Protein AF-0000000072182589 (afdb_homodimer)

pLDDT: mean 75.17, std 23.49, range [14.12, 97.88]

Foldseek 3Di:
DDDDDDDDDYDDDDDDDDDDDDDDDDDDPPDDPDPPPDDPCPVVVVVVVVLVVLVVVLVVLLVLCVVPVVDDPQQSVLLSPAPPDPSNVVVLVPPLQAFFKKKKWWWQKWAWDQDPPRDIDTAAGTETFMDMFLFEEEEEEDPSQCSVVVLCVSLVVDPPGMDTAMAMLLHGDDLQSLLQEAEAEPDADDQQLDFLQLLLVLLQLWLAFDFPWQDPVLLSVLLLSLCSLLPCNVRRGWTCHDVPPDDTDDLLSVLSSSVSSSVSSNHQEYRYEASCPPHDLVSSLSRLSSVSSCRNNHRGHYYYYHYDHDLSSLVSGQWYFYWAPPHTDTLDTGGSVCLQVLCVVLPHHDDPPDRSVVVVNLQRYPPHPNHVNVSSNVSCVVPPVVVRVVSSVCSNNRNTDDSQVSSVSVVVVVVVSGDGDDADPHSIRDDQVSLLVSLLVVVVSSQVSPCVVLVVLLVVLLVLLVVLLVVQLAQQVDAQLSVLVNLLVLLLVLLVSLLVCLQVVLVCVSNLVVCVSSVSHDPVSNVVSVLVVVLVSSLVSLVSSLVSNVVRNNHDCQLSVLLSLLSSLSSLLSNLVLNVLSVVDPHSVVSVVVCVVVSCLLSVLQCQVCALVNDDVVCSVSVVLRSNNLSSLSSLVSSLVVVVVPPRRVLVSQLSNVRRDDPPPPPDPPPPPDDPVPPPSVCSRPVPPDDPPDPVVVVVPNPDSVSSVVSSD/DDDDDDDPPDDDDDDDDDDDDDDPDDPPPPDDPDPPDPDPCPVVCVVVVVLVVLVVVLVVLLVLCVVVVVDDPQQSVLLSPAPPDPSNVVVLVPPPQAFFKKKKWWWQKWAWDQDDPRDIDTAAGTETFMDMFLFEEEEEADPSQCSVVVLCVSLVVDPPGMDTAMAMLLHGDDLQSLLQEAEAEPDADDQQLDFLQLLLVLLQLWLAFDFPWQDPVLLSVLLLSLCSLLPCNVRRGWTCHDVPPDDTDDLLSVLSSSVSSSVSSNHQEYRYEASCPPHDLVSSLSRLSSVSSCRNNHRGHYYYYHYDHDLSSLVSGQWYFYWAPPHTYTLDTGGSVCLQVLCVVLPHHDDPPDRSVVVVNLQRYPVHPNHVNVSSNVSCVPPVVVVRVVSSVCSNNRNTDDSQVSSVSVVVVCCVSGNGDDADPHSIRDDQVSLLVSLLVVVVSSQVSPCVVLVVLLVVLLVVLVVLLVVQLAQQVDAQLSVLVNLLVLLLVLLVSLLVCLQVVLVCVSNLVVCVSSVSHDPVSNVVSVLVVVLVSSLVSLVSSLVSNVVRNNHDCQLSVLLSLLSSLSSLLSNLVLNVLSVVDNHSVVSVVVCVVVSCLLSVLQCQVCALVNDDVVCSVSVVLRSNNLSSLSSLVSSLVVVVVPPRRVLVSQLSNVRRDDPPPPPDPPPPDDDPVPPPVVCSNPVPPDDDPDPPPVVVPNDDSVSSVVSSD

InterPro domains:
  IPR003439 ABC transporter-like, ATP-binding domain [PF00005] (125-277)
  IPR003439 ABC transporter-like, ATP-binding domain [PS50893] (104-352)
  IPR003593 AAA+ ATPase domain [SM00382] (133-327)
  IPR013525 ABC-2 type transporter, transmembrane domain [PF01061] (434-637)
  IPR027417 P-loop containing nucleoside triphosphate hydrolase [G3DSA:3.40.50.300] (99-356)
  IPR027417 P-loop containing nucleoside triphosphate hydrolase [SSF52540] (99-365)
  IPR043926 ABC transporter family G domain [PF19055] (307-364)
  IPR050352 ATP-binding cassette subfamily G transporters [PTHR48041] (84-655)

Sequence (1426 aa):
MAEALPAEAAKPEEVRETRRSGSFPPAWLLGRFRRADSGERTSRSLDAKITSDAEKSDGAIWRRWKSKMRMSEEALDCLEKGRGDASCDSVRSQSSDRSSDVSLTFKEVSFDVHLRGGQKKQILAPISGHFESGNLVAIMGPSGCGKSTLLDILADKKTAGYSGTIHFNGRPRDHLFPRVSAYVPQEEAMPKCLTVMEAMEFNISLKIERPSQMTRKMQQLWLERRLAVLGLEKVKDHYIGDGTSLRGISGGQKRRLSLAKRLASGARVFFCDEPTSGLSATDAEACMRYMKHMCRYYNILVLVVIHQPRIEVANLFDELLLMTSGPGRAVYNGKMEDVIDYLRNAGFEVPLHANPLDFFMDLVTPERQDARVDTFVLHYRGKAEQEVASRVEAGLQAELVGAFQLLQEVHLYMQTWGNLTPLRDSVYARRFRTQLWVVFKRQLILRSRDKSGFLADLLGGLAKALVVGVVYMRTGELGAAQQTAFFFMLCMTCAIDGLKSMPAIIGERSIVKMEAAEVLYSEWAYIFSFGVLNTLQMLLVHSIFITVLFAMSGLRWQMYADVYLWSTLLAATMNALYLMVAAIAKDAQSAIVFSSPFMMLFLLFNGFTATRSSVVPWMRWAIDISPVAYSIQQMVYAAKHTYADDDGLVKGYEGVIQLSEYKAHSVRPTVQSDRCGRDLLWHLQNCAADGVPTAEQDSEMMFKPWRLAWLVLMAEALPAEAAKPEEVRETRRSGSFPPAWLLGRFRRADSGERTSRSLDAKITSDAEKSDGAIWRRWKSKMRMSEEALDCLEKGRGDASCDSVRSQSSDRSSDVSLTFKEVSFDVHLRGGQKKQILAPISGHFESGNLVAIMGPSGCGKSTLLDILADKKTAGYSGTIHFNGRPRDHLFPRVSAYVPQEEAMPKCLTVMEAMEFNISLKIERPSQMTRKMQQLWLERRLAVLGLEKVKDHYIGDGTSLRGISGGQKRRLSLAKRLASGARVFFCDEPTSGLSATDAEACMRYMKHMCRYYNILVLVVIHQPRIEVANLFDELLLMTSGPGRAVYNGKMEDVIDYLRNAGFEVPLHANPLDFFMDLVTPERQDARVDTFVLHYRGKAEQEVASRVEAGLQAELVGAFQLLQEVHLYMQTWGNLTPLRDSVYARRFRTQLWVVFKRQLILRSRDKSGFLADLLGGLAKALVVGVVYMRTGELGAAQQTAFFFMLCMTCAIDGLKSMPAIIGERSIVKMEAAEVLYSEWAYIFSFGVLNTLQMLLVHSIFITVLFAMSGLRWQMYADVYLWSTLLAATMNALYLMVAAIAKDAQSAIVFSSPFMMLFLLFNGFTATRSSVVPWMRWAIDISPVAYSIQQMVYAAKHTYADDDGLVKGYEGVIQLSEYKAHSVRPTVQSDRCGRDLLWHLQNCAADGVPTAEQDSEMMFKPWRLAWLVL

Radius of gyration: 40.05 Å; Cα contacts (8 Å, |Δi|>4): 2136; chains: 2; bounding box: 87×139×119 Å

Organism: Symbiodinium microadriaticum (NCBI:txid2951)

Secondary structure (DSSP, 8-state):
--------------------------S-TT---------S-HHHHHHHHHHHHHHHHHHHHHHHHHHHTT--HHHHHHHHS-TT-HHHHHHHHH-TTPPPP-EEEEEEEEEEEE-TTSPEEEEEEEEEEEEETT-EEEEE-STTSSHHHHHHHHTTS--TTEEEEEEETTEE--TTHHHHEEEE-SS----TTSBHHHHHHHHHHHHS--BSS--HHHHHHHHHHHHHHTT-GGGTTSB---SSSS--S-HHHHHHHHHHHHHHTT-SEEEEESTTTT--HHHHHHHHHHHHHHHHHH--EEEEE-SS--HHHHTT-SEEEEEETTTBEEEEEEEGGGHHHHHHHTT-PPPTT--HHHHHHHHH-TTSTT--HHHHHHHIIIIIHHHHHHHHHHHHT-----HHHHHHHHHHHHHTTS-BPPPP-SSSSS-HHHHHHHHHHHHHHHHHH-HHHHHHHHHHHHHHHHHHHHHTTTGGGS-HHHHHHHHHHHHHHHHHHGGGGHHHHHHHHHHHHHHHHTTSS-HHHHHHHHHHHHHHHHHHHHHHHHHHHHHHH---GGGHHHHHHHHHHHHHHHHHHHHHHHHH-SSHHHHHHHHHHHHHHHHHS-SSSS-TTTS-GGGHHHHHH-HHHHHHHHHHHHHHHHTTT-HHHHHHHHHHHHHHS---------S--SGGGS-HHHHHHHTTSS----THHHHHTS--THHHHHHH-/---------------------------------------S-THHHHHHHHHHHHHHHHHHHHHHHHHHTT--HHHHHHHHS-TT-HHHHHHHHH-TTPPPP-EEEEEEEEEEEE-TTSPEEEEEEEEEEEEETT-EEEEE-STTSSHHHHHHHHTTS--SSEEEEEEETTEE--TTHHHHEEEE-SS----TTSBHHHHHHHHHHHHS--BSS--HHHHHHHHHHHHHHTT-GGGTTSB---SSSS--S-HHHHHHHHHHHHHHTT-SEEEEESTTTT--HHHHHHHHHHHHHHHHHH--EEEEE-SS--HHHHTT-SEEEEEETTTBEEEEEEEGGGHHHHHHHTT-PPPTT--HHHHHHHHH-TTSTT--HHHHHHHIIIIIHHHHHHHHHHHHT-----HHHHHHHHHHHHHTTS-BPPPP-SSSSS-HHHHHHHHHHHHHHHHHH-HHHHHHHHHHHHHHHHHHHHHTTTGGGS-HHHHHHHHHHHHHHHHHHGGGGHHHHHHHHHHHHHHHHTTSS-HHHHHHHHHHHHHHHHHHHHHHHHHHHHHHH---GGGHHHHHHHHHHHHHHHHHHHHHHHHH-SSHHHHHHHHHHHHHHHHHS-SSSS-TTTS-GGGHHHHHH-HHHHHHHHHHHHHHHHTTT-HHHHHHHHHHHHHHS---------S--SGGGS-HHHHHHHTTSS----GGGGTTTS--THHHHHHH-

Solvent-accessible surface area (backbone atoms only — not comparable to full-atom values): 77091 Å² total; per-residue (Å²): 134,92,77,83,91,82,91,81,86,88,81,87,89,78,92,81,85,89,84,89,82,86,78,84,88,91,88,72,89,71,72,80,82,69,84,72,85,78,74,89,57,60,79,58,37,58,65,44,46,62,50,47,54,56,49,51,62,51,30,53,65,42,42,51,41,36,67,67,59,72,46,55,72,66,49,54,56,28,58,74,48,70,97,80,47,65,71,37,50,51,48,48,67,62,36,85,68,42,50,71,79,44,36,46,23,32,44,46,35,26,34,59,44,77,45,96,85,74,49,72,46,62,43,28,39,64,37,67,40,61,50,49,37,42,33,33,32,37,38,33,46,47,92,85,15,38,67,67,58,52,51,29,44,74,68,62,73,50,77,78,67,62,47,62,48,57,25,47,26,30,32,69,72,56,78,47,45,62,55,38,36,36,78,41,58,60,76,76,72,68,72,36,76,35,26,46,48,52,53,38,49,55,45,35,64,29,50,37,48,54,53,78,54,42,49,71,66,55,52,47,52,54,50,49,52,44,28,43,64,55,70,38,61,88,48,34,82,35,35,38,22,71,72,76,89,34,81,41,56,52,73,50,54,49,49,39,45,59,50,34,38,39,50,68,39,57,36,45,35,38,43,29,40,32,71,48,63,96,43,53,70,67,42,31,45,49,49,51,50,36,50,44,45,45,11,50,61,39,29,18,23,36,41,33,36,48,75,82,71,54,62,77,50,52,66,62,34,48,29,34,38,33,33,23,54,94,37,12,34,62,43,43,70,46,51,44,84,48,48,65,56,53,36,46,74,74,72,42,78,76,58,88,40,38,43,59,65,58,53,52,48,45,27,35,24,76,90,38,87,72,33,45,45,68,60,36,44,53,48,18,62,71,60,45,44,60,56,41,49,52,46,25,54,49,38,52,66,34,86,47,65,46,62,68,54,52,51,46,51,53,50,54,58,50,38,74,70,18,50,53,50,76,87,56,97,46,65,46,40,45,57,69,71,56,42,27,51,55,49,31,51,49,50,52,50,42,51,70,64,39,53,68,63,50,50,48,51,46,50,40,31,48,49,36,20,50,51,54,16,54,53,35,36,49,37,44,79,48,49,37,66,51,40,49,39,47,45,47,52,50,48,49,52,39,52,56,58,32,62,54,55,33,43,58,55,57,68,45,44,63,41,52,51,55,40,42,72,59,48,51,49,57,71,63,32,48,53,51,29,50,49,50,51,52,48,51,51,49,49,53,38,47,49,52,24,49,51,49,26,49,69,34,16,54,51,67,72,85,46,46,66,55,48,51,49,39,50,47,51,39,30,50,27,37,32,42,52,37,49,56,44,31,72,70,34,90,46,62,49,54,23,51,48,63,42,45,46,57,51,47,50,31,64,53,26,28,37,71,73,35,18,49,77,53,28,48,77,91,52,44,64,50,36,72,69,12,56,46,14,49,35,39,52,53,43,47,52,49,46,33,62,72,38,61,87,36,65,45,43,31,52,37,35,50,17,54,50,51,48,38,50,75,75,83,67,85,67,69,80,65,73,90,66,76,74,71,75,51,45,68,74,43,55,35,56,62,63,57,69,58,90,68,79,65,79,71,61,60,62,72,63,57,70,58,70,60,56,56,52,52,68,38,102,137,94,79,93,88,83,91,85,84,74,84,84,82,87,80,81,81,89,87,89,84,86,78,82,78,83,85,67,86,72,73,84,84,67,86,70,84,84,70,91,61,59,78,62,40,58,69,46,44,63,51,46,55,58,50,52,62,53,32,53,65,43,44,52,42,36,67,69,58,74,47,55,72,66,50,53,56,28,58,73,47,68,95,80,48,64,72,38,51,52,48,50,68,62,38,85,70,43,49,71,77,43,37,45,23,32,44,46,35,24,33,56,45,77,43,98,86,74,48,72,44,59,42,28,40,62,36,66,40,60,49,47,35,42,32,35,31,36,40,32,47,47,90,86,15,38,66,67,58,52,50,30,45,74,68,62,72,50,78,78,67,62,47,62,47,59,24,47,26,31,32,67,71,57,77,48,42,60,56,39,37,36,78,40,57,61,76,76,71,69,69,35,73,34,28,45,48,53,52,39,51,54,45,37,65,28,50,38,47,55,53,78,56,42,48,70,66,55,52,47,51,54,49,48,52,44,29,44,64,53,70,38,60,88,46,34,82,37,34,38,22,70,70,76,89,37,81,42,55,51,73,50,55,49,50,38,46,60,50,36,42,38,51,68,40,55,38,43,33,37,43,28,39,32,71,48,63,94,43,53,70,68,43,30,44,49,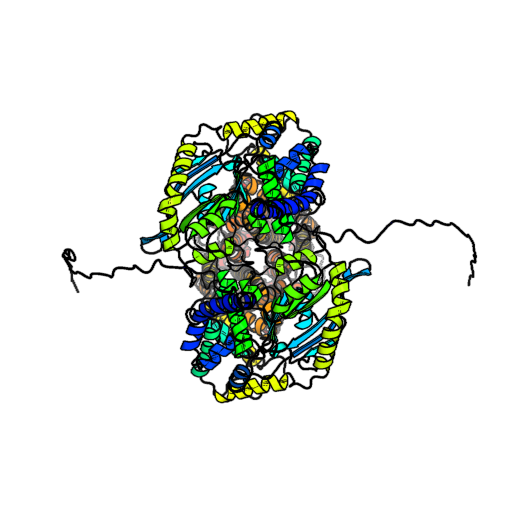50,51,50,36,50,44,45,43,11,52,61,40,29,19,24,36,41,32,36,48,74,82,73,53,62,77,51,51,68,62,32,46,27,32,39,32,33,21,55,94,38,11,34,64,43,42,69,46,51,44,85,46,48,64,56,53,35,46,75,73,72,42,77,75,56,89,40,38,44,59,67,59,53,53,48,44,28,33,24,75,90,38,88,72,32,44,43,66,59,36,44,54,48,20,63,70,61,45,44,60,57,41,49,52,46,25,54,50,38,53,65,34,87,47,66,48,60,68,55,52,50,46,51,52,50,53,57,49,37,74,72,18,49,53,48,75,86,57,98,46,64,46,40,47,55,68,71,57,43,27,49,54,49,31,52,51,50,52,50,42,53,70,62,40,53,68,63,51,50,49,50,46,49,40,32,48,50,36,22,50,52,55,16,54,53,36,37,49,37,47,78,48,53,37,67,50,39,49,39,48,46,48,50,51,46,49,52,39,50,56,57,32,63,55,56,31,44,58,57,58,68,46,44,64,42,52,52,55,41,42,72,60,47,51,48,59,72,62,33,50,53,50,30,51,48,52,51,51,48,52,51,48,50,53,37,48,50,53,24,50,50,49,28,50,69,34,17,54,49,69,72,86,46,46,65,56,50,49,51,41,49,48,51,37,30,48,26,38,32,41,52,38,50,54,43,30,72,67,34,90,44,62,49,54,23,50,49,64,42,44,46,59,51,47,50,30,63,52,27,27,38,71,74,36,17,50,75,54,27,49,77,90,52,44,64,50,36,74,67,12,55,46,14,51,35,39,52,53,42,48,52,49,47,36,62,70,39,61,86,37,65,58,42,32,53,37,36,51,33,53,51,50,52,38,50,75,77,84,72,85,70,73,80,67,74,89,72,77,75,68,78,39,46,60,75,42,54,56,58,62,60,58,69,59,89,70,81,68,81,74,65,61,66,72,64,58,72,62,71,62,57,53,53,53,67,38,103

Nearest PDB structures (foldseek):
  8wba-assembly1_A  TM=8.417E-01  e=5.065E-24  Arabidopsis thaliana
  8i3c-assembly1_B  TM=8.083E-01  e=9.779E-25  Arabidopsis thaliana
  8i38-assembly1_B  TM=8.262E-01  e=8.442E-23  Arabidopsis thaliana
  8wd6-assembly1_A  TM=7.954E-01  e=3.202E-21  Arabidopsis thaliana
  8wd6-assembly1_B  TM=7.995E-01  e=5.383E-21  Arabidopsis thaliana

Structure (mmCIF, N/CA/C/O backbone):
data_AF-0000000072182589-model_v1
#
loop_
_entity.id
_entity.type
_entity.pdbx_description
1 polymer 'ABC transporter G family member 22'
#
loop_
_atom_site.group_PDB
_atom_site.id
_atom_site.type_symbol
_atom_site.label_atom_id
_atom_site.label_alt_id
_atom_site.label_comp_id
_atom_site.label_asym_id
_atom_site.label_entity_id
_atom_site.label_seq_id
_atom_site.pdbx_PDB_ins_code
_atom_site.Cartn_x
_atom_site.Cartn_y
_atom_site.Cartn_z
_atom_site.occupancy
_atom_site.B_iso_or_equiv
_atom_site.auth_seq_id
_atom_site.auth_comp_id
_atom_site.auth_asym_id
_atom_site.auth_atom_id
_atom_site.pdbx_PDB_model_num
ATOM 1 N N . MET A 1 1 ? 1.036 -31.266 55.375 1 16.23 1 MET A N 1
ATOM 2 C CA . MET A 1 1 ? 1.043 -30.703 56.719 1 16.23 1 MET A CA 1
ATOM 3 C C . MET A 1 1 ? 1.579 -29.266 56.719 1 16.23 1 MET A C 1
ATOM 5 O O . MET A 1 1 ? 1.137 -28.438 57.5 1 16.23 1 MET A O 1
ATOM 9 N N . ALA A 1 2 ? 2.902 -29.016 56.5 1 14.97 2 ALA A N 1
ATOM 10 C CA . ALA A 1 2 ? 3.68 -28.156 57.406 1 14.97 2 ALA A CA 1
ATOM 11 C C . ALA A 1 2 ? 3.277 -26.688 57.25 1 14.97 2 ALA A C 1
ATOM 13 O O . ALA A 1 2 ? 2.836 -26.281 56.188 1 14.97 2 ALA A O 1
ATOM 14 N N . GLU A 1 3 ? 3.707 -25.828 58.219 1 15.51 3 GLU A N 1
ATOM 15 C CA . GLU A 1 3 ? 3.619 -24.859 59.312 1 15.51 3 GLU A CA 1
ATOM 16 C C . GLU A 1 3 ? 4.152 -23.5 58.875 1 15.51 3 GLU A C 1
ATOM 18 O O . GLU A 1 3 ? 3.689 -22.469 59.344 1 15.51 3 GLU A O 1
ATOM 23 N N . ALA A 1 4 ? 5.305 -23.453 58.281 1 14.12 4 ALA A N 1
ATOM 24 C CA . ALA A 1 4 ? 6.258 -22.516 58.875 1 14.12 4 ALA A CA 1
ATOM 25 C C . ALA A 1 4 ? 5.77 -21.078 58.75 1 14.12 4 ALA A C 1
ATOM 27 O O . ALA A 1 4 ? 4.984 -20.75 57.844 1 14.12 4 ALA A O 1
ATOM 28 N N . LEU A 1 5 ? 6.754 -20 58.531 1 15.53 5 LEU A N 1
ATOM 29 C CA . LEU A 1 5 ? 7.387 -19.234 59.625 1 15.53 5 LEU A CA 1
ATOM 30 C C . LEU A 1 5 ? 6.766 -17.859 59.75 1 15.53 5 LEU A C 1
ATOM 32 O O . LEU A 1 5 ? 6.191 -17.344 58.781 1 15.53 5 LEU A O 1
ATOM 36 N N . PRO A 1 6 ? 7.32 -16.969 60.625 1 15.13 6 PRO A N 1
ATOM 37 C CA . PRO A 1 6 ? 7.105 -16.031 61.719 1 15.13 6 PRO A CA 1
ATOM 38 C C . PRO A 1 6 ? 7.031 -14.578 61.25 1 15.13 6 PRO A C 1
ATOM 40 O O . PRO A 1 6 ? 6.117 -13.844 61.656 1 15.13 6 PRO A O 1
ATOM 43 N N . ALA A 1 7 ? 8.219 -13.891 61 1 15.03 7 ALA A N 1
ATOM 44 C CA . ALA A 1 7 ? 8.742 -12.867 61.875 1 15.03 7 ALA A CA 1
ATOM 45 C C . ALA A 1 7 ? 8.07 -11.523 61.625 1 15.03 7 ALA A C 1
ATOM 47 O O . ALA A 1 7 ? 7.578 -11.266 60.531 1 15.03 7 ALA A O 1
ATOM 48 N N . GLU A 1 8 ? 8.336 -10.523 62.562 1 14.86 8 GLU A N 1
ATOM 49 C CA . GLU A 1 8 ? 8 -9.477 63.5 1 14.86 8 GLU A CA 1
ATOM 50 C C . GLU A 1 8 ? 8.172 -8.086 62.875 1 14.86 8 GLU A C 1
ATOM 52 O O . GLU A 1 8 ? 7.336 -7.207 63.094 1 14.86 8 GLU A O 1
ATOM 57 N N . ALA A 1 9 ? 9.469 -7.656 62.469 1 14.88 9 ALA A N 1
ATOM 58 C CA . ALA A 1 9 ? 10.172 -6.617 63.219 1 14.88 9 ALA A CA 1
ATOM 59 C C . ALA A 1 9 ? 9.57 -5.242 62.938 1 14.88 9 ALA A C 1
ATOM 61 O O . ALA A 1 9 ? 8.93 -5.031 61.906 1 14.88 9 ALA A O 1
ATOM 62 N N . ALA A 1 10 ? 10.508 -4.148 63.188 1 14.92 10 ALA A N 1
ATOM 63 C CA . ALA A 1 10 ? 10.758 -3.051 64.125 1 14.92 10 ALA A CA 1
ATOM 64 C C . ALA A 1 10 ? 10.219 -1.732 63.562 1 14.92 10 ALA A C 1
ATOM 66 O O . ALA A 1 10 ? 9.922 -1.624 62.375 1 14.92 10 ALA A O 1
ATOM 67 N N . LYS A 1 11 ? 11.219 -0.748 63.438 1 15.57 11 LYS A N 1
ATOM 68 C CA . LYS A 1 11 ? 11.484 0.331 64.375 1 15.57 11 LYS A CA 1
ATOM 69 C C . LYS A 1 11 ? 10.812 1.628 63.969 1 15.57 11 LYS A C 1
ATOM 71 O O . LYS A 1 11 ? 10.102 2.26 64.75 1 15.57 11 LYS A O 1
ATOM 76 N N . PRO A 1 12 ? 11.773 2.652 63.562 1 15.59 12 PRO A N 1
ATOM 77 C CA . PRO A 1 12 ? 12.164 3.777 64.438 1 15.59 12 PRO A CA 1
ATOM 78 C C . PRO A 1 12 ? 11.328 5.031 64.188 1 15.59 12 PRO A C 1
ATOM 80 O O . PRO A 1 12 ? 10.656 5.125 63.125 1 15.59 12 PRO A O 1
ATOM 83 N N . GLU A 1 13 ? 11.992 6.219 64.312 1 15.62 13 GLU A N 1
ATOM 84 C CA . GLU A 1 13 ? 12.094 7.379 65.188 1 15.62 13 GLU A CA 1
ATOM 85 C C . GLU A 1 13 ? 11.375 8.586 64.625 1 15.62 13 GLU A C 1
ATOM 87 O O . GLU A 1 13 ? 11.109 8.633 63.406 1 15.62 13 GLU A O 1
ATOM 92 N N . GLU A 1 14 ? 11.773 9.844 65.188 1 14.77 14 GLU A N 1
ATOM 93 C CA . GLU A 1 14 ? 11.422 11.031 65.938 1 14.77 14 GLU A CA 1
ATOM 94 C C . GLU A 1 14 ? 11.352 12.266 65.062 1 14.77 14 GLU A C 1
ATOM 96 O O . GLU A 1 14 ? 10.734 13.266 65.375 1 14.77 14 GLU A O 1
ATOM 101 N N . VAL A 1 15 ? 12.133 12.398 63.938 1 15.68 15 VAL A N 1
ATOM 102 C CA . VAL A 1 15 ? 12.883 13.648 64 1 15.68 15 VAL A CA 1
ATOM 103 C C . VAL A 1 15 ? 11.914 14.828 64.062 1 15.68 15 VAL A C 1
ATOM 105 O O . VAL A 1 15 ? 10.883 14.797 63.375 1 15.68 15 VAL A O 1
ATOM 108 N N . ARG A 1 16 ? 12.445 16 64.625 1 14.94 16 ARG A N 1
ATOM 109 C CA . ARG A 1 16 ? 12.305 17.172 65.438 1 14.94 16 ARG A CA 1
ATOM 110 C C . ARG A 1 16 ? 11.688 18.344 64.688 1 14.94 16 ARG A C 1
ATOM 112 O O . ARG A 1 16 ? 10.734 18.969 65.188 1 14.94 16 ARG A O 1
ATOM 119 N N . GLU A 1 17 ? 12.609 19.016 63.906 1 14.94 17 GLU A N 1
ATOM 120 C CA . GLU A 1 17 ? 13.07 20.344 64.312 1 14.94 17 GLU A CA 1
ATOM 121 C C . GLU A 1 17 ? 12.008 21.406 64 1 14.94 17 GLU A C 1
ATOM 123 O O . GLU A 1 17 ? 11.148 21.203 63.125 1 14.94 17 GLU A O 1
ATOM 128 N N . THR A 1 18 ? 12.453 22.656 64.188 1 15.21 18 THR A N 1
ATOM 129 C CA . THR A 1 18 ? 12.281 23.922 64.875 1 15.21 18 THR A CA 1
ATOM 130 C C . THR A 1 18 ? 11.438 24.891 64.062 1 15.21 18 THR A C 1
ATOM 132 O O . THR A 1 18 ? 11.188 24.672 62.906 1 15.21 18 THR A O 1
ATOM 135 N N . ARG A 1 19 ? 12.031 26.266 63.938 1 15.24 19 ARG A N 1
ATOM 136 C CA . ARG A 1 19 ? 11.773 27.547 64.562 1 15.24 19 ARG A CA 1
ATOM 137 C C . ARG A 1 19 ? 10.977 28.469 63.625 1 15.24 19 ARG A C 1
ATOM 139 O O . ARG A 1 19 ? 9.938 29 64 1 15.24 19 ARG A O 1
ATOM 146 N N . ARG A 1 20 ? 11.766 29.406 62.875 1 15.83 20 ARG A N 1
ATOM 147 C CA . ARG A 1 20 ? 11.82 30.844 63.188 1 15.83 20 ARG A CA 1
ATOM 148 C C . ARG A 1 20 ? 10.711 31.594 62.469 1 15.83 20 ARG A C 1
ATOM 150 O O . ARG A 1 20 ? 10.156 31.109 61.469 1 15.83 20 ARG A O 1
ATOM 157 N N . SER A 1 21 ? 10.766 32.969 62.625 1 15.24 21 SER A N 1
ATOM 158 C CA . SER A 1 21 ? 10.109 34.219 63.062 1 15.24 21 SER A CA 1
ATOM 159 C C . SER A 1 21 ? 9.57 35 61.875 1 15.24 21 SER A C 1
ATOM 161 O O . SER A 1 21 ? 8.477 35.562 61.969 1 15.24 21 SER A O 1
ATOM 163 N N . GLY A 1 22 ? 10.438 35.312 60.781 1 15.42 22 GLY A N 1
ATOM 164 C CA . GLY A 1 22 ? 10.656 36.75 60.562 1 15.42 22 GLY A CA 1
ATOM 165 C C . GLY A 1 22 ? 9.469 37.438 59.938 1 15.42 22 GLY A C 1
ATOM 166 O O . GLY A 1 22 ? 8.594 36.812 59.375 1 15.42 22 GLY A O 1
ATOM 167 N N . SER A 1 23 ? 9.508 38.844 59.938 1 16 23 SER A N 1
ATOM 168 C CA . SER A 1 23 ? 8.828 40.094 60.156 1 16 23 SER A CA 1
ATOM 169 C C . SER A 1 23 ? 8.227 40.656 58.875 1 16 23 SER A C 1
ATOM 171 O O . SER A 1 23 ? 7.34 41.5 58.906 1 16 23 SER A O 1
ATOM 173 N N . PHE A 1 24 ? 8.766 40.344 57.594 1 15.83 24 PHE A N 1
ATOM 174 C CA . PHE A 1 24 ? 9.062 41.562 56.875 1 15.83 24 PHE A CA 1
ATOM 175 C C . PHE A 1 24 ? 7.785 42.375 56.625 1 15.83 24 PHE A C 1
ATOM 177 O O . PHE A 1 24 ? 6.699 41.781 56.531 1 15.83 24 PHE A O 1
ATOM 184 N N . PRO A 1 25 ? 7.98 43.656 56.062 1 17.11 25 PRO A N 1
ATOM 185 C CA . PRO A 1 25 ? 7.535 45.031 56.25 1 17.11 25 PRO A CA 1
ATOM 186 C C . PRO A 1 25 ? 6.246 45.344 55.5 1 17.11 25 PRO A C 1
ATOM 188 O O . PRO A 1 25 ? 5.852 44.594 54.594 1 17.11 25 PRO A O 1
ATOM 191 N N . PRO A 1 26 ? 5.945 46.781 55.406 1 16.97 26 PRO A N 1
ATOM 192 C CA . PRO A 1 26 ? 4.844 47.719 55.594 1 16.97 26 PRO A CA 1
ATOM 193 C C . PRO A 1 26 ? 4.012 47.938 54.344 1 16.97 26 PRO A C 1
ATOM 195 O O . PRO A 1 26 ? 4.438 47.531 53.25 1 16.97 26 PRO A O 1
ATOM 198 N N . ALA A 1 27 ? 3.139 49.062 54.344 1 18.16 27 ALA A N 1
ATOM 199 C CA . ALA A 1 27 ? 1.813 49.562 53.969 1 18.16 27 ALA A CA 1
ATOM 200 C C . ALA A 1 27 ? 1.751 49.969 52.5 1 18.16 27 ALA A C 1
ATOM 202 O O . ALA A 1 27 ? 0.817 49.594 51.781 1 18.16 27 ALA A O 1
ATOM 203 N N . TRP A 1 28 ? 2.445 51.156 52.156 1 17.62 28 TRP A N 1
ATOM 204 C CA . TRP A 1 28 ? 2.039 52.469 51.625 1 17.62 28 TRP A CA 1
ATOM 205 C C . TRP A 1 28 ? 2.043 52.469 50.125 1 17.62 28 TRP A C 1
ATOM 207 O O . TRP A 1 28 ? 1.67 53.469 49.5 1 17.62 28 TRP A O 1
ATOM 217 N N . LEU A 1 29 ? 2.887 51.625 49.531 1 15.8 29 LEU A N 1
ATOM 218 C CA . LEU A 1 29 ? 3.545 52.188 48.344 1 15.8 29 LEU A CA 1
ATOM 219 C C . LEU A 1 29 ? 2.557 52.375 47.188 1 15.8 29 LEU A C 1
ATOM 221 O O . LEU A 1 29 ? 2.516 51.562 46.281 1 15.8 29 LEU A O 1
ATOM 225 N N . LEU A 1 30 ? 1.221 52.688 47.531 1 16.84 30 LEU A N 1
ATOM 226 C CA . LEU A 1 30 ? 0.167 52.688 46.531 1 16.84 30 LEU A CA 1
ATOM 227 C C . LEU A 1 30 ? 0.381 53.812 45.5 1 16.84 30 LEU A C 1
ATOM 229 O O . LEU A 1 30 ? -0.514 54.125 44.719 1 16.84 30 LEU A O 1
ATOM 233 N N . GLY A 1 31 ? 1.249 54.719 45.844 1 17.12 31 GLY A N 1
ATOM 234 C CA . GLY A 1 31 ? 1.121 56.062 45.344 1 17.12 31 GLY A CA 1
ATOM 235 C C . GLY A 1 31 ? 0.844 56.125 43.844 1 17.12 31 GLY A C 1
ATOM 236 O O . GLY A 1 31 ? 0.838 55.094 43.156 1 17.12 31 GLY A O 1
ATOM 237 N N . ARG A 1 32 ? 1.317 57.25 43.156 1 18.86 32 ARG A N 1
ATOM 238 C CA . ARG A 1 32 ? 1.074 58.312 42.188 1 18.86 32 ARG A CA 1
ATOM 239 C C . ARG A 1 32 ? 1.371 57.812 40.75 1 18.86 32 ARG A C 1
ATOM 241 O O . ARG A 1 32 ? 2.535 57.688 40.375 1 18.86 32 ARG A O 1
ATOM 248 N N . PHE A 1 33 ? 0.763 56.875 40.25 1 17.84 33 PHE A N 1
ATOM 249 C CA . PHE A 1 33 ? 1.351 56.312 39.031 1 17.84 33 PHE A CA 1
ATOM 250 C C . PHE A 1 33 ? 1.279 57.344 37.875 1 17.84 33 PHE A C 1
ATOM 252 O O . PHE A 1 33 ? 0.192 57.656 37.406 1 17.84 33 PHE A O 1
ATOM 259 N N . ARG A 1 34 ? 2.049 58.375 37.875 1 18.89 34 ARG A N 1
ATOM 260 C CA . ARG A 1 34 ? 2.242 59.406 36.844 1 18.89 34 ARG A CA 1
ATOM 261 C C . ARG A 1 34 ? 2.186 58.812 35.438 1 18.89 34 ARG A C 1
ATOM 263 O O . ARG A 1 34 ? 2.475 57.625 35.25 1 18.89 34 ARG A O 1
ATOM 270 N N . ARG A 1 35 ? 1.882 59.719 34.438 1 20.97 35 ARG A N 1
ATOM 271 C CA . ARG A 1 35 ? 1.609 59.719 33 1 20.97 35 ARG A CA 1
ATOM 272 C C . ARG A 1 35 ? 2.77 59.125 32.219 1 20.97 35 ARG A C 1
ATOM 274 O O . ARG A 1 35 ? 3.645 59.844 31.734 1 20.97 35 ARG A O 1
ATOM 281 N N . ALA A 1 36 ? 3.5 58.094 32.688 1 20.44 36 ALA A N 1
ATOM 282 C CA . ALA A 1 36 ? 4.723 57.969 31.891 1 20.44 36 ALA A CA 1
ATOM 283 C C . ALA A 1 36 ? 4.402 57.781 30.422 1 20.44 36 ALA A C 1
ATOM 285 O O . ALA A 1 36 ? 3.338 57.25 30.062 1 20.44 36 ALA A O 1
ATOM 286 N N . ASP A 1 37 ? 5.188 58.438 29.469 1 21.31 37 ASP A N 1
ATOM 287 C CA . ASP A 1 37 ? 5.527 58.594 28.062 1 21.31 37 ASP A CA 1
ATOM 288 C C . ASP A 1 37 ? 5.578 57.25 27.344 1 21.31 37 ASP A C 1
ATOM 290 O O . ASP A 1 37 ? 6.539 56.5 27.5 1 21.31 37 ASP A O 1
ATOM 294 N N . SER A 1 38 ? 4.578 56.531 27.188 1 22.08 38 SER A N 1
ATOM 295 C CA . SER A 1 38 ? 4.387 55.125 27.016 1 22.08 38 SER A CA 1
ATOM 296 C C . SER A 1 38 ? 4.855 54.656 25.625 1 22.08 38 SER A C 1
ATOM 298 O O . SER A 1 38 ? 4.348 55.125 24.609 1 22.08 38 SER A O 1
ATOM 300 N N . GLY A 1 39 ? 6.168 54.312 25.359 1 21.58 39 GLY A N 1
ATOM 301 C CA . GLY A 1 39 ? 6.996 53.938 24.219 1 21.58 39 GLY A CA 1
ATOM 302 C C . GLY A 1 39 ? 6.289 53 23.25 1 21.58 39 GLY A C 1
ATOM 303 O O . GLY A 1 39 ? 5.301 52.375 23.594 1 21.58 39 GLY A O 1
ATOM 304 N N . GLU A 1 40 ? 6.496 53.156 21.797 1 25.89 40 GLU A N 1
ATOM 305 C CA . GLU A 1 40 ? 6.445 52.625 20.438 1 25.89 40 GLU A CA 1
ATOM 306 C C . GLU A 1 40 ? 6.758 51.125 20.406 1 25.89 40 GLU A C 1
ATOM 308 O O . GLU A 1 40 ? 6.902 50.531 19.344 1 25.89 40 GLU A O 1
ATOM 313 N N . ARG A 1 41 ? 7.102 50.562 21.516 1 26.59 41 ARG A N 1
ATOM 314 C CA . ARG A 1 41 ? 7.727 49.25 21.594 1 26.59 41 ARG A CA 1
ATOM 315 C C . ARG A 1 41 ? 6.699 48.125 21.359 1 26.59 41 ARG A C 1
ATOM 317 O O . ARG A 1 41 ? 7.047 46.969 21.344 1 26.59 41 ARG A O 1
ATOM 324 N N . THR A 1 42 ? 5.48 48.5 21.594 1 24.7 42 THR A N 1
ATOM 325 C CA . THR A 1 42 ? 4.66 47.344 22.016 1 24.7 42 THR A CA 1
ATOM 326 C C . THR A 1 42 ? 4.27 46.5 20.812 1 24.7 42 THR A C 1
ATOM 328 O O . THR A 1 42 ? 3.768 45.375 20.969 1 24.7 42 THR A O 1
ATOM 331 N N . SER A 1 43 ? 4 47.219 19.797 1 26.91 43 SER A N 1
ATOM 332 C CA . SER A 1 43 ? 3.561 46.375 18.672 1 26.91 43 SER A CA 1
ATOM 333 C C . SER A 1 43 ? 4.645 45.406 18.266 1 26.91 43 SER A C 1
ATOM 335 O O . SER A 1 43 ? 4.414 44.531 17.422 1 26.91 43 SER A O 1
ATOM 337 N N . ARG A 1 44 ? 5.887 45.719 18.547 1 29.83 44 ARG A N 1
ATOM 338 C CA . ARG A 1 44 ? 7.109 44.969 18.297 1 29.83 44 ARG A CA 1
ATOM 339 C C . ARG A 1 44 ? 7.129 43.656 19.094 1 29.83 44 ARG A C 1
ATOM 341 O O . ARG A 1 44 ? 7.809 42.719 18.719 1 29.83 44 ARG A O 1
ATOM 348 N N . SER A 1 45 ? 6.383 43.75 20.234 1 28.02 45 SER A N 1
ATOM 349 C CA . SER A 1 45 ? 6.543 42.656 21.156 1 28.02 45 SER A CA 1
ATOM 350 C C . SER A 1 45 ? 5.676 41.469 20.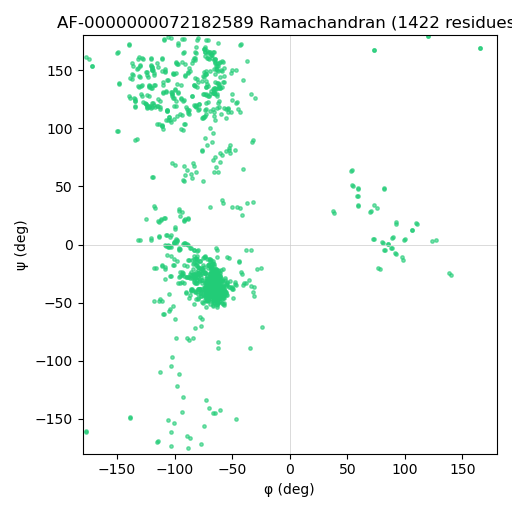75 1 28.02 45 SER A C 1
ATOM 352 O O . SER A 1 45 ? 5.879 40.344 21.234 1 28.02 45 SER A O 1
ATOM 354 N N . LEU A 1 46 ? 4.551 41.781 20.344 1 25.5 46 LEU A N 1
ATOM 355 C CA . LEU A 1 46 ? 3.803 40.594 19.984 1 25.5 46 LEU A CA 1
ATOM 356 C C . LEU A 1 46 ? 4.574 39.75 18.969 1 25.5 46 LEU A C 1
ATOM 358 O O . LEU A 1 46 ? 4.566 38.531 19.047 1 25.5 46 LEU A O 1
ATOM 362 N N . ASP A 1 47 ? 5.219 40.375 17.953 1 29.8 47 ASP A N 1
ATOM 363 C CA . ASP A 1 47 ? 6.203 39.781 17.047 1 29.8 47 ASP A CA 1
ATOM 364 C C . ASP A 1 47 ? 7.348 39.125 17.828 1 29.8 47 ASP A C 1
ATOM 366 O O . ASP A 1 47 ? 7.836 38.062 17.453 1 29.8 47 ASP A O 1
ATOM 370 N N . ALA A 1 48 ? 7.746 39.688 18.969 1 31.42 48 ALA A N 1
ATOM 371 C CA . ALA A 1 48 ? 8.836 39.219 19.828 1 31.42 48 ALA A CA 1
ATOM 372 C C . ALA A 1 48 ? 8.414 38 20.656 1 31.42 48 ALA A C 1
ATOM 374 O O . ALA A 1 48 ? 9.211 37.094 20.891 1 31.42 48 ALA A O 1
ATOM 375 N N . LYS A 1 49 ? 7.23 37.938 21.281 1 33.62 49 LYS A N 1
ATOM 376 C CA . LYS A 1 49 ? 6.793 36.875 22.188 1 33.62 49 LYS A CA 1
ATOM 377 C C . LYS A 1 49 ? 6.328 35.656 21.406 1 33.62 49 LYS A C 1
ATOM 379 O O . LYS A 1 49 ? 6.5 34.5 21.859 1 33.62 49 LYS A O 1
ATOM 384 N N . ILE A 1 50 ? 5.523 35.812 20.406 1 32.5 50 ILE A N 1
ATOM 385 C CA . ILE A 1 50 ? 5.32 34.656 19.516 1 32.5 50 ILE A CA 1
ATOM 386 C C . ILE A 1 50 ? 6.672 34.094 19.109 1 32.5 50 ILE A C 1
ATOM 388 O O . ILE A 1 50 ? 6.832 32.875 19.016 1 32.5 50 ILE A O 1
ATOM 392 N N . THR A 1 51 ? 7.66 34.938 18.859 1 33.47 51 THR A N 1
ATOM 393 C CA . THR A 1 51 ? 9.039 34.562 18.594 1 33.47 51 THR A CA 1
ATOM 394 C C . THR A 1 51 ? 9.688 33.969 19.828 1 33.47 51 THR A C 1
ATOM 396 O O . THR A 1 51 ? 10.5 33.031 19.734 1 33.47 51 THR A O 1
ATOM 399 N N . SER A 1 52 ? 9.336 34.562 21.031 1 33.09 52 SER A N 1
ATOM 400 C CA . SER A 1 52 ? 10.094 34.125 22.203 1 33.09 52 SER A CA 1
ATOM 401 C C . SER A 1 52 ? 9.656 32.75 22.672 1 33.09 52 SER A C 1
ATOM 403 O O . SER A 1 52 ? 10.492 31.922 23.047 1 33.09 52 SER A O 1
ATOM 405 N N . ASP A 1 53 ? 8.305 32.562 22.844 1 32.5 53 ASP A N 1
ATOM 406 C CA . ASP A 1 53 ? 7.824 31.297 23.422 1 32.5 53 ASP A CA 1
ATOM 407 C C . ASP A 1 53 ? 7.895 30.156 22.406 1 32.5 53 ASP A C 1
ATOM 409 O O . ASP A 1 53 ? 7.938 28.984 22.797 1 32.5 53 ASP A O 1
ATOM 413 N N . ALA A 1 54 ? 7.523 30.328 21.203 1 34.62 54 ALA A N 1
ATOM 414 C CA . ALA A 1 54 ? 7.902 29.391 20.156 1 34.62 54 ALA A CA 1
ATOM 415 C C . ALA A 1 54 ? 9.391 29.047 20.234 1 34.62 54 ALA A C 1
ATOM 417 O O . ALA A 1 54 ? 9.797 27.938 19.891 1 34.62 54 ALA A O 1
ATOM 418 N N . GLU A 1 55 ? 10.148 29.969 20.594 1 36.72 55 GLU A N 1
ATOM 419 C CA . GLU A 1 55 ? 11.578 29.812 20.828 1 36.72 55 GLU A CA 1
ATOM 420 C C . GLU A 1 55 ? 11.852 28.828 21.953 1 36.72 55 GLU A C 1
ATOM 422 O O . GLU A 1 55 ? 12.852 28.094 21.922 1 36.72 55 GLU A O 1
ATOM 427 N N . LYS A 1 56 ? 11 28.766 22.938 1 41 56 LYS A N 1
ATOM 428 C CA . LYS A 1 56 ? 11.203 27.906 24.094 1 41 56 LYS A CA 1
ATOM 429 C C . LYS A 1 56 ? 10.828 26.469 23.781 1 41 56 LYS A C 1
ATOM 431 O O . LYS A 1 56 ? 11.461 25.531 24.281 1 41 56 LYS A O 1
ATOM 436 N N . SER A 1 57 ? 9.758 26.266 23.188 1 36.69 57 SER A N 1
ATOM 437 C CA . SER A 1 57 ? 9.289 24.906 22.891 1 36.69 57 SER A CA 1
ATOM 438 C C . SER A 1 57 ? 10.227 24.203 21.906 1 36.69 57 SER A C 1
ATOM 440 O O . SER A 1 57 ? 10.422 23 22 1 36.69 57 SER A O 1
ATOM 442 N N . ASP A 1 58 ? 10.656 24.969 20.969 1 39.75 58 ASP A N 1
ATOM 443 C CA . ASP A 1 58 ? 11.719 24.5 20.078 1 39.75 58 ASP A CA 1
ATOM 444 C C . ASP A 1 58 ? 12.938 24.031 20.875 1 39.75 58 ASP A C 1
ATOM 446 O O . ASP A 1 58 ? 13.797 23.328 20.344 1 39.75 58 ASP A O 1
ATOM 450 N N . GLY A 1 59 ? 12.805 24.375 22.109 1 40.38 59 GLY A N 1
ATOM 451 C CA . GLY A 1 59 ? 13.961 24.172 22.969 1 40.38 59 GLY A CA 1
ATOM 452 C C . GLY A 1 59 ? 14.258 22.703 23.234 1 40.38 59 GLY A C 1
ATOM 453 O O . GLY A 1 59 ? 15.422 22.312 23.312 1 40.38 59 GLY A O 1
ATOM 454 N N . ALA A 1 60 ? 13.133 22.062 23.484 1 41.62 60 ALA A N 1
ATOM 455 C CA . ALA A 1 60 ? 13.43 20.688 23.906 1 41.62 60 ALA A CA 1
ATOM 456 C C . ALA A 1 60 ? 14.047 19.891 22.75 1 41.62 60 ALA A C 1
ATOM 458 O O . ALA A 1 60 ? 15 19.141 22.953 1 41.62 60 ALA A O 1
ATOM 459 N N . ILE A 1 61 ? 13.336 19.922 21.641 1 44.19 61 ILE A N 1
ATOM 460 C CA . ILE A 1 61 ? 13.945 19.234 20.516 1 44.19 61 ILE A CA 1
ATOM 461 C C . ILE A 1 61 ? 15.344 19.797 20.266 1 44.19 61 ILE A C 1
ATOM 463 O O . ILE A 1 61 ? 16.297 19.031 20.047 1 44.19 61 ILE A O 1
ATOM 467 N N . TRP A 1 62 ? 15.344 21.094 20.547 1 47.34 62 TRP A N 1
ATOM 468 C CA . TRP A 1 62 ? 16.625 21.781 20.359 1 47.34 62 TRP A CA 1
ATOM 469 C C . TRP A 1 62 ? 17.625 21.375 21.438 1 47.34 62 TRP A C 1
ATOM 471 O O . TRP A 1 62 ? 18.812 21.188 21.156 1 47.34 62 TRP A O 1
ATOM 481 N N . ARG A 1 63 ? 17.016 21.25 22.609 1 48.22 63 ARG A N 1
ATOM 482 C CA . ARG A 1 63 ? 17.875 20.812 23.703 1 48.22 63 ARG A CA 1
ATOM 483 C C . ARG A 1 63 ? 18.391 19.406 23.484 1 48.22 63 ARG A C 1
ATOM 485 O O . ARG A 1 63 ? 19.547 19.094 23.75 1 48.22 63 ARG A O 1
ATOM 492 N N . ARG A 1 64 ? 17.453 18.656 23.078 1 48.31 64 ARG A N 1
ATOM 493 C CA . ARG A 1 64 ? 17.875 17.297 22.797 1 48.31 64 ARG A CA 1
ATOM 494 C C . ARG A 1 64 ? 18.922 17.266 21.703 1 48.31 64 ARG A C 1
ATOM 496 O O . ARG A 1 64 ? 19.906 16.516 21.781 1 48.31 64 ARG A O 1
ATOM 503 N N . TRP A 1 65 ? 18.641 18.047 20.703 1 46.81 65 TRP A N 1
ATOM 504 C CA . TRP A 1 65 ? 19.641 18.188 19.656 1 46.81 65 TRP A CA 1
ATOM 505 C C . TRP A 1 65 ? 20.938 18.75 20.203 1 46.81 65 TRP A C 1
ATOM 507 O O . TRP A 1 65 ? 22.016 18.281 19.859 1 46.81 65 TRP A O 1
ATOM 517 N N . LYS A 1 66 ? 20.719 19.719 21.234 1 48.25 66 LYS A N 1
ATOM 518 C CA . LYS A 1 66 ? 21.859 20.344 21.891 1 48.25 66 LYS A CA 1
ATOM 519 C C . LYS A 1 66 ? 22.766 19.312 22.531 1 48.25 66 LYS A C 1
ATOM 521 O O . LYS A 1 66 ? 23.984 19.375 22.422 1 48.25 66 LYS A O 1
ATOM 526 N N . SER A 1 67 ? 22.031 18.594 23.219 1 46.12 67 SER A N 1
ATOM 527 C CA . SER A 1 67 ? 22.812 17.641 24 1 46.12 67 SER A CA 1
ATOM 528 C C . SER A 1 67 ? 23.469 16.594 23.094 1 46.12 67 SER A C 1
ATOM 530 O O . SER A 1 67 ? 24.578 16.156 23.359 1 46.12 67 SER A O 1
ATOM 532 N N . LYS A 1 68 ? 22.719 16.312 22.203 1 44.78 68 LYS A N 1
ATOM 533 C CA . LYS A 1 68 ? 23.219 15.133 21.5 1 44.78 68 LYS A CA 1
ATOM 534 C C . LYS A 1 68 ? 24.078 15.539 20.297 1 44.78 68 LYS A C 1
ATOM 536 O O . LYS A 1 68 ? 24.969 14.789 19.891 1 44.78 68 LYS A O 1
ATOM 541 N N . MET A 1 69 ? 23.703 16.656 19.734 1 47.59 69 MET A N 1
ATOM 542 C CA . MET A 1 69 ? 24.469 17 18.531 1 47.59 69 MET A CA 1
ATOM 543 C C . MET A 1 69 ? 25.703 17.812 18.891 1 47.59 69 MET A C 1
ATOM 545 O O . MET A 1 69 ? 26.469 18.203 18.016 1 47.59 69 MET A O 1
ATOM 549 N N . ARG A 1 70 ? 26.219 17.766 20.047 1 44.97 70 ARG A N 1
ATOM 550 C CA . ARG A 1 70 ? 27.438 18.469 20.438 1 44.97 70 ARG A CA 1
ATOM 551 C C . ARG A 1 70 ? 27.5 19.844 19.766 1 44.97 70 ARG A C 1
ATOM 553 O O . ARG A 1 70 ? 28.531 20.203 19.188 1 44.97 70 ARG A O 1
ATOM 560 N N . MET A 1 71 ? 26.406 20.344 19.531 1 46.31 71 MET A N 1
ATOM 561 C CA . MET A 1 71 ? 26.453 21.688 18.938 1 46.31 71 MET A CA 1
ATOM 562 C C . MET A 1 71 ? 26.625 22.75 20.016 1 46.31 71 MET A C 1
ATOM 564 O O . MET A 1 71 ? 26.172 22.578 21.141 1 46.31 71 MET A O 1
ATOM 568 N N . SER A 1 72 ? 27.484 23.734 19.75 1 46.88 72 SER A N 1
ATOM 569 C CA . SER A 1 72 ? 27.672 24.859 20.656 1 46.88 72 SER A CA 1
ATOM 570 C C . SER A 1 72 ? 26.375 25.609 20.891 1 46.88 72 SER A C 1
ATOM 572 O O . SER A 1 72 ? 25.438 25.531 20.078 1 46.88 72 SER A O 1
ATOM 574 N N . GLU A 1 73 ? 26.078 25.953 22.062 1 49.91 73 GLU A N 1
ATOM 575 C CA . GLU A 1 73 ? 24.922 26.75 22.453 1 49.91 73 GLU A CA 1
ATOM 576 C C . GLU A 1 73 ? 24.641 27.859 21.422 1 49.91 73 GLU A C 1
ATOM 578 O O . GLU A 1 73 ? 23.484 28.156 21.125 1 49.91 73 GLU A O 1
ATOM 583 N N . GLU A 1 74 ? 25.688 28.391 20.812 1 51.94 74 GLU A N 1
ATOM 584 C CA . GLU A 1 74 ? 25.578 29.453 19.828 1 51.94 74 GLU A CA 1
ATOM 585 C C . GLU A 1 74 ? 24.953 28.922 18.531 1 51.94 74 GLU A C 1
ATOM 587 O O . GLU A 1 74 ? 24.125 29.609 17.922 1 51.94 74 GLU A O 1
ATOM 592 N N . ALA A 1 75 ? 25.328 27.766 18.25 1 54.12 75 ALA A N 1
ATOM 593 C CA . ALA A 1 75 ? 24.844 27.156 17.016 1 54.12 75 ALA A CA 1
ATOM 594 C C . ALA A 1 75 ? 23.344 26.844 17.125 1 54.12 75 ALA A C 1
ATOM 596 O O . ALA A 1 75 ? 22.609 27.016 16.156 1 54.12 75 ALA A O 1
ATOM 597 N N . LEU A 1 76 ? 23.031 26.562 18.203 1 53.19 76 LEU A N 1
ATOM 598 C CA . LEU A 1 76 ? 21.625 26.219 18.438 1 53.19 76 LEU A CA 1
ATOM 599 C C . LEU A 1 76 ? 20.75 27.453 18.391 1 53.19 76 LEU A C 1
ATOM 601 O O . LEU A 1 76 ? 19.641 27.406 17.859 1 53.19 76 LEU A O 1
ATOM 605 N N . ASP A 1 77 ? 21.219 28.531 19.016 1 55 77 ASP A N 1
ATOM 606 C CA . ASP A 1 77 ? 20.516 29.812 18.984 1 55 77 ASP A CA 1
ATOM 607 C C . ASP A 1 77 ? 20.328 30.297 17.562 1 55 77 ASP A C 1
ATOM 609 O O . ASP A 1 77 ? 19.297 30.875 17.219 1 55 77 ASP A O 1
ATOM 613 N N . CYS A 1 78 ? 21.297 29.906 16.812 1 55.47 78 CYS A N 1
ATOM 614 C CA . CYS A 1 78 ? 21.266 30.344 15.43 1 55.47 78 CYS A CA 1
ATOM 615 C C . CYS A 1 78 ? 20.25 29.547 14.625 1 55.47 78 CYS A C 1
ATOM 617 O O . CYS A 1 78 ? 19.719 30.047 13.625 1 55.47 78 CYS A O 1
ATOM 619 N N . LEU A 1 79 ? 20.094 28.375 15.039 1 55 79 LEU A N 1
ATOM 620 C CA . LEU A 1 79 ? 19.141 27.531 14.336 1 55 79 LEU A CA 1
ATOM 621 C C . LEU A 1 79 ? 17.719 28.109 14.461 1 55 79 LEU A C 1
ATOM 623 O O . LEU A 1 79 ? 16.891 27.922 13.57 1 55 79 LEU A O 1
ATOM 627 N N . GLU A 1 80 ? 17.5 28.75 15.531 1 52.69 80 GLU A N 1
ATOM 628 C CA . GLU A 1 80 ? 16.172 29.344 15.75 1 52.69 80 GLU A CA 1
ATOM 629 C C . GLU A 1 80 ? 16.016 30.641 14.969 1 52.69 80 GLU A C 1
ATOM 631 O O . GLU A 1 80 ? 14.906 30.984 14.555 1 52.69 80 GLU A O 1
ATOM 636 N N . LYS A 1 81 ? 17.234 31.375 14.797 1 52.19 81 LYS A N 1
ATOM 637 C CA . LYS A 1 81 ? 17.203 32.688 14.18 1 52.19 81 LYS A CA 1
ATOM 638 C C . LYS A 1 81 ? 17.312 32.594 12.664 1 52.19 81 LYS A C 1
ATOM 640 O O . LYS A 1 81 ? 17.953 31.688 12.141 1 52.19 81 LYS A O 1
ATOM 645 N N . GLY A 1 82 ? 16.344 32.969 11.828 1 46.38 82 GLY A N 1
ATOM 646 C CA . GLY A 1 82 ? 16.281 32.969 10.375 1 46.38 82 GLY A CA 1
ATOM 647 C C . GLY A 1 82 ? 17.562 33.469 9.727 1 46.38 82 GLY A C 1
ATOM 648 O O . GLY A 1 82 ? 18.516 33.844 10.422 1 46.38 82 GLY A O 1
ATOM 649 N N . ARG A 1 83 ? 17.734 33.375 8.328 1 48.75 83 ARG A N 1
ATOM 650 C CA . ARG A 1 83 ? 18.797 33.938 7.52 1 48.75 83 ARG A CA 1
ATOM 651 C C . ARG A 1 83 ? 18.797 35.469 7.602 1 48.75 83 ARG A C 1
ATOM 653 O O . ARG A 1 83 ? 17.75 36.062 7.715 1 48.75 83 ARG A O 1
ATOM 660 N N . GLY A 1 84 ? 19.953 36.219 8.055 1 47.34 84 GLY A N 1
ATOM 661 C CA . GLY A 1 84 ? 20.188 37.656 8.102 1 47.34 84 GLY A CA 1
ATOM 662 C C . GLY A 1 84 ? 20.906 38.094 9.359 1 47.34 84 GLY A C 1
ATOM 663 O O . GLY A 1 84 ? 21.266 39.281 9.492 1 47.34 84 GLY A O 1
ATOM 664 N N . ASP A 1 85 ? 20.688 37.281 10.328 1 48.22 85 ASP A N 1
ATOM 665 C CA . ASP A 1 85 ? 21.422 37.688 11.523 1 48.22 85 ASP A CA 1
ATOM 666 C C . ASP A 1 85 ? 22.906 37.375 11.383 1 48.22 85 ASP A C 1
ATOM 668 O O . ASP A 1 85 ? 23.297 36.219 11.266 1 48.22 85 ASP A O 1
ATOM 672 N N . ALA A 1 86 ? 23.703 38.344 11.25 1 52.69 86 ALA A N 1
ATOM 673 C CA . ALA A 1 86 ? 25.141 38.281 11 1 52.69 86 ALA A CA 1
ATOM 674 C C . ALA A 1 86 ? 25.844 37.344 11.977 1 52.69 86 ALA A C 1
ATOM 676 O O . ALA A 1 86 ? 26.766 36.625 11.594 1 52.69 86 ALA A O 1
ATOM 677 N N . SER A 1 87 ? 25.391 37.344 13.188 1 54.44 87 SER A N 1
ATOM 678 C CA . SER A 1 87 ? 26.062 36.5 14.18 1 54.44 87 SER A CA 1
ATOM 679 C C . SER A 1 87 ? 25.859 35.031 13.898 1 54.44 87 SER A C 1
ATOM 681 O O . SER A 1 87 ? 26.766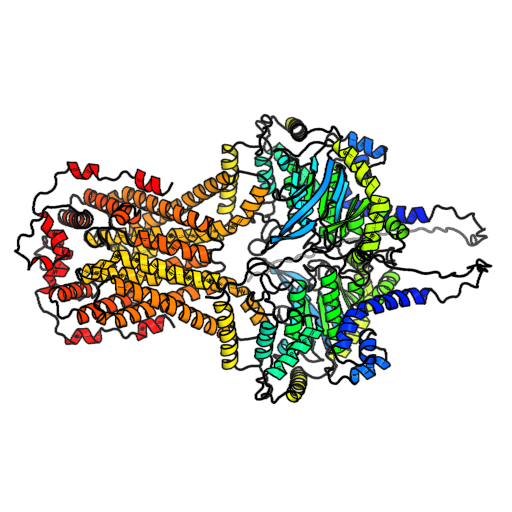 34.219 14.078 1 54.44 87 SER A O 1
ATOM 683 N N . CYS A 1 88 ? 24.719 34.719 13.469 1 56.34 88 CYS A N 1
ATOM 684 C CA . CYS A 1 88 ? 24.422 33.344 13.211 1 56.34 88 CYS A CA 1
ATOM 685 C C . CYS A 1 88 ? 25 32.875 11.867 1 56.34 88 CYS A C 1
ATOM 687 O O . CYS A 1 88 ? 25.328 31.719 11.688 1 56.34 88 CYS A O 1
ATOM 689 N N . ASP A 1 89 ? 25.109 33.844 10.984 1 55.06 89 ASP A N 1
ATOM 690 C CA . ASP A 1 89 ? 25.75 33.531 9.711 1 55.06 89 ASP A CA 1
ATOM 691 C C . ASP A 1 89 ? 27.188 33.094 9.906 1 55.06 89 ASP A C 1
ATOM 693 O O . ASP A 1 89 ? 27.672 32.219 9.211 1 55.06 89 ASP A O 1
ATOM 697 N N . SER A 1 90 ? 27.844 33.719 10.906 1 52.81 90 SER A N 1
ATOM 698 C CA . SER A 1 90 ? 29.219 33.344 11.219 1 52.81 90 SER A CA 1
ATOM 699 C C . SER A 1 90 ? 29.281 31.953 11.812 1 52.81 90 SER A C 1
ATOM 701 O O . SER A 1 90 ? 30.188 31.172 11.477 1 52.81 90 SER A O 1
ATOM 703 N N . VAL A 1 91 ? 28.406 31.688 12.672 1 51.97 91 VAL A N 1
ATOM 704 C CA . VAL A 1 91 ? 28.406 30.375 13.305 1 51.97 91 VAL A CA 1
ATOM 705 C C . VAL A 1 91 ? 28.062 29.297 12.266 1 51.97 91 VAL A C 1
ATOM 707 O O . VAL A 1 91 ? 28.656 28.219 12.258 1 51.97 91 VAL A O 1
ATOM 710 N N . ARG A 1 92 ? 27.172 29.703 11.477 1 56.06 92 ARG A N 1
ATOM 711 C CA . ARG A 1 92 ? 26.75 28.797 10.406 1 56.06 92 ARG A CA 1
ATOM 712 C C . ARG A 1 92 ? 27.906 28.531 9.445 1 56.06 92 ARG A C 1
ATOM 714 O O . ARG A 1 92 ? 28.062 27.406 8.953 1 56.06 92 ARG A O 1
ATOM 721 N N . SER A 1 93 ? 28.641 29.625 9.164 1 52.03 93 SER A N 1
ATOM 722 C CA . SER A 1 93 ? 29.781 29.5 8.258 1 52.03 93 SER A CA 1
ATOM 723 C C . SER A 1 93 ? 30.875 28.641 8.867 1 52.03 93 SER A C 1
ATOM 725 O O . SER A 1 93 ? 31.656 28.031 8.141 1 52.03 93 SER A O 1
ATOM 727 N N . GLN A 1 94 ? 30.828 28.641 10.156 1 46.16 94 GLN A N 1
ATOM 728 C CA . GLN A 1 94 ? 31.938 27.938 10.805 1 46.16 94 GLN A CA 1
ATOM 729 C C . GLN A 1 94 ? 31.625 26.453 10.984 1 46.16 94 GLN A C 1
ATOM 731 O O . GLN A 1 94 ? 32.5 25.672 11.352 1 46.16 94 GLN A O 1
ATOM 736 N N . SER A 1 95 ? 30.391 26.203 10.797 1 51.44 95 SER A N 1
ATOM 737 C CA . SER A 1 95 ? 30.141 24.781 11.023 1 51.44 95 SER A CA 1
ATOM 738 C C . SER A 1 95 ? 30.641 23.938 9.852 1 51.44 95 SER A C 1
ATOM 740 O O . SER A 1 95 ? 30.391 24.266 8.688 1 51.44 95 SER A O 1
ATOM 742 N N . SER A 1 96 ? 31.672 23.25 10.094 1 50.59 96 SER A N 1
ATOM 743 C CA . SER A 1 96 ? 32.312 22.359 9.125 1 50.59 96 SER A CA 1
ATOM 744 C C . SER A 1 96 ? 31.266 21.531 8.383 1 50.59 96 SER A C 1
ATOM 746 O O . SER A 1 96 ? 31.547 21 7.305 1 50.59 96 SER A O 1
ATOM 748 N N . ASP A 1 97 ? 30.109 21.562 8.938 1 58.34 97 ASP A N 1
ATOM 749 C CA . ASP A 1 97 ? 29.156 20.641 8.344 1 58.34 97 ASP A CA 1
ATOM 750 C C . ASP A 1 97 ? 28.234 21.359 7.363 1 58.34 97 ASP A C 1
ATOM 752 O O . ASP A 1 97 ? 27.344 20.75 6.762 1 58.34 97 ASP A O 1
ATOM 756 N N . ARG A 1 98 ? 28.547 22.656 7.16 1 63.62 98 ARG A N 1
ATOM 757 C CA . ARG A 1 98 ? 27.672 23.406 6.27 1 63.62 98 ARG A CA 1
ATOM 758 C C . ARG A 1 98 ? 28.062 23.219 4.812 1 63.62 98 ARG A C 1
ATOM 760 O O . ARG A 1 98 ? 29.25 23.281 4.477 1 63.62 98 ARG A O 1
ATOM 767 N N . SER A 1 99 ? 27.078 22.859 4.125 1 71.75 99 SER A N 1
ATOM 768 C CA . SER A 1 99 ? 27.266 22.594 2.703 1 71.75 99 SER A CA 1
ATOM 769 C C . SER A 1 99 ? 27.203 23.891 1.892 1 71.75 99 SER A C 1
ATOM 771 O O . SER A 1 99 ? 26.812 24.938 2.41 1 71.75 99 SER A O 1
ATOM 773 N N . SER A 1 100 ? 27.719 23.828 0.76 1 78.75 100 SER A N 1
ATOM 774 C CA . SER A 1 100 ? 27.688 24.938 -0.185 1 78.75 100 SER A CA 1
ATOM 775 C C . SER A 1 100 ? 26.266 25.359 -0.503 1 78.75 100 SER A C 1
ATOM 777 O O . SER A 1 100 ? 25.328 24.578 -0.32 1 78.75 100 SER A O 1
ATOM 779 N N . ASP A 1 101 ? 26.188 26.594 -0.942 1 87.25 101 ASP A N 1
ATOM 780 C CA . ASP A 1 101 ? 24.875 27.172 -1.242 1 87.25 101 ASP A CA 1
ATOM 781 C C . ASP A 1 101 ? 24.281 26.578 -2.512 1 87.25 101 ASP A C 1
ATOM 783 O O . ASP A 1 101 ? 25 26.297 -3.473 1 87.25 101 ASP A O 1
ATOM 787 N N . VAL A 1 102 ? 23 26.266 -2.363 1 93.69 102 VAL A N 1
ATOM 788 C CA . VAL A 1 102 ? 22.281 25.734 -3.52 1 93.69 102 VAL A CA 1
ATOM 789 C C . VAL A 1 102 ? 21.062 26.625 -3.807 1 93.69 102 VAL A C 1
ATOM 791 O O . VAL A 1 102 ? 20.516 27.25 -2.9 1 93.69 102 VAL A O 1
ATOM 794 N N . SER A 1 103 ? 20.781 26.766 -5.109 1 95.12 103 SER A N 1
ATOM 795 C CA . SER A 1 103 ? 19.609 27.531 -5.523 1 95.12 103 SER A CA 1
ATOM 796 C C . SER A 1 103 ? 18.859 26.828 -6.641 1 95.12 103 SER A C 1
ATOM 798 O O . SER A 1 103 ? 19.438 26.094 -7.434 1 95.12 103 SER A O 1
ATOM 800 N N . LEU A 1 104 ? 17.641 26.906 -6.605 1 96.69 104 LEU A N 1
ATOM 801 C CA . LEU A 1 104 ? 16.75 26.406 -7.652 1 96.69 104 LEU A CA 1
ATOM 802 C C . LEU A 1 104 ? 15.961 27.547 -8.281 1 96.69 104 LEU A C 1
ATOM 804 O O . LEU A 1 104 ? 15.289 28.312 -7.578 1 96.69 104 LEU A O 1
ATOM 808 N N . THR A 1 105 ? 16.172 27.75 -9.617 1 97.19 105 THR A N 1
ATOM 809 C CA . THR A 1 105 ? 15.523 28.828 -10.352 1 97.19 105 THR A CA 1
ATOM 810 C C . THR A 1 105 ? 14.703 28.281 -11.516 1 97.19 105 THR A C 1
ATOM 812 O O . THR A 1 105 ? 15.172 27.406 -12.25 1 97.19 105 THR A O 1
ATOM 815 N N . PHE A 1 106 ? 13.484 28.641 -11.609 1 96.81 106 PHE A N 1
ATOM 816 C CA . PHE A 1 106 ? 12.648 28.266 -12.75 1 96.81 106 PHE A CA 1
ATOM 817 C C . PHE A 1 106 ? 11.93 29.484 -13.32 1 96.81 106 PHE A C 1
ATOM 819 O O . PHE A 1 106 ? 11.477 30.359 -12.57 1 96.81 106 PHE A O 1
ATOM 826 N N . LYS A 1 107 ? 11.961 29.547 -14.594 1 96.12 107 LYS A N 1
ATOM 827 C CA . LYS A 1 107 ? 11.398 30.688 -15.32 1 96.12 107 LYS A CA 1
ATOM 828 C C . LYS A 1 107 ? 10.281 30.234 -16.266 1 96.12 107 LYS A C 1
ATOM 830 O O . LYS A 1 107 ? 10.508 29.406 -17.141 1 96.12 107 LYS A O 1
ATOM 835 N N . GLU A 1 108 ? 9.117 30.75 -16 1 95.12 108 GLU A N 1
ATOM 836 C CA . GLU A 1 108 ? 7.953 30.594 -16.859 1 95.12 108 GLU A CA 1
ATOM 837 C C . GLU A 1 108 ? 7.664 29.125 -17.141 1 95.12 108 GLU A C 1
ATOM 839 O O . GLU A 1 108 ? 7.543 28.719 -18.312 1 95.12 108 GLU A O 1
ATOM 844 N N . VAL A 1 109 ? 7.609 28.406 -16.141 1 94.75 109 VAL A N 1
ATOM 845 C CA . VAL A 1 109 ? 7.293 26.984 -16.25 1 94.75 109 VAL A CA 1
ATOM 846 C C . VAL A 1 109 ? 5.785 26.812 -16.422 1 94.75 109 VAL A C 1
ATOM 848 O O . VAL A 1 109 ? 5 27.312 -15.625 1 94.75 109 VAL A O 1
ATOM 851 N N . SER A 1 110 ? 5.406 26.203 -17.516 1 94.19 110 SER A N 1
ATOM 852 C CA . SER A 1 110 ? 4 25.938 -17.812 1 94.19 110 SER A CA 1
ATOM 853 C C . SER A 1 110 ? 3.785 24.5 -18.266 1 94.19 110 SER A C 1
ATOM 855 O O . SER A 1 110 ? 4.723 23.828 -18.719 1 94.19 110 SER A O 1
ATOM 857 N N . PHE A 1 111 ? 2.623 23.953 -18.016 1 92.62 111 PHE A N 1
ATOM 858 C CA . PHE A 1 111 ? 2.312 22.562 -18.328 1 92.62 111 PHE A CA 1
ATOM 859 C C . PHE A 1 111 ? 0.903 22.438 -18.906 1 92.62 111 PHE A C 1
ATOM 861 O O . PHE A 1 111 ? -0.058 22.922 -18.297 1 92.62 111 PHE A O 1
ATOM 868 N N . ASP A 1 112 ? 0.886 21.812 -20.047 1 88.94 112 ASP A N 1
ATOM 869 C CA . ASP A 1 112 ? -0.386 21.578 -20.719 1 88.94 112 ASP A CA 1
ATOM 870 C C . ASP A 1 112 ? -0.627 20.078 -20.938 1 88.94 112 ASP A C 1
ATOM 872 O O . ASP A 1 112 ? 0.315 19.328 -21.172 1 88.94 112 ASP A O 1
ATOM 876 N N . VAL A 1 113 ? -1.881 19.594 -20.672 1 82.69 113 VAL A N 1
ATOM 877 C CA . VAL A 1 113 ? -2.25 18.203 -20.953 1 82.69 113 VAL A CA 1
ATOM 878 C C . VAL A 1 113 ? -3.143 18.141 -22.188 1 82.69 113 VAL A C 1
ATOM 880 O O . VAL A 1 113 ? -3.977 19.031 -22.406 1 82.69 113 VAL A O 1
ATOM 883 N N . HIS A 1 114 ? -2.855 17.125 -22.875 1 79.38 114 HIS A N 1
ATOM 884 C CA . HIS A 1 114 ? -3.678 16.922 -24.062 1 79.38 114 HIS A CA 1
ATOM 885 C C . HIS A 1 114 ? -4.875 16.031 -23.766 1 79.38 114 HIS A C 1
ATOM 887 O O . HIS A 1 114 ? -4.715 14.922 -23.25 1 79.38 114 HIS A O 1
ATOM 893 N N . LEU A 1 115 ? -6.043 16.609 -23.641 1 72.75 115 LEU A N 1
ATOM 894 C CA . LEU A 1 115 ? -7.254 15.828 -23.438 1 72.75 115 LEU A CA 1
ATOM 895 C C . LEU A 1 115 ? -7.594 15.039 -24.703 1 72.75 115 LEU A C 1
ATOM 897 O O . LEU A 1 115 ? -7.07 15.32 -25.781 1 72.75 115 LEU A O 1
ATOM 901 N N . ARG A 1 116 ? -8.609 13.961 -24.5 1 64.19 116 ARG A N 1
ATOM 902 C CA . ARG A 1 116 ? -9.133 13.172 -25.625 1 64.19 116 ARG A CA 1
ATOM 903 C C . ARG A 1 116 ? -9.938 14.047 -26.578 1 64.19 116 ARG A C 1
ATOM 905 O O . ARG A 1 116 ? -10.758 14.859 -26.141 1 64.19 116 ARG A O 1
ATOM 912 N N . GLY A 1 117 ? -9.578 14.367 -27.766 1 62.41 117 GLY A N 1
ATOM 913 C CA . GLY A 1 117 ? -10.219 15.156 -28.812 1 62.41 117 GLY A CA 1
ATOM 914 C C . GLY A 1 117 ? -9.367 16.312 -29.297 1 62.41 117 GLY A C 1
ATOM 915 O O . GLY A 1 117 ? -9.844 17.172 -30.031 1 62.41 117 GLY A O 1
ATOM 916 N N . GLY A 1 118 ? -8.219 16.391 -28.781 1 67.19 118 GLY A N 1
ATOM 917 C CA . GLY A 1 118 ? -7.293 17.391 -29.312 1 67.19 118 GLY A CA 1
ATOM 918 C C . GLY A 1 118 ? -7.25 18.656 -28.484 1 67.19 118 GLY A C 1
ATOM 919 O O . GLY A 1 118 ? -6.457 19.562 -28.766 1 67.19 118 GLY A O 1
ATOM 920 N N . GLN A 1 119 ? -8.242 18.797 -27.578 1 74.62 119 GLN A N 1
ATOM 921 C CA . GLN A 1 119 ? -8.25 20.016 -26.797 1 74.62 119 GLN A CA 1
ATOM 922 C C . GLN A 1 119 ? -7.16 20 -25.719 1 74.62 119 GLN A C 1
ATOM 924 O O . GLN A 1 119 ? -6.859 18.953 -25.156 1 74.62 119 GLN A O 1
ATOM 929 N N . LYS A 1 120 ? -6.41 21.141 -25.75 1 79.44 120 LYS A N 1
ATOM 930 C CA . LYS A 1 120 ? -5.34 21.328 -24.781 1 79.44 120 LYS A CA 1
ATOM 931 C C . LYS A 1 120 ? -5.852 22.016 -23.516 1 79.44 120 LYS A C 1
ATOM 933 O O . LYS A 1 120 ? -6.602 22.984 -23.594 1 79.44 120 LYS A O 1
ATOM 938 N N . LYS A 1 121 ? -5.793 21.359 -22.422 1 84.38 121 LYS A N 1
ATOM 939 C CA . LYS A 1 121 ? -6.121 21.984 -21.141 1 84.38 121 LYS A CA 1
ATOM 940 C C . LYS A 1 121 ? -4.863 22.406 -20.391 1 84.38 121 LYS A C 1
ATOM 942 O O . LYS A 1 121 ? -3.967 21.594 -20.156 1 84.38 121 LYS A O 1
ATOM 947 N N . GLN A 1 122 ? -4.809 23.719 -20.156 1 87.44 122 GLN A N 1
ATOM 948 C CA . GLN A 1 122 ? -3.664 24.25 -19.422 1 87.44 122 GLN A CA 1
ATOM 949 C C . GLN A 1 122 ? -3.816 24.016 -17.922 1 87.44 122 GLN A C 1
ATOM 951 O O . GLN A 1 122 ? -4.73 24.547 -17.297 1 87.44 122 GLN A O 1
ATOM 956 N N . ILE A 1 123 ? -2.912 23.234 -17.359 1 88.38 123 ILE A N 1
ATOM 957 C CA . ILE A 1 123 ? -2.949 22.922 -15.93 1 88.38 123 ILE A CA 1
ATOM 958 C C . ILE A 1 123 ? -2.176 24 -15.164 1 88.38 123 ILE A C 1
ATOM 960 O O . ILE A 1 123 ? -2.629 24.469 -14.117 1 88.38 123 ILE A O 1
ATOM 964 N N . LEU A 1 124 ? -1.018 24.297 -15.719 1 93.5 124 LEU A N 1
ATOM 965 C CA . LEU A 1 124 ? -0.161 25.281 -15.078 1 93.5 124 LEU A CA 1
ATOM 966 C C . LEU A 1 124 ? 0.147 26.438 -16.016 1 93.5 124 LEU A C 1
ATOM 968 O O . LEU A 1 124 ? 0.687 26.234 -17.109 1 93.5 124 LEU A O 1
ATOM 972 N N . ALA A 1 125 ? -0.281 27.656 -15.625 1 93.62 125 ALA A N 1
ATOM 973 C CA . ALA A 1 125 ? 0.185 28.859 -16.312 1 93.62 125 ALA A CA 1
ATOM 974 C C . ALA A 1 125 ? 1.644 29.156 -15.977 1 93.62 125 ALA A C 1
ATOM 976 O O . ALA A 1 125 ? 2.197 28.594 -15.031 1 93.62 125 ALA A O 1
ATOM 977 N N . PRO A 1 126 ? 2.297 29.938 -16.781 1 93.56 126 PRO A N 1
ATOM 978 C CA . PRO A 1 126 ? 3.717 30.219 -16.547 1 93.56 126 PRO A CA 1
ATOM 979 C C . PRO A 1 126 ? 3.988 30.734 -15.133 1 93.56 126 PRO A C 1
ATOM 981 O O . PRO A 1 126 ? 3.443 31.766 -14.742 1 93.56 126 PRO A O 1
ATOM 984 N N . ILE A 1 127 ? 4.754 29.969 -14.406 1 95.12 127 ILE A N 1
ATOM 985 C CA . ILE A 1 127 ? 5.129 30.312 -13.039 1 95.12 127 ILE A CA 1
ATOM 986 C C . ILE A 1 127 ? 6.652 30.406 -12.93 1 95.12 127 ILE A C 1
ATOM 988 O O . ILE A 1 127 ? 7.375 29.609 -13.531 1 95.12 127 ILE A O 1
ATOM 992 N N . SER A 1 128 ? 7.117 31.469 -12.273 1 96.31 128 SER A N 1
ATOM 993 C CA . SER A 1 128 ? 8.547 31.672 -12.047 1 96.31 128 SER A CA 1
ATOM 994 C C . SER A 1 128 ? 8.859 31.734 -10.555 1 96.31 128 SER A C 1
ATOM 996 O O . SER A 1 128 ? 7.984 32.031 -9.742 1 96.31 128 SER A O 1
ATOM 998 N N . GLY A 1 129 ? 10.07 31.359 -10.188 1 96.25 129 GLY A N 1
ATOM 999 C CA . GLY A 1 129 ? 10.477 31.391 -8.789 1 96.25 129 GLY A CA 1
ATOM 1000 C C . GLY A 1 129 ? 11.953 31.125 -8.594 1 96.25 129 GLY A C 1
ATOM 1001 O O . GLY A 1 129 ? 12.625 30.609 -9.484 1 96.25 129 GLY A O 1
ATOM 1002 N N . HIS A 1 130 ? 12.445 31.656 -7.516 1 96.44 130 HIS A N 1
ATOM 1003 C CA . HIS A 1 130 ? 13.828 31.484 -7.105 1 96.44 130 HIS A CA 1
ATOM 1004 C C . HIS A 1 130 ? 13.922 31.156 -5.617 1 96.44 130 HIS A C 1
ATOM 1006 O O . HIS A 1 130 ? 13.453 31.938 -4.781 1 96.44 130 HIS A O 1
ATOM 1012 N N . PHE A 1 131 ? 14.547 30.031 -5.289 1 96.81 131 PHE A N 1
ATOM 1013 C CA . PHE A 1 131 ? 14.688 29.609 -3.902 1 96.81 131 PHE A CA 1
ATOM 1014 C C . PHE A 1 131 ? 16.141 29.234 -3.596 1 96.81 131 PHE A C 1
ATOM 1016 O O . PHE A 1 131 ? 16.828 28.656 -4.441 1 96.81 131 PHE A O 1
ATOM 1023 N N . GLU A 1 132 ? 16.516 29.531 -2.398 1 94.19 132 GLU A N 1
ATOM 1024 C CA . GLU A 1 132 ? 17.906 29.312 -1.996 1 94.19 132 GLU A CA 1
ATOM 1025 C C . GLU A 1 132 ? 17.984 28.359 -0.811 1 94.19 132 GLU A C 1
ATOM 1027 O O . GLU A 1 132 ? 17.016 28.172 -0.08 1 94.19 132 GLU A O 1
ATOM 1032 N N . SER A 1 133 ? 19.172 27.812 -0.669 1 92.81 133 SER A N 1
ATOM 1033 C CA . SER A 1 133 ? 19.391 26.875 0.426 1 92.81 133 SER A CA 1
ATOM 1034 C C . SER A 1 133 ? 19.234 27.562 1.78 1 92.81 133 SER A C 1
ATOM 1036 O O . SER A 1 133 ? 19.359 28.781 1.885 1 92.81 133 SER A O 1
ATOM 1038 N N . GLY A 1 134 ? 18.859 26.734 2.783 1 90.81 134 GLY A N 1
ATOM 1039 C CA . GLY A 1 134 ? 18.656 27.266 4.125 1 90.81 134 GLY A CA 1
ATOM 1040 C C . GLY A 1 134 ? 17.234 27.688 4.391 1 90.81 134 GLY A C 1
ATOM 1041 O O . GLY A 1 134 ? 16.875 28.031 5.52 1 90.81 134 GLY A O 1
ATOM 1042 N N . ASN A 1 135 ? 16.438 27.641 3.311 1 93.12 135 ASN A N 1
ATOM 1043 C CA . ASN A 1 135 ? 15.055 28.078 3.449 1 93.12 135 ASN A CA 1
ATOM 1044 C C . ASN A 1 135 ? 14.086 26.906 3.348 1 93.12 135 ASN A C 1
ATOM 1046 O O . ASN A 1 135 ? 14.328 25.969 2.588 1 93.12 135 ASN A O 1
ATOM 1050 N N . LEU A 1 136 ? 13.141 26.938 4.195 1 96.19 136 LEU A N 1
ATOM 1051 C CA . LEU A 1 136 ? 11.977 26.062 4.109 1 96.19 136 LEU A CA 1
ATOM 1052 C C . LEU A 1 136 ? 10.836 26.75 3.355 1 96.19 136 LEU A C 1
ATOM 1054 O O . LEU A 1 136 ? 10.25 27.719 3.846 1 96.19 136 LEU A O 1
ATOM 1058 N N . VAL A 1 137 ? 10.539 26.219 2.141 1 97.56 137 VAL A N 1
ATOM 1059 C CA . VAL A 1 137 ? 9.602 26.891 1.243 1 97.56 137 VAL A CA 1
ATOM 1060 C C . VAL A 1 137 ? 8.297 26.109 1.189 1 97.56 137 VAL A C 1
ATOM 1062 O O . VAL A 1 137 ? 8.297 24.891 0.994 1 97.56 137 VAL A O 1
ATOM 1065 N N . ALA A 1 138 ? 7.211 26.75 1.333 1 97.06 138 ALA A N 1
ATOM 1066 C CA . ALA A 1 138 ? 5.887 26.141 1.239 1 97.06 138 ALA A CA 1
ATOM 1067 C C . ALA A 1 138 ? 5.234 26.453 -0.104 1 97.06 138 ALA A C 1
ATOM 1069 O O . ALA A 1 138 ? 5.266 27.594 -0.567 1 97.06 138 ALA A O 1
ATOM 1070 N N . ILE A 1 139 ? 4.773 25.469 -0.749 1 96.75 139 ILE A N 1
ATOM 1071 C CA . ILE A 1 139 ? 3.924 25.609 -1.927 1 96.75 139 ILE A CA 1
ATOM 1072 C C . ILE A 1 139 ? 2.482 25.25 -1.568 1 96.75 139 ILE A C 1
ATOM 1074 O O . ILE A 1 139 ? 2.186 24.109 -1.22 1 96.75 139 ILE A O 1
ATOM 1078 N N . MET A 1 140 ? 1.604 26.25 -1.674 1 94.62 140 MET A N 1
ATOM 1079 C CA . MET A 1 140 ? 0.217 26.062 -1.259 1 94.62 140 MET A CA 1
ATOM 1080 C C . MET A 1 140 ? -0.746 26.469 -2.365 1 94.62 140 MET A C 1
ATOM 1082 O O . MET A 1 140 ? -0.356 27.172 -3.299 1 94.62 140 MET A O 1
ATOM 1086 N N . GLY A 1 141 ? -1.962 26 -2.309 1 91.38 141 GLY A N 1
ATOM 1087 C CA . GLY A 1 141 ? -3.029 26.281 -3.254 1 91.38 141 GLY A CA 1
ATOM 1088 C C . GLY A 1 141 ? -4.207 25.328 -3.127 1 91.38 141 GLY A C 1
ATOM 1089 O O . GLY A 1 141 ? -4.137 24.344 -2.395 1 91.38 141 GLY A O 1
ATOM 1090 N N . PRO A 1 142 ? -5.207 25.75 -3.811 1 86.06 142 PRO A N 1
ATOM 1091 C CA . PRO A 1 142 ? -6.383 24.875 -3.775 1 86.06 142 PRO A CA 1
ATOM 1092 C C . PRO A 1 142 ? -6.137 23.531 -4.453 1 86.06 142 PRO A C 1
ATOM 1094 O O . PRO A 1 142 ? -5.129 23.359 -5.145 1 86.06 142 PRO A O 1
ATOM 1097 N N . SER A 1 143 ? -7.035 22.594 -4.195 1 77.88 143 SER A N 1
ATOM 1098 C CA . SER A 1 143 ? -6.902 21.25 -4.773 1 77.88 143 SER A CA 1
ATOM 1099 C C . SER A 1 143 ? -6.992 21.297 -6.297 1 77.88 143 SER A C 1
ATOM 1101 O O . SER A 1 143 ? -7.855 21.984 -6.852 1 77.88 143 SER A O 1
ATOM 1103 N N . GLY A 1 144 ? -6.066 20.734 -7 1 79.25 144 GLY A N 1
ATOM 1104 C CA . GLY A 1 144 ? -6.094 20.609 -8.453 1 79.25 144 GLY A CA 1
ATOM 1105 C C . GLY A 1 144 ? -5.441 21.797 -9.156 1 79.25 144 GLY A C 1
ATOM 1106 O O . GLY A 1 144 ? -5.488 21.891 -10.383 1 79.25 144 GLY A O 1
ATOM 1107 N N . CYS A 1 145 ? -4.883 22.594 -8.359 1 87.75 145 CYS A N 1
ATOM 1108 C CA . CYS A 1 145 ? -4.305 23.781 -8.984 1 87.75 145 CYS A CA 1
ATOM 1109 C C . CYS A 1 145 ? -2.977 23.453 -9.656 1 87.75 145 CYS A C 1
ATOM 1111 O O . CYS A 1 145 ? -2.436 24.266 -10.414 1 87.75 145 CYS A O 1
ATOM 1113 N N . GLY A 1 146 ? -2.393 22.281 -9.359 1 90.31 146 GLY A N 1
ATOM 1114 C CA . GLY A 1 146 ? -1.168 21.875 -10.031 1 90.31 146 GLY A CA 1
ATOM 1115 C C . GLY A 1 146 ? 0.046 21.906 -9.117 1 90.31 146 GLY A C 1
ATOM 1116 O O . GLY A 1 146 ? 1.184 21.906 -9.594 1 90.31 146 GLY A O 1
ATOM 1117 N N . LYS A 1 147 ? -0.099 21.906 -7.812 1 93.44 147 LYS A N 1
ATOM 1118 C CA . LYS A 1 147 ? 1.009 21.938 -6.863 1 93.44 147 LYS A CA 1
ATOM 1119 C C . LYS A 1 147 ? 1.94 20.75 -7.051 1 93.44 147 LYS A C 1
ATOM 1121 O O . LYS A 1 147 ? 3.156 20.922 -7.164 1 93.44 147 LYS A O 1
ATOM 1126 N N . SER A 1 148 ? 1.367 19.578 -7.094 1 89.38 148 SER A N 1
ATOM 1127 C CA . SER A 1 148 ? 2.158 18.359 -7.238 1 89.38 148 SER A CA 1
ATOM 1128 C C . SER A 1 148 ? 2.809 18.281 -8.617 1 89.38 148 SER A C 1
ATOM 1130 O O . SER A 1 148 ? 3.92 17.766 -8.75 1 89.38 148 SER A O 1
ATOM 1132 N N . THR A 1 149 ? 2.1 18.766 -9.672 1 91 149 THR A N 1
ATOM 1133 C CA . THR A 1 149 ? 2.662 18.797 -11.016 1 91 149 THR A CA 1
ATOM 1134 C C . THR A 1 149 ? 3.889 19.703 -11.062 1 91 149 THR A C 1
ATOM 1136 O O . THR A 1 149 ? 4.902 19.359 -11.672 1 91 149 THR A O 1
ATOM 1139 N N . LEU A 1 150 ? 3.729 20.859 -10.445 1 94.75 150 LEU A N 1
ATOM 1140 C CA . LEU A 1 150 ? 4.863 21.781 -10.391 1 94.75 150 LEU A CA 1
ATOM 1141 C C . LEU A 1 150 ? 6.039 21.141 -9.648 1 94.75 150 LEU A C 1
ATOM 1143 O O . LEU A 1 150 ? 7.176 21.203 -10.117 1 94.75 150 LEU A O 1
ATOM 1147 N N . LEU A 1 151 ? 5.719 20.516 -8.516 1 95.62 151 LEU A N 1
ATOM 1148 C CA . LEU A 1 151 ? 6.758 19.875 -7.719 1 95.62 151 LEU A CA 1
ATOM 1149 C C . LEU A 1 151 ? 7.438 18.766 -8.508 1 95.62 151 LEU A C 1
ATOM 1151 O O . LEU A 1 151 ? 8.656 18.609 -8.453 1 95.62 151 LEU A O 1
ATOM 1155 N N . ASP A 1 152 ? 6.707 18.031 -9.258 1 93.06 152 ASP A N 1
ATOM 1156 C CA . ASP A 1 152 ? 7.238 16.938 -10.07 1 93.06 152 ASP A CA 1
ATOM 1157 C C . ASP A 1 152 ? 8.141 17.469 -11.18 1 93.06 152 ASP A C 1
ATOM 1159 O O . ASP A 1 152 ? 9.164 16.844 -11.5 1 93.06 152 ASP A O 1
ATOM 1163 N N . ILE A 1 153 ? 7.734 18.562 -11.781 1 94.25 153 ILE A N 1
ATOM 1164 C CA . ILE A 1 153 ? 8.516 19.172 -12.852 1 94.25 153 ILE A CA 1
ATOM 1165 C C . ILE A 1 153 ? 9.852 19.672 -12.289 1 94.25 153 ILE A C 1
ATOM 1167 O O . ILE A 1 153 ? 10.898 19.453 -12.891 1 94.25 153 ILE A O 1
ATOM 1171 N N . LEU A 1 154 ? 9.734 20.281 -11.148 1 95.31 154 LEU A N 1
ATOM 1172 C CA . LEU A 1 154 ? 10.938 20.828 -10.531 1 95.31 154 LEU A CA 1
ATOM 1173 C C . LEU A 1 154 ? 11.883 19.703 -10.109 1 95.31 154 LEU A C 1
ATOM 1175 O O . LEU A 1 154 ? 13.109 19.859 -10.172 1 95.31 154 LEU A O 1
ATOM 1179 N N . ALA A 1 155 ? 11.312 18.578 -9.68 1 93.81 155 ALA A N 1
ATOM 1180 C CA . ALA A 1 155 ? 12.102 17.438 -9.211 1 93.81 155 ALA A CA 1
ATOM 1181 C C . ALA A 1 155 ? 12.562 16.578 -10.383 1 93.81 155 ALA A C 1
ATOM 1183 O O . ALA A 1 155 ? 13.258 15.586 -10.195 1 93.81 155 ALA A O 1
ATOM 1184 N N . ASP A 1 156 ? 12.156 16.875 -11.57 1 90.12 156 ASP A N 1
ATOM 1185 C CA . ASP A 1 156 ? 12.539 16.188 -12.797 1 90.12 156 ASP A CA 1
ATOM 1186 C C . ASP A 1 156 ? 11.914 14.797 -12.867 1 90.12 156 ASP A C 1
ATOM 1188 O O . ASP A 1 156 ? 12.539 13.844 -13.336 1 90.12 156 ASP A O 1
ATOM 1192 N N . LYS A 1 157 ? 10.781 14.656 -12.25 1 84.56 157 LYS A N 1
ATOM 1193 C CA . LYS A 1 157 ? 10.055 13.391 -12.32 1 84.56 157 LYS A CA 1
ATOM 1194 C C . LYS A 1 157 ? 9.117 13.359 -13.531 1 84.56 157 LYS A C 1
ATOM 1196 O O . LYS A 1 157 ? 8.773 12.289 -14.031 1 84.56 157 LYS A O 1
ATOM 1201 N N . LYS A 1 158 ? 8.695 14.445 -13.922 1 73.25 158 LYS A N 1
ATOM 1202 C CA . LYS A 1 158 ? 7.852 14.586 -15.109 1 73.25 158 LYS A CA 1
ATOM 1203 C C . LYS A 1 158 ? 8.609 15.273 -16.234 1 73.25 158 LYS A C 1
ATOM 1205 O O . LYS A 1 158 ? 8.93 16.469 -16.141 1 73.25 158 LYS A O 1
ATOM 1210 N N . THR A 1 159 ? 9.133 14.586 -17.188 1 65.5 159 THR A N 1
ATOM 1211 C CA . THR A 1 159 ? 9.984 15.203 -18.203 1 65.5 159 THR A CA 1
ATOM 1212 C C . THR A 1 159 ? 9.203 15.5 -19.469 1 65.5 159 THR A C 1
ATOM 1214 O O . THR A 1 159 ? 9.555 16.406 -20.234 1 65.5 159 THR A O 1
ATOM 1217 N N . ALA A 1 160 ? 8.07 14.961 -19.609 1 66.62 160 ALA A N 1
ATOM 1218 C CA . ALA A 1 160 ? 7.43 15.172 -20.891 1 66.62 160 ALA A CA 1
ATOM 1219 C C . ALA A 1 160 ? 6.406 16.297 -20.812 1 66.62 160 ALA A C 1
ATOM 1221 O O . ALA A 1 160 ? 5.676 16.422 -19.828 1 66.62 160 ALA A O 1
ATOM 1222 N N . GLY A 1 161 ? 6.652 17.312 -21.734 1 75.56 161 GLY A N 1
ATOM 1223 C CA . GLY A 1 161 ? 5.523 18.141 -22.125 1 75.56 161 GLY A CA 1
ATOM 1224 C C . GLY A 1 161 ? 5.488 19.484 -21.406 1 75.56 161 GLY A C 1
ATOM 1225 O O . GLY A 1 161 ? 4.484 20.203 -21.469 1 75.56 161 GLY A O 1
ATOM 1226 N N . TYR A 1 162 ? 6.562 19.875 -20.516 1 85.56 162 TYR A N 1
ATOM 1227 C CA . TYR A 1 162 ? 6.434 21.188 -19.906 1 85.56 162 TYR A CA 1
ATOM 1228 C C . TYR A 1 162 ? 7.238 22.234 -20.672 1 85.56 162 TYR A C 1
ATOM 1230 O O . TYR A 1 162 ? 8.117 21.891 -21.453 1 85.56 162 TYR A O 1
ATOM 1238 N N . SER A 1 163 ? 6.867 23.5 -20.594 1 90.88 163 SER A N 1
ATOM 1239 C CA . SER A 1 163 ? 7.594 24.625 -21.172 1 90.88 163 SER A CA 1
ATOM 1240 C C . SER A 1 163 ? 8.25 25.469 -20.078 1 90.88 163 SER A C 1
ATOM 1242 O O . SER A 1 163 ? 7.875 25.391 -18.906 1 90.88 163 SER A O 1
ATOM 1244 N N . GLY A 1 164 ? 9.367 26.047 -20.391 1 92.94 164 GLY A N 1
ATOM 1245 C CA . GLY A 1 164 ? 10.102 26.891 -19.453 1 92.94 164 GLY A CA 1
ATOM 1246 C C . GLY A 1 164 ? 11.5 26.391 -19.172 1 92.94 164 GLY A C 1
ATOM 1247 O O . GLY A 1 164 ? 11.961 25.438 -19.812 1 92.94 164 GLY A O 1
ATOM 1248 N N . THR A 1 165 ? 12.148 27.172 -18.328 1 93.38 165 THR A N 1
ATOM 1249 C CA . THR A 1 165 ? 13.531 26.812 -18.016 1 93.38 165 THR A CA 1
ATOM 1250 C C . THR A 1 165 ? 13.711 26.609 -16.516 1 93.38 165 THR A C 1
ATOM 1252 O O . THR A 1 165 ? 13.141 27.344 -15.711 1 93.38 165 THR A O 1
ATOM 1255 N N . ILE A 1 166 ? 14.398 25.578 -16.172 1 94.88 166 ILE A N 1
ATOM 1256 C CA . ILE A 1 166 ? 14.711 25.266 -14.789 1 94.88 166 ILE A CA 1
ATOM 1257 C C . ILE A 1 166 ? 16.219 25.109 -14.617 1 94.88 166 ILE A C 1
ATOM 1259 O O . ILE A 1 166 ? 16.859 24.359 -15.352 1 94.88 166 ILE A O 1
ATOM 1263 N N . HIS A 1 167 ? 16.766 25.922 -13.773 1 95.31 167 HIS A N 1
ATOM 1264 C CA . HIS A 1 167 ? 18.203 25.891 -13.523 1 95.31 167 HIS A CA 1
ATOM 1265 C C . HIS A 1 167 ? 18.5 25.516 -12.07 1 95.31 167 HIS A C 1
ATOM 1267 O O . HIS A 1 167 ? 17.781 25.922 -11.164 1 95.31 167 HIS A O 1
ATOM 1273 N N . PHE A 1 168 ? 19.469 24.672 -11.898 1 94.56 168 PHE A N 1
ATOM 1274 C CA . PHE A 1 168 ? 20.031 24.344 -10.594 1 94.56 168 PHE A CA 1
ATOM 1275 C C . PHE A 1 168 ? 21.406 24.969 -10.43 1 94.56 168 PHE A C 1
ATOM 1277 O O . PHE A 1 168 ? 22.344 24.656 -11.164 1 94.56 168 PHE A O 1
ATOM 1284 N N . ASN A 1 169 ? 21.469 25.875 -9.5 1 94.06 169 ASN A N 1
ATOM 1285 C CA . ASN A 1 169 ? 22.703 26.625 -9.273 1 94.06 169 ASN A CA 1
ATOM 1286 C C . ASN A 1 169 ? 23.125 27.391 -10.516 1 94.06 169 ASN A C 1
ATOM 1288 O O . ASN A 1 169 ? 24.312 27.391 -10.883 1 94.06 169 ASN A O 1
ATOM 1292 N N . GLY A 1 170 ? 22.156 27.828 -11.25 1 92.38 170 GLY A N 1
ATOM 1293 C CA . GLY A 1 170 ? 22.422 28.688 -12.398 1 92.38 170 GLY A CA 1
ATOM 1294 C C . GLY A 1 170 ? 22.672 27.906 -13.672 1 92.38 170 GLY A C 1
ATOM 1295 O O . GLY A 1 170 ? 22.922 28.484 -14.734 1 92.38 170 GLY A O 1
ATOM 1296 N N . ARG A 1 171 ? 22.672 26.625 -13.578 1 92.69 171 ARG A N 1
ATOM 1297 C CA . ARG A 1 171 ? 22.891 25.766 -14.727 1 92.69 171 ARG A CA 1
ATOM 1298 C C . ARG A 1 171 ? 21.703 24.844 -14.961 1 92.69 171 ARG A C 1
ATOM 1300 O O . ARG A 1 171 ? 20.969 24.531 -14.023 1 92.69 171 ARG A O 1
ATOM 1307 N N . PRO A 1 172 ? 21.609 24.484 -16.219 1 92.06 172 PRO A N 1
ATOM 1308 C CA . PRO A 1 172 ? 20.547 23.5 -16.469 1 92.06 172 PRO A CA 1
ATOM 1309 C C . PRO A 1 172 ? 20.766 22.188 -15.727 1 92.06 172 PRO A C 1
ATOM 1311 O O . PRO A 1 172 ? 21.906 21.781 -15.523 1 92.06 172 PRO A O 1
ATOM 1314 N N . ARG A 1 173 ? 19.797 21.547 -15.383 1 91.12 173 ARG A N 1
ATOM 1315 C CA . ARG A 1 173 ? 19.875 20.266 -14.688 1 91.12 173 ARG A CA 1
ATOM 1316 C C . ARG A 1 173 ? 20.594 19.219 -15.539 1 91.12 173 ARG A C 1
ATOM 1318 O O . ARG A 1 173 ? 20.359 19.141 -16.75 1 91.12 173 ARG A O 1
ATOM 1325 N N . ASP A 1 174 ? 21.422 18.516 -14.945 1 90.5 174 ASP A N 1
ATOM 1326 C CA . ASP A 1 174 ? 22.156 17.469 -15.648 1 90.5 174 ASP A CA 1
ATOM 1327 C C . ASP A 1 174 ? 21.797 16.094 -15.109 1 90.5 174 ASP A C 1
ATOM 1329 O O . ASP A 1 174 ? 20.844 15.953 -14.336 1 90.5 174 ASP A O 1
ATOM 1333 N N . HIS A 1 175 ? 22.547 15.086 -15.516 1 89.94 175 HIS A N 1
ATOM 1334 C CA . HIS A 1 175 ? 22.234 13.703 -15.18 1 89.94 175 HIS A CA 1
ATOM 1335 C C . HIS A 1 175 ? 22.547 13.414 -13.711 1 89.94 175 HIS A C 1
ATOM 1337 O O . HIS A 1 175 ? 22.109 12.398 -13.164 1 89.94 175 HIS A O 1
ATOM 1343 N N . LEU A 1 176 ? 23.25 14.367 -13.039 1 91.81 176 LEU A N 1
ATOM 1344 C CA . LEU A 1 176 ? 23.625 14.156 -11.641 1 91.81 176 LEU A CA 1
ATOM 1345 C C . LEU A 1 176 ? 22.625 14.797 -10.703 1 91.81 176 LEU A C 1
ATOM 1347 O O . LEU A 1 176 ? 22.672 14.586 -9.484 1 91.81 176 LEU A O 1
ATOM 1351 N N . PHE A 1 177 ? 21.625 15.508 -11.281 1 92.88 17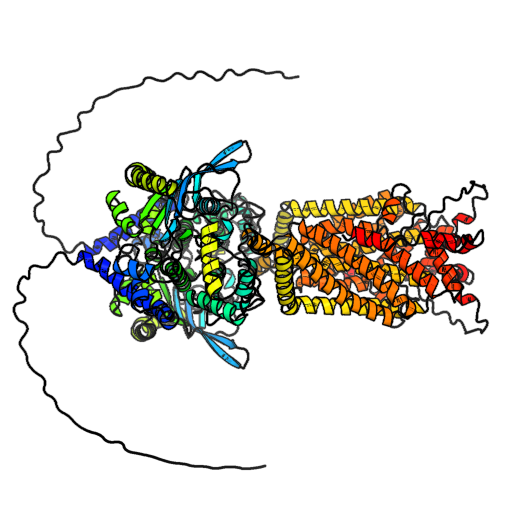7 PHE A N 1
ATOM 1352 C CA . PHE A 1 177 ? 20.641 16.219 -10.477 1 92.88 177 PHE A CA 1
ATOM 1353 C C . PHE A 1 177 ? 19.922 15.266 -9.539 1 92.88 177 PHE A C 1
ATOM 1355 O O . PHE A 1 177 ? 19.703 15.586 -8.367 1 92.88 177 PHE A O 1
ATOM 1362 N N . PRO A 1 178 ? 19.641 14 -9.938 1 90.31 178 PRO A N 1
ATOM 1363 C CA . PRO A 1 178 ? 18.938 13.07 -9.047 1 90.31 178 PRO A CA 1
ATOM 1364 C C . PRO A 1 178 ? 19.797 12.641 -7.855 1 90.31 178 PRO A C 1
ATOM 1366 O O . PRO A 1 178 ? 19.25 12.203 -6.836 1 90.31 178 PRO A O 1
ATOM 1369 N N . ARG A 1 179 ? 21.031 12.898 -7.93 1 90.31 179 ARG A N 1
ATOM 1370 C CA . ARG A 1 179 ? 21.906 12.5 -6.832 1 90.31 179 ARG A CA 1
ATOM 1371 C C . ARG A 1 179 ? 21.953 13.57 -5.75 1 90.31 179 ARG A C 1
ATOM 1373 O O . ARG A 1 179 ? 22.266 13.273 -4.59 1 90.31 179 ARG A O 1
ATOM 1380 N N . VAL A 1 180 ? 21.688 14.719 -6.227 1 92.56 180 VAL A N 1
ATOM 1381 C CA . VAL A 1 180 ? 21.781 15.812 -5.27 1 92.56 180 VAL A CA 1
ATOM 1382 C C . VAL A 1 180 ? 20.391 16.234 -4.832 1 92.56 180 VAL A C 1
ATOM 1384 O O . VAL A 1 180 ? 20.234 17.094 -3.951 1 92.56 180 VAL A O 1
ATOM 1387 N N . SER A 1 181 ? 19.391 15.633 -5.371 1 93.81 181 SER A N 1
ATOM 1388 C CA . SER A 1 181 ? 18.016 15.953 -5.027 1 93.81 181 SER A CA 1
ATOM 1389 C C . SER A 1 181 ? 17.297 14.75 -4.438 1 93.81 181 SER A C 1
ATOM 1391 O O . SER A 1 181 ? 17.688 13.609 -4.68 1 93.81 181 SER A O 1
ATOM 1393 N N . ALA A 1 182 ? 16.344 15.055 -3.574 1 93.88 182 ALA A N 1
ATOM 1394 C CA . ALA A 1 182 ? 15.539 14.023 -2.941 1 93.88 182 ALA A CA 1
ATOM 1395 C C . ALA A 1 182 ? 14.047 14.328 -3.082 1 93.88 182 ALA A C 1
ATOM 1397 O O . ALA A 1 182 ? 13.633 15.484 -3.002 1 93.88 182 ALA A O 1
ATOM 1398 N N . TYR A 1 183 ? 13.289 13.25 -3.418 1 94 183 TYR A N 1
ATOM 1399 C CA . TYR A 1 183 ? 11.836 13.367 -3.533 1 94 183 TYR A CA 1
ATOM 1400 C C . TYR A 1 183 ? 11.133 12.531 -2.469 1 94 183 TYR A C 1
ATOM 1402 O O . TYR A 1 183 ? 11.359 11.32 -2.373 1 94 183 TYR A O 1
ATOM 1410 N N . VAL A 1 184 ? 10.383 13.203 -1.647 1 93.38 184 VAL A N 1
ATOM 1411 C CA . VAL A 1 184 ? 9.578 12.539 -0.622 1 93.38 184 VAL A CA 1
ATOM 1412 C C . VAL A 1 184 ? 8.117 12.508 -1.047 1 93.38 184 VAL A C 1
ATOM 1414 O O . VAL A 1 184 ? 7.422 13.523 -0.979 1 93.38 184 VAL A O 1
ATOM 1417 N N . PRO A 1 185 ? 7.637 11.336 -1.457 1 90.38 185 PRO A N 1
ATOM 1418 C CA . PRO A 1 185 ? 6.246 11.234 -1.907 1 90.38 185 PRO A CA 1
ATOM 1419 C C . PRO A 1 185 ? 5.246 11.305 -0.756 1 90.38 185 PRO A C 1
ATOM 1421 O O . PRO A 1 185 ? 5.641 11.227 0.412 1 90.38 185 PRO A O 1
ATOM 1424 N N . GLN A 1 186 ? 4.027 11.461 -1.14 1 84.19 186 GLN A N 1
ATOM 1425 C CA . GLN A 1 186 ? 2.963 11.539 -0.145 1 84.19 186 GLN A CA 1
ATOM 1426 C C . GLN A 1 186 ? 2.818 10.219 0.609 1 84.19 186 GLN A C 1
ATOM 1428 O O . GLN A 1 186 ? 2.697 10.211 1.836 1 84.19 186 GLN A O 1
ATOM 1433 N N . GLU A 1 187 ? 2.834 9.18 -0.156 1 80.69 187 GLU A N 1
ATOM 1434 C CA . GLU A 1 187 ? 2.836 7.844 0.428 1 80.69 187 GLU A CA 1
ATOM 1435 C C . GLU A 1 187 ? 4.051 7.043 -0.032 1 80.69 187 GLU A C 1
ATOM 1437 O O . GLU A 1 187 ? 4.309 6.926 -1.231 1 80.69 187 GLU A O 1
ATOM 1442 N N . GLU A 1 188 ? 4.785 6.699 0.957 1 84.62 188 GLU A N 1
ATOM 1443 C CA . GLU A 1 188 ? 5.965 5.906 0.626 1 84.62 188 GLU A CA 1
ATOM 1444 C C . GLU A 1 188 ? 5.82 4.469 1.119 1 84.62 188 GLU A C 1
ATOM 1446 O O . GLU A 1 188 ? 5.359 4.234 2.238 1 84.62 188 GLU A O 1
ATOM 1451 N N . ALA A 1 189 ? 6.105 3.598 0.193 1 86.69 189 ALA A N 1
ATOM 1452 C CA . ALA A 1 189 ? 6.121 2.188 0.567 1 86.69 189 ALA A CA 1
ATOM 1453 C C . ALA A 1 189 ? 7.523 1.74 0.967 1 86.69 189 ALA A C 1
ATOM 1455 O O . ALA A 1 189 ? 8.492 2.012 0.256 1 86.69 189 ALA A O 1
ATOM 1456 N N . MET A 1 190 ? 7.625 1.208 2.191 1 90.88 190 MET A N 1
ATOM 1457 C CA . MET A 1 190 ? 8.891 0.674 2.676 1 90.88 190 MET A CA 1
ATOM 1458 C C . MET A 1 190 ? 8.742 -0.783 3.104 1 90.88 190 MET A C 1
ATOM 1460 O O . MET A 1 190 ? 7.664 -1.203 3.521 1 90.88 190 MET A O 1
ATOM 1464 N N . PRO A 1 191 ? 9.812 -1.511 2.938 1 91.06 191 PRO A N 1
ATOM 1465 C CA . PRO A 1 191 ? 9.734 -2.898 3.404 1 91.06 191 PRO A CA 1
ATOM 1466 C C . PRO A 1 191 ? 9.461 -3.002 4.902 1 91.06 191 PRO A C 1
ATOM 1468 O O . PRO A 1 191 ? 10.172 -2.398 5.707 1 91.06 191 PRO A O 1
ATOM 1471 N N . LYS A 1 192 ? 8.562 -3.85 5.316 1 89.12 192 LYS A N 1
ATOM 1472 C CA . LYS A 1 192 ? 8.07 -3.912 6.688 1 89.12 192 LYS A CA 1
ATOM 1473 C C . LYS A 1 192 ? 9.062 -4.637 7.598 1 89.12 192 LYS A C 1
ATOM 1475 O O . LYS A 1 192 ? 9.125 -4.367 8.797 1 89.12 192 LYS A O 1
ATOM 1480 N N . CYS A 1 193 ? 9.898 -5.484 7.066 1 90.75 193 CYS A N 1
ATOM 1481 C CA . CYS A 1 193 ? 10.711 -6.359 7.914 1 90.75 193 CYS A CA 1
ATOM 1482 C C . CYS A 1 193 ? 12.125 -5.812 8.07 1 90.75 193 CYS A C 1
ATOM 1484 O O . CYS A 1 193 ? 13.023 -6.531 8.516 1 90.75 193 CYS A O 1
ATOM 1486 N N . LEU A 1 194 ? 12.328 -4.621 7.703 1 94.44 194 LEU A N 1
ATOM 1487 C CA . LEU A 1 194 ? 13.617 -3.961 7.926 1 94.44 194 LEU A CA 1
ATOM 1488 C C . LEU A 1 194 ? 13.562 -3.074 9.164 1 94.44 194 LEU A C 1
ATOM 1490 O O . LEU A 1 194 ? 12.508 -2.516 9.492 1 94.44 194 LEU A O 1
ATOM 1494 N N . THR A 1 195 ? 14.664 -2.984 9.82 1 95.25 195 THR A N 1
ATOM 1495 C CA . THR A 1 195 ? 14.789 -2.016 10.906 1 95.25 195 THR A CA 1
ATOM 1496 C C . THR A 1 195 ? 15.109 -0.627 10.352 1 95.25 195 THR A C 1
ATOM 1498 O O . THR A 1 195 ? 15.508 -0.489 9.195 1 95.25 195 THR A O 1
ATOM 1501 N N . VAL A 1 196 ? 14.945 0.274 11.148 1 96.12 196 VAL A N 1
ATOM 1502 C CA . VAL A 1 196 ? 15.227 1.656 10.773 1 96.12 196 VAL A CA 1
ATOM 1503 C C . VAL A 1 196 ? 16.688 1.796 10.359 1 96.12 196 VAL A C 1
ATOM 1505 O O . VAL A 1 196 ? 17 2.367 9.312 1 96.12 196 VAL A O 1
ATOM 1508 N N . MET A 1 197 ? 17.547 1.221 11.078 1 94.5 197 MET A N 1
ATOM 1509 C CA . MET A 1 197 ? 18.969 1.304 10.805 1 94.5 197 MET A CA 1
ATOM 1510 C C . MET A 1 197 ? 19.328 0.572 9.516 1 94.5 197 MET A C 1
ATOM 1512 O O . MET A 1 197 ? 20.125 1.063 8.719 1 94.5 197 MET A O 1
ATOM 1516 N N . GLU A 1 198 ? 18.719 -0.503 9.359 1 93.88 198 GLU A N 1
ATOM 1517 C CA . GLU A 1 198 ? 19 -1.28 8.148 1 93.88 198 GLU A CA 1
ATOM 1518 C C . GLU A 1 198 ? 18.516 -0.545 6.902 1 93.88 198 GLU A C 1
ATOM 1520 O O . GLU A 1 198 ? 19.156 -0.62 5.852 1 93.88 198 GLU A O 1
ATOM 1525 N N . ALA A 1 199 ? 17.406 0.026 6.977 1 94.38 199 ALA A N 1
ATOM 1526 C CA . ALA A 1 199 ? 16.906 0.815 5.859 1 94.38 199 ALA A CA 1
ATOM 1527 C C . ALA A 1 199 ? 17.875 1.938 5.5 1 94.38 199 ALA A C 1
ATOM 1529 O O . ALA A 1 199 ? 18.094 2.221 4.32 1 94.38 199 ALA A O 1
ATOM 1530 N N . MET A 1 200 ? 18.469 2.572 6.555 1 93.75 200 MET A N 1
ATOM 1531 C CA . MET A 1 200 ? 19.453 3.631 6.348 1 93.75 200 MET A CA 1
ATOM 1532 C C . MET A 1 200 ? 20.734 3.074 5.711 1 93.75 200 MET A C 1
ATOM 1534 O O . MET A 1 200 ? 21.281 3.682 4.793 1 93.75 200 MET A O 1
ATOM 1538 N N . GLU A 1 201 ? 21.094 1.906 6.191 1 91.5 201 GLU A N 1
ATOM 1539 C CA . GLU A 1 201 ? 22.312 1.274 5.676 1 91.5 201 GLU A CA 1
ATOM 1540 C C . GLU A 1 201 ? 22.141 0.886 4.207 1 91.5 201 GLU A C 1
ATOM 1542 O O . GLU A 1 201 ? 23.078 1.027 3.414 1 91.5 201 GLU A O 1
ATOM 1547 N N . PHE A 1 202 ? 21.031 0.479 3.859 1 93.19 202 PHE A N 1
ATOM 1548 C CA . PHE A 1 202 ? 20.75 0.094 2.48 1 93.19 202 PHE A CA 1
ATOM 1549 C C . PHE A 1 202 ? 20.859 1.296 1.55 1 93.19 202 PHE A C 1
ATOM 1551 O O . PHE A 1 202 ? 21.516 1.221 0.503 1 93.19 202 PHE A O 1
ATOM 1558 N N . ASN A 1 203 ? 20.234 2.34 1.995 1 91.69 203 ASN A N 1
ATOM 1559 C CA . ASN A 1 203 ? 20.219 3.551 1.18 1 91.69 203 ASN A CA 1
ATOM 1560 C C . ASN A 1 203 ? 21.609 4.125 1 1 91.69 203 ASN A C 1
ATOM 1562 O O . ASN A 1 203 ? 22 4.496 -0.109 1 91.69 203 ASN A O 1
ATOM 1566 N N . ILE A 1 204 ? 22.406 4.172 2.023 1 88.19 204 ILE A N 1
ATOM 1567 C CA . ILE A 1 204 ? 23.719 4.789 1.963 1 88.19 204 ILE A CA 1
ATOM 1568 C C . ILE A 1 204 ? 24.672 3.9 1.168 1 88.19 204 ILE A C 1
ATOM 1570 O O . ILE A 1 204 ? 25.562 4.398 0.476 1 88.19 204 ILE A O 1
ATOM 1574 N N . SER A 1 205 ? 24.453 2.607 1.231 1 89.19 205 SER A N 1
ATOM 1575 C CA . SER A 1 205 ? 25.328 1.67 0.52 1 89.19 205 SER A CA 1
ATOM 1576 C C . SER A 1 205 ? 25.172 1.821 -0.991 1 89.19 205 SER A C 1
ATOM 1578 O O . SER A 1 205 ? 26.078 1.441 -1.748 1 89.19 205 SER A O 1
ATOM 1580 N N . LEU A 1 206 ? 24.109 2.455 -1.406 1 91.56 206 LEU A N 1
ATOM 1581 C CA . LEU A 1 206 ? 23.844 2.566 -2.84 1 91.56 206 LEU A CA 1
ATOM 1582 C C . LEU A 1 206 ? 24.078 3.996 -3.322 1 91.56 206 LEU A C 1
ATOM 1584 O O . LEU A 1 206 ? 24.281 4.227 -4.516 1 91.56 206 LEU A O 1
ATOM 1588 N N . LYS A 1 207 ? 24.047 4.961 -2.4 1 88 207 LYS A N 1
ATOM 1589 C CA . LYS A 1 207 ? 24.094 6.359 -2.816 1 88 207 LYS A CA 1
ATOM 1590 C C . LYS A 1 207 ? 25.5 6.934 -2.65 1 88 207 LYS A C 1
ATOM 1592 O O . LYS A 1 207 ? 25.828 7.969 -3.236 1 88 207 LYS A O 1
ATOM 1597 N N . ILE A 1 208 ? 26.312 6.242 -1.848 1 80.06 208 ILE A N 1
ATOM 1598 C CA . ILE A 1 208 ? 27.672 6.746 -1.631 1 80.06 208 ILE A CA 1
ATOM 1599 C C . ILE A 1 208 ? 28.688 5.727 -2.137 1 80.06 208 ILE A C 1
ATOM 1601 O O . ILE A 1 208 ? 28.438 4.52 -2.1 1 80.06 208 ILE A O 1
ATOM 1605 N N . GLU A 1 209 ? 29.719 6.27 -2.611 1 75.19 209 GLU A N 1
ATOM 1606 C CA . GLU A 1 209 ? 30.781 5.43 -3.166 1 75.19 209 GLU A CA 1
ATOM 1607 C C . GLU A 1 209 ? 31.391 4.535 -2.094 1 75.19 209 GLU A C 1
ATOM 1609 O O . GLU A 1 209 ? 31.203 4.773 -0.899 1 75.19 209 GLU A O 1
ATOM 1614 N N . ARG A 1 210 ? 31.906 3.473 -2.455 1 66.88 210 ARG A N 1
ATOM 1615 C CA . ARG A 1 210 ? 32.406 2.389 -1.613 1 66.88 210 ARG A CA 1
ATOM 1616 C C . ARG A 1 210 ? 33.469 2.889 -0.65 1 66.88 210 ARG A C 1
ATOM 1618 O O . ARG A 1 210 ? 34.469 3.482 -1.072 1 66.88 210 ARG A O 1
ATOM 1625 N N . PRO A 1 211 ? 33 2.707 0.571 1 61.12 211 PRO A N 1
ATOM 1626 C CA . PRO A 1 211 ? 34.094 3.012 1.494 1 61.12 211 PRO A CA 1
ATOM 1627 C C . PRO A 1 211 ? 35.219 1.972 1.448 1 61.12 211 PRO A C 1
ATOM 1629 O O . PRO A 1 211 ? 34.969 0.773 1.581 1 61.12 211 PRO A O 1
ATOM 1632 N N . SER A 1 212 ? 36.281 2.184 0.811 1 52.94 212 SER A N 1
ATOM 1633 C CA . SER A 1 212 ? 37.375 1.226 0.84 1 52.94 212 SER A CA 1
ATOM 1634 C C . SER A 1 212 ? 37.875 1 2.264 1 52.94 212 SER A C 1
ATOM 1636 O O . SER A 1 212 ? 38.281 -0.111 2.617 1 52.94 212 SER A O 1
ATOM 1638 N N . GLN A 1 213 ? 37.719 2.061 3.096 1 54.41 213 GLN A N 1
ATOM 1639 C CA . GLN A 1 213 ? 38.25 1.927 4.441 1 54.41 213 GLN A CA 1
ATOM 1640 C C . GLN A 1 213 ? 37.25 2.354 5.496 1 54.41 213 GLN A C 1
ATOM 1642 O O . GLN A 1 213 ? 37.562 2.422 6.684 1 54.41 213 GLN A O 1
ATOM 1647 N N . MET A 1 214 ? 36.125 2.676 5.047 1 61.12 214 MET A N 1
ATOM 1648 C CA . MET A 1 214 ? 35.156 3.033 6.094 1 61.12 214 MET A CA 1
ATOM 1649 C C . MET A 1 214 ? 34.688 1.793 6.844 1 61.12 214 MET A C 1
ATOM 1651 O O . MET A 1 214 ? 34.156 0.859 6.238 1 61.12 214 MET A O 1
ATOM 1655 N N . THR A 1 215 ? 35.156 1.81 8.156 1 64.75 215 THR A N 1
ATOM 1656 C CA . THR A 1 215 ? 34.75 0.713 9.023 1 64.75 215 THR A CA 1
ATOM 1657 C C . THR A 1 215 ? 33.219 0.758 9.25 1 64.75 215 THR A C 1
ATOM 1659 O O . THR A 1 215 ? 32.594 1.804 9.07 1 64.75 215 THR A O 1
ATOM 1662 N N . ARG A 1 216 ? 32.656 -0.267 9.383 1 72.62 216 ARG A N 1
ATOM 1663 C CA . ARG A 1 216 ? 31.25 -0.401 9.695 1 72.62 216 ARG A CA 1
ATOM 1664 C C . ARG A 1 216 ? 30.859 0.508 10.859 1 72.62 216 ARG A C 1
ATOM 1666 O O . ARG A 1 216 ? 29.75 1.058 10.875 1 72.62 216 ARG A O 1
ATOM 1673 N N . LYS A 1 217 ? 31.781 0.717 11.766 1 74 217 LYS A N 1
ATOM 1674 C CA . LYS A 1 217 ? 31.516 1.533 12.953 1 74 217 LYS A CA 1
ATOM 1675 C C . LYS A 1 217 ? 31.359 3.006 12.578 1 74 217 LYS A C 1
ATOM 1677 O O . LYS A 1 217 ? 30.5 3.699 13.117 1 74 217 LYS A O 1
ATOM 1682 N N . MET A 1 218 ? 32.188 3.408 11.641 1 74.38 218 MET A N 1
ATOM 1683 C CA . MET A 1 218 ? 32.125 4.801 11.203 1 74.38 218 MET A CA 1
ATOM 1684 C C . MET A 1 218 ? 30.828 5.074 10.445 1 74.38 218 MET A C 1
ATOM 1686 O O . MET A 1 218 ? 30.219 6.133 10.609 1 74.38 218 MET A O 1
ATOM 1690 N N . GLN A 1 219 ? 30.484 4.152 9.711 1 78.5 219 GLN A N 1
ATOM 1691 C CA . GLN A 1 219 ? 29.234 4.289 8.969 1 78.5 219 GLN A CA 1
ATOM 1692 C C . GLN A 1 219 ? 28.047 4.344 9.914 1 78.5 219 GLN A C 1
ATOM 1694 O O . GLN A 1 219 ? 27.109 5.125 9.695 1 78.5 219 GLN A O 1
ATOM 1699 N N . GLN A 1 220 ? 28.188 3.568 10.867 1 81.75 220 GLN A N 1
ATOM 1700 C CA . GLN A 1 220 ? 27.109 3.531 11.844 1 81.75 220 GLN A CA 1
ATOM 1701 C C . GLN A 1 220 ? 27 4.855 12.594 1 81.75 220 GLN A C 1
ATOM 1703 O O . GLN A 1 220 ? 25.891 5.328 12.867 1 81.75 220 GLN A O 1
ATOM 1708 N N . LEU A 1 221 ? 28.078 5.363 12.875 1 78.62 221 LEU A N 1
ATOM 1709 C CA . LEU A 1 221 ? 28.094 6.645 13.57 1 78.62 221 LEU A CA 1
ATOM 1710 C C . LEU A 1 221 ? 27.547 7.75 12.672 1 78.62 221 LEU A C 1
ATOM 1712 O O . LEU A 1 221 ? 26.828 8.641 13.148 1 78.62 221 LEU A O 1
ATOM 1716 N N . TRP A 1 222 ? 27.891 7.625 11.438 1 79 222 TRP A N 1
ATOM 1717 C CA . TRP A 1 222 ? 27.375 8.57 10.453 1 79 222 TRP A CA 1
ATOM 1718 C C . TRP A 1 222 ? 25.844 8.5 10.375 1 79 222 TRP A C 1
ATOM 1720 O O . TRP A 1 222 ? 25.172 9.531 10.359 1 79 222 TRP A O 1
ATOM 1730 N N . LEU A 1 223 ? 25.438 7.398 10.375 1 87.31 223 LEU A N 1
ATOM 1731 C CA . LEU A 1 223 ? 24 7.172 10.242 1 87.31 223 LEU A CA 1
ATOM 1732 C C . LEU A 1 223 ? 23.266 7.539 11.539 1 87.31 223 LEU A C 1
ATOM 1734 O O . LEU A 1 223 ? 22.172 8.109 11.5 1 87.31 223 LEU A O 1
ATOM 1738 N N . GLU A 1 224 ? 23.875 7.277 12.648 1 84.44 224 GLU A N 1
ATOM 1739 C CA . GLU A 1 224 ? 23.266 7.578 13.945 1 84.44 224 GLU A CA 1
ATOM 1740 C C . GLU A 1 224 ? 23.141 9.078 14.156 1 84.44 224 GLU A C 1
ATOM 1742 O O . GLU A 1 224 ? 22.172 9.547 14.766 1 84.44 224 GLU A O 1
ATOM 1747 N N . ARG A 1 225 ? 24.031 9.773 13.617 1 79.38 225 ARG A N 1
ATOM 1748 C CA . ARG A 1 225 ? 23.984 11.227 13.727 1 79.38 225 ARG A CA 1
ATOM 1749 C C . ARG A 1 225 ? 22.828 11.797 12.93 1 79.38 225 ARG A C 1
ATOM 1751 O O . ARG A 1 225 ? 22.156 12.734 13.383 1 79.38 225 ARG A O 1
ATOM 1758 N N . ARG A 1 226 ? 22.703 11.234 11.82 1 83.75 226 ARG A N 1
ATOM 1759 C CA . ARG A 1 226 ? 21.609 11.711 10.969 1 83.75 226 ARG A CA 1
ATOM 1760 C C . ARG A 1 226 ? 20.266 11.297 11.531 1 83.75 226 ARG A C 1
ATOM 1762 O O . ARG A 1 226 ? 19.266 12.016 11.375 1 83.75 226 ARG A O 1
ATOM 1769 N N . LEU A 1 227 ? 20.25 10.156 12.141 1 88 227 LEU A N 1
ATOM 1770 C CA . LEU A 1 227 ? 19.016 9.703 12.797 1 88 227 LEU A CA 1
ATOM 1771 C C . LEU A 1 227 ? 18.688 10.586 13.992 1 88 227 LEU A C 1
ATOM 1773 O O . LEU A 1 227 ? 17.516 10.859 14.25 1 88 227 LEU A O 1
ATOM 1777 N N . ALA A 1 228 ? 19.625 11 14.594 1 80.75 228 ALA A N 1
ATOM 1778 C CA . ALA A 1 228 ? 19.438 11.836 15.781 1 80.75 228 ALA A CA 1
ATOM 1779 C C . ALA A 1 228 ? 18.875 13.203 15.398 1 80.75 228 ALA A C 1
ATOM 1781 O O . ALA A 1 228 ? 18.109 13.789 16.156 1 80.75 228 ALA A O 1
ATOM 1782 N N . VAL A 1 229 ? 19.297 13.648 14.234 1 80.5 229 VAL A N 1
ATOM 1783 C CA . VAL A 1 229 ? 18.828 14.938 13.75 1 80.5 229 VAL A CA 1
ATOM 1784 C C . VAL A 1 229 ? 17.312 14.891 13.555 1 80.5 229 VAL A C 1
ATOM 1786 O O . VAL A 1 229 ? 16.625 15.898 13.742 1 80.5 229 VAL A O 1
ATOM 1789 N N . LEU A 1 230 ? 16.859 13.703 13.211 1 87.88 230 LEU A N 1
ATOM 1790 C CA . LEU A 1 230 ? 15.438 13.57 12.938 1 87.88 230 LEU A CA 1
ATOM 1791 C C . LEU A 1 230 ? 14.719 12.898 14.109 1 87.88 230 LEU A C 1
ATOM 1793 O O . LEU A 1 230 ? 13.562 12.492 13.977 1 87.88 230 LEU A O 1
ATOM 1797 N N . GLY A 1 231 ? 15.328 12.68 15.203 1 82.69 231 GLY A N 1
ATOM 1798 C CA . GLY A 1 231 ? 14.719 12.18 16.422 1 82.69 231 GLY A CA 1
ATOM 1799 C C . GLY A 1 231 ? 14.367 10.703 16.344 1 82.69 231 GLY A C 1
ATOM 1800 O O . GLY A 1 231 ? 13.336 10.281 16.875 1 82.69 231 GLY A O 1
ATOM 1801 N N . LEU A 1 232 ? 15.133 9.938 15.656 1 89.38 232 LEU A N 1
ATOM 1802 C CA . LEU A 1 232 ? 14.82 8.523 15.477 1 89.38 232 LEU A CA 1
ATOM 1803 C C . LEU A 1 232 ? 15.859 7.645 16.156 1 89.38 232 LEU A C 1
ATOM 1805 O O . LEU A 1 232 ? 15.922 6.438 15.891 1 89.38 232 LEU A O 1
ATOM 1809 N N . GLU A 1 233 ? 16.594 8.125 17.062 1 85.81 233 GLU A N 1
ATOM 1810 C CA . GLU A 1 233 ? 17.688 7.379 17.688 1 85.81 233 GLU A CA 1
ATOM 1811 C C . GLU A 1 233 ? 17.156 6.242 18.547 1 85.81 233 GLU A C 1
ATOM 1813 O O . GLU A 1 233 ? 17.734 5.152 18.578 1 85.81 233 GLU A O 1
ATOM 1818 N N . LYS A 1 234 ? 16.047 6.461 19.156 1 84.25 234 LYS A N 1
ATOM 1819 C CA . LYS A 1 234 ? 15.5 5.48 20.094 1 84.25 234 LYS A CA 1
ATOM 1820 C C . LYS A 1 234 ? 14.867 4.309 19.359 1 84.25 234 LYS A C 1
ATOM 1822 O O . LYS A 1 234 ? 14.727 3.219 19.922 1 84.25 234 LYS A O 1
ATOM 1827 N N . VAL A 1 235 ? 14.523 4.547 18.109 1 91.56 235 VAL A N 1
ATOM 1828 C CA . VAL A 1 235 ? 13.789 3.508 17.391 1 91.56 235 VAL A CA 1
ATOM 1829 C C . VAL A 1 235 ? 14.664 2.922 16.297 1 91.56 235 VAL A C 1
ATOM 1831 O O . VAL A 1 235 ? 14.164 2.283 15.367 1 91.56 235 VAL A O 1
ATOM 1834 N N . LYS A 1 236 ? 15.953 3.092 16.438 1 92.25 236 LYS A N 1
ATOM 1835 C CA . LYS A 1 236 ? 16.875 2.688 15.391 1 92.25 236 LYS A CA 1
ATOM 1836 C C . LYS A 1 236 ? 16.812 1.182 15.148 1 92.25 236 LYS A C 1
ATOM 1838 O O . LYS A 1 236 ? 17.016 0.719 14.023 1 92.25 236 LYS A O 1
ATOM 1843 N N . ASP A 1 237 ? 16.422 0.386 16.156 1 92.81 237 ASP A N 1
ATOM 1844 C CA . ASP A 1 237 ? 16.453 -1.068 16.047 1 92.81 237 ASP A CA 1
ATOM 1845 C C . ASP A 1 237 ? 15.031 -1.633 15.922 1 92.81 237 ASP A C 1
ATOM 1847 O O . ASP A 1 237 ? 14.844 -2.852 15.922 1 92.81 237 ASP A O 1
ATOM 1851 N N . HIS A 1 238 ? 14.172 -0.718 15.766 1 93.62 238 HIS A N 1
ATOM 1852 C CA . HIS A 1 238 ? 12.797 -1.163 15.594 1 93.62 238 HIS A CA 1
ATOM 1853 C C . HIS A 1 238 ? 12.484 -1.453 14.133 1 93.62 238 HIS A C 1
ATOM 1855 O O . HIS A 1 238 ? 13.07 -0.844 13.234 1 93.62 238 HIS A O 1
ATOM 1861 N N . TYR A 1 239 ? 11.523 -2.389 13.914 1 93.69 239 TYR A N 1
ATOM 1862 C CA . TYR A 1 239 ? 11.055 -2.668 12.562 1 93.69 239 TYR A CA 1
ATOM 1863 C C . TYR A 1 239 ? 10.195 -1.521 12.039 1 93.69 239 TYR A C 1
ATOM 1865 O O . TYR A 1 239 ? 9.57 -0.8 12.812 1 93.69 239 TYR A O 1
ATOM 1873 N N . ILE A 1 240 ? 10.258 -1.339 10.727 1 93.81 240 ILE A N 1
ATOM 1874 C CA . ILE A 1 240 ? 9.406 -0.345 10.086 1 93.81 240 ILE A CA 1
ATOM 1875 C C . ILE A 1 240 ? 7.945 -0.776 10.195 1 93.81 240 ILE A C 1
ATOM 1877 O O . ILE A 1 240 ? 7.094 0.003 10.625 1 93.81 240 ILE A O 1
ATOM 1881 N N . GLY A 1 241 ? 7.637 -2.008 9.875 1 87.5 241 GLY A N 1
ATOM 1882 C CA . GLY A 1 241 ? 6.301 -2.561 10.039 1 87.5 241 GLY A CA 1
ATOM 1883 C C . GLY A 1 241 ? 5.305 -2.031 9.031 1 87.5 241 GLY A C 1
ATOM 1884 O O . GLY A 1 241 ? 5.594 -1.079 8.305 1 87.5 241 GLY A O 1
ATOM 1885 N N . ASP A 1 242 ? 4.098 -2.662 8.922 1 79.06 242 ASP A N 1
ATOM 1886 C CA . ASP A 1 242 ? 3.012 -2.223 8.055 1 79.06 242 ASP A CA 1
ATOM 1887 C C . ASP A 1 242 ? 1.75 -1.923 8.859 1 79.06 242 ASP A C 1
ATOM 1889 O O . ASP A 1 242 ? 0.722 -1.542 8.289 1 79.06 242 ASP A O 1
ATOM 1893 N N . GLY A 1 243 ? 1.814 -2.006 10.031 1 68.56 243 GLY A N 1
ATOM 1894 C CA . GLY A 1 243 ? 0.682 -1.688 10.891 1 68.56 243 GLY A CA 1
ATOM 1895 C C . GLY A 1 243 ? -0.356 -2.793 10.938 1 68.56 243 GLY A C 1
ATOM 1896 O O . GLY A 1 243 ? -1.189 -2.826 11.844 1 68.56 243 GLY A O 1
ATOM 1897 N N . THR A 1 244 ? -0.425 -3.641 10.047 1 63.88 244 THR A N 1
ATOM 1898 C CA . THR A 1 244 ? -1.445 -4.68 9.977 1 63.88 244 THR A CA 1
ATOM 1899 C C . THR A 1 244 ? -0.873 -6.031 10.391 1 63.88 244 THR A C 1
ATOM 1901 O O . THR A 1 244 ? -1.298 -6.609 11.398 1 63.88 244 THR A O 1
ATOM 1904 N N . SER A 1 245 ? 0.148 -6.414 9.742 1 67.06 245 SER A N 1
ATOM 1905 C CA . SER A 1 245 ? 0.715 -7.738 9.977 1 67.06 245 SER A CA 1
ATOM 1906 C C . SER A 1 245 ? 1.89 -7.672 10.945 1 67.06 245 SER A C 1
ATOM 1908 O O . SER A 1 245 ? 2.145 -8.625 11.688 1 67.06 245 SER A O 1
ATOM 1910 N N . LEU A 1 246 ? 2.629 -6.566 10.883 1 78.31 246 LEU A N 1
ATOM 1911 C CA . LEU A 1 246 ? 3.797 -6.375 11.734 1 78.31 246 LEU A CA 1
ATOM 1912 C C . LEU A 1 246 ? 3.797 -4.98 12.352 1 78.31 246 LEU A C 1
ATOM 1914 O O . LEU A 1 246 ? 3.775 -3.979 11.633 1 78.31 246 LEU A O 1
ATOM 1918 N N . ARG A 1 247 ? 3.762 -4.973 13.648 1 80.31 247 ARG A N 1
ATOM 1919 C CA . ARG A 1 247 ? 3.826 -3.695 14.359 1 80.31 247 ARG A CA 1
ATOM 1920 C C . ARG A 1 247 ? 5.223 -3.086 14.258 1 80.31 247 ARG A C 1
ATOM 1922 O O . ARG A 1 247 ? 6.223 -3.795 14.375 1 80.31 247 ARG A O 1
ATOM 1929 N N . GLY A 1 248 ? 5.332 -1.85 13.836 1 88.69 248 GLY A N 1
ATOM 1930 C CA . GLY A 1 248 ? 6.594 -1.133 13.734 1 88.69 248 GLY A CA 1
ATOM 1931 C C . GLY A 1 248 ? 6.496 0.31 14.195 1 88.69 248 GLY A C 1
ATOM 1932 O O . GLY A 1 248 ? 5.789 0.616 15.156 1 88.69 248 GLY A O 1
ATOM 1933 N N . ILE A 1 249 ? 7.273 1.076 13.609 1 88.94 249 ILE A N 1
ATOM 1934 C CA . ILE A 1 249 ? 7.344 2.486 13.977 1 88.94 249 ILE A CA 1
ATOM 1935 C C . ILE A 1 249 ? 6.062 3.197 13.547 1 88.94 249 ILE A C 1
ATOM 1937 O O . ILE A 1 249 ? 5.305 2.68 12.727 1 88.94 249 ILE A O 1
ATOM 1941 N N . SER A 1 250 ? 5.812 4.324 14.156 1 83.19 250 SER A N 1
ATOM 1942 C CA . SER A 1 250 ? 4.602 5.094 13.891 1 83.19 250 SER A CA 1
ATOM 1943 C C . SER A 1 250 ? 4.668 5.781 12.531 1 83.19 250 SER A C 1
ATOM 1945 O O . SER A 1 250 ? 5.734 5.848 11.914 1 83.19 250 SER A O 1
ATOM 1947 N N . GLY A 1 251 ? 3.543 6.273 12.016 1 84.38 251 GLY A N 1
ATOM 1948 C CA . GLY A 1 251 ? 3.496 6.996 10.75 1 84.38 251 GLY A CA 1
ATOM 1949 C C . GLY A 1 251 ? 4.398 8.211 10.727 1 84.38 251 GLY A C 1
ATOM 1950 O O . GLY A 1 251 ? 5.035 8.5 9.711 1 84.38 251 GLY A O 1
ATOM 1951 N N . GLY A 1 252 ? 4.414 8.938 11.836 1 85.94 252 GLY A N 1
ATOM 1952 C CA . GLY A 1 252 ? 5.297 10.094 11.945 1 85.94 252 GLY A CA 1
ATOM 1953 C C . GLY A 1 252 ? 6.77 9.719 11.898 1 85.94 252 GLY A C 1
ATOM 1954 O O . GLY A 1 252 ? 7.574 10.422 11.281 1 85.94 252 GLY A O 1
ATOM 1955 N N . GLN A 1 253 ? 7.051 8.664 12.547 1 88.31 253 GLN A N 1
ATOM 1956 C CA . GLN A 1 253 ? 8.43 8.18 12.539 1 88.31 253 GLN A CA 1
ATOM 1957 C C . GLN A 1 253 ? 8.828 7.688 11.156 1 88.31 253 GLN A C 1
ATOM 1959 O O . GLN A 1 253 ? 9.977 7.855 10.734 1 88.31 253 GLN A O 1
ATOM 1964 N N . LYS A 1 254 ? 7.922 7.113 10.5 1 92.62 254 LYS A N 1
ATOM 1965 C CA . LYS A 1 254 ? 8.195 6.641 9.141 1 92.62 254 LYS A CA 1
ATOM 1966 C C . LYS A 1 254 ? 8.508 7.805 8.211 1 92.62 254 LYS A C 1
ATOM 1968 O O . LYS A 1 254 ? 9.383 7.695 7.348 1 92.62 254 LYS A O 1
ATOM 1973 N N . ARG A 1 255 ? 7.797 8.82 8.359 1 91.94 255 ARG A N 1
ATOM 1974 C CA . ARG A 1 255 ? 8.039 10 7.543 1 91.94 255 ARG A CA 1
ATOM 1975 C C . ARG A 1 255 ? 9.422 10.586 7.82 1 91.94 255 ARG A C 1
ATOM 1977 O O . ARG A 1 255 ? 10.133 10.977 6.891 1 91.94 255 ARG A O 1
ATOM 1984 N N . ARG A 1 256 ? 9.727 10.688 9.031 1 91.75 256 ARG A N 1
ATOM 1985 C CA . ARG A 1 256 ? 11.039 11.195 9.406 1 91.75 256 ARG A CA 1
ATOM 1986 C C . ARG A 1 256 ? 12.148 10.266 8.914 1 91.75 256 ARG A C 1
ATOM 1988 O O . ARG A 1 256 ? 13.234 10.719 8.562 1 91.75 256 ARG A O 1
ATOM 1995 N N . LEU A 1 257 ? 11.844 8.977 8.898 1 94.44 257 LEU A N 1
ATOM 1996 C CA . LEU A 1 257 ? 12.797 8.023 8.352 1 94.44 257 LEU A CA 1
ATOM 1997 C C . LEU A 1 257 ? 13.016 8.273 6.863 1 94.44 257 LEU A C 1
ATOM 1999 O O . LEU A 1 257 ? 14.141 8.164 6.367 1 94.44 257 LEU A O 1
ATOM 2003 N N . SER A 1 258 ? 11.945 8.578 6.156 1 93.38 258 SER A N 1
ATOM 2004 C CA . SER A 1 258 ? 12.031 8.914 4.738 1 93.38 258 SER A CA 1
ATOM 2005 C C . SER A 1 258 ? 12.969 10.094 4.512 1 93.38 258 SER A C 1
ATOM 2007 O O . SER A 1 258 ? 13.727 10.117 3.537 1 93.38 258 SER A O 1
ATOM 2009 N N . LEU A 1 259 ? 12.938 11.023 5.359 1 93.5 259 LEU A N 1
ATOM 2010 C CA . LEU A 1 259 ? 13.805 12.195 5.281 1 93.5 259 LEU A CA 1
ATOM 2011 C C . LEU A 1 259 ? 15.242 11.828 5.648 1 93.5 259 LEU A C 1
ATOM 2013 O O . LEU A 1 259 ? 16.188 12.258 4.984 1 93.5 259 LEU A O 1
ATOM 2017 N N . ALA A 1 260 ? 15.328 11.008 6.645 1 92.88 260 ALA A N 1
ATOM 2018 C CA . ALA A 1 260 ? 16.656 10.648 7.156 1 92.88 260 ALA A CA 1
ATOM 2019 C C . ALA A 1 260 ? 17.453 9.875 6.113 1 92.88 260 ALA A C 1
ATOM 2021 O O . ALA A 1 260 ? 18.656 10.094 5.965 1 92.88 260 ALA A O 1
ATOM 2022 N N . LYS A 1 261 ? 16.812 9.008 5.461 1 92.44 261 LYS A N 1
ATOM 2023 C CA . LYS A 1 261 ? 17.484 8.211 4.434 1 92.44 261 LYS A CA 1
ATOM 2024 C C . LYS A 1 261 ? 18.047 9.102 3.332 1 92.44 261 LYS A C 1
ATOM 2026 O O . LYS A 1 261 ? 19.172 8.883 2.871 1 92.44 261 LYS A O 1
ATOM 2031 N N . ARG A 1 262 ? 17.391 10.07 2.988 1 91.81 262 ARG A N 1
ATOM 2032 C CA . ARG A 1 262 ? 17.766 10.977 1.91 1 91.81 262 ARG A CA 1
ATOM 2033 C C . ARG A 1 262 ? 18.797 11.992 2.389 1 91.81 262 ARG A C 1
ATOM 2035 O O . ARG A 1 262 ? 19.672 12.406 1.624 1 91.81 262 ARG A O 1
ATOM 2042 N N . LEU A 1 263 ? 18.688 12.352 3.607 1 89.31 263 LEU A N 1
ATOM 2043 C CA . LEU A 1 263 ? 19.688 13.242 4.191 1 89.31 263 LEU A CA 1
ATOM 2044 C C . LEU A 1 263 ? 21.047 12.547 4.281 1 89.31 263 LEU A C 1
ATOM 2046 O O . LEU A 1 263 ? 22.078 13.164 4.008 1 89.31 263 LEU A O 1
ATOM 2050 N N . ALA A 1 264 ? 20.969 11.32 4.676 1 85.75 264 ALA A N 1
ATOM 2051 C CA . ALA A 1 264 ? 22.203 10.555 4.832 1 85.75 264 ALA A CA 1
ATOM 2052 C C . ALA A 1 264 ? 22.906 10.352 3.484 1 85.75 264 ALA A C 1
ATOM 2054 O O . ALA A 1 264 ? 24.125 10.172 3.426 1 85.75 264 ALA A O 1
ATOM 2055 N N . SER A 1 265 ? 22.078 10.461 2.424 1 83.44 265 SER A N 1
ATOM 2056 C CA . SER A 1 265 ? 22.625 10.234 1.086 1 83.44 265 SER A CA 1
ATOM 2057 C C . SER A 1 265 ? 23.219 11.508 0.505 1 83.44 265 SER A C 1
ATOM 2059 O O . SER A 1 265 ? 23.766 11.492 -0.603 1 83.44 265 SER A O 1
ATOM 2061 N N . GLY A 1 266 ? 23.125 12.625 1.215 1 81.38 266 GLY A N 1
ATOM 2062 C CA . GLY A 1 266 ? 23.781 13.852 0.798 1 81.38 266 GLY A CA 1
ATOM 2063 C C . GLY A 1 266 ? 22.891 14.742 -0.058 1 81.38 266 GLY A C 1
ATOM 2064 O O . GLY A 1 266 ? 23.391 15.594 -0.797 1 81.38 266 GLY A O 1
ATOM 2065 N N . ALA A 1 267 ? 21.703 14.547 -0.043 1 90.25 267 ALA A N 1
ATOM 2066 C CA . ALA A 1 267 ? 20.766 15.391 -0.791 1 90.25 267 ALA A CA 1
ATOM 2067 C C . ALA A 1 267 ? 20.828 16.844 -0.301 1 90.25 267 ALA A C 1
ATOM 2069 O O . ALA A 1 267 ? 20.938 17.094 0.901 1 90.25 267 ALA A O 1
ATOM 2070 N N . ARG A 1 268 ? 20.797 17.734 -1.284 1 93 268 ARG A N 1
ATOM 2071 C CA . ARG A 1 268 ? 20.906 19.156 -0.96 1 93 268 ARG A CA 1
ATOM 2072 C C . ARG A 1 268 ? 19.594 19.891 -1.212 1 93 268 ARG A C 1
ATOM 2074 O O . ARG A 1 268 ? 19.375 21 -0.718 1 93 268 ARG A O 1
ATOM 2081 N N . VAL A 1 269 ? 18.781 19.297 -1.966 1 95.5 269 VAL A N 1
ATOM 2082 C CA . VAL A 1 269 ? 17.469 19.828 -2.248 1 95.5 269 VAL A CA 1
ATOM 2083 C C . VAL A 1 269 ? 16.406 18.766 -1.982 1 95.5 269 VAL A C 1
ATOM 2085 O O . VAL A 1 269 ? 16.516 17.641 -2.457 1 95.5 269 VAL A O 1
ATOM 2088 N N . PHE A 1 270 ? 15.422 19.094 -1.217 1 96.75 270 PHE A N 1
ATOM 2089 C CA . PHE A 1 270 ? 14.336 18.188 -0.885 1 96.75 270 PHE A CA 1
ATOM 2090 C C . PHE A 1 270 ? 13.016 18.656 -1.489 1 96.75 270 PHE A C 1
ATOM 2092 O O . PHE A 1 270 ? 12.656 19.828 -1.353 1 96.75 270 PHE A O 1
ATOM 2099 N N . PHE A 1 271 ? 12.383 17.797 -2.275 1 97.12 271 PHE A N 1
ATOM 2100 C CA . PHE A 1 271 ? 11.023 18.016 -2.762 1 97.12 271 PHE A CA 1
ATOM 2101 C C . PHE A 1 271 ? 10.039 17.125 -2.008 1 97.12 271 PHE A C 1
ATOM 2103 O O . PHE A 1 271 ? 10.016 15.906 -2.197 1 97.12 271 PHE A O 1
ATOM 2110 N N . CYS A 1 272 ? 9.203 17.688 -1.168 1 96.62 272 CYS A N 1
ATOM 2111 C CA . CYS A 1 272 ? 8.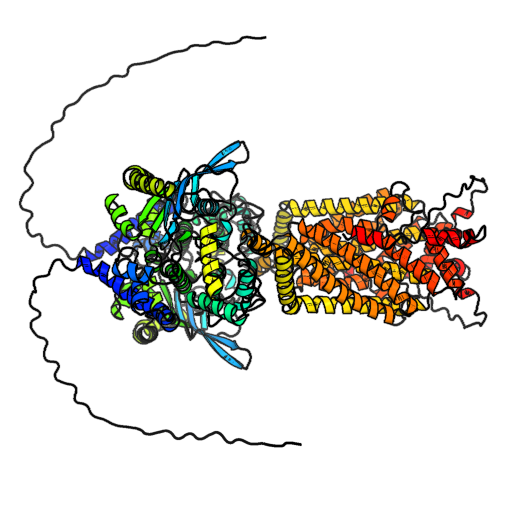289 16.922 -0.326 1 96.62 272 CYS A CA 1
ATOM 2112 C C . CYS A 1 272 ? 6.844 17.156 -0.744 1 96.62 272 CYS A C 1
ATOM 2114 O O . CYS A 1 272 ? 6.352 18.281 -0.697 1 96.62 272 CYS A O 1
ATOM 2116 N N . ASP A 1 273 ? 6.23 16.062 -1.196 1 93.81 273 ASP A N 1
ATOM 2117 C CA . ASP A 1 273 ? 4.82 16.125 -1.571 1 93.81 273 ASP A CA 1
ATOM 2118 C C . ASP A 1 273 ? 3.92 15.75 -0.397 1 93.81 273 ASP A C 1
ATOM 2120 O O . ASP A 1 273 ? 3.684 14.57 -0.145 1 93.81 273 ASP A O 1
ATOM 2124 N N . GLU A 1 274 ? 3.398 16.688 0.291 1 90.12 274 GLU A N 1
ATOM 2125 C CA . GLU A 1 274 ? 2.477 16.547 1.415 1 90.12 274 GLU A CA 1
ATOM 2126 C C . GLU A 1 274 ? 3.047 15.625 2.484 1 90.12 274 GLU A C 1
ATOM 2128 O O . GLU A 1 274 ? 2.402 14.648 2.869 1 90.12 274 GLU A O 1
ATOM 2133 N N . PRO A 1 275 ? 4.125 16.016 3.074 1 90.81 275 PRO A N 1
ATOM 2134 C CA . PRO A 1 275 ? 4.797 15.164 4.062 1 90.81 275 PRO A CA 1
ATOM 2135 C C . PRO A 1 275 ? 4.016 15.047 5.367 1 90.81 275 PRO A C 1
ATOM 2137 O O . PRO A 1 275 ? 4.281 14.148 6.172 1 90.81 275 PRO A O 1
ATOM 2140 N N . THR A 1 276 ? 3.088 15.906 5.641 1 86.31 276 THR A N 1
ATOM 2141 C CA . THR A 1 276 ? 2.377 15.898 6.914 1 86.31 276 THR A CA 1
ATOM 2142 C C . THR A 1 276 ? 1.009 15.242 6.766 1 86.31 276 THR A C 1
ATOM 2144 O O . THR A 1 276 ? 0.26 15.125 7.738 1 86.31 276 THR A O 1
ATOM 2147 N N . SER A 1 277 ? 0.744 14.805 5.582 1 78.62 277 SER A N 1
ATOM 2148 C CA . SER A 1 277 ? -0.55 14.172 5.348 1 78.62 277 SER A CA 1
ATOM 2149 C C . SER A 1 277 ? -0.676 12.867 6.129 1 78.62 277 SER A C 1
ATOM 2151 O O . SER A 1 277 ? 0.26 12.07 6.164 1 78.62 277 SER A O 1
ATOM 2153 N N . GLY A 1 278 ? -1.776 12.711 6.852 1 70.5 278 GLY A N 1
ATOM 2154 C CA . GLY A 1 278 ? -2.025 11.484 7.59 1 70.5 278 GLY A CA 1
ATOM 2155 C C . GLY A 1 278 ? -1.381 11.469 8.961 1 70.5 278 GLY A C 1
ATOM 2156 O O . GLY A 1 278 ? -1.467 10.477 9.68 1 70.5 278 GLY A O 1
ATOM 2157 N N . LEU A 1 279 ? -0.716 12.539 9.289 1 76.69 279 LEU A N 1
ATOM 2158 C CA . LEU A 1 279 ? -0.051 12.617 10.586 1 76.69 279 LEU A CA 1
ATOM 2159 C C . LEU A 1 279 ? -0.904 13.383 11.594 1 76.69 279 LEU A C 1
ATOM 2161 O O . LEU A 1 279 ? -1.739 14.203 11.203 1 76.69 279 LEU A O 1
ATOM 2165 N N . SER A 1 280 ? -0.661 13.086 12.914 1 72.5 280 SER A N 1
ATOM 2166 C CA . SER A 1 280 ? -1.236 13.914 13.969 1 72.5 280 SER A CA 1
ATOM 2167 C C . SER A 1 280 ? -0.62 15.312 13.977 1 72.5 280 SER A C 1
ATOM 2169 O O . SER A 1 280 ? 0.441 15.531 13.391 1 72.5 280 SER A O 1
ATOM 2171 N N . ALA A 1 281 ? -1.229 16.172 14.594 1 73.44 281 ALA A N 1
ATOM 2172 C CA . ALA A 1 281 ? -0.743 17.562 14.664 1 73.44 281 ALA A CA 1
ATOM 2173 C C . ALA A 1 281 ? 0.632 17.625 15.32 1 73.44 281 ALA A C 1
ATOM 2175 O O . ALA A 1 281 ? 1.497 18.391 14.891 1 73.44 281 ALA A O 1
ATOM 2176 N N . THR A 1 282 ? 0.745 16.812 16.344 1 74.06 282 THR A N 1
ATOM 2177 C CA . THR A 1 282 ? 2.018 16.812 17.062 1 74.06 282 THR A CA 1
ATOM 2178 C C . THR A 1 282 ? 3.129 16.234 16.188 1 74.06 282 THR A C 1
ATOM 2180 O O . THR A 1 282 ? 4.234 16.781 16.141 1 74.06 282 THR A O 1
ATOM 2183 N N . ASP A 1 283 ? 2.811 15.188 15.492 1 80.38 283 ASP A N 1
ATOM 2184 C CA . ASP A 1 283 ? 3.797 14.57 14.609 1 80.38 283 ASP A CA 1
ATOM 2185 C C . ASP A 1 283 ? 4.109 15.461 13.414 1 80.38 283 ASP A C 1
ATOM 2187 O O . ASP A 1 283 ? 5.25 15.508 12.945 1 80.38 283 ASP A O 1
ATOM 2191 N N . ALA A 1 284 ? 3.066 16.078 12.938 1 84.44 284 ALA A N 1
ATOM 2192 C CA . ALA A 1 284 ? 3.264 17 11.82 1 84.44 284 ALA A CA 1
ATOM 2193 C C . ALA A 1 284 ? 4.176 18.156 12.211 1 84.44 284 ALA A C 1
ATOM 2195 O O . ALA A 1 284 ? 5.074 18.531 11.453 1 84.44 284 ALA A O 1
ATOM 2196 N N . GLU A 1 285 ? 3.914 18.734 13.359 1 84.31 285 GLU A N 1
ATOM 2197 C CA . GLU A 1 285 ? 4.742 19.828 13.844 1 84.31 285 GLU A CA 1
ATOM 2198 C C . GLU A 1 285 ? 6.18 19.375 14.07 1 84.31 285 GLU A C 1
ATOM 2200 O O . GLU A 1 285 ? 7.125 20.094 13.727 1 84.31 285 GLU A O 1
ATOM 2205 N N . ALA A 1 286 ? 6.27 18.203 14.633 1 81.56 286 ALA A N 1
ATOM 2206 C CA . ALA A 1 286 ? 7.605 17.656 14.867 1 81.56 286 ALA A CA 1
ATOM 2207 C C . ALA A 1 286 ? 8.352 17.453 13.547 1 81.56 286 ALA A C 1
ATOM 2209 O O . ALA A 1 286 ? 9.523 17.812 13.43 1 81.56 286 ALA A O 1
ATOM 2210 N N . CYS A 1 287 ? 7.719 16.906 12.633 1 89.25 287 CYS A N 1
ATOM 2211 C CA . CYS A 1 287 ? 8.32 16.656 11.328 1 89.25 287 CYS A CA 1
ATOM 2212 C C . CYS A 1 287 ? 8.789 17.953 10.688 1 89.25 287 CYS A C 1
ATOM 2214 O O . CYS A 1 287 ? 9.906 18.031 10.172 1 89.25 287 CYS A O 1
ATOM 2216 N N . MET A 1 288 ? 8 18.984 10.734 1 91.06 288 MET A N 1
ATOM 2217 C CA . MET A 1 288 ? 8.336 20.266 10.133 1 91.06 288 MET A CA 1
ATOM 2218 C C . MET A 1 288 ? 9.492 20.938 10.875 1 91.06 288 MET A C 1
ATOM 2220 O O . MET A 1 288 ? 10.336 21.594 10.258 1 91.06 288 MET A O 1
ATOM 2224 N N . ARG A 1 289 ? 9.477 20.766 12.125 1 86.56 289 ARG A N 1
ATOM 2225 C CA . ARG A 1 289 ? 10.57 21.312 12.914 1 86.56 289 ARG A CA 1
ATOM 2226 C C . ARG A 1 289 ? 11.891 20.625 12.562 1 86.56 289 ARG A C 1
ATOM 2228 O O . ARG A 1 289 ? 12.93 21.297 12.484 1 86.56 289 ARG A O 1
ATOM 2235 N N . TYR A 1 290 ? 11.789 19.375 12.422 1 87.31 290 TYR A N 1
ATOM 2236 C CA . TYR A 1 290 ? 12.992 18.656 12.016 1 87.31 290 TYR A CA 1
ATOM 2237 C C . TYR A 1 290 ? 13.438 19.078 10.625 1 87.31 290 TYR A C 1
ATOM 2239 O O . TYR A 1 290 ? 14.641 19.188 10.359 1 87.31 290 TYR A O 1
ATOM 2247 N N . MET A 1 291 ? 12.555 19.344 9.727 1 91.88 291 MET A N 1
ATOM 2248 C CA . MET A 1 291 ? 12.898 19.828 8.398 1 91.88 291 MET A CA 1
ATOM 2249 C C . MET A 1 291 ? 13.555 21.203 8.477 1 91.88 291 MET A C 1
ATOM 2251 O O . MET A 1 291 ? 14.516 21.484 7.75 1 91.88 291 MET A O 1
ATOM 2255 N N . LYS A 1 292 ? 12.984 22.031 9.289 1 89.88 292 LYS A N 1
ATOM 2256 C CA . LYS A 1 292 ? 13.57 23.359 9.492 1 89.88 292 LYS A CA 1
ATOM 2257 C C . LYS A 1 292 ? 15 23.25 10.016 1 89.88 292 LYS A C 1
ATOM 2259 O O . LYS A 1 292 ? 15.875 24.016 9.594 1 89.88 292 LYS A O 1
ATOM 2264 N N . HIS A 1 293 ? 15.125 22.312 10.82 1 81.69 293 HIS A N 1
ATOM 2265 C CA . HIS A 1 293 ? 16.453 22.078 11.367 1 81.69 293 HIS A CA 1
ATOM 2266 C C . HIS A 1 293 ? 17.422 21.609 10.289 1 81.69 293 HIS A C 1
ATOM 2268 O O . HIS A 1 293 ? 18.578 22.016 10.273 1 81.69 293 HIS A O 1
ATOM 2274 N N . MET A 1 294 ? 17 20.828 9.508 1 85.62 294 MET A N 1
ATOM 2275 C CA . MET A 1 294 ? 17.812 20.344 8.391 1 85.62 294 MET A CA 1
ATOM 2276 C C . MET A 1 294 ? 18.234 21.5 7.496 1 85.62 294 MET A C 1
ATOM 2278 O O . MET A 1 294 ? 19.391 21.578 7.062 1 85.62 294 MET A O 1
ATOM 2282 N N . CYS A 1 295 ? 17.328 22.406 7.238 1 89.06 295 CYS A N 1
ATOM 2283 C CA . CYS A 1 295 ? 17.609 23.562 6.391 1 89.06 295 CYS A CA 1
ATOM 2284 C C . CYS A 1 295 ? 18.672 24.453 7.016 1 89.06 295 CYS A C 1
ATOM 2286 O O . CYS A 1 295 ? 19.625 24.844 6.348 1 89.06 295 CYS A O 1
ATOM 2288 N N . ARG A 1 296 ? 18.516 24.641 8.289 1 82.19 296 ARG A N 1
ATOM 2289 C CA . ARG A 1 296 ? 19.391 25.594 8.969 1 82.19 296 ARG A CA 1
ATOM 2290 C C . ARG A 1 296 ? 20.75 24.984 9.273 1 82.19 296 ARG A C 1
ATOM 2292 O O . ARG A 1 296 ? 21.781 25.656 9.109 1 82.19 296 ARG A O 1
ATOM 2299 N N . TYR A 1 297 ? 20.719 23.766 9.633 1 76.62 297 TYR A N 1
ATOM 2300 C CA . TYR A 1 297 ? 21.953 23.125 10.078 1 76.62 297 TYR A CA 1
ATOM 2301 C C . TYR A 1 297 ? 22.781 22.672 8.883 1 76.62 297 TYR A C 1
ATOM 2303 O O . TYR A 1 297 ? 24 22.828 8.867 1 76.62 297 TYR A O 1
ATOM 2311 N N . TYR A 1 298 ? 22.203 22.156 7.918 1 82.38 298 TYR A N 1
ATOM 2312 C CA . TYR A 1 298 ? 22.938 21.578 6.805 1 82.38 298 TYR A CA 1
ATOM 2313 C C . TYR A 1 298 ? 22.859 22.469 5.574 1 82.38 298 TYR A C 1
ATOM 2315 O O . TYR A 1 298 ? 23.5 22.188 4.551 1 82.38 298 TYR A O 1
ATOM 2323 N N . ASN A 1 299 ? 22.188 23.578 5.613 1 88.56 299 ASN A N 1
ATOM 2324 C CA . ASN A 1 299 ? 22.031 24.5 4.496 1 88.56 299 ASN A CA 1
ATOM 2325 C C . ASN A 1 299 ? 21.375 23.812 3.297 1 88.56 299 ASN A C 1
ATOM 2327 O O . ASN A 1 299 ? 21.906 23.875 2.182 1 88.56 299 ASN A O 1
ATOM 2331 N N . ILE A 1 300 ? 20.344 23.156 3.602 1 92.75 300 ILE A N 1
ATOM 2332 C CA . ILE A 1 300 ? 19.609 22.406 2.6 1 92.75 300 ILE A CA 1
ATOM 2333 C C . ILE A 1 300 ? 18.359 23.188 2.186 1 92.75 300 ILE A C 1
ATOM 2335 O O . ILE A 1 300 ? 17.828 23.984 2.965 1 92.75 300 ILE A O 1
ATOM 2339 N N . LEU A 1 301 ? 18 23.047 0.935 1 95.94 301 LEU A N 1
ATOM 2340 C CA . LEU A 1 301 ? 16.75 23.625 0.435 1 95.94 301 LEU A CA 1
ATOM 2341 C C . LEU A 1 301 ? 15.617 22.609 0.488 1 95.94 301 LEU A C 1
ATOM 2343 O O . LEU A 1 301 ? 15.742 21.5 -0.022 1 95.94 301 LEU A O 1
ATOM 2347 N N . VAL A 1 302 ? 14.539 22.984 1.129 1 97.12 302 VAL A N 1
ATOM 2348 C CA . VAL A 1 302 ? 13.398 22.078 1.239 1 97.12 302 VAL A CA 1
ATOM 2349 C C . VAL A 1 302 ? 12.141 22.75 0.697 1 97.12 302 VAL A C 1
ATOM 2351 O O . VAL A 1 302 ? 11.766 23.828 1.159 1 97.12 302 VAL A O 1
ATOM 2354 N N . LEU A 1 303 ? 11.57 22.188 -0.348 1 97.88 303 LEU A N 1
ATOM 2355 C CA . LEU A 1 303 ? 10.281 22.609 -0.88 1 97.88 303 LEU A CA 1
ATOM 2356 C C . LEU A 1 303 ? 9.172 21.656 -0.439 1 97.88 303 LEU A C 1
ATOM 2358 O O . LEU A 1 303 ? 9.266 20.438 -0.668 1 97.88 303 LEU A O 1
ATOM 2362 N N . VAL A 1 304 ? 8.148 22.188 0.146 1 97.19 304 VAL A N 1
ATOM 2363 C CA . VAL A 1 304 ? 7.09 21.359 0.704 1 97.19 304 VAL A CA 1
ATOM 2364 C C . VAL A 1 304 ? 5.742 21.781 0.132 1 97.19 304 VAL A C 1
ATOM 2366 O O . VAL A 1 304 ? 5.375 22.969 0.203 1 97.19 304 VAL A O 1
ATOM 2369 N N . VAL A 1 305 ? 5.082 20.828 -0.505 1 95.62 305 VAL A N 1
ATOM 2370 C CA . VAL A 1 305 ? 3.68 21.047 -0.852 1 95.62 305 VAL A CA 1
ATOM 2371 C C . VAL A 1 305 ? 2.797 20.734 0.355 1 95.62 305 VAL A C 1
ATOM 2373 O O . VAL A 1 305 ? 2.857 19.641 0.912 1 95.62 305 VAL A O 1
ATOM 2376 N N . ILE A 1 306 ? 2.064 21.703 0.833 1 89.75 306 ILE A N 1
ATOM 2377 C CA . ILE A 1 306 ? 1.232 21.516 2.016 1 89.75 306 ILE A CA 1
ATOM 2378 C C . ILE A 1 306 ? -0.141 22.141 1.783 1 89.75 306 ILE A C 1
ATOM 2380 O O . ILE A 1 306 ? -0.26 23.156 1.095 1 89.75 306 ILE A O 1
ATOM 2384 N N . HIS A 1 307 ? -1.139 21.641 2.258 1 78.12 307 HIS A N 1
ATOM 2385 C CA . HIS A 1 307 ? -2.492 22.141 2.045 1 78.12 307 HIS A CA 1
ATOM 2386 C C . HIS A 1 307 ? -2.85 23.203 3.072 1 78.12 307 HIS A C 1
ATOM 2388 O O . HIS A 1 307 ? -3.115 24.359 2.713 1 78.12 307 HIS A O 1
ATOM 2394 N N . GLN A 1 308 ? -3.27 22.859 4.273 1 75.94 308 GLN A N 1
ATOM 2395 C CA . GLN A 1 308 ? -3.697 23.812 5.285 1 75.94 308 GLN A CA 1
ATOM 2396 C C . GLN A 1 308 ? -3.057 23.516 6.637 1 75.94 308 GLN A C 1
ATOM 2398 O O . GLN A 1 308 ? -3.703 22.953 7.523 1 75.94 308 GLN A O 1
ATOM 2403 N N . PRO A 1 309 ? -1.889 24.188 6.762 1 77.06 309 PRO A N 1
ATOM 2404 C CA . PRO A 1 309 ? -1.197 23.906 8.023 1 77.06 309 PRO A CA 1
ATOM 2405 C C . PRO A 1 309 ? -1.718 24.766 9.172 1 77.06 309 PRO A C 1
ATOM 2407 O O . PRO A 1 309 ? -2.332 25.812 8.945 1 77.06 309 PRO A O 1
ATOM 2410 N N . ARG A 1 310 ? -1.472 24.281 10.383 1 80.19 310 ARG A N 1
ATOM 2411 C CA . ARG A 1 310 ? -1.689 25.094 11.57 1 80.19 310 ARG A CA 1
ATOM 2412 C C . ARG A 1 310 ? -0.741 26.297 11.594 1 80.19 310 ARG A C 1
ATOM 2414 O O . ARG A 1 310 ? 0.28 26.297 10.906 1 80.19 310 ARG A O 1
ATOM 2421 N N . ILE A 1 311 ? -1.075 27.266 12.32 1 80.38 311 ILE A N 1
ATOM 2422 C CA . ILE A 1 311 ? -0.295 28.484 12.359 1 80.38 311 ILE A CA 1
ATOM 2423 C C . ILE A 1 311 ? 1.106 28.203 12.891 1 80.38 311 ILE A C 1
ATOM 2425 O O . ILE A 1 311 ? 2.082 28.828 12.469 1 80.38 311 ILE A O 1
ATOM 2429 N N . GLU A 1 312 ? 1.182 27.234 13.828 1 77.44 312 GLU A N 1
ATOM 2430 C CA . GLU A 1 312 ? 2.486 26.875 14.375 1 77.44 312 GLU A CA 1
ATOM 2431 C C . GLU A 1 312 ? 3.4 26.297 13.297 1 77.44 312 GLU A C 1
ATOM 2433 O O . GLU A 1 312 ? 4.609 26.531 13.312 1 77.44 312 GLU A O 1
ATOM 2438 N N . VAL A 1 313 ? 2.826 25.594 12.461 1 86 313 VAL A N 1
ATOM 2439 C CA . VAL A 1 313 ? 3.566 24.984 11.367 1 86 313 VAL A CA 1
ATOM 2440 C C . VAL A 1 313 ? 3.838 26.016 10.281 1 86 313 VAL A C 1
ATOM 2442 O O . VAL A 1 313 ? 4.926 26.047 9.703 1 86 313 VAL A O 1
ATOM 2445 N N . ALA A 1 314 ? 2.857 26.859 10.055 1 87.5 314 ALA A N 1
ATOM 2446 C CA . ALA A 1 314 ? 3.002 27.906 9.055 1 87.5 314 ALA A CA 1
ATOM 2447 C C . ALA A 1 314 ? 4.176 28.828 9.383 1 87.5 314 ALA A C 1
ATOM 2449 O O . ALA A 1 314 ? 4.883 29.297 8.484 1 87.5 314 ALA A O 1
ATOM 2450 N N . ASN A 1 315 ? 4.34 29.047 10.625 1 85.5 315 ASN A N 1
ATOM 2451 C CA . ASN A 1 315 ? 5.379 29.969 11.078 1 85.5 315 ASN A CA 1
ATOM 2452 C C . ASN A 1 315 ? 6.773 29.375 10.891 1 85.5 315 ASN A C 1
ATOM 2454 O O . ASN A 1 315 ? 7.773 30.094 10.945 1 85.5 315 ASN A O 1
ATOM 2458 N N . LEU A 1 316 ? 6.801 28.141 10.633 1 89 316 LEU A N 1
ATOM 2459 C CA . LEU A 1 316 ? 8.094 27.5 10.438 1 89 316 LEU A CA 1
ATOM 2460 C C . LEU A 1 316 ? 8.617 27.75 9.031 1 89 316 LEU A C 1
ATOM 2462 O O . LEU A 1 316 ? 9.82 27.625 8.781 1 89 316 LEU A O 1
ATOM 2466 N N . PHE A 1 317 ? 7.809 28.125 8.125 1 94.25 317 PHE A N 1
ATOM 2467 C CA . PHE A 1 317 ? 8.211 28.328 6.738 1 94.25 317 PHE A CA 1
ATOM 2468 C C . PHE A 1 317 ? 8.875 29.688 6.562 1 94.25 317 PHE A C 1
ATOM 2470 O O . PHE A 1 317 ? 8.469 30.672 7.195 1 94.25 317 PHE A O 1
ATOM 2477 N N . ASP A 1 318 ? 9.875 29.75 5.742 1 94.25 318 ASP A N 1
ATOM 2478 C CA . ASP A 1 318 ? 10.578 30.984 5.43 1 94.25 318 ASP A CA 1
ATOM 2479 C C . ASP A 1 318 ? 9.945 31.688 4.23 1 94.25 318 ASP A C 1
ATOM 2481 O O . ASP A 1 318 ? 9.836 32.906 4.207 1 94.25 318 ASP A O 1
ATOM 2485 N N . GLU A 1 319 ? 9.602 30.938 3.281 1 95.88 319 GLU A N 1
ATOM 2486 C CA . GLU A 1 319 ? 9.023 31.453 2.047 1 95.88 319 GLU A CA 1
ATOM 2487 C C . GLU A 1 319 ? 7.746 30.719 1.674 1 95.88 319 GLU A C 1
ATOM 2489 O O . GLU A 1 319 ? 7.547 29.562 2.076 1 95.88 319 GLU A O 1
ATOM 2494 N N . LEU A 1 320 ? 6.926 31.438 0.938 1 96.31 320 LEU A N 1
ATOM 2495 C CA . LEU A 1 320 ? 5.641 30.891 0.527 1 96.31 320 LEU A CA 1
ATOM 2496 C C . LEU A 1 320 ? 5.375 31.172 -0.949 1 96.31 320 LEU A C 1
ATOM 2498 O O . LEU A 1 320 ? 5.562 32.281 -1.416 1 96.31 320 LEU A O 1
ATOM 2502 N N . LEU A 1 321 ? 5.09 30.141 -1.676 1 96.94 321 LEU A N 1
ATOM 2503 C CA . LEU A 1 321 ? 4.512 30.234 -3.014 1 96.94 321 LEU A CA 1
ATOM 2504 C C . LEU A 1 321 ? 3.047 29.812 -3.006 1 96.94 321 LEU A C 1
ATOM 2506 O O . LEU A 1 321 ? 2.734 28.641 -2.811 1 96.94 321 LEU A O 1
ATOM 2510 N N . LEU A 1 322 ? 2.191 30.766 -3.143 1 96.31 322 LEU A N 1
ATOM 2511 C CA . LEU A 1 322 ? 0.756 30.484 -3.15 1 96.31 322 LEU A CA 1
ATOM 2512 C C . LEU A 1 322 ? 0.205 30.531 -4.57 1 96.31 322 LEU A C 1
ATOM 2514 O O . LEU A 1 322 ? 0.475 31.469 -5.324 1 96.31 322 LEU A O 1
ATOM 2518 N N . MET A 1 323 ? -0.523 29.5 -4.855 1 95.5 323 MET A N 1
ATOM 2519 C CA . MET A 1 323 ? -1.075 29.359 -6.199 1 95.5 323 MET A CA 1
ATOM 2520 C C . MET A 1 323 ? -2.598 29.312 -6.16 1 95.5 323 MET A C 1
ATOM 2522 O O . MET A 1 323 ? -3.188 28.938 -5.148 1 95.5 323 MET A O 1
ATOM 2526 N N . THR A 1 324 ? -3.203 29.781 -7.238 1 94.25 324 THR A N 1
ATOM 2527 C CA . THR A 1 324 ? -4.641 29.625 -7.43 1 94.25 324 THR A CA 1
ATOM 2528 C C . THR A 1 324 ? -4.934 28.625 -8.539 1 94.25 324 THR A C 1
ATOM 2530 O O . THR A 1 324 ? -4.012 28.078 -9.148 1 94.25 324 THR A O 1
ATOM 2533 N N . SER A 1 325 ? -6.27 28.328 -8.766 1 88.94 325 SER A N 1
ATOM 2534 C CA . SER A 1 325 ? -6.641 27.312 -9.742 1 88.94 325 SER A CA 1
ATOM 2535 C C . SER A 1 325 ? -7.312 27.922 -10.961 1 88.94 325 SER A C 1
ATOM 2537 O O . SER A 1 325 ? -7.699 29.094 -10.938 1 88.94 325 SER A O 1
ATOM 2539 N N . GLY A 1 326 ? -7.371 27.188 -12.234 1 82.5 326 GLY A N 1
ATOM 2540 C CA . GLY A 1 326 ? -8.156 27.453 -13.43 1 82.5 326 GLY A CA 1
ATOM 2541 C C . GLY A 1 326 ? -7.531 28.5 -14.336 1 82.5 326 GLY A C 1
ATOM 2542 O O . GLY A 1 326 ? -8.195 29.453 -14.734 1 82.5 326 GLY A O 1
ATOM 2543 N N . PRO A 1 327 ? -6.309 28.375 -14.625 1 89.25 327 PRO A N 1
ATOM 2544 C CA . PRO A 1 327 ? -5.148 27.5 -14.492 1 89.25 327 PRO A CA 1
ATOM 2545 C C . PRO A 1 327 ? -4.297 27.812 -13.266 1 89.25 327 PRO A C 1
ATOM 2547 O O . PRO A 1 327 ? -4.477 28.875 -12.648 1 89.25 327 PRO A O 1
ATOM 2550 N N . GLY A 1 328 ? -3.441 26.906 -12.953 1 93.06 328 GLY A N 1
ATOM 2551 C CA . GLY A 1 328 ? -2.553 27.188 -11.836 1 93.06 328 GLY A CA 1
ATOM 2552 C C . GLY A 1 328 ? -1.647 28.375 -12.078 1 93.06 328 GLY A C 1
ATOM 2553 O O . GLY A 1 328 ? -0.912 28.422 -13.07 1 93.06 328 GLY A O 1
ATOM 2554 N N . ARG A 1 329 ? -1.779 29.438 -11.258 1 93.12 329 ARG A N 1
ATOM 2555 C CA . ARG A 1 329 ? -0.957 30.641 -11.344 1 93.12 329 ARG A CA 1
ATOM 2556 C C . ARG A 1 329 ? -0.507 31.109 -9.961 1 93.12 329 ARG A C 1
ATOM 2558 O O . ARG A 1 329 ? -1.184 30.844 -8.969 1 93.12 329 ARG A O 1
ATOM 2565 N N . ALA A 1 330 ? 0.58 31.781 -9.969 1 95.19 330 ALA A N 1
ATOM 2566 C CA . ALA A 1 330 ? 1.079 32.281 -8.695 1 95.19 330 ALA A CA 1
ATOM 2567 C C . ALA A 1 330 ? 0.332 33.562 -8.289 1 95.19 330 ALA A C 1
ATOM 2569 O O . ALA A 1 330 ? 0.058 34.438 -9.125 1 95.19 330 ALA A O 1
ATOM 2570 N N . VAL A 1 331 ? -0.063 33.656 -7.043 1 95.31 331 VAL A N 1
ATOM 2571 C CA . VAL A 1 331 ? -0.737 34.844 -6.527 1 95.31 331 VAL A CA 1
ATOM 2572 C C . VAL A 1 331 ? 0.119 35.5 -5.441 1 95.31 331 VAL A C 1
ATOM 2574 O O . VAL A 1 331 ? -0.071 36.656 -5.109 1 95.31 331 VAL A O 1
ATOM 2577 N N . TYR A 1 332 ? 1.011 34.719 -4.91 1 95.38 332 TYR A N 1
ATOM 2578 C CA . TYR A 1 332 ? 1.976 35.219 -3.939 1 95.38 332 TYR A CA 1
ATOM 2579 C C . TYR A 1 332 ? 3.291 34.469 -4.031 1 95.38 332 TYR A C 1
ATOM 2581 O O . TYR A 1 332 ? 3.299 33.25 -4.262 1 95.38 332 TYR A O 1
ATOM 2589 N N . ASN A 1 333 ? 4.371 35.094 -3.947 1 96.31 333 ASN A N 1
ATOM 2590 C CA . ASN A 1 333 ? 5.723 34.531 -3.92 1 96.31 333 ASN A CA 1
ATOM 2591 C C . ASN A 1 333 ? 6.672 35.406 -3.115 1 96.31 333 ASN A C 1
ATOM 2593 O O . ASN A 1 333 ? 7.211 36.406 -3.639 1 96.31 333 ASN A O 1
ATOM 2597 N N . GLY A 1 334 ? 6.867 35.031 -1.878 1 93.88 334 GLY A N 1
ATOM 2598 C CA . GLY A 1 334 ? 7.695 35.875 -1.008 1 93.88 334 GLY A CA 1
ATOM 2599 C C . GLY A 1 334 ? 7.883 35.25 0.374 1 93.88 334 GLY A C 1
ATOM 2600 O O . GLY A 1 334 ? 7.703 34.062 0.566 1 93.88 334 GLY A O 1
ATOM 2601 N N . LYS A 1 335 ? 8.258 36.125 1.282 1 93.62 335 LYS A N 1
ATOM 2602 C CA . LYS A 1 335 ? 8.523 35.656 2.648 1 93.62 335 LYS A CA 1
ATOM 2603 C C . LYS A 1 335 ? 7.219 35.375 3.395 1 93.62 335 LYS A C 1
ATOM 2605 O O . LYS A 1 335 ? 6.227 36.094 3.201 1 93.62 335 LYS A O 1
ATOM 2610 N N . MET A 1 336 ? 7.27 34.375 4.227 1 92.88 336 MET A N 1
ATOM 2611 C CA . MET A 1 336 ? 6.098 34 5.008 1 92.88 336 MET A CA 1
ATOM 2612 C C . MET A 1 336 ? 5.68 35.125 5.953 1 92.88 336 MET A C 1
ATOM 2614 O O . MET A 1 336 ? 4.488 35.375 6.164 1 92.88 336 MET A O 1
ATOM 2618 N N . GLU A 1 337 ? 6.562 35.875 6.477 1 88.44 337 GLU A N 1
ATOM 2619 C CA . GLU A 1 337 ? 6.312 36.938 7.457 1 88.44 337 GLU A CA 1
ATOM 2620 C C . GLU A 1 337 ? 5.566 38.094 6.828 1 88.44 337 GLU A C 1
ATOM 2622 O O . GLU A 1 337 ? 4.895 38.875 7.527 1 88.44 337 GLU A O 1
ATOM 2627 N N . ASP A 1 338 ? 5.688 38.188 5.523 1 91.38 338 ASP A N 1
ATOM 2628 C CA . ASP A 1 338 ? 5.125 39.344 4.828 1 91.38 338 ASP A CA 1
ATOM 2629 C C . ASP A 1 338 ? 3.701 39.062 4.355 1 91.38 338 ASP A C 1
ATOM 2631 O O . ASP A 1 338 ? 3.062 39.938 3.742 1 91.38 338 ASP A O 1
ATOM 2635 N N . VAL A 1 339 ? 3.229 37.938 4.633 1 92.5 339 VAL A N 1
ATOM 2636 C CA . VAL A 1 339 ? 1.928 37.531 4.121 1 92.5 339 VAL A CA 1
ATOM 2637 C C . VAL A 1 339 ? 0.837 38.438 4.66 1 92.5 339 VAL A C 1
ATOM 2639 O O . VAL A 1 339 ? -0.046 38.875 3.916 1 92.5 339 VAL A O 1
ATOM 2642 N N . ILE A 1 340 ? 0.807 38.75 5.957 1 89.94 340 ILE A N 1
ATOM 2643 C CA . ILE A 1 340 ? -0.212 39.594 6.594 1 89.94 340 ILE A CA 1
ATOM 2644 C C . ILE A 1 340 ? -0.185 41 5.988 1 89.94 340 ILE A C 1
ATOM 2646 O O . ILE A 1 340 ? -1.233 41.562 5.684 1 89.94 340 ILE A O 1
ATOM 2650 N N . ASP A 1 341 ? 1.016 41.5 5.801 1 91 341 ASP A N 1
ATOM 2651 C CA . ASP A 1 341 ? 1.172 42.844 5.195 1 91 341 ASP A CA 1
ATOM 2652 C C . ASP A 1 341 ? 0.696 42.844 3.746 1 91 341 ASP A C 1
ATOM 2654 O O . ASP A 1 341 ? 0.117 43.812 3.277 1 91 341 ASP A O 1
ATOM 2658 N N . TYR A 1 342 ? 1.01 41.781 3.078 1 92.81 342 TYR A N 1
ATOM 2659 C CA . TYR A 1 342 ? 0.568 41.656 1.695 1 92.81 342 TYR A CA 1
ATOM 2660 C C . TYR A 1 342 ? -0.953 41.688 1.603 1 92.81 342 TYR A C 1
ATOM 2662 O O . TYR A 1 342 ? -1.511 42.344 0.711 1 92.81 342 TYR A O 1
ATOM 2670 N N . LEU A 1 343 ? -1.632 41.031 2.512 1 92.25 343 LEU A N 1
ATOM 2671 C CA . LEU A 1 343 ? -3.09 41 2.561 1 92.25 343 LEU A CA 1
ATOM 2672 C C . LEU A 1 343 ? -3.639 42.375 2.91 1 92.25 343 LEU A C 1
ATOM 2674 O O . LEU A 1 343 ? -4.598 42.844 2.293 1 92.25 343 LEU A O 1
ATOM 2678 N N . ARG A 1 344 ? -3.033 42.969 3.867 1 90.25 344 ARG A N 1
ATOM 2679 C CA . ARG A 1 344 ? -3.451 44.312 4.285 1 90.25 344 ARG A CA 1
ATOM 2680 C C . ARG A 1 344 ? -3.33 45.312 3.137 1 90.25 344 ARG A C 1
ATOM 2682 O O . ARG A 1 344 ? -4.223 46.125 2.928 1 90.25 344 ARG A O 1
ATOM 2689 N N . ASN A 1 345 ? -2.248 45.25 2.404 1 89.88 345 ASN A N 1
ATOM 2690 C CA . ASN A 1 345 ? -2.004 46.125 1.271 1 89.88 345 ASN A CA 1
ATOM 2691 C C . ASN A 1 345 ? -2.998 45.875 0.141 1 89.88 345 ASN A C 1
ATOM 2693 O O . ASN A 1 345 ? -3.285 46.781 -0.649 1 89.88 345 ASN A O 1
ATOM 2697 N N . ALA A 1 346 ? -3.43 44.688 0.03 1 89.62 346 ALA A N 1
ATOM 2698 C CA . ALA A 1 346 ? -4.422 44.344 -0.985 1 89.62 346 ALA A CA 1
ATOM 2699 C C . ALA A 1 346 ? -5.828 44.719 -0.522 1 89.62 346 ALA A C 1
ATOM 2701 O O . ALA A 1 346 ? -6.793 44.594 -1.278 1 89.62 346 ALA A O 1
ATOM 2702 N N . GLY A 1 347 ? -6.035 45.094 0.738 1 88.31 347 GLY A N 1
ATOM 2703 C CA . GLY A 1 347 ? -7.316 45.562 1.23 1 88.31 347 GLY A CA 1
ATOM 2704 C C . GLY A 1 347 ? -8.039 44.562 2.1 1 88.31 347 GLY A C 1
ATOM 2705 O O . GLY A 1 347 ? -9.227 44.719 2.383 1 88.31 347 GLY A O 1
ATOM 2706 N N . PHE A 1 348 ? -7.309 43.562 2.473 1 90.62 348 PHE A N 1
ATOM 2707 C CA . PHE A 1 348 ? -7.965 42.531 3.258 1 90.62 348 PHE A CA 1
ATOM 2708 C C . PHE A 1 348 ? -7.316 42.375 4.629 1 90.62 348 PHE A C 1
ATOM 2710 O O . PHE A 1 348 ? -6.117 42.094 4.73 1 90.62 348 PHE A O 1
ATOM 2717 N N . GLU A 1 349 ? -8.18 42.562 5.691 1 87.62 349 GLU A N 1
ATOM 2718 C CA . GLU A 1 349 ? -7.688 42.375 7.055 1 87.62 349 GLU A CA 1
ATOM 2719 C C . GLU A 1 349 ? -8.008 41 7.582 1 87.62 349 GLU A C 1
ATOM 2721 O O . GLU A 1 349 ? -9.141 40.531 7.457 1 87.62 349 GLU A O 1
ATOM 2726 N N . VAL A 1 350 ? -6.969 40.406 8.117 1 86 350 VAL A N 1
ATOM 2727 C CA . VAL A 1 350 ? -7.141 39.062 8.641 1 86 350 VAL A CA 1
ATOM 2728 C C . VAL A 1 350 ? -8.07 39.094 9.852 1 86 350 VAL A C 1
ATOM 2730 O O . VAL A 1 350 ? -7.855 39.875 10.789 1 86 350 VAL A O 1
ATOM 2733 N N . PRO A 1 351 ? -9.055 38.25 9.867 1 79.75 351 PRO A N 1
ATOM 2734 C CA . PRO A 1 351 ? -9.961 38.219 11.016 1 79.75 351 PRO A CA 1
ATOM 2735 C C . PRO A 1 351 ? -9.266 37.719 12.289 1 79.75 351 PRO A C 1
ATOM 2737 O O . PRO A 1 351 ? -8.281 36.969 12.219 1 79.75 351 PRO A O 1
ATOM 2740 N N . LEU A 1 352 ? -9.898 38.062 13.43 1 74.5 352 LEU A N 1
ATOM 2741 C CA . LEU A 1 352 ? -9.359 37.656 14.719 1 74.5 352 LEU A CA 1
ATOM 2742 C C . LEU A 1 352 ? -9.406 36.156 14.891 1 74.5 352 LEU A C 1
ATOM 2744 O O . LEU A 1 352 ? -10.406 35.5 14.547 1 74.5 352 LEU A O 1
ATOM 2748 N N . HIS A 1 353 ? -8.305 35.531 15.344 1 72.94 353 HIS A N 1
ATOM 2749 C CA . HIS A 1 353 ? -8.172 34.125 15.672 1 72.94 353 HIS A CA 1
ATOM 2750 C C . HIS A 1 353 ? -8.148 33.25 14.414 1 72.94 353 HIS A C 1
ATOM 2752 O O . HIS A 1 353 ? -8.266 32.031 14.492 1 72.94 353 HIS A O 1
ATOM 2758 N N . ALA A 1 354 ? -8.148 34.031 13.305 1 76.94 354 ALA A N 1
ATOM 2759 C CA . ALA A 1 354 ? -8.047 33.25 12.062 1 76.94 354 ALA A CA 1
ATOM 2760 C C . ALA A 1 354 ? -6.586 33.062 11.656 1 76.94 354 ALA A C 1
ATOM 2762 O O . ALA A 1 354 ? -5.75 33.938 11.891 1 76.94 354 ALA A O 1
ATOM 2763 N N . ASN A 1 355 ? -6.395 31.938 11.102 1 82.25 355 ASN A N 1
ATOM 2764 C CA . ASN A 1 355 ? -5.094 31.688 10.484 1 82.25 355 ASN A CA 1
ATOM 2765 C C . ASN A 1 355 ? -4.934 32.469 9.18 1 82.25 355 ASN A C 1
ATOM 2767 O O . ASN A 1 355 ? -5.73 32.312 8.258 1 82.25 355 ASN A O 1
ATOM 2771 N N . PRO A 1 356 ? -3.984 33.406 9.133 1 85.75 356 PRO A N 1
ATOM 2772 C CA . PRO A 1 356 ? -3.803 34.25 7.938 1 85.75 356 PRO A CA 1
ATOM 2773 C C . PRO A 1 356 ? -3.689 33.406 6.656 1 85.75 356 PRO A C 1
ATOM 2775 O O . PRO A 1 356 ? -4.168 33.844 5.602 1 85.75 356 PRO A O 1
ATOM 2778 N N . LEU A 1 357 ? -3.092 32.312 6.719 1 88.94 357 LEU A N 1
ATOM 2779 C CA . LEU A 1 357 ? -2.926 31.469 5.535 1 88.94 357 LEU A CA 1
ATOM 2780 C C . LEU A 1 357 ? -4.258 30.859 5.102 1 88.94 357 LEU A C 1
ATOM 2782 O O . LEU A 1 357 ? -4.531 30.75 3.904 1 88.94 357 LEU A O 1
ATOM 2786 N N . ASP A 1 358 ? -4.957 30.5 6.094 1 85.38 358 ASP A N 1
ATOM 2787 C CA . ASP A 1 358 ? -6.289 29.984 5.781 1 85.38 358 ASP A CA 1
ATOM 2788 C C . ASP A 1 358 ? -7.156 31.062 5.141 1 85.38 358 ASP A C 1
ATOM 2790 O O . ASP A 1 358 ? -7.898 30.797 4.195 1 85.38 358 ASP A O 1
ATOM 2794 N N . PHE A 1 359 ? -7.074 32.156 5.715 1 85.12 359 PHE A N 1
ATOM 2795 C CA . PHE A 1 359 ? -7.824 33.312 5.18 1 85.12 359 PHE A CA 1
ATOM 2796 C C . PHE A 1 359 ? -7.398 33.594 3.75 1 85.12 359 PHE A C 1
ATOM 2798 O O . PHE A 1 359 ? -8.242 33.844 2.879 1 85.12 359 PHE A O 1
ATOM 2805 N N . PHE A 1 360 ? -6.082 33.625 3.508 1 90.38 360 PHE A N 1
ATOM 2806 C CA . PHE A 1 360 ? -5.535 33.875 2.174 1 90.38 360 PHE A CA 1
ATOM 2807 C C . PHE A 1 360 ? -6.02 32.781 1.206 1 90.38 360 PHE A C 1
ATOM 2809 O O . PHE A 1 360 ? -6.414 33.094 0.078 1 90.38 360 PHE A O 1
ATOM 2816 N N . MET A 1 361 ? -5.992 31.594 1.643 1 89.25 361 MET A N 1
ATOM 2817 C CA . MET A 1 361 ? -6.426 30.469 0.833 1 89.25 361 MET A CA 1
ATOM 2818 C C . MET A 1 361 ? -7.895 30.594 0.446 1 89.25 361 MET A C 1
ATOM 2820 O O . MET A 1 361 ? -8.281 30.25 -0.672 1 89.25 361 MET A O 1
ATOM 2824 N N . ASP A 1 362 ? -8.656 31.062 1.341 1 86.62 362 ASP A N 1
ATOM 2825 C CA . ASP A 1 362 ? -10.078 31.234 1.067 1 86.62 362 ASP A CA 1
ATOM 2826 C C . ASP A 1 362 ? -10.305 32.281 -0.014 1 86.62 362 ASP A C 1
ATOM 2828 O O . ASP A 1 362 ? -11.227 32.188 -0.824 1 86.62 362 ASP A O 1
ATOM 2832 N N . LEU A 1 363 ? -9.492 33.25 0.027 1 89.31 363 LEU A N 1
ATOM 2833 C CA . LEU A 1 363 ? -9.617 34.344 -0.917 1 89.31 363 LEU A CA 1
ATOM 2834 C C . LEU A 1 363 ? -9.156 33.938 -2.309 1 89.31 363 LEU A C 1
ATOM 2836 O O . LEU A 1 363 ? -9.594 34.531 -3.311 1 89.31 363 LEU A O 1
ATOM 2840 N N . VAL A 1 364 ? -8.32 32.938 -2.395 1 91 364 VAL A N 1
ATOM 2841 C CA . VAL A 1 364 ? -7.719 32.625 -3.68 1 91 364 VAL A CA 1
ATOM 2842 C C . VAL A 1 364 ? -8.32 31.312 -4.215 1 91 364 VAL A C 1
ATOM 2844 O O . VAL A 1 364 ? -7.902 30.812 -5.262 1 91 364 VAL A O 1
ATOM 2847 N N . THR A 1 365 ? -9.188 30.688 -3.545 1 88.25 365 THR A N 1
ATOM 2848 C CA . THR A 1 365 ? -9.883 29.484 -4.004 1 88.25 365 THR A CA 1
ATOM 2849 C C . THR A 1 365 ? -11.141 29.859 -4.789 1 88.25 365 THR A C 1
ATOM 2851 O O . THR A 1 365 ? -12.102 30.375 -4.215 1 88.25 365 THR A O 1
ATOM 2854 N N . PRO A 1 366 ? -11.18 29.594 -6.059 1 82.75 366 PRO A N 1
ATOM 2855 C CA . PRO A 1 366 ? -12.258 30.062 -6.918 1 82.75 366 PRO A CA 1
ATOM 2856 C C . PRO A 1 366 ? -13.625 29.516 -6.516 1 82.75 366 PRO A C 1
ATOM 2858 O O . PRO A 1 366 ? -14.648 30.172 -6.727 1 82.75 366 PRO A O 1
ATOM 2861 N N . GLU A 1 367 ? -13.711 28.344 -5.941 1 74.38 367 GLU A N 1
ATOM 2862 C CA . GLU A 1 367 ? -14.977 27.703 -5.629 1 74.38 367 GLU A CA 1
ATOM 2863 C C . GLU A 1 367 ? -15.641 28.344 -4.414 1 74.38 367 GLU A C 1
ATOM 2865 O O . GLU A 1 367 ? -16.844 28.156 -4.188 1 74.38 367 GLU A O 1
ATOM 2870 N N . ARG A 1 368 ? -14.82 29.141 -3.814 1 77.38 368 ARG A N 1
ATOM 2871 C CA . ARG A 1 368 ? -15.367 29.75 -2.605 1 77.38 368 ARG A CA 1
ATOM 2872 C C . ARG A 1 368 ? -16.109 31.047 -2.93 1 77.38 368 ARG A C 1
ATOM 2874 O O . ARG A 1 368 ? -15.727 31.766 -3.855 1 77.38 368 ARG A O 1
ATOM 2881 N N . GLN A 1 369 ? -17.109 31.344 -2.193 1 65.12 369 GLN A N 1
ATOM 2882 C CA . GLN A 1 369 ? -17.953 32.5 -2.438 1 65.12 369 GLN A CA 1
ATOM 2883 C C . GLN A 1 369 ? -17.188 33.812 -2.254 1 65.12 369 GLN A C 1
ATOM 2885 O O . GLN A 1 369 ? -17.375 34.75 -3.002 1 65.12 369 GLN A O 1
ATOM 2890 N N . ASP A 1 370 ? -16.328 33.812 -1.328 1 74.06 370 ASP A N 1
ATOM 2891 C CA . ASP A 1 370 ? -15.578 35.031 -1.01 1 74.06 370 ASP A CA 1
ATOM 2892 C C . ASP A 1 370 ? -14.266 35.094 -1.78 1 74.06 370 ASP A C 1
ATOM 2894 O O . ASP A 1 370 ? -13.375 35.844 -1.438 1 74.06 370 ASP A O 1
ATOM 2898 N N . ALA A 1 371 ? -14.305 34.312 -2.818 1 85.25 371 ALA A N 1
ATOM 2899 C CA . ALA A 1 371 ? -13.047 34.25 -3.551 1 85.25 371 ALA A CA 1
ATOM 2900 C C . ALA A 1 371 ? -12.781 35.531 -4.32 1 85.25 371 ALA A C 1
ATOM 2902 O O . ALA A 1 371 ? -13.703 36.125 -4.883 1 85.25 371 ALA A O 1
ATOM 2903 N N . ARG A 1 372 ? -11.648 36.125 -4.188 1 88.69 372 ARG A N 1
ATOM 2904 C CA . ARG A 1 372 ? -11.172 37.312 -4.914 1 88.69 372 ARG A CA 1
ATOM 2905 C C . ARG A 1 372 ? -9.914 36.969 -5.715 1 88.69 372 ARG A C 1
ATOM 2907 O O . ARG A 1 372 ? -8.891 37.656 -5.574 1 88.69 372 ARG A O 1
ATOM 2914 N N . VAL A 1 373 ? -10.031 36.031 -6.578 1 89.06 373 VAL A N 1
ATOM 2915 C CA . VAL A 1 373 ? -8.883 35.5 -7.309 1 89.06 373 VAL A CA 1
ATOM 2916 C C . VAL A 1 373 ? -8.312 36.562 -8.242 1 89.06 373 VAL A C 1
ATOM 2918 O O . VAL A 1 373 ? -7.102 36.781 -8.281 1 89.06 373 VAL A O 1
ATOM 2921 N N . ASP A 1 374 ? -9.18 37.281 -8.961 1 87.88 374 ASP A N 1
ATOM 2922 C CA . ASP A 1 374 ? -8.75 38.25 -9.945 1 87.88 374 ASP A CA 1
ATOM 2923 C C . ASP A 1 374 ? -8 39.406 -9.273 1 87.88 374 ASP A C 1
ATOM 2925 O O . ASP A 1 374 ? -7.031 39.938 -9.828 1 87.88 374 ASP A O 1
ATOM 2929 N N . THR A 1 375 ? -8.469 39.719 -8.125 1 89.81 375 THR A N 1
ATOM 2930 C CA . THR A 1 375 ? -7.828 40.812 -7.383 1 89.81 375 THR A CA 1
ATOM 2931 C C . THR A 1 375 ? -6.387 40.438 -7.039 1 89.81 375 THR A C 1
ATOM 2933 O O . THR A 1 375 ? -5.484 41.281 -7.18 1 89.81 375 THR A O 1
ATOM 2936 N N . PHE A 1 376 ? -6.191 39.25 -6.719 1 91.69 376 PHE A N 1
ATOM 2937 C CA . PHE A 1 376 ? -4.863 38.844 -6.262 1 91.69 376 PHE A CA 1
ATOM 2938 C C . PHE A 1 376 ? -3.953 38.562 -7.445 1 91.69 376 PHE A C 1
ATOM 2940 O O . PHE A 1 376 ? -2.738 38.75 -7.363 1 91.69 376 PHE A O 1
ATOM 2947 N N . VAL A 1 377 ? -4.508 38.156 -8.547 1 90.25 377 VAL A N 1
ATOM 2948 C CA . VAL A 1 377 ? -3.715 37.938 -9.75 1 90.25 377 VAL A CA 1
ATOM 2949 C C . VAL A 1 377 ? -3.18 39.281 -10.242 1 90.25 377 VAL A C 1
ATOM 2951 O O . VAL A 1 377 ? -2.01 39.406 -10.617 1 90.25 377 VAL A O 1
ATOM 2954 N N . LEU A 1 378 ? -4.055 40.25 -10.219 1 89.25 378 LEU A N 1
ATOM 2955 C CA . LEU A 1 378 ? -3.666 41.594 -10.648 1 89.25 378 LEU A CA 1
ATOM 2956 C C . LEU A 1 378 ? -2.672 42.188 -9.664 1 89.25 378 LEU A C 1
ATOM 2958 O O . LEU A 1 378 ? -1.725 42.875 -10.078 1 89.25 378 LEU A O 1
ATOM 2962 N N . HIS A 1 379 ? -2.955 41.969 -8.406 1 90.5 379 HIS A N 1
ATOM 2963 C CA . HIS A 1 379 ? -2.064 42.469 -7.367 1 90.5 379 HIS A CA 1
ATOM 2964 C C . HIS A 1 379 ? -0.675 41.844 -7.484 1 90.5 379 HIS A C 1
ATOM 2966 O O . HIS A 1 379 ? 0.331 42.562 -7.293 1 90.5 379 HIS A O 1
ATOM 2972 N N . TYR A 1 380 ? -0.583 40.656 -7.785 1 92.81 380 TYR A N 1
ATOM 2973 C CA . TYR A 1 380 ? 0.682 39.938 -7.961 1 92.81 380 TYR A CA 1
ATOM 2974 C C . TYR A 1 380 ? 1.444 40.5 -9.164 1 92.81 380 TYR A C 1
ATOM 2976 O O . TYR A 1 380 ? 2.654 40.719 -9.094 1 92.81 380 TYR A O 1
ATOM 2984 N N . ARG A 1 381 ? 0.8 40.656 -10.242 1 89.75 381 ARG A N 1
ATOM 2985 C CA . ARG A 1 381 ? 1.411 41.188 -11.461 1 89.75 381 ARG A CA 1
ATOM 2986 C C . ARG A 1 381 ? 1.959 42.594 -11.258 1 89.75 381 ARG A C 1
ATOM 2988 O O . ARG A 1 381 ? 2.984 42.938 -11.836 1 89.75 381 ARG A O 1
ATOM 2995 N N . GLY A 1 382 ? 1.33 43.281 -10.461 1 86.12 382 GLY A N 1
ATOM 2996 C CA . GLY A 1 382 ? 1.712 44.656 -10.242 1 86.12 382 GLY A CA 1
ATOM 2997 C C . GLY A 1 382 ? 2.818 44.812 -9.219 1 86.12 382 GLY A C 1
ATOM 2998 O O . GLY A 1 382 ? 3.689 45.688 -9.359 1 86.12 382 GLY A O 1
ATOM 2999 N N . LYS A 1 383 ? 2.811 44.094 -8.211 1 83.81 383 LYS A N 1
ATOM 3000 C CA . LYS A 1 383 ? 3.697 44.344 -7.078 1 83.81 383 LYS A CA 1
ATOM 3001 C C . LYS A 1 383 ? 4.758 43.25 -6.953 1 83.81 383 LYS A C 1
ATOM 3003 O O . LYS A 1 383 ? 5.945 43.562 -6.816 1 83.81 383 LYS A O 1
ATOM 3008 N N . ALA A 1 384 ? 4.441 42.062 -6.988 1 86.56 384 ALA A N 1
ATOM 3009 C CA . ALA A 1 384 ? 5.312 40.969 -6.59 1 86.56 384 ALA A CA 1
ATOM 3010 C C . ALA A 1 384 ? 6.027 40.375 -7.801 1 86.56 384 ALA A C 1
ATOM 3012 O O . ALA A 1 384 ? 7.156 39.875 -7.684 1 86.56 384 ALA A O 1
ATOM 3013 N N . GLU A 1 385 ? 5.508 40.438 -8.961 1 90.62 385 GLU A N 1
ATOM 3014 C CA . GLU A 1 385 ? 6.031 39.75 -10.141 1 90.62 385 GLU A CA 1
ATOM 3015 C C . GLU A 1 385 ? 7.395 40.312 -10.539 1 90.62 385 GLU A C 1
ATOM 3017 O O . GLU A 1 385 ? 8.289 39.562 -10.938 1 90.62 385 GLU A O 1
ATOM 3022 N N . GLN A 1 386 ? 7.547 41.594 -10.469 1 90.31 386 GLN A N 1
ATOM 3023 C CA . GLN A 1 386 ? 8.805 42.25 -10.859 1 90.31 386 GLN A CA 1
ATOM 3024 C C . GLN A 1 386 ? 9.938 41.844 -9.914 1 90.31 386 GLN A C 1
ATOM 3026 O O . GLN A 1 386 ? 11.062 41.625 -10.352 1 90.31 386 GLN A O 1
ATOM 3031 N N . GLU A 1 387 ? 9.586 41.812 -8.688 1 92.06 387 GLU A N 1
ATOM 3032 C CA . GLU A 1 387 ? 10.586 41.406 -7.707 1 92.06 387 GLU A CA 1
ATOM 3033 C C . GLU A 1 387 ? 11.008 39.938 -7.93 1 92.06 387 GLU A C 1
ATOM 3035 O O . GLU A 1 387 ? 12.195 39.625 -7.824 1 92.06 387 GLU A O 1
ATOM 3040 N N . VAL A 1 388 ? 10.102 39.156 -8.188 1 94.62 388 VAL A N 1
ATOM 3041 C CA . VAL A 1 388 ? 10.383 37.75 -8.438 1 94.62 388 VAL A CA 1
ATOM 3042 C C . VAL A 1 388 ? 11.203 37.594 -9.711 1 94.62 388 VAL A C 1
ATOM 3044 O O . VAL A 1 388 ? 12.148 36.812 -9.766 1 94.62 388 VAL A O 1
ATOM 3047 N N . ALA A 1 389 ? 10.844 38.375 -10.719 1 93.75 389 ALA A N 1
ATOM 3048 C CA . ALA A 1 389 ? 11.562 38.312 -11.984 1 93.75 389 ALA A CA 1
ATOM 3049 C C . ALA A 1 389 ? 13.023 38.719 -11.805 1 93.75 389 ALA A C 1
ATOM 3051 O O . ALA A 1 389 ? 13.914 38.156 -12.43 1 93.75 389 ALA A O 1
ATOM 3052 N N . SER A 1 390 ? 13.242 39.656 -10.992 1 94.44 390 SER A N 1
ATOM 3053 C CA . SER A 1 390 ? 14.609 40.094 -10.727 1 94.44 390 SER A CA 1
ATOM 3054 C C . SER A 1 390 ? 15.398 39 -10.016 1 94.44 390 SER A C 1
ATOM 3056 O O . SER A 1 390 ? 16.562 38.781 -10.328 1 94.44 390 SER A O 1
ATOM 3058 N N . ARG A 1 391 ? 14.773 38.406 -9.055 1 94.56 391 ARG A N 1
ATOM 3059 C CA . ARG A 1 391 ? 15.422 37.312 -8.336 1 94.56 391 ARG A CA 1
ATOM 3060 C C . ARG A 1 391 ? 15.711 36.125 -9.266 1 94.56 391 ARG A C 1
ATOM 3062 O O . ARG A 1 391 ? 16.75 35.5 -9.148 1 94.56 391 ARG A O 1
ATOM 3069 N N . VAL A 1 392 ? 14.805 35.906 -10.109 1 96.31 392 VAL A N 1
ATOM 3070 C CA . VAL A 1 392 ? 14.938 34.812 -11.055 1 96.31 392 VAL A CA 1
ATOM 3071 C C . VAL A 1 392 ? 16.094 35.062 -12.008 1 96.31 392 VAL A C 1
ATOM 3073 O O . VAL A 1 392 ? 16.906 34.188 -12.281 1 96.31 392 VAL A O 1
ATOM 3076 N N . GLU A 1 393 ? 16.188 36.281 -12.492 1 94.75 393 GLU A N 1
ATOM 3077 C CA . GLU A 1 393 ? 17.281 36.656 -13.391 1 94.75 393 GLU A CA 1
ATOM 3078 C C . GLU A 1 393 ? 18.625 36.531 -12.688 1 94.75 393 GLU A C 1
ATOM 3080 O O . GLU A 1 393 ? 19.609 36.094 -13.281 1 94.75 393 GLU A O 1
ATOM 3085 N N . ALA A 1 394 ? 18.609 36.906 -11.5 1 93.06 394 ALA A N 1
ATOM 3086 C CA . ALA A 1 394 ? 19.828 36.781 -10.703 1 93.06 394 ALA A CA 1
ATOM 3087 C C . ALA A 1 394 ? 20.203 35.312 -10.477 1 93.06 394 ALA A C 1
ATOM 3089 O O . ALA A 1 394 ? 21.375 34.969 -10.484 1 93.06 394 ALA A O 1
ATOM 3090 N N . GLY A 1 395 ? 19.25 34.531 -10.211 1 93.06 395 GLY A N 1
ATOM 3091 C CA . GLY A 1 395 ? 19.484 33.125 -9.992 1 93.06 395 GLY A CA 1
ATOM 3092 C C . GLY A 1 395 ? 19.984 32.406 -11.234 1 93.06 395 GLY A C 1
ATOM 3093 O O . GLY A 1 395 ? 20.797 31.484 -11.141 1 93.06 395 GLY A O 1
ATOM 3094 N N . LEU A 1 396 ? 19.484 32.844 -12.398 1 93.06 396 LEU A N 1
ATOM 3095 C CA . LEU A 1 396 ? 19.891 32.25 -13.664 1 93.06 396 LEU A CA 1
ATOM 3096 C C . LEU A 1 396 ? 21.344 32.594 -13.984 1 93.06 396 LEU A C 1
ATOM 3098 O O . LEU A 1 396 ? 22.031 31.812 -14.648 1 93.06 396 LEU A O 1
ATOM 3102 N N . GLN A 1 397 ? 21.766 33.688 -13.422 1 90.12 397 GLN A N 1
ATOM 3103 C CA . GLN A 1 397 ? 23.125 34.156 -13.719 1 90.12 397 GLN A CA 1
ATOM 3104 C C . GLN A 1 397 ? 24.094 33.781 -12.594 1 90.12 397 GLN A C 1
ATOM 3106 O O . GLN A 1 397 ? 25.297 34 -12.695 1 90.12 397 GLN A O 1
ATOM 3111 N N . ALA A 1 398 ? 23.516 33.094 -11.648 1 87.25 398 ALA A N 1
ATOM 3112 C CA . ALA A 1 398 ? 24.359 32.719 -10.516 1 87.25 398 ALA A CA 1
ATOM 3113 C C . ALA A 1 398 ? 25.406 31.703 -10.93 1 87.25 398 ALA A C 1
ATOM 3115 O O . ALA A 1 398 ? 25.125 30.812 -11.734 1 87.25 398 ALA A O 1
ATOM 3116 N N . GLU A 1 399 ? 26.625 31.938 -10.562 1 84.38 399 GLU A N 1
ATOM 3117 C CA . GLU A 1 399 ? 27.703 30.984 -10.828 1 84.38 399 GLU A CA 1
ATOM 3118 C C . GLU A 1 399 ? 28.062 30.188 -9.578 1 84.38 399 GLU A C 1
ATOM 3120 O O . GLU A 1 399 ? 29.125 30.359 -9.008 1 84.38 399 GLU A O 1
ATOM 3125 N N . LEU A 1 400 ? 27.109 29.375 -9.297 1 87.31 400 LEU A N 1
ATOM 3126 C CA . LEU A 1 400 ? 27.328 28.516 -8.148 1 87.31 400 LEU A CA 1
ATOM 3127 C C . LEU A 1 400 ? 27.922 27.172 -8.578 1 87.31 400 LEU A C 1
ATOM 3129 O O . LEU A 1 400 ? 28.125 26.938 -9.773 1 87.31 400 LEU A O 1
ATOM 3133 N N . VAL A 1 401 ? 28.234 26.312 -7.59 1 87.75 401 VAL A N 1
ATOM 3134 C CA . VAL A 1 401 ? 28.906 25.031 -7.828 1 87.75 401 VAL A CA 1
ATOM 3135 C C . VAL A 1 401 ? 27.938 24.047 -8.477 1 87.75 401 VAL A C 1
ATOM 3137 O O . VAL A 1 401 ? 26.75 24.031 -8.133 1 87.75 401 VAL A O 1
ATOM 3140 N N . GLY A 1 402 ? 28.406 23.359 -9.469 1 87.38 402 GLY A N 1
ATOM 3141 C CA . GLY A 1 402 ? 27.578 22.375 -10.141 1 87.38 402 GLY A CA 1
ATOM 3142 C C . GLY A 1 402 ? 27.312 21.141 -9.297 1 87.38 402 GLY A C 1
ATOM 3143 O O . GLY A 1 402 ? 27.844 21.016 -8.188 1 87.38 402 GLY A O 1
ATOM 3144 N N . ALA A 1 403 ? 26.531 20.297 -9.82 1 89.62 403 ALA A N 1
ATOM 3145 C CA . ALA A 1 403 ? 26.125 19.094 -9.102 1 89.62 403 ALA A CA 1
ATOM 3146 C C . ALA A 1 403 ? 27.328 18.203 -8.789 1 89.62 403 ALA A C 1
ATOM 3148 O O . ALA A 1 403 ? 27.422 17.625 -7.699 1 89.62 403 ALA A O 1
ATOM 3149 N N . PHE A 1 404 ? 28.234 18.109 -9.703 1 90.38 404 PHE A N 1
ATOM 3150 C CA . PHE A 1 404 ? 29.406 17.281 -9.508 1 90.38 404 PHE A CA 1
ATOM 3151 C C . PHE A 1 404 ? 30.266 17.812 -8.367 1 90.38 404 PHE A C 1
ATOM 3153 O O . PHE A 1 404 ? 30.797 17.047 -7.57 1 90.38 404 PHE A O 1
ATOM 3160 N N . GLN A 1 405 ? 30.375 19.062 -8.352 1 89.5 405 GLN A N 1
ATOM 3161 C CA . GLN A 1 405 ? 31.188 19.688 -7.305 1 89.5 405 GLN A CA 1
ATOM 3162 C C . GLN A 1 405 ? 30.516 19.531 -5.938 1 89.5 405 GLN A C 1
ATOM 3164 O O . GLN A 1 405 ? 31.203 19.391 -4.922 1 89.5 405 GLN A O 1
ATOM 3169 N N . LEU A 1 406 ? 29.266 19.625 -5.949 1 89.56 406 LEU A N 1
ATOM 3170 C CA . LEU A 1 406 ? 28.531 19.406 -4.703 1 89.56 406 LEU A CA 1
ATOM 3171 C C . LEU A 1 406 ? 28.766 17.984 -4.176 1 89.56 406 LEU A C 1
ATOM 3173 O O . LEU A 1 406 ? 28.953 17.797 -2.975 1 89.56 406 LEU A O 1
ATOM 3177 N N . LEU A 1 407 ? 28.719 17.047 -5.094 1 88.94 407 LEU A N 1
ATOM 3178 C CA . LEU A 1 407 ? 28.969 15.656 -4.73 1 88.94 407 LEU A CA 1
ATOM 3179 C C . LEU A 1 407 ? 30.406 15.469 -4.254 1 88.94 407 LEU A C 1
ATOM 3181 O O . LEU A 1 407 ? 30.672 14.664 -3.361 1 88.94 407 LEU A O 1
ATOM 3185 N N . GLN A 1 408 ? 31.25 16.219 -4.828 1 87.19 408 GLN A N 1
ATOM 3186 C CA . GLN A 1 408 ? 32.656 16.156 -4.434 1 87.19 408 GLN A CA 1
ATOM 3187 C C . GLN A 1 408 ? 32.844 16.672 -3.012 1 87.19 408 GLN A C 1
ATOM 3189 O O . GLN A 1 408 ? 33.688 16.141 -2.268 1 87.19 408 GLN A O 1
ATOM 3194 N N . GLU A 1 409 ? 32.125 17.641 -2.738 1 84.44 409 GLU A N 1
ATOM 3195 C CA . GLU A 1 409 ? 32.188 18.188 -1.381 1 84.44 409 GLU A CA 1
ATOM 3196 C C . GLU A 1 409 ? 31.766 17.141 -0.353 1 84.44 409 GLU A C 1
ATOM 3198 O O . GLU A 1 409 ? 32.406 16.969 0.681 1 84.44 409 GLU A O 1
ATOM 3203 N N . VAL A 1 410 ? 30.75 16.516 -0.617 1 80.38 410 VAL A N 1
ATOM 3204 C CA . VAL A 1 410 ? 30.25 15.484 0.281 1 80.38 410 VAL A CA 1
ATOM 3205 C C . VAL A 1 410 ? 31.25 14.328 0.331 1 80.38 410 VAL A C 1
ATOM 3207 O O . VAL A 1 410 ? 31.5 13.766 1.397 1 80.38 410 VAL A O 1
ATOM 3210 N N . HIS A 1 411 ? 31.734 14.055 -0.848 1 82.38 411 HIS A N 1
ATOM 3211 C CA . HIS A 1 411 ? 32.719 12.984 -0.961 1 82.38 411 HIS A CA 1
ATOM 3212 C C . HIS A 1 411 ? 33.969 13.297 -0.127 1 82.38 411 HIS A C 1
ATOM 3214 O O . HIS A 1 411 ? 34.5 12.414 0.552 1 82.38 411 HIS A O 1
ATOM 3220 N N . LEU A 1 412 ? 34.344 14.445 -0.148 1 78.62 412 LEU A N 1
ATOM 3221 C CA . LEU A 1 412 ? 35.531 14.875 0.596 1 78.62 412 LEU A CA 1
ATOM 3222 C C . LEU A 1 412 ? 35.25 14.852 2.098 1 78.62 412 LEU A C 1
ATOM 3224 O O . LEU A 1 412 ? 36.125 14.492 2.883 1 78.62 412 LEU A O 1
ATOM 3228 N N . TYR A 1 413 ? 34.094 15.297 2.4 1 75.94 413 TYR A N 1
ATOM 3229 C CA . TYR A 1 413 ? 33.719 15.258 3.811 1 75.94 413 TYR A CA 1
ATOM 3230 C C . TYR A 1 413 ? 33.719 13.828 4.332 1 75.94 413 TYR A C 1
ATOM 3232 O O . TYR A 1 413 ? 34.188 13.555 5.438 1 75.94 413 TYR A O 1
ATOM 3240 N N . MET A 1 414 ? 33.188 12.969 3.588 1 74.44 414 MET A N 1
ATOM 3241 C CA . MET A 1 414 ? 33.094 11.57 3.992 1 74.44 414 MET A CA 1
ATOM 3242 C C . MET A 1 414 ? 34.469 10.906 4.012 1 74.44 414 MET A C 1
ATOM 3244 O O . MET A 1 414 ? 34.688 9.984 4.793 1 74.44 414 MET A O 1
ATOM 3248 N N . GLN A 1 415 ? 35.344 11.484 3.223 1 73.31 415 GLN A N 1
ATOM 3249 C CA . GLN A 1 415 ? 36.719 10.953 3.174 1 73.31 415 GLN A CA 1
ATOM 3250 C C . GLN A 1 415 ? 37.438 11.195 4.492 1 73.31 415 GLN A C 1
ATOM 3252 O O . GLN A 1 415 ? 38.375 10.453 4.84 1 73.31 415 GLN A O 1
ATOM 3257 N N . THR A 1 416 ? 36.969 12.125 5.117 1 71 416 THR A N 1
ATOM 3258 C CA . THR A 1 416 ? 37.562 12.367 6.422 1 71 416 THR A CA 1
ATOM 3259 C C . THR A 1 416 ? 37.25 11.227 7.387 1 71 416 THR A C 1
ATOM 3261 O O . THR A 1 416 ? 37.969 11.008 8.352 1 71 416 THR A O 1
ATOM 3264 N N . TRP A 1 417 ? 36.219 10.594 7.078 1 65.62 417 TRP A N 1
ATOM 3265 C CA . TRP A 1 417 ? 35.812 9.484 7.922 1 65.62 417 TRP A CA 1
ATOM 3266 C C . TRP A 1 417 ? 36.438 8.172 7.441 1 65.62 417 TRP A C 1
ATOM 3268 O O . TRP A 1 417 ? 36.625 7.242 8.227 1 65.62 417 TRP A O 1
ATOM 3278 N N . GLY A 1 418 ? 36.719 8.086 6.137 1 66.62 418 GLY A N 1
ATOM 3279 C CA . GLY A 1 418 ? 37.312 6.91 5.531 1 66.62 418 GLY A CA 1
ATOM 3280 C C . GLY A 1 418 ? 37.656 7.094 4.062 1 66.62 418 GLY A C 1
ATOM 3281 O O . GLY A 1 418 ? 37.156 8.039 3.43 1 66.62 418 GLY A O 1
ATOM 3282 N N . ASN A 1 419 ? 38.562 6.234 3.586 1 67.88 419 ASN A N 1
ATOM 3283 C CA . ASN A 1 419 ? 38.906 6.297 2.172 1 67.88 419 ASN A CA 1
ATOM 3284 C C . ASN A 1 419 ? 37.781 5.789 1.286 1 67.88 419 ASN A C 1
ATOM 3286 O O . ASN A 1 419 ? 37.156 4.754 1.575 1 67.88 419 ASN A O 1
ATOM 3290 N N . LEU A 1 420 ? 37.344 6.637 0.394 1 76.19 420 LEU A N 1
ATOM 3291 C CA . LEU A 1 420 ? 36.281 6.293 -0.536 1 76.19 420 LEU A CA 1
ATOM 3292 C C . LEU A 1 420 ? 36.812 6.125 -1.951 1 76.19 420 LEU A C 1
ATOM 3294 O O . LEU A 1 420 ? 37.844 6.699 -2.295 1 76.19 420 LEU A O 1
ATOM 3298 N N . THR A 1 421 ? 36.219 5.352 -2.703 1 79.94 421 THR A N 1
ATOM 3299 C CA . THR A 1 421 ? 36.5 5.281 -4.133 1 79.94 421 THR A CA 1
ATOM 3300 C C . THR A 1 421 ? 36.156 6.609 -4.816 1 79.94 421 THR A C 1
ATOM 3302 O O . THR A 1 421 ? 35.375 7.402 -4.301 1 79.94 421 THR A O 1
ATOM 3305 N N . PRO A 1 422 ? 36.812 6.73 -5.871 1 82.19 422 PRO A N 1
ATOM 3306 C CA . PRO A 1 422 ? 36.594 8 -6.559 1 82.19 422 PRO A CA 1
ATOM 3307 C C . PRO A 1 422 ? 35.125 8.211 -6.953 1 82.19 422 PRO A C 1
ATOM 3309 O O . PRO A 1 422 ? 34.406 7.242 -7.25 1 82.19 422 PRO A O 1
ATOM 3312 N N . LEU A 1 423 ? 34.875 9.484 -6.957 1 87.69 423 LEU A N 1
ATOM 3313 C CA . LEU A 1 423 ? 33.5 9.891 -7.309 1 87.69 423 LEU A CA 1
ATOM 3314 C C . LEU A 1 423 ? 33.188 9.539 -8.758 1 87.69 423 LEU A C 1
ATOM 3316 O O . LEU A 1 423 ? 34 9.758 -9.648 1 87.69 423 LEU A O 1
ATOM 3320 N N . ARG A 1 424 ? 32.031 8.906 -8.898 1 87.56 424 ARG A N 1
ATOM 3321 C CA . ARG A 1 424 ? 31.609 8.5 -10.234 1 87.56 424 ARG A CA 1
ATOM 3322 C C . ARG A 1 424 ? 30.703 9.547 -10.867 1 87.56 424 ARG A C 1
ATOM 3324 O O . ARG A 1 424 ? 29.797 10.07 -10.203 1 87.56 424 ARG A O 1
ATOM 3331 N N . ASP A 1 425 ? 30.969 9.781 -12.148 1 89.38 425 ASP A N 1
ATOM 3332 C CA . ASP A 1 425 ? 30.125 10.688 -12.906 1 89.38 425 ASP A CA 1
ATOM 3333 C C . ASP A 1 425 ? 28.984 9.922 -13.602 1 89.38 425 ASP A C 1
ATOM 3335 O O . ASP A 1 425 ? 28.938 9.875 -14.828 1 89.38 425 ASP A O 1
ATOM 3339 N N . SER A 1 426 ? 28.25 9.203 -12.828 1 89.62 426 SER A N 1
ATOM 3340 C CA . SER A 1 426 ? 27.109 8.414 -13.297 1 89.62 426 SER A CA 1
ATOM 3341 C C . SER A 1 426 ? 25.875 8.648 -12.43 1 89.62 426 SER A C 1
ATOM 3343 O O . SER A 1 426 ? 25.984 9.188 -11.32 1 89.62 426 SER A O 1
ATOM 3345 N N . VAL A 1 427 ? 24.812 8.336 -12.992 1 89.25 427 VAL A N 1
ATOM 3346 C CA . VAL A 1 427 ? 23.547 8.516 -12.273 1 89.25 427 VAL A CA 1
ATOM 3347 C C . VAL A 1 427 ? 23.531 7.625 -11.039 1 89.25 427 VAL A C 1
ATOM 3349 O O . VAL A 1 427 ? 22.969 8 -10 1 89.25 427 VAL A O 1
ATOM 3352 N N . TYR A 1 428 ? 24.219 6.465 -11.219 1 90.62 428 TYR A N 1
ATOM 3353 C CA . TYR A 1 428 ? 24.344 5.559 -10.078 1 90.62 428 TYR A CA 1
ATOM 3354 C C . TYR A 1 428 ? 25.688 5.711 -9.398 1 90.62 428 TYR A C 1
ATOM 3356 O O . TYR A 1 428 ? 26.734 5.715 -10.062 1 90.62 428 TYR A O 1
ATOM 3364 N N . ALA A 1 429 ? 25.672 5.816 -8.094 1 87.56 429 ALA A N 1
ATOM 3365 C CA . ALA A 1 429 ? 26.906 6.02 -7.34 1 87.56 429 ALA A CA 1
ATOM 3366 C C . ALA A 1 429 ? 27.75 4.75 -7.32 1 87.56 429 ALA A C 1
ATOM 3368 O O . ALA A 1 429 ? 28.984 4.816 -7.199 1 87.56 429 ALA A O 1
ATOM 3369 N N . ARG A 1 430 ? 27.062 3.57 -7.402 1 90.19 430 ARG A N 1
ATOM 3370 C CA . ARG A 1 430 ? 27.766 2.297 -7.289 1 90.19 430 ARG A CA 1
ATOM 3371 C C . ARG A 1 430 ? 27.703 1.52 -8.602 1 90.19 430 ARG A C 1
ATOM 3373 O O . ARG A 1 430 ? 26.781 1.713 -9.398 1 90.19 430 ARG A O 1
ATOM 3380 N N . ARG A 1 431 ? 28.703 0.726 -8.742 1 90.81 431 ARG A N 1
ATOM 3381 C CA . ARG A 1 431 ? 28.719 -0.146 -9.914 1 90.81 431 ARG A CA 1
ATOM 3382 C C . ARG A 1 431 ? 27.625 -1.206 -9.828 1 90.81 431 ARG A C 1
ATOM 3384 O O . ARG A 1 431 ? 27.094 -1.471 -8.75 1 90.81 431 ARG A O 1
ATOM 3391 N N . PHE A 1 432 ? 27.344 -1.794 -10.938 1 92.88 432 PHE A N 1
ATOM 3392 C CA . PHE A 1 432 ? 26.25 -2.734 -11.062 1 92.88 432 PHE A CA 1
ATOM 3393 C C . PHE A 1 432 ? 26.453 -3.939 -10.156 1 92.88 432 PHE A C 1
ATOM 3395 O O . PHE A 1 432 ? 25.5 -4.43 -9.539 1 92.88 432 PHE A O 1
ATOM 3402 N N . ARG A 1 433 ? 27.672 -4.441 -9.992 1 93.06 433 ARG A N 1
ATOM 3403 C CA . ARG A 1 433 ? 27.969 -5.613 -9.172 1 93.06 433 ARG A CA 1
ATOM 3404 C C . ARG A 1 433 ? 27.641 -5.344 -7.703 1 93.06 433 ARG A C 1
ATOM 3406 O O . ARG A 1 433 ? 27.125 -6.215 -7.004 1 93.06 433 ARG A O 1
ATOM 3413 N N . THR A 1 434 ? 27.922 -4.168 -7.289 1 91.69 434 THR A N 1
ATOM 3414 C CA . THR A 1 434 ? 27.641 -3.811 -5.902 1 91.69 434 THR A CA 1
ATOM 3415 C C . THR A 1 434 ? 26.156 -3.621 -5.68 1 91.69 434 THR A C 1
ATOM 3417 O O . THR A 1 434 ? 25.625 -3.979 -4.621 1 91.69 434 THR A O 1
ATOM 3420 N N . GLN A 1 435 ? 25.547 -3.018 -6.707 1 93.75 435 GLN A N 1
ATOM 3421 C CA . GLN A 1 435 ? 24.094 -2.875 -6.621 1 93.75 435 GLN A CA 1
ATOM 3422 C C . GLN A 1 435 ? 23.422 -4.234 -6.449 1 93.75 435 GLN A C 1
ATOM 3424 O O . GLN A 1 435 ? 22.562 -4.395 -5.586 1 93.75 435 GLN A O 1
ATOM 3429 N N . LEU A 1 436 ? 23.938 -5.121 -7.223 1 94.75 436 LEU A N 1
ATOM 3430 C CA . LEU A 1 436 ? 23.375 -6.469 -7.207 1 94.75 436 LEU A CA 1
ATOM 3431 C C . LEU A 1 436 ? 23.562 -7.117 -5.836 1 94.75 436 LEU A C 1
ATOM 3433 O O . LEU A 1 436 ? 22.625 -7.715 -5.301 1 94.75 436 LEU A O 1
ATOM 3437 N N . TRP A 1 437 ? 24.656 -6.973 -5.297 1 93.88 437 TRP A N 1
ATOM 3438 C CA . TRP A 1 437 ? 24.969 -7.613 -4.02 1 93.88 437 TRP A CA 1
ATOM 3439 C C . TRP A 1 437 ? 24.156 -6.992 -2.887 1 93.88 437 TRP A C 1
ATOM 3441 O O . TRP A 1 437 ? 23.641 -7.703 -2.021 1 93.88 437 TRP A O 1
ATOM 3451 N N . VAL A 1 438 ? 24.016 -5.691 -2.875 1 93.81 438 VAL A N 1
ATOM 3452 C CA . VAL A 1 438 ? 23.312 -4.984 -1.806 1 93.81 438 VAL A CA 1
ATOM 3453 C C . VAL A 1 438 ? 21.828 -5.305 -1.863 1 93.81 438 VAL A C 1
ATOM 3455 O O . VAL A 1 438 ? 21.203 -5.562 -0.833 1 93.81 438 VAL A O 1
ATOM 3458 N N . VAL A 1 439 ? 21.297 -5.293 -3.076 1 95.06 439 VAL A N 1
ATOM 3459 C CA . VAL A 1 439 ? 19.875 -5.594 -3.256 1 95.06 439 VAL A CA 1
ATOM 3460 C C . VAL A 1 439 ? 19.609 -7.059 -2.916 1 95.06 439 VAL A C 1
ATOM 3462 O O . VAL A 1 439 ? 18.594 -7.387 -2.293 1 95.06 439 VAL A O 1
ATOM 3465 N N . PHE A 1 440 ? 20.547 -7.949 -3.268 1 94.88 440 PHE A N 1
ATOM 3466 C CA . PHE A 1 440 ? 20.438 -9.367 -2.965 1 94.88 440 PHE A CA 1
ATOM 3467 C C . PHE A 1 440 ? 20.453 -9.609 -1.46 1 94.88 440 PHE A C 1
ATOM 3469 O O . PHE A 1 440 ? 19.641 -10.383 -0.94 1 94.88 440 PHE A O 1
ATOM 3476 N N . LYS A 1 441 ? 21.359 -8.961 -0.846 1 94.12 441 LYS A N 1
ATOM 3477 C CA . LYS A 1 441 ? 21.469 -9.102 0.603 1 94.12 441 LYS A CA 1
ATOM 3478 C C . LYS A 1 441 ? 20.188 -8.648 1.295 1 94.12 441 LYS A C 1
ATOM 3480 O O . LYS A 1 441 ? 19.719 -9.289 2.238 1 94.12 441 LYS A O 1
ATOM 3485 N N . ARG A 1 442 ? 19.641 -7.566 0.896 1 93.56 442 ARG A N 1
ATOM 3486 C CA . ARG A 1 442 ? 18.406 -7.066 1.477 1 93.56 442 ARG A CA 1
ATOM 3487 C C . ARG A 1 442 ? 17.25 -8.039 1.239 1 93.56 442 ARG A C 1
ATOM 3489 O O . ARG A 1 442 ? 16.438 -8.289 2.137 1 93.56 442 ARG A O 1
ATOM 3496 N N . GLN A 1 443 ? 17.234 -8.531 0.022 1 91.81 443 GLN A N 1
ATOM 3497 C CA . GLN A 1 443 ? 16.172 -9.484 -0.31 1 91.81 443 GLN A CA 1
ATOM 3498 C C . GLN A 1 443 ? 16.281 -10.742 0.544 1 91.81 443 GLN A C 1
ATOM 3500 O O . GLN A 1 443 ? 15.266 -11.336 0.915 1 91.81 443 GLN A O 1
ATOM 3505 N N . LEU A 1 444 ? 17.453 -11.18 0.815 1 91.06 444 LEU A N 1
ATOM 3506 C CA . LEU A 1 444 ? 17.688 -12.336 1.671 1 91.06 444 LEU A CA 1
ATOM 3507 C C . LEU A 1 444 ? 17.203 -12.07 3.092 1 91.06 444 LEU A C 1
ATOM 3509 O O . LEU A 1 444 ? 16.609 -12.953 3.721 1 91.06 444 LEU A O 1
ATOM 3513 N N . ILE A 1 445 ? 17.422 -10.836 3.564 1 91.62 445 ILE A N 1
ATOM 3514 C CA . ILE A 1 445 ? 17 -10.461 4.91 1 91.62 445 ILE A CA 1
ATOM 3515 C C . ILE A 1 445 ? 15.477 -10.422 4.977 1 91.62 445 ILE A C 1
ATOM 3517 O O . ILE A 1 445 ? 14.875 -10.93 5.93 1 91.62 445 ILE A O 1
ATOM 3521 N N . LEU A 1 446 ? 14.875 -9.844 3.967 1 89.38 446 LEU A N 1
ATOM 3522 C CA . LEU A 1 446 ? 13.422 -9.719 3.922 1 89.38 446 LEU A CA 1
ATOM 3523 C C . LEU A 1 446 ? 12.758 -11.086 3.863 1 89.38 446 LEU A C 1
ATOM 3525 O O . LEU A 1 446 ? 11.766 -11.336 4.555 1 89.38 446 LEU A O 1
ATOM 3529 N N . ARG A 1 447 ? 13.312 -11.938 3.141 1 86.44 447 ARG A N 1
ATOM 3530 C CA . ARG A 1 447 ? 12.742 -13.266 2.979 1 86.44 447 ARG A CA 1
ATOM 3531 C C . ARG A 1 447 ? 12.922 -14.094 4.25 1 86.44 447 ARG A C 1
ATOM 3533 O O . ARG A 1 447 ? 12.031 -14.867 4.617 1 86.44 447 ARG A O 1
ATOM 3540 N N . SER A 1 448 ? 14.031 -14.016 4.867 1 86.44 448 SER A N 1
ATOM 3541 C CA . SER A 1 448 ? 14.32 -14.781 6.07 1 86.44 448 SER A CA 1
ATOM 3542 C C . SER A 1 448 ? 13.453 -14.328 7.238 1 86.44 448 SER A C 1
ATOM 3544 O O . SER A 1 448 ? 13.156 -15.117 8.141 1 86.44 448 SER A O 1
ATOM 3546 N N . ARG A 1 449 ? 13.008 -13.031 7.25 1 87.12 449 ARG A N 1
ATOM 3547 C CA . ARG A 1 449 ? 12.258 -12.484 8.375 1 87.12 449 ARG A CA 1
ATOM 3548 C C . ARG A 1 449 ? 10.758 -12.609 8.148 1 87.12 449 ARG A C 1
ATOM 3550 O O . ARG A 1 449 ? 9.969 -12.547 9.094 1 87.12 449 ARG A O 1
ATOM 3557 N N . ASP A 1 450 ? 10.391 -12.672 6.863 1 78.88 450 ASP A N 1
ATOM 3558 C CA . ASP A 1 450 ? 8.977 -12.922 6.586 1 78.88 450 ASP A CA 1
ATOM 3559 C C . ASP A 1 450 ? 8.625 -14.391 6.82 1 78.88 450 ASP A C 1
ATOM 3561 O O . ASP A 1 450 ? 8.461 -15.156 5.867 1 78.88 450 ASP A O 1
ATOM 3565 N N . LYS A 1 451 ? 8.406 -14.773 8.023 1 72.88 451 LYS A N 1
ATOM 3566 C CA . LYS A 1 451 ? 8.25 -16.156 8.453 1 72.88 451 LYS A CA 1
ATOM 3567 C C . LYS A 1 451 ? 6.961 -16.766 7.906 1 72.88 451 LYS A C 1
ATOM 3569 O O . LYS A 1 451 ? 6.938 -17.938 7.516 1 72.88 451 LYS A O 1
ATOM 3574 N N . SER A 1 452 ? 6.031 -15.938 7.723 1 70.56 452 SER A N 1
ATOM 3575 C CA . SER A 1 452 ? 4.738 -16.5 7.344 1 70.56 452 SER A CA 1
ATOM 3576 C C . SER A 1 452 ? 4.75 -16.984 5.898 1 70.56 452 SER A C 1
ATOM 3578 O O . SER A 1 452 ? 4.254 -18.078 5.605 1 70.56 452 SER A O 1
ATOM 3580 N N . GLY A 1 453 ? 5.418 -16.25 5.074 1 71.88 453 GLY A N 1
ATOM 3581 C CA . GLY A 1 453 ? 5.418 -16.625 3.668 1 71.88 453 GLY A CA 1
ATOM 3582 C C . GLY A 1 453 ? 6.348 -17.781 3.357 1 71.88 453 GLY A C 1
ATOM 3583 O O . GLY A 1 453 ? 5.965 -18.719 2.652 1 71.88 453 GLY A O 1
ATOM 3584 N N . PHE A 1 454 ? 7.457 -17.812 3.971 1 76.19 454 PHE A N 1
ATOM 3585 C CA . PHE A 1 454 ? 8.469 -18.828 3.713 1 76.19 454 PHE A CA 1
ATOM 3586 C C . PHE A 1 454 ? 8.062 -20.156 4.32 1 76.19 454 PHE A C 1
ATOM 3588 O O . PHE A 1 454 ? 8.188 -21.203 3.68 1 76.19 454 PHE A O 1
ATOM 3595 N N . LEU A 1 455 ? 7.539 -20.094 5.465 1 78.56 455 LEU A N 1
ATOM 3596 C CA . LEU A 1 455 ? 7.109 -21.312 6.137 1 78.56 455 LEU A CA 1
ATOM 3597 C C . LEU A 1 455 ? 5.902 -21.938 5.438 1 78.56 455 LEU A C 1
ATOM 3599 O O . LEU A 1 455 ? 5.797 -23.156 5.328 1 78.56 455 LEU A O 1
ATOM 3603 N N . ALA A 1 456 ? 5.062 -21.094 4.992 1 76.56 456 ALA A N 1
ATOM 3604 C CA . ALA A 1 456 ? 3.902 -21.578 4.258 1 76.56 456 ALA A CA 1
ATOM 3605 C C . ALA A 1 456 ? 4.328 -22.297 2.979 1 76.56 456 ALA A C 1
ATOM 3607 O O . ALA A 1 456 ? 3.758 -23.328 2.619 1 76.56 456 ALA A O 1
ATOM 3608 N N . ASP A 1 457 ? 5.297 -21.766 2.355 1 82.38 457 ASP A N 1
ATOM 3609 C CA . ASP A 1 457 ? 5.797 -22.359 1.122 1 82.38 457 ASP A CA 1
ATOM 3610 C C . ASP A 1 457 ? 6.445 -23.719 1.395 1 82.38 457 ASP A C 1
ATOM 3612 O O . ASP A 1 457 ? 6.238 -24.672 0.642 1 82.38 457 ASP A O 1
ATOM 3616 N N . LEU A 1 458 ? 7.188 -23.812 2.463 1 83.62 458 LEU A N 1
ATOM 3617 C CA . LEU A 1 458 ? 7.863 -25.047 2.834 1 83.62 458 LEU A CA 1
ATOM 3618 C C . LEU A 1 458 ? 6.855 -26.109 3.242 1 83.62 458 LEU A C 1
ATOM 3620 O O . LEU A 1 458 ? 6.965 -27.266 2.83 1 83.62 458 LEU A O 1
ATOM 3624 N N . LEU A 1 459 ? 5.879 -25.656 3.98 1 83 459 LEU A N 1
ATOM 3625 C CA . LEU A 1 459 ? 4.855 -26.594 4.426 1 83 459 LEU A CA 1
ATOM 3626 C C . LEU A 1 459 ? 3.982 -27.047 3.258 1 83 459 LEU A C 1
ATOM 3628 O O . LEU A 1 459 ? 3.57 -28.203 3.195 1 83 459 LEU A O 1
ATOM 3632 N N . GLY A 1 460 ? 3.76 -26.078 2.434 1 80.44 460 GLY A N 1
ATOM 3633 C CA . GLY A 1 460 ? 3.021 -26.438 1.233 1 80.44 460 GLY A CA 1
ATOM 3634 C C . GLY A 1 460 ? 3.76 -27.438 0.354 1 80.44 460 GLY A C 1
ATOM 3635 O O . GLY A 1 460 ? 3.152 -28.359 -0.199 1 80.44 460 GLY A O 1
ATOM 3636 N N . GLY A 1 461 ? 5.047 -27.266 0.261 1 83.31 461 GLY A N 1
ATOM 3637 C CA . GLY A 1 461 ? 5.875 -28.188 -0.489 1 83.31 461 GLY A CA 1
ATOM 3638 C C . GLY A 1 461 ? 5.922 -29.578 0.125 1 83.31 461 GLY A C 1
ATOM 3639 O O . GLY A 1 461 ? 5.859 -30.578 -0.588 1 83.31 461 GLY A O 1
ATOM 3640 N N . LEU A 1 462 ? 5.988 -29.594 1.414 1 86.94 462 LEU A N 1
ATOM 3641 C CA . LEU A 1 462 ? 6.02 -30.859 2.115 1 86.94 462 LEU A CA 1
ATOM 3642 C C . LEU A 1 462 ? 4.68 -31.578 1.997 1 86.94 462 LEU A C 1
ATOM 3644 O O . LEU A 1 462 ? 4.641 -32.812 1.772 1 86.94 462 LEU A O 1
ATOM 3648 N N . ALA A 1 463 ? 3.639 -30.781 2.189 1 85.56 463 ALA A N 1
ATOM 3649 C CA . ALA A 1 463 ? 2.307 -31.375 2.061 1 85.56 463 ALA A CA 1
ATOM 3650 C C . ALA A 1 463 ? 2.092 -31.938 0.663 1 85.56 463 ALA A C 1
ATOM 3652 O O . ALA A 1 463 ? 1.543 -33.031 0.509 1 85.56 463 ALA A O 1
ATOM 3653 N N . LYS A 1 464 ? 2.525 -31.266 -0.315 1 84.31 464 LYS A N 1
ATOM 3654 C CA . LYS A 1 464 ? 2.416 -31.719 -1.696 1 84.31 464 LYS A CA 1
ATOM 3655 C C . LYS A 1 464 ? 3.25 -32.969 -1.923 1 84.31 464 LYS A C 1
ATOM 3657 O O . LYS A 1 464 ? 2.812 -33.906 -2.605 1 84.31 464 LYS A O 1
ATOM 3662 N N . ALA A 1 465 ? 4.418 -32.969 -1.346 1 87.12 465 ALA A N 1
ATOM 3663 C CA . ALA A 1 465 ? 5.312 -34.125 -1.487 1 87.12 465 ALA A CA 1
ATOM 3664 C C . ALA A 1 465 ? 4.707 -35.375 -0.855 1 87.12 465 ALA A C 1
ATOM 3666 O O . ALA A 1 465 ? 4.805 -36.469 -1.41 1 87.12 465 ALA A O 1
ATOM 3667 N N . LEU A 1 466 ? 4.086 -35.156 0.201 1 85.69 466 LEU A N 1
ATOM 3668 C CA . LEU A 1 466 ? 3.484 -36.281 0.9 1 85.69 466 LEU A CA 1
ATOM 3669 C C . LEU A 1 466 ? 2.271 -36.812 0.14 1 85.69 466 LEU A C 1
ATOM 3671 O O . LEU A 1 466 ? 2.086 -38.031 0.021 1 85.69 466 LEU A O 1
ATOM 3675 N N . VAL A 1 467 ? 1.55 -35.906 -0.362 1 82.62 467 VAL A N 1
ATOM 3676 C CA . VAL A 1 467 ? 0.354 -36.312 -1.095 1 82.62 467 VAL A CA 1
ATOM 3677 C C . VAL A 1 467 ? 0.754 -37.062 -2.365 1 82.62 467 VAL A C 1
ATOM 3679 O O . VAL A 1 467 ? 0.25 -38.156 -2.637 1 82.62 467 VAL A O 1
ATOM 3682 N N . VAL A 1 468 ? 1.668 -36.5 -3.104 1 82.75 468 VAL A N 1
ATOM 3683 C CA . VAL A 1 468 ? 2.125 -37.125 -4.344 1 82.75 468 VAL A CA 1
ATOM 3684 C C . VAL A 1 468 ? 2.871 -38.438 -4.023 1 82.75 468 VAL A C 1
ATOM 3686 O O . VAL A 1 468 ? 2.736 -39.438 -4.742 1 82.75 468 VAL A O 1
ATOM 3689 N N . GLY A 1 469 ? 3.598 -38.375 -2.916 1 83.5 469 GLY A N 1
ATOM 3690 C CA . GLY A 1 469 ? 4.359 -39.531 -2.51 1 83.5 469 GLY A CA 1
ATOM 3691 C C . GLY A 1 469 ? 3.484 -40.719 -2.139 1 83.5 469 GLY A C 1
ATOM 3692 O O . GLY A 1 469 ? 3.807 -41.844 -2.463 1 83.5 469 GLY A O 1
ATOM 3693 N N . VAL A 1 470 ? 2.436 -40.406 -1.57 1 83.81 470 VAL A N 1
ATOM 3694 C CA . VAL A 1 470 ? 1.538 -41.469 -1.146 1 83.81 470 VAL A CA 1
ATOM 3695 C C . VAL A 1 470 ? 0.856 -42.094 -2.365 1 83.81 470 VAL A C 1
ATOM 3697 O O . VAL A 1 470 ? 0.645 -43.312 -2.42 1 83.81 470 VAL A O 1
ATOM 3700 N N . VAL A 1 471 ? 0.569 -41.344 -3.322 1 83.19 471 VAL A N 1
ATOM 3701 C CA . VAL A 1 471 ? -0.119 -41.812 -4.52 1 83.19 471 VAL A CA 1
ATOM 3702 C C . VAL A 1 471 ? 0.799 -42.75 -5.309 1 83.19 471 VAL A C 1
ATOM 3704 O O . VAL A 1 471 ? 0.347 -43.75 -5.859 1 83.19 471 VAL A O 1
ATOM 3707 N N . TYR A 1 472 ? 2.088 -42.5 -5.301 1 85.94 472 TYR A N 1
ATOM 3708 C CA . TYR A 1 472 ? 3.002 -43.25 -6.164 1 85.94 472 TYR A CA 1
ATOM 3709 C C . TYR A 1 472 ? 4.012 -44.031 -5.34 1 85.94 472 TYR A C 1
ATOM 3711 O O . TYR A 1 472 ? 5.156 -44.219 -5.762 1 85.94 472 TYR A O 1
ATOM 3719 N N . MET A 1 473 ? 3.619 -44.469 -4.219 1 85.94 473 MET A N 1
ATOM 3720 C CA . MET A 1 473 ? 4.5 -45.156 -3.295 1 85.94 473 MET A CA 1
ATOM 3721 C C . MET A 1 473 ? 4.953 -46.5 -3.885 1 85.94 473 MET A C 1
ATOM 3723 O O . MET A 1 473 ? 6.055 -46.969 -3.596 1 85.94 473 MET A O 1
ATOM 3727 N N . ARG A 1 474 ? 4.199 -47.156 -4.828 1 80.62 474 ARG A N 1
ATOM 3728 C CA . ARG A 1 474 ? 4.523 -48.469 -5.355 1 80.62 474 ARG A CA 1
ATOM 3729 C C . ARG A 1 474 ? 4.996 -48.375 -6.805 1 80.62 474 ARG A C 1
ATOM 3731 O O . ARG A 1 474 ? 4.984 -49.375 -7.531 1 80.62 474 ARG A O 1
ATOM 3738 N N . THR A 1 475 ? 5.469 -47.25 -7.203 1 85.12 475 THR A N 1
ATOM 3739 C CA . THR A 1 475 ? 5.801 -47.031 -8.602 1 85.12 475 THR A CA 1
ATOM 3740 C C . THR A 1 475 ? 7.023 -47.844 -9.008 1 85.12 475 THR A C 1
ATOM 3742 O O . THR A 1 475 ? 7.109 -48.312 -10.141 1 85.12 475 THR A O 1
ATOM 3745 N N . GLY A 1 476 ? 7.957 -48.062 -8.117 1 83.06 476 GLY A N 1
ATOM 3746 C CA . GLY A 1 476 ? 9.164 -48.812 -8.414 1 83.06 476 GLY A CA 1
ATOM 3747 C C . GLY A 1 476 ? 8.891 -50.281 -8.781 1 83.06 476 GLY A C 1
ATOM 3748 O O . GLY A 1 476 ? 9.703 -50.906 -9.461 1 83.06 476 GLY A O 1
ATOM 3749 N N . GLU A 1 477 ? 7.707 -50.688 -8.336 1 82.12 477 GLU A N 1
ATOM 3750 C CA . GLU A 1 477 ? 7.371 -52.094 -8.547 1 82.12 477 GLU A CA 1
ATOM 3751 C C . GLU A 1 477 ? 6.477 -52.281 -9.773 1 82.12 477 GLU A C 1
ATOM 3753 O O . GLU A 1 477 ? 6.18 -53.406 -10.18 1 82.12 477 GLU A O 1
ATOM 3758 N N . LEU A 1 478 ? 6.219 -51.188 -10.375 1 84.38 478 LEU A N 1
ATOM 3759 C CA . LEU A 1 478 ? 5.258 -51.219 -11.477 1 84.38 478 LEU A CA 1
ATOM 3760 C C . LEU A 1 478 ? 5.969 -51.156 -12.82 1 84.38 478 LEU A C 1
ATOM 3762 O O . LEU A 1 478 ? 7.199 -51.094 -12.875 1 84.38 478 LEU A O 1
ATOM 3766 N N . GLY A 1 479 ? 5.199 -51.219 -13.891 1 80.88 479 GLY A N 1
ATOM 3767 C CA . GLY A 1 479 ? 5.742 -51.25 -15.242 1 80.88 479 GLY A CA 1
ATOM 3768 C C . GLY A 1 479 ? 6.145 -49.906 -15.766 1 80.88 479 GLY A C 1
ATOM 3769 O O . GLY A 1 479 ? 6.039 -48.906 -15.062 1 80.88 479 GLY A O 1
ATOM 3770 N N . ALA A 1 480 ? 6.699 -49.906 -17 1 83.75 480 ALA A N 1
ATOM 3771 C CA . ALA A 1 480 ? 7.262 -48.719 -17.625 1 83.75 480 ALA A CA 1
ATOM 3772 C C . ALA A 1 480 ? 6.188 -47.656 -17.844 1 83.75 480 ALA A C 1
ATOM 3774 O O . ALA A 1 480 ? 6.453 -46.469 -17.719 1 83.75 480 ALA A O 1
ATOM 3775 N N . ALA A 1 481 ? 5 -48.062 -18.172 1 77.25 481 ALA A N 1
ATOM 3776 C CA . ALA A 1 481 ? 3.914 -47.125 -18.438 1 77.25 481 ALA A CA 1
ATOM 3777 C C . ALA A 1 481 ? 3.525 -46.375 -17.172 1 77.25 481 ALA A C 1
ATOM 3779 O O . ALA A 1 481 ? 3.301 -45.156 -17.219 1 77.25 481 ALA A O 1
ATOM 3780 N N . GLN A 1 482 ? 3.426 -47.125 -16.062 1 81.94 482 GLN A N 1
ATOM 3781 C CA . GLN A 1 482 ? 3.061 -46.5 -14.797 1 81.94 482 GLN A CA 1
ATOM 3782 C C . GLN A 1 482 ? 4.18 -45.594 -14.289 1 81.94 482 GLN A C 1
ATOM 3784 O O . GLN A 1 482 ? 3.916 -44.562 -13.672 1 81.94 482 GLN A O 1
ATOM 3789 N N . GLN A 1 483 ? 5.379 -46 -14.562 1 88.06 483 GLN A N 1
ATOM 3790 C CA . GLN A 1 483 ? 6.5 -45.156 -14.164 1 88.06 483 GLN A CA 1
ATOM 3791 C C . GLN A 1 483 ? 6.539 -43.875 -14.992 1 88.06 483 GLN A C 1
ATOM 3793 O O . GLN A 1 483 ? 6.879 -42.812 -14.477 1 88.06 483 GLN A O 1
ATOM 3798 N N . THR A 1 484 ? 6.242 -44.031 -16.266 1 87 484 THR A N 1
ATOM 3799 C CA . THR A 1 484 ? 6.184 -42.844 -17.109 1 87 484 THR A CA 1
ATOM 3800 C C . THR A 1 484 ? 5.055 -41.906 -16.672 1 87 484 THR A C 1
ATOM 3802 O O . THR A 1 484 ? 5.18 -40.688 -16.734 1 87 484 THR A O 1
ATOM 3805 N N . ALA A 1 485 ? 3.936 -42.469 -16.266 1 83.88 485 ALA A N 1
ATOM 3806 C CA . ALA A 1 485 ? 2.834 -41.656 -15.727 1 83.88 485 ALA A CA 1
ATOM 3807 C C . ALA A 1 485 ? 3.271 -40.906 -14.484 1 83.88 485 ALA A C 1
ATOM 3809 O O . ALA A 1 485 ? 2.824 -39.75 -14.266 1 83.88 485 ALA A O 1
ATOM 3810 N N . PHE A 1 486 ? 4.078 -41.531 -13.75 1 87.44 486 PHE A N 1
ATOM 3811 C CA . PHE A 1 486 ? 4.637 -40.875 -12.578 1 87.44 486 PHE A CA 1
ATOM 3812 C C . PHE A 1 486 ? 5.473 -39.656 -12.992 1 87.44 486 PHE A C 1
ATOM 3814 O O . PHE A 1 486 ? 5.348 -38.562 -12.406 1 87.44 486 PHE A O 1
ATOM 3821 N N . PHE A 1 487 ? 6.34 -39.875 -14.008 1 90.69 487 PHE A N 1
ATOM 3822 C CA . PHE A 1 487 ? 7.156 -38.75 -14.492 1 90.69 487 PHE A CA 1
ATOM 3823 C C . PHE A 1 487 ? 6.281 -37.625 -15.023 1 90.69 487 PHE A C 1
ATOM 3825 O O . PHE A 1 487 ? 6.578 -36.469 -14.812 1 90.69 487 PHE A O 1
ATOM 3832 N N . PHE A 1 488 ? 5.27 -37.938 -15.625 1 87.62 488 PHE A N 1
ATOM 3833 C CA . PHE A 1 488 ? 4.344 -36.969 -16.172 1 87.62 488 PHE A CA 1
ATOM 3834 C C . PHE A 1 488 ? 3.701 -36.125 -15.062 1 87.62 488 PHE A C 1
ATOM 3836 O O . PHE A 1 488 ? 3.666 -34.906 -15.133 1 87.62 488 PHE A O 1
ATOM 3843 N N . MET A 1 489 ? 3.201 -36.875 -14.133 1 86.06 489 MET A N 1
ATOM 3844 C CA . MET A 1 489 ? 2.531 -36.188 -13.031 1 86.06 489 MET A CA 1
ATOM 3845 C C . MET A 1 489 ? 3.514 -35.312 -12.25 1 86.06 489 MET A C 1
ATOM 3847 O O . MET A 1 489 ? 3.15 -34.25 -11.766 1 86.06 489 MET A O 1
ATOM 3851 N N . LEU A 1 490 ? 4.664 -35.875 -12.086 1 89.44 490 LEU A N 1
ATOM 3852 C CA . LEU A 1 490 ? 5.715 -35.094 -11.445 1 89.44 490 LEU A CA 1
ATOM 3853 C C . LEU A 1 490 ? 5.973 -33.781 -12.203 1 89.44 490 LEU A C 1
ATOM 3855 O O . LEU A 1 490 ? 6.047 -32.719 -11.602 1 89.44 490 LEU A O 1
ATOM 3859 N N . CYS A 1 491 ? 6.074 -33.844 -13.492 1 90.56 491 CYS A N 1
ATOM 3860 C CA . CYS A 1 491 ? 6.332 -32.688 -14.328 1 90.56 491 CYS A CA 1
ATOM 3861 C C . CYS A 1 491 ? 5.16 -31.703 -14.281 1 90.56 491 CYS A C 1
ATOM 3863 O O . CYS A 1 491 ? 5.355 -30.484 -14.266 1 90.56 491 CYS A O 1
ATOM 3865 N N . MET A 1 492 ? 4.035 -32.25 -14.266 1 87.94 492 MET A N 1
ATOM 3866 C CA . MET A 1 492 ? 2.852 -31.406 -14.18 1 87.94 492 MET A CA 1
ATOM 3867 C C . MET A 1 492 ? 2.832 -30.641 -12.867 1 87.94 492 MET A C 1
ATOM 3869 O O . MET A 1 492 ? 2.512 -29.453 -12.844 1 87.94 492 MET A O 1
ATOM 3873 N N . THR A 1 493 ? 3.104 -31.328 -11.836 1 87.06 493 THR A N 1
ATOM 3874 C CA . THR A 1 493 ? 3.131 -30.688 -10.531 1 87.06 493 THR A CA 1
ATOM 3875 C C . THR A 1 493 ? 4.176 -29.562 -10.5 1 87.06 493 THR A C 1
ATOM 3877 O O . THR A 1 493 ? 3.928 -28.484 -9.961 1 87.06 493 THR A O 1
ATOM 3880 N N . CYS A 1 494 ? 5.324 -29.875 -11.062 1 89.5 494 CYS A N 1
ATOM 3881 C CA . CYS A 1 494 ? 6.391 -28.875 -11.109 1 89.5 494 CYS A CA 1
ATOM 3882 C C . CYS A 1 494 ? 5.98 -27.672 -11.945 1 89.5 494 CYS A C 1
ATOM 3884 O O . CYS A 1 494 ? 6.316 -26.531 -11.609 1 89.5 494 CYS A O 1
ATOM 3886 N N . ALA A 1 495 ? 5.27 -27.922 -12.992 1 88.56 495 ALA A N 1
ATOM 3887 C CA . ALA A 1 495 ? 4.867 -26.844 -13.898 1 88.56 495 ALA A CA 1
ATOM 3888 C C . ALA A 1 495 ? 3.832 -25.938 -13.242 1 88.56 495 ALA A C 1
ATOM 3890 O O . ALA A 1 495 ? 3.842 -24.719 -13.453 1 88.56 495 ALA A O 1
ATOM 3891 N N . ILE A 1 496 ? 3.002 -26.484 -12.461 1 84.75 496 ILE A N 1
ATOM 3892 C CA . ILE A 1 496 ? 1.908 -25.719 -11.867 1 84.75 496 ILE A CA 1
ATOM 3893 C C . ILE A 1 496 ? 2.416 -24.969 -10.633 1 84.75 496 ILE A C 1
ATOM 3895 O O . ILE A 1 496 ? 1.918 -23.891 -10.312 1 84.75 496 ILE A O 1
ATOM 3899 N N . ASP A 1 497 ? 3.357 -25.391 -9.984 1 84.56 497 ASP A N 1
ATOM 3900 C CA . ASP A 1 497 ? 3.842 -24.859 -8.711 1 84.56 497 ASP A CA 1
ATOM 3901 C C . ASP A 1 497 ? 4.332 -23.422 -8.859 1 84.56 497 ASP A C 1
ATOM 3903 O O . ASP A 1 497 ? 4.27 -22.641 -7.91 1 84.56 497 ASP A O 1
ATOM 3907 N N . GLY A 1 498 ? 4.77 -23.062 -9.961 1 84 498 GLY A N 1
ATOM 3908 C CA . GLY A 1 498 ? 5.328 -21.75 -10.18 1 84 498 GLY A CA 1
ATOM 3909 C C . GLY A 1 498 ? 4.289 -20.641 -10.102 1 84 498 GLY A C 1
ATOM 3910 O O . GLY A 1 498 ? 4.633 -19.469 -9.938 1 84 498 GLY A O 1
ATOM 3911 N N . LEU A 1 499 ? 3.025 -21.016 -10.117 1 82.75 499 LEU A N 1
ATOM 3912 C CA . LEU A 1 499 ? 1.951 -20.031 -10.086 1 82.75 499 LEU A CA 1
ATOM 3913 C C . LEU A 1 499 ? 1.964 -19.25 -8.781 1 82.75 499 LEU A C 1
ATOM 3915 O O . LEU A 1 499 ? 1.536 -18.109 -8.734 1 82.75 499 LEU A O 1
ATOM 3919 N N . LYS A 1 500 ? 2.531 -19.734 -7.746 1 81.38 500 LYS A N 1
ATOM 3920 C CA . LYS A 1 500 ? 2.496 -19.156 -6.406 1 81.38 500 LYS A CA 1
ATOM 3921 C C . LYS A 1 500 ? 3.406 -17.922 -6.316 1 81.38 500 LYS A C 1
ATOM 3923 O O . LYS A 1 500 ? 3.256 -17.094 -5.414 1 81.38 500 LYS A O 1
ATOM 3928 N N . SER A 1 501 ? 4.328 -17.797 -7.238 1 81.5 501 SER A N 1
ATOM 3929 C CA . SER A 1 501 ? 5.316 -16.719 -7.164 1 81.5 501 SER A CA 1
ATOM 3930 C C . SER A 1 501 ? 4.766 -15.422 -7.742 1 81.5 501 SER A C 1
ATOM 3932 O O . SER A 1 501 ? 5.32 -14.344 -7.496 1 81.5 501 SER A O 1
ATOM 3934 N N . MET A 1 502 ? 3.662 -15.492 -8.422 1 86.62 502 MET A N 1
ATOM 3935 C CA . MET A 1 502 ? 3.199 -14.344 -9.195 1 86.62 502 MET A CA 1
ATOM 3936 C C . MET A 1 502 ? 2.674 -13.242 -8.273 1 86.62 502 MET A C 1
ATOM 3938 O O . MET A 1 502 ? 3.031 -12.078 -8.438 1 86.62 502 MET A O 1
ATOM 3942 N N . PRO A 1 503 ? 1.932 -13.578 -7.223 1 80.69 503 PRO A N 1
ATOM 3943 C CA . PRO A 1 503 ? 1.435 -12.5 -6.367 1 80.69 503 PRO A CA 1
ATOM 3944 C C . PRO A 1 503 ? 2.549 -11.805 -5.586 1 80.69 503 PRO A C 1
ATOM 3946 O O . PRO A 1 503 ? 2.447 -10.617 -5.285 1 80.69 503 PRO A O 1
ATOM 3949 N N . ALA A 1 504 ? 3.547 -12.461 -5.344 1 79 504 ALA A N 1
ATOM 3950 C CA . ALA A 1 504 ? 4.629 -11.891 -4.547 1 79 504 ALA A CA 1
ATOM 3951 C C . ALA A 1 504 ? 5.328 -10.758 -5.297 1 79 504 ALA A C 1
ATOM 3953 O O . ALA A 1 504 ? 5.637 -9.719 -4.715 1 79 504 ALA A O 1
ATOM 3954 N N . ILE A 1 505 ? 5.57 -10.984 -6.504 1 83 505 ILE A N 1
ATOM 3955 C CA . ILE A 1 505 ? 6.277 -9.969 -7.277 1 83 505 ILE A CA 1
ATOM 3956 C C . ILE A 1 505 ? 5.363 -8.766 -7.504 1 83 505 ILE A C 1
ATOM 3958 O O . ILE A 1 505 ? 5.824 -7.625 -7.527 1 83 505 ILE A O 1
ATOM 3962 N N . ILE A 1 506 ? 4.133 -9.047 -7.668 1 85 506 ILE A N 1
ATOM 3963 C CA . ILE A 1 506 ? 3.178 -7.969 -7.906 1 85 506 ILE A CA 1
ATOM 3964 C C . ILE A 1 506 ? 3.025 -7.121 -6.645 1 85 506 ILE A C 1
ATOM 3966 O O . ILE A 1 506 ? 2.877 -5.898 -6.723 1 85 506 ILE A O 1
ATOM 3970 N N . GLY A 1 507 ? 3.189 -7.676 -5.562 1 80.5 507 GLY A N 1
ATOM 3971 C CA . GLY A 1 507 ? 3.092 -6.961 -4.297 1 80.5 507 GLY A CA 1
ATOM 3972 C C . GLY A 1 507 ? 4.281 -6.059 -4.031 1 80.5 507 GLY A C 1
ATOM 3973 O O . GLY A 1 507 ? 4.156 -5.039 -3.348 1 80.5 507 GLY A O 1
ATOM 3974 N N . GLU A 1 508 ? 5.418 -6.348 -4.621 1 86 508 GLU A N 1
ATOM 3975 C CA . GLU A 1 508 ? 6.633 -5.582 -4.379 1 86 508 GLU A CA 1
ATOM 3976 C C . GLU A 1 508 ? 6.844 -4.52 -5.449 1 86 508 GLU A C 1
ATOM 3978 O O . GLU A 1 508 ? 7.727 -3.666 -5.324 1 86 508 GLU A O 1
ATOM 3983 N N . ARG A 1 509 ? 6.035 -4.559 -6.34 1 87.25 509 ARG A N 1
ATOM 3984 C CA . ARG A 1 509 ? 6.215 -3.695 -7.504 1 87.25 509 ARG A CA 1
ATOM 3985 C C . ARG A 1 509 ? 6.207 -2.225 -7.102 1 87.25 509 ARG A C 1
ATOM 3987 O O . ARG A 1 509 ? 7 -1.432 -7.613 1 87.25 509 ARG A O 1
ATOM 3994 N N . SER A 1 510 ? 5.41 -1.871 -6.207 1 84.81 510 SER A N 1
ATOM 3995 C CA . SER A 1 510 ? 5.301 -0.474 -5.801 1 84.81 510 SER A CA 1
ATOM 3996 C C . SER A 1 510 ? 6.57 -0.001 -5.102 1 84.81 510 SER A C 1
ATOM 3998 O O . SER A 1 510 ? 7.02 1.128 -5.316 1 84.81 510 SER A O 1
ATOM 4000 N N . ILE A 1 511 ? 7.152 -0.788 -4.336 1 89.94 511 ILE A N 1
ATOM 4001 C CA . ILE A 1 511 ? 8.375 -0.436 -3.619 1 89.94 511 ILE A CA 1
ATOM 4002 C C . ILE A 1 511 ? 9.523 -0.255 -4.609 1 89.94 511 ILE A C 1
ATOM 4004 O O . ILE A 1 511 ? 10.273 0.719 -4.527 1 89.94 511 ILE A O 1
ATOM 4008 N N . VAL A 1 512 ? 9.578 -1.134 -5.578 1 90.06 512 VAL A N 1
ATOM 4009 C CA . VAL A 1 512 ? 10.664 -1.117 -6.551 1 90.06 512 VAL A CA 1
ATOM 4010 C C . VAL A 1 512 ? 10.531 0.108 -7.453 1 90.06 512 VAL A C 1
ATOM 4012 O O . VAL A 1 512 ? 11.523 0.747 -7.797 1 90.06 512 VAL A O 1
ATOM 4015 N N . LYS A 1 513 ? 9.352 0.415 -7.77 1 86.69 513 LYS A N 1
ATOM 4016 C CA . LYS A 1 513 ? 9.117 1.576 -8.625 1 86.69 513 LYS A CA 1
ATOM 4017 C C . LYS A 1 513 ? 9.516 2.867 -7.918 1 86.69 513 LYS A C 1
ATOM 4019 O O . LYS A 1 513 ? 10.078 3.773 -8.531 1 86.69 513 LYS A O 1
ATOM 4024 N N . MET A 1 514 ? 9.242 2.969 -6.664 1 87.56 514 MET A N 1
ATOM 4025 C CA . MET A 1 514 ? 9.594 4.16 -5.895 1 87.56 514 MET A CA 1
ATOM 4026 C C . MET A 1 514 ? 11.102 4.266 -5.715 1 87.56 514 MET A C 1
ATOM 4028 O O . MET A 1 514 ? 11.664 5.359 -5.801 1 87.56 514 MET A O 1
ATOM 4032 N N . GLU A 1 515 ? 11.648 3.135 -5.543 1 89.44 515 GLU A N 1
ATOM 4033 C CA . GLU A 1 515 ? 13.102 3.145 -5.359 1 89.44 515 GLU A CA 1
ATOM 4034 C C . GLU A 1 515 ? 13.82 3.422 -6.676 1 89.44 515 GLU A C 1
ATOM 4036 O O . GLU A 1 515 ? 14.875 4.055 -6.691 1 89.44 515 GLU A O 1
ATOM 4041 N N . ALA A 1 516 ? 13.242 2.971 -7.672 1 85.44 516 ALA A N 1
ATOM 4042 C CA . ALA A 1 516 ? 13.805 3.252 -8.992 1 85.44 516 ALA A CA 1
ATOM 4043 C C . ALA A 1 516 ? 13.672 4.734 -9.336 1 85.44 516 ALA A C 1
ATOM 4045 O O . ALA A 1 516 ? 14.547 5.305 -9.992 1 85.44 516 ALA A O 1
ATOM 4046 N N . ALA A 1 517 ? 12.609 5.25 -8.922 1 82.5 517 ALA A N 1
ATOM 4047 C CA . ALA A 1 517 ? 12.391 6.672 -9.172 1 82.5 517 ALA A CA 1
ATOM 4048 C C . ALA A 1 517 ? 13.422 7.527 -8.445 1 82.5 517 ALA A C 1
ATOM 4050 O O . ALA A 1 517 ? 13.773 8.617 -8.898 1 82.5 517 ALA A O 1
ATOM 4051 N N . GLU A 1 518 ? 13.945 6.988 -7.391 1 87.94 518 GLU A N 1
ATOM 4052 C CA . GLU A 1 518 ? 14.977 7.688 -6.629 1 87.94 518 GLU A CA 1
ATOM 4053 C C . GLU A 1 518 ? 16.375 7.332 -7.141 1 87.94 518 GLU A C 1
ATOM 4055 O O . GLU A 1 518 ? 17.375 7.816 -6.609 1 87.94 518 GLU A O 1
ATOM 4060 N N . VAL A 1 519 ? 16.453 6.5 -8.148 1 87.81 519 VAL A N 1
ATOM 4061 C CA . VAL A 1 519 ? 17.703 6.105 -8.805 1 87.81 519 VAL A CA 1
ATOM 4062 C C . VAL A 1 519 ? 18.625 5.453 -7.785 1 87.81 519 VAL A C 1
ATOM 4064 O O . VAL A 1 519 ? 19.797 5.82 -7.684 1 87.81 519 VAL A O 1
ATOM 4067 N N . LEU A 1 520 ? 18.078 4.66 -6.977 1 90.06 520 LEU A N 1
ATOM 4068 C CA . LEU A 1 520 ? 18.891 3.947 -6 1 90.06 520 LEU A CA 1
ATOM 4069 C C . LEU A 1 520 ? 19.703 2.838 -6.664 1 90.06 520 LEU A C 1
ATOM 4071 O O . LEU A 1 520 ? 20.891 2.682 -6.395 1 90.06 520 LEU A O 1
ATOM 4075 N N . TYR A 1 521 ? 19.031 2.084 -7.461 1 92.69 521 TYR A N 1
ATOM 4076 C CA . TYR A 1 521 ? 19.641 0.984 -8.203 1 92.69 521 TYR A CA 1
ATOM 4077 C C . TYR A 1 521 ? 18.922 0.758 -9.523 1 92.69 521 TYR A C 1
ATOM 4079 O O . TYR A 1 521 ? 17.844 1.326 -9.758 1 92.69 521 TYR A O 1
ATOM 4087 N N . SER A 1 522 ? 19.594 0.046 -10.305 1 91.88 522 SER A N 1
ATOM 4088 C CA . SER A 1 522 ? 19 -0.295 -11.594 1 91.88 522 SER A CA 1
ATOM 4089 C C . SER A 1 522 ? 17.906 -1.334 -11.438 1 91.88 522 SER A C 1
ATOM 4091 O O . SER A 1 522 ? 17.969 -2.201 -10.57 1 91.88 522 SER A O 1
ATOM 4093 N N . GLU A 1 523 ? 16.891 -1.25 -12.281 1 89.62 523 GLU A N 1
ATOM 4094 C CA . GLU A 1 523 ? 15.781 -2.207 -12.25 1 89.62 523 GLU A CA 1
ATOM 4095 C C . GLU A 1 523 ? 16.281 -3.625 -12.516 1 89.62 523 GLU A C 1
ATOM 4097 O O . GLU A 1 523 ? 15.734 -4.59 -11.977 1 89.62 523 GLU A O 1
ATOM 4102 N N . TRP A 1 524 ? 17.359 -3.717 -13.234 1 90.62 524 TRP A N 1
ATOM 4103 C CA . TRP A 1 524 ? 17.922 -5.023 -13.555 1 90.62 524 TRP A CA 1
ATOM 4104 C C . TRP A 1 524 ? 18.547 -5.668 -12.328 1 90.62 524 TRP A C 1
ATOM 4106 O O . TRP A 1 524 ? 18.531 -6.895 -12.188 1 90.62 524 TRP A O 1
ATOM 4116 N N . ALA A 1 525 ? 19.078 -4.836 -11.484 1 93.25 525 ALA A N 1
ATOM 4117 C CA . ALA A 1 525 ? 19.672 -5.371 -10.258 1 93.25 525 ALA A CA 1
ATOM 4118 C C . ALA A 1 525 ? 18.594 -6.023 -9.383 1 93.25 525 ALA A C 1
ATOM 4120 O O . ALA A 1 525 ? 18.844 -7.055 -8.758 1 93.25 525 ALA A O 1
ATOM 4121 N N . TYR A 1 526 ? 17.469 -5.457 -9.414 1 92 526 TYR A N 1
ATOM 4122 C CA . TYR A 1 526 ? 16.375 -6.027 -8.633 1 92 526 TYR A CA 1
ATOM 4123 C C . TYR A 1 526 ? 15.867 -7.316 -9.273 1 92 526 TYR A C 1
ATOM 4125 O O . TYR A 1 526 ? 15.664 -8.32 -8.578 1 92 526 TYR A O 1
ATOM 4133 N N . ILE A 1 527 ? 15.68 -7.305 -10.609 1 88.19 527 ILE A N 1
ATOM 4134 C CA . ILE A 1 527 ? 15.133 -8.445 -11.328 1 88.19 527 ILE A CA 1
ATOM 4135 C C . ILE A 1 527 ? 16.047 -9.656 -11.156 1 88.19 527 ILE A C 1
ATOM 4137 O O . ILE A 1 527 ? 15.586 -10.773 -10.914 1 88.19 527 ILE A O 1
ATOM 4141 N N . PHE A 1 528 ? 17.297 -9.359 -11.211 1 90.38 528 PHE A N 1
ATOM 4142 C CA . PHE A 1 528 ? 18.266 -10.453 -11.078 1 90.38 528 PHE A CA 1
ATOM 4143 C C . PHE A 1 528 ? 18.312 -10.953 -9.633 1 90.38 528 PHE A C 1
ATOM 4145 O O . PHE A 1 528 ? 18.344 -12.164 -9.398 1 90.38 528 PHE A O 1
ATOM 4152 N N . SER A 1 529 ? 18.312 -10.023 -8.695 1 92.25 529 SER A N 1
ATOM 4153 C CA . SER A 1 529 ? 18.359 -10.414 -7.293 1 92.25 529 SER A CA 1
ATOM 4154 C C . SER A 1 529 ? 17.094 -11.18 -6.887 1 92.25 529 SER A C 1
ATOM 4156 O O . SER A 1 529 ? 17.188 -12.211 -6.219 1 92.25 529 SER A O 1
ATOM 4158 N N . PHE A 1 530 ? 16 -10.672 -7.379 1 88.75 530 PHE A N 1
ATOM 4159 C CA . PHE A 1 530 ? 14.734 -11.344 -7.078 1 88.75 530 PHE A CA 1
ATOM 4160 C C . PHE A 1 530 ? 14.664 -12.703 -7.762 1 88.75 530 PHE A C 1
ATOM 4162 O O . PHE A 1 530 ? 14.211 -13.68 -7.168 1 88.75 530 PHE A O 1
ATOM 4169 N N . GLY A 1 531 ? 15.109 -12.734 -8.945 1 87.56 531 GLY A N 1
ATOM 4170 C CA . GLY A 1 531 ? 15.109 -13.977 -9.703 1 87.56 531 GLY A CA 1
ATOM 4171 C C . GLY A 1 531 ? 15.977 -15.062 -9.086 1 87.56 531 GLY A C 1
ATOM 4172 O O . GLY A 1 531 ? 15.555 -16.219 -8.977 1 87.56 531 GLY A O 1
ATOM 4173 N N . VAL A 1 532 ? 17.125 -14.672 -8.68 1 89.19 532 VAL A N 1
ATOM 4174 C CA . VAL A 1 532 ? 18.047 -15.625 -8.094 1 89.19 532 VAL A CA 1
ATOM 4175 C C . VAL A 1 532 ? 17.5 -16.141 -6.77 1 89.19 532 VAL A C 1
ATOM 4177 O O . VAL A 1 532 ? 17.547 -17.344 -6.504 1 89.19 532 VAL A O 1
ATOM 4180 N N . LEU A 1 533 ? 17.016 -15.266 -5.973 1 89.25 533 LEU A N 1
ATOM 4181 C CA . LEU A 1 533 ? 16.484 -15.672 -4.676 1 89.25 533 LEU A CA 1
ATOM 4182 C C . LEU A 1 533 ? 15.242 -16.547 -4.844 1 89.25 533 LEU A C 1
ATOM 4184 O O . LEU A 1 533 ? 15.055 -17.516 -4.102 1 89.25 533 LEU A O 1
ATOM 4188 N N . ASN A 1 534 ? 14.43 -16.109 -5.773 1 87.56 534 ASN A N 1
ATOM 4189 C CA . ASN A 1 534 ? 13.242 -16.922 -6.047 1 87.56 534 ASN A CA 1
ATOM 4190 C C . ASN A 1 534 ? 13.609 -18.312 -6.551 1 87.56 534 ASN A C 1
ATOM 4192 O O . ASN A 1 534 ? 12.961 -19.297 -6.195 1 87.56 534 ASN A O 1
ATOM 4196 N N . THR A 1 535 ? 14.617 -18.359 -7.301 1 88.69 535 THR A N 1
ATOM 4197 C CA . THR A 1 535 ? 15.086 -19.641 -7.82 1 88.69 535 THR A CA 1
ATOM 4198 C C . THR A 1 535 ? 15.703 -20.484 -6.703 1 88.69 535 THR A C 1
ATOM 4200 O O . THR A 1 535 ? 15.492 -21.703 -6.648 1 88.69 535 THR A O 1
ATOM 4203 N N . LEU A 1 536 ? 16.438 -19.828 -5.867 1 88.88 536 LEU A N 1
ATOM 4204 C CA . LEU A 1 536 ? 17.047 -20.547 -4.746 1 88.88 536 LEU A CA 1
ATOM 4205 C C . LEU A 1 536 ? 15.969 -21.109 -3.822 1 88.88 536 LEU A C 1
ATOM 4207 O O . LEU A 1 536 ? 16.078 -22.234 -3.352 1 88.88 536 LEU A O 1
ATOM 4211 N N . GLN A 1 537 ? 15.008 -20.344 -3.537 1 88.31 537 GLN A N 1
ATOM 4212 C CA . GLN A 1 537 ? 13.898 -20.812 -2.717 1 88.31 537 GLN A CA 1
ATOM 4213 C C . GLN A 1 537 ? 13.164 -21.969 -3.402 1 88.31 537 GLN A C 1
ATOM 4215 O O . GLN A 1 537 ? 12.797 -22.938 -2.758 1 88.31 537 GLN A O 1
ATOM 4220 N N . MET A 1 538 ? 12.875 -21.781 -4.68 1 88.94 538 MET A N 1
ATOM 4221 C CA . MET A 1 538 ? 12.234 -22.844 -5.453 1 88.94 538 MET A CA 1
ATOM 4222 C C . MET A 1 538 ? 13.055 -24.125 -5.398 1 88.94 538 MET A C 1
ATOM 4224 O O . MET A 1 538 ? 12.492 -25.219 -5.242 1 88.94 538 MET A O 1
ATOM 4228 N N . LEU A 1 539 ? 14.422 -23.938 -5.484 1 91.44 539 LEU A N 1
ATOM 4229 C CA . LEU A 1 539 ? 15.312 -25.094 -5.457 1 91.44 539 LEU A CA 1
ATOM 4230 C C . LEU A 1 539 ? 15.234 -25.812 -4.109 1 91.44 539 LEU A C 1
ATOM 4232 O O . LEU A 1 539 ? 15.266 -27.047 -4.055 1 91.44 539 LEU A O 1
ATOM 4236 N N . LEU A 1 540 ? 15.109 -25.078 -3.111 1 91.19 540 LEU A N 1
ATOM 4237 C CA . LEU A 1 540 ? 15.031 -25.656 -1.775 1 91.19 540 LEU A CA 1
ATOM 4238 C C . LEU A 1 540 ? 13.75 -26.469 -1.612 1 91.19 540 LEU A C 1
ATOM 4240 O O . LEU A 1 540 ? 13.789 -27.625 -1.206 1 91.19 540 LEU A O 1
ATOM 4244 N N . VAL A 1 541 ? 12.656 -25.906 -1.913 1 89.69 541 VAL A N 1
ATOM 4245 C CA . VAL A 1 541 ? 11.375 -26.578 -1.778 1 89.69 541 VAL A CA 1
ATOM 4246 C C . VAL A 1 541 ? 11.305 -27.75 -2.75 1 89.69 541 VAL A C 1
ATOM 4248 O O . VAL A 1 541 ? 10.789 -28.812 -2.406 1 89.69 541 VAL A O 1
ATOM 4251 N N . HIS A 1 542 ? 11.836 -27.484 -3.945 1 92.25 542 HIS A N 1
ATOM 4252 C CA . HIS A 1 542 ? 11.859 -28.531 -4.969 1 92.25 542 HIS A CA 1
ATOM 4253 C C . HIS A 1 542 ? 12.703 -29.719 -4.531 1 92.25 542 HIS A C 1
ATOM 4255 O O . HIS A 1 542 ? 12.359 -30.859 -4.801 1 92.25 542 HIS A O 1
ATOM 4261 N N . SER A 1 543 ? 13.844 -29.438 -3.877 1 93 543 SER A N 1
ATOM 4262 C CA . SER A 1 543 ? 14.711 -30.516 -3.393 1 93 543 SER A CA 1
ATOM 4263 C C . SER A 1 543 ? 14 -31.375 -2.352 1 93 543 SER A C 1
ATOM 4265 O O . SER A 1 543 ? 14.102 -32.594 -2.377 1 93 543 SER A O 1
ATOM 4267 N N . ILE A 1 544 ? 13.328 -30.703 -1.502 1 90.31 544 ILE A N 1
ATOM 4268 C CA . ILE A 1 544 ? 12.562 -31.438 -0.498 1 90.31 544 ILE A CA 1
ATOM 4269 C C . ILE A 1 544 ? 11.461 -32.25 -1.179 1 90.31 544 ILE A C 1
ATOM 4271 O O . ILE A 1 544 ? 11.281 -33.438 -0.871 1 90.31 544 ILE A O 1
ATOM 4275 N N . PHE A 1 545 ? 10.828 -31.719 -2.07 1 91.06 545 PHE A N 1
ATOM 4276 C CA . PHE A 1 545 ? 9.734 -32.344 -2.789 1 91.06 545 PHE A CA 1
ATOM 4277 C C . PHE A 1 545 ? 10.211 -33.594 -3.523 1 91.06 545 PHE A C 1
ATOM 4279 O O . PHE A 1 545 ? 9.648 -34.688 -3.355 1 91.06 545 PHE A O 1
ATOM 4286 N N . ILE A 1 546 ? 11.305 -33.438 -4.25 1 92.12 546 ILE A N 1
ATOM 4287 C CA . ILE A 1 546 ? 11.797 -34.531 -5.082 1 92.12 546 ILE A CA 1
ATOM 4288 C C . ILE A 1 546 ? 12.383 -35.625 -4.195 1 92.12 546 ILE A C 1
ATOM 4290 O O . ILE A 1 546 ? 12.219 -36.812 -4.477 1 92.12 546 ILE A O 1
ATOM 4294 N N . THR A 1 547 ? 13.07 -35.25 -3.15 1 92.25 547 THR A N 1
ATOM 4295 C CA . THR A 1 547 ? 13.703 -36.25 -2.277 1 92.25 547 THR A CA 1
ATOM 4296 C C . THR A 1 547 ? 12.648 -37.094 -1.565 1 92.25 547 THR A C 1
ATOM 4298 O O . THR A 1 547 ? 12.758 -38.312 -1.506 1 92.25 547 THR A O 1
ATOM 4301 N N . VAL A 1 548 ? 11.672 -36.406 -1.024 1 90.94 548 VAL A N 1
ATOM 4302 C CA . VAL A 1 548 ? 10.594 -37.125 -0.354 1 90.94 548 VAL A CA 1
ATOM 4303 C C . VAL A 1 548 ? 9.859 -38.031 -1.36 1 90.94 548 VAL A C 1
ATOM 4305 O O . VAL A 1 548 ? 9.555 -39.188 -1.072 1 90.94 548 VAL A O 1
ATOM 4308 N N . LEU A 1 549 ? 9.641 -37.469 -2.543 1 88.25 549 LEU A N 1
ATOM 4309 C CA . LEU A 1 549 ? 8.938 -38.219 -3.586 1 88.25 549 LEU A CA 1
ATOM 4310 C C . LEU A 1 549 ? 9.734 -39.438 -4.023 1 88.25 549 LEU A C 1
ATOM 4312 O O . LEU A 1 549 ? 9.18 -40.531 -4.168 1 88.25 549 LEU A O 1
ATOM 4316 N N . PHE A 1 550 ? 10.992 -39.25 -4.188 1 86.62 550 PHE A N 1
ATOM 4317 C CA . PHE A 1 550 ? 11.836 -40.344 -4.633 1 86.62 550 PHE A CA 1
ATOM 4318 C C . PHE A 1 550 ? 11.984 -41.406 -3.537 1 86.62 550 PHE A C 1
ATOM 4320 O O . PHE A 1 550 ? 12.023 -42.594 -3.82 1 86.62 550 PHE A O 1
ATOM 4327 N N . ALA A 1 551 ? 12.031 -40.969 -2.338 1 89.12 551 ALA A N 1
ATOM 4328 C CA . ALA A 1 551 ? 12.141 -41.875 -1.21 1 89.12 551 ALA A CA 1
ATOM 4329 C C . ALA A 1 551 ? 10.883 -42.75 -1.077 1 89.12 551 ALA A C 1
ATOM 4331 O O . ALA A 1 551 ? 10.961 -43.906 -0.681 1 89.12 551 ALA A O 1
ATOM 4332 N N . MET A 1 552 ? 9.828 -42.219 -1.464 1 89.44 552 MET A N 1
ATOM 4333 C CA . MET A 1 552 ? 8.562 -42.906 -1.296 1 89.44 552 MET A CA 1
ATOM 4334 C C . MET A 1 552 ? 8.211 -43.719 -2.549 1 89.44 552 MET A C 1
ATOM 4336 O O . MET A 1 552 ? 7.449 -44.688 -2.482 1 89.44 552 MET A O 1
ATOM 4340 N N . SER A 1 553 ? 8.688 -43.406 -3.736 1 87.69 553 SER A N 1
ATOM 4341 C CA . SER A 1 553 ? 8.266 -43.969 -5.016 1 87.69 553 SER A CA 1
ATOM 4342 C C . SER A 1 553 ? 8.836 -45.375 -5.207 1 87.69 553 SER A C 1
ATOM 4344 O O . SER A 1 553 ? 8.281 -46.156 -5.969 1 87.69 553 SER A O 1
ATOM 4346 N N . GLY A 1 554 ? 9.953 -45.75 -4.562 1 85.81 554 GLY A N 1
ATOM 4347 C CA . GLY A 1 554 ? 10.57 -47.062 -4.707 1 85.81 554 GLY A CA 1
ATOM 4348 C C . GLY A 1 554 ? 11.422 -47.156 -5.957 1 85.81 554 GLY A C 1
ATOM 4349 O O . GLY A 1 554 ? 11.914 -48.25 -6.277 1 85.81 554 GLY A O 1
ATOM 4350 N N . LEU A 1 555 ? 11.539 -46.094 -6.734 1 89.12 555 LEU A N 1
ATOM 4351 C CA . LEU A 1 555 ? 12.43 -46.125 -7.891 1 89.12 555 LEU A CA 1
ATOM 4352 C C . LEU A 1 555 ? 13.883 -46.281 -7.457 1 89.12 555 LEU A C 1
ATOM 4354 O O . LEU A 1 555 ? 14.227 -46.062 -6.297 1 89.12 555 LEU A O 1
ATOM 4358 N N . ARG A 1 556 ? 14.633 -46.812 -8.438 1 89.31 556 ARG A N 1
ATOM 4359 C CA . ARG A 1 556 ? 16.047 -47 -8.125 1 89.31 556 ARG A CA 1
ATOM 4360 C C . ARG A 1 556 ? 16.734 -45.656 -7.898 1 89.31 556 ARG A C 1
ATOM 4362 O O . ARG A 1 556 ? 16.547 -44.719 -8.672 1 89.31 556 ARG A O 1
ATOM 4369 N N . TRP A 1 557 ? 17.531 -45.5 -6.875 1 90.44 557 TRP A N 1
ATOM 4370 C CA . TRP A 1 557 ? 18.172 -44.25 -6.453 1 90.44 557 TRP A CA 1
ATOM 4371 C C . TRP A 1 557 ? 19.188 -43.781 -7.484 1 90.44 557 TRP A C 1
ATOM 4373 O O . TRP A 1 557 ? 19.578 -42.625 -7.496 1 90.44 557 TRP A O 1
ATOM 4383 N N . GLN A 1 558 ? 19.609 -44.656 -8.414 1 89.75 558 GLN A N 1
ATOM 4384 C CA . GLN A 1 558 ? 20.547 -44.25 -9.461 1 89.75 558 GLN A CA 1
ATOM 4385 C C . GLN A 1 558 ? 19.938 -43.219 -10.391 1 89.75 558 GLN A C 1
ATOM 4387 O O . GLN A 1 558 ? 20.656 -42.438 -11.023 1 89.75 558 GLN A O 1
ATOM 4392 N N . MET A 1 559 ? 18.594 -43.188 -10.43 1 91.25 559 MET A N 1
ATOM 4393 C CA . MET A 1 559 ? 17.891 -42.25 -11.312 1 91.25 559 MET A CA 1
ATOM 4394 C C . MET A 1 559 ? 17.641 -40.906 -10.617 1 91.25 559 MET A C 1
ATOM 4396 O O . MET A 1 559 ? 17.156 -39.969 -11.234 1 91.25 559 MET A O 1
ATOM 4400 N N . TYR A 1 560 ? 18.078 -40.812 -9.391 1 93.19 560 TYR A N 1
ATOM 4401 C CA . TYR A 1 560 ? 17.75 -39.625 -8.594 1 93.19 560 TYR A CA 1
ATOM 4402 C C . TYR A 1 560 ? 18.344 -38.375 -9.219 1 93.19 560 TYR A C 1
ATOM 4404 O O . TYR A 1 560 ? 17.656 -37.344 -9.352 1 93.19 560 TYR A O 1
ATOM 4412 N N . ALA A 1 561 ? 19.609 -38.406 -9.625 1 93.31 561 ALA A N 1
ATOM 4413 C CA . ALA A 1 561 ? 20.297 -37.25 -10.164 1 93.31 561 ALA A CA 1
ATOM 4414 C C . ALA A 1 561 ? 19.656 -36.75 -11.461 1 93.31 561 ALA A C 1
ATOM 4416 O O . ALA A 1 561 ? 19.531 -35.562 -11.695 1 93.31 561 ALA A O 1
ATOM 4417 N N . ASP A 1 562 ? 19.219 -37.688 -12.297 1 92.44 562 ASP A N 1
ATOM 4418 C CA . ASP A 1 562 ? 18.594 -37.312 -13.57 1 92.44 562 ASP A CA 1
ATOM 4419 C C . ASP A 1 562 ? 17.219 -36.719 -13.352 1 92.44 562 ASP A C 1
ATOM 4421 O O . ASP A 1 562 ? 16.875 -35.688 -13.953 1 92.44 562 ASP A O 1
ATOM 4425 N N . VAL A 1 563 ? 16.453 -37.406 -12.539 1 93.19 563 VAL A N 1
ATOM 4426 C CA . VAL A 1 563 ? 15.102 -36.906 -12.266 1 93.19 563 VAL A CA 1
ATOM 4427 C C . VAL A 1 563 ? 15.188 -35.531 -11.609 1 93.19 563 VAL A C 1
ATOM 4429 O O . VAL A 1 563 ? 14.422 -34.625 -11.953 1 93.19 563 VAL A O 1
ATOM 4432 N N . TYR A 1 564 ? 16.109 -35.375 -10.711 1 94.31 564 TYR A N 1
ATOM 4433 C CA . TYR A 1 564 ? 16.297 -34.094 -10.031 1 94.31 564 TYR A CA 1
ATOM 4434 C C . TYR A 1 564 ? 16.688 -33 -11.016 1 94.31 564 TYR A C 1
ATOM 4436 O O . TYR A 1 564 ? 16.156 -31.891 -10.969 1 94.31 564 TYR A O 1
ATOM 4444 N N . LEU A 1 565 ? 17.578 -33.25 -11.852 1 93.44 565 LEU A N 1
ATOM 4445 C CA . LEU A 1 565 ? 18.109 -32.281 -12.789 1 93.44 565 LEU A CA 1
ATOM 4446 C C . LEU A 1 565 ? 17.031 -31.797 -13.75 1 93.44 565 LEU A C 1
ATOM 4448 O O . LEU A 1 565 ? 16.797 -30.594 -13.883 1 93.44 565 LEU A O 1
ATOM 4452 N N . TRP A 1 566 ? 16.344 -32.75 -14.391 1 92.06 566 TRP A N 1
ATOM 4453 C CA . TRP A 1 566 ? 15.391 -32.375 -15.43 1 92.06 566 TRP A CA 1
ATOM 4454 C C . TRP A 1 566 ? 14.141 -31.75 -14.812 1 92.06 566 TRP A C 1
ATOM 4456 O O . TRP A 1 566 ? 13.539 -30.859 -15.406 1 92.06 566 TRP A O 1
ATOM 4466 N N . SER A 1 567 ? 13.75 -32.281 -13.648 1 94.06 567 SER A N 1
ATOM 4467 C CA . SER A 1 567 ? 12.617 -31.641 -12.977 1 94.06 567 SER A CA 1
ATOM 4468 C C . SER A 1 567 ? 12.953 -30.234 -12.516 1 94.06 567 SER A C 1
ATOM 4470 O O . SER A 1 567 ? 12.102 -29.344 -12.539 1 94.06 567 SER A O 1
ATOM 4472 N N . THR A 1 568 ? 14.18 -30 -12.07 1 93.44 568 THR A N 1
ATOM 4473 C CA . THR A 1 568 ? 14.625 -28.688 -11.633 1 93.44 568 THR A CA 1
ATOM 4474 C C . THR A 1 568 ? 14.656 -27.703 -12.805 1 93.44 568 THR A C 1
ATOM 4476 O O . THR A 1 568 ? 14.219 -26.562 -12.672 1 93.44 568 THR A O 1
ATOM 4479 N N . LEU A 1 569 ? 15.156 -28.172 -13.867 1 91.38 569 LEU A N 1
ATOM 4480 C CA . LEU A 1 569 ? 15.227 -27.328 -15.047 1 91.38 569 LEU A CA 1
ATOM 4481 C C . LEU A 1 569 ? 13.828 -26.953 -15.531 1 91.38 569 LEU A C 1
ATOM 4483 O O . LEU A 1 569 ? 13.594 -25.828 -15.961 1 91.38 569 LEU A O 1
ATOM 4487 N N . LEU A 1 570 ? 12.945 -27.906 -15.484 1 93.06 570 LEU A N 1
ATOM 4488 C CA . LEU A 1 570 ? 11.555 -27.641 -15.859 1 93.06 570 LEU A CA 1
ATOM 4489 C C . LEU A 1 570 ? 10.93 -26.625 -14.922 1 93.06 570 LEU A C 1
ATOM 4491 O O . LEU A 1 570 ? 10.312 -25.656 -15.375 1 93.06 570 LEU A O 1
ATOM 4495 N N . ALA A 1 571 ? 11.109 -26.859 -13.633 1 92.62 571 ALA A N 1
ATOM 4496 C CA . ALA A 1 571 ? 10.547 -25.969 -12.633 1 92.62 571 ALA A CA 1
ATOM 4497 C C . ALA A 1 571 ? 11.094 -24.547 -12.805 1 92.62 571 ALA A C 1
ATOM 4499 O O . ALA A 1 571 ? 10.352 -23.562 -12.703 1 92.62 571 ALA A O 1
ATOM 4500 N N . ALA A 1 572 ? 12.344 -24.438 -13.094 1 90.25 572 ALA A N 1
ATOM 4501 C CA . ALA A 1 572 ? 12.984 -23.141 -13.273 1 90.25 572 ALA A CA 1
ATOM 4502 C C . ALA A 1 572 ? 12.469 -22.438 -14.523 1 90.25 572 ALA A C 1
ATOM 4504 O O . ALA A 1 572 ? 12.281 -21.219 -14.523 1 90.25 572 ALA A O 1
ATOM 4505 N N . THR A 1 573 ? 12.305 -23.203 -15.57 1 89.5 573 THR A N 1
ATOM 4506 C CA . THR A 1 573 ? 11.812 -22.641 -16.812 1 89.5 573 THR A CA 1
ATOM 4507 C C . THR A 1 573 ? 10.383 -22.125 -16.656 1 89.5 573 THR A C 1
ATOM 4509 O O . THR A 1 573 ? 10.055 -21.031 -17.094 1 89.5 573 THR A O 1
ATOM 4512 N N . MET A 1 574 ? 9.57 -22.906 -16.047 1 90.38 574 MET A N 1
ATOM 4513 C CA . MET A 1 574 ? 8.18 -22.5 -15.828 1 90.38 574 MET A CA 1
ATOM 4514 C C . MET A 1 574 ? 8.102 -21.312 -14.875 1 90.38 574 MET A C 1
ATOM 4516 O O . MET A 1 574 ? 7.273 -20.422 -15.07 1 90.38 574 MET A O 1
ATOM 4520 N N . ASN A 1 575 ? 8.906 -21.344 -13.883 1 89.25 575 ASN A N 1
ATOM 4521 C CA . ASN A 1 575 ? 8.961 -20.219 -12.961 1 89.25 575 ASN A CA 1
ATOM 4522 C C . ASN A 1 575 ? 9.328 -18.922 -13.672 1 89.25 575 ASN A C 1
ATOM 4524 O O . ASN A 1 575 ? 8.781 -17.859 -13.375 1 89.25 575 ASN A O 1
ATOM 4528 N N . ALA A 1 576 ? 10.289 -19 -14.516 1 87.69 576 ALA A N 1
ATOM 4529 C CA . ALA A 1 576 ? 10.703 -17.844 -15.289 1 87.69 576 ALA A CA 1
ATOM 4530 C C . ALA A 1 576 ? 9.57 -17.328 -16.172 1 87.69 576 ALA A C 1
ATOM 4532 O O . ALA A 1 576 ? 9.391 -16.125 -16.344 1 87.69 576 ALA A O 1
ATOM 4533 N N . LEU A 1 577 ? 8.844 -18.234 -16.734 1 88.75 577 LEU A N 1
ATOM 4534 C CA . LEU A 1 577 ? 7.699 -17.859 -17.562 1 88.75 577 LEU A CA 1
ATOM 4535 C C . LEU A 1 577 ? 6.645 -17.125 -16.734 1 88.75 577 LEU A C 1
ATOM 4537 O O . LEU A 1 577 ? 6.113 -16.109 -17.156 1 88.75 577 LEU A O 1
ATOM 4541 N N . TYR A 1 578 ? 6.332 -17.625 -15.562 1 89.38 578 TYR A N 1
ATOM 4542 C CA . TYR A 1 578 ? 5.324 -17.016 -14.703 1 89.38 578 TYR A CA 1
ATOM 4543 C C . TYR A 1 578 ? 5.77 -15.641 -14.227 1 89.38 578 TYR A C 1
ATOM 4545 O O . TYR A 1 578 ? 4.953 -14.719 -14.094 1 89.38 578 TYR A O 1
ATOM 4553 N N . LEU A 1 579 ? 7.031 -15.508 -13.992 1 87.19 579 LEU A N 1
ATOM 4554 C CA . LEU A 1 579 ? 7.555 -14.203 -13.586 1 87.19 579 LEU A CA 1
ATOM 4555 C C . LEU A 1 579 ? 7.434 -13.195 -14.719 1 87.19 579 LEU A C 1
ATOM 4557 O O . LEU A 1 579 ? 7.164 -12.016 -14.477 1 87.19 579 LEU A O 1
ATOM 4561 N N . MET A 1 580 ? 7.629 -13.633 -15.898 1 87.81 580 MET A N 1
ATOM 4562 C CA . MET A 1 580 ? 7.496 -12.766 -17.062 1 87.81 580 MET A CA 1
ATOM 4563 C C . MET A 1 580 ? 6.055 -12.289 -17.234 1 87.81 580 MET A C 1
ATOM 4565 O O . MET A 1 580 ? 5.812 -11.109 -17.484 1 87.81 580 MET A O 1
ATOM 4569 N N . VAL A 1 581 ? 5.117 -13.172 -17.062 1 88.31 581 VAL A N 1
ATOM 4570 C CA . VAL A 1 581 ? 3.705 -12.828 -17.188 1 88.31 581 VAL A CA 1
ATOM 4571 C C . VAL A 1 581 ? 3.297 -11.891 -16.062 1 88.31 581 VAL A C 1
ATOM 4573 O O . VAL A 1 581 ? 2.539 -10.945 -16.266 1 88.31 581 VAL A O 1
ATOM 4576 N N . ALA A 1 582 ? 3.771 -12.164 -14.875 1 87.31 582 ALA A N 1
ATOM 4577 C CA . ALA A 1 582 ? 3.455 -11.336 -13.719 1 87.31 582 ALA A CA 1
ATOM 4578 C C . ALA A 1 582 ? 3.988 -9.922 -13.891 1 87.31 582 ALA A C 1
ATOM 4580 O O . ALA A 1 582 ? 3.389 -8.961 -13.398 1 87.31 582 ALA A O 1
ATOM 4581 N N . ALA A 1 583 ? 5.078 -9.773 -14.57 1 84.56 583 ALA A N 1
ATOM 4582 C CA . ALA A 1 583 ? 5.68 -8.469 -14.797 1 84.56 583 ALA A CA 1
ATOM 4583 C C . ALA A 1 583 ? 4.809 -7.609 -15.711 1 84.56 583 ALA A C 1
ATOM 4585 O O . ALA A 1 583 ? 4.801 -6.383 -15.602 1 84.56 583 ALA A O 1
ATOM 4586 N N . ILE A 1 584 ? 3.912 -8.273 -16.469 1 84.31 584 ILE A N 1
ATOM 4587 C CA . ILE A 1 584 ? 3.111 -7.547 -17.453 1 84.31 584 ILE A CA 1
ATOM 4588 C C . ILE A 1 584 ? 1.694 -7.352 -16.922 1 84.31 584 ILE A C 1
ATOM 4590 O O . ILE A 1 584 ? 1.021 -6.379 -17.266 1 84.31 584 ILE A O 1
ATOM 4594 N N . ALA A 1 585 ? 1.275 -8.219 -16.094 1 82.81 585 ALA A N 1
ATOM 4595 C CA . ALA A 1 585 ? -0.102 -8.195 -15.609 1 82.81 585 ALA A CA 1
ATOM 4596 C C . ALA A 1 585 ? -0.324 -7.043 -14.633 1 82.81 585 ALA A C 1
ATOM 4598 O O . ALA A 1 585 ? 0.58 -6.68 -13.875 1 82.81 585 ALA A O 1
ATOM 4599 N N . LYS A 1 586 ? -1.516 -6.512 -14.664 1 77.94 586 LYS A N 1
ATOM 4600 C CA . LYS A 1 586 ? -1.867 -5.383 -13.805 1 77.94 586 LYS A CA 1
ATOM 4601 C C . LYS A 1 586 ? -2.121 -5.836 -12.375 1 77.94 586 LYS A C 1
ATOM 4603 O O . LYS A 1 586 ? -1.751 -5.141 -11.422 1 77.94 586 LYS A O 1
ATOM 4608 N N . ASP A 1 587 ? -2.791 -6.977 -12.234 1 79.38 587 ASP A N 1
ATOM 4609 C CA . ASP A 1 587 ? -3.107 -7.512 -10.914 1 79.38 587 ASP A CA 1
ATOM 4610 C C . ASP A 1 587 ? -2.936 -9.031 -10.875 1 79.38 587 ASP A C 1
ATOM 4612 O O . ASP A 1 587 ? -2.643 -9.648 -11.898 1 79.38 587 ASP A O 1
ATOM 4616 N N . ALA A 1 588 ? -3.055 -9.562 -9.727 1 78.12 588 ALA A N 1
ATOM 4617 C CA . ALA A 1 588 ? -2.812 -10.992 -9.523 1 78.12 588 ALA A CA 1
ATOM 4618 C C . ALA A 1 588 ? -3.838 -11.836 -10.281 1 78.12 588 ALA A C 1
ATOM 4620 O O . ALA A 1 588 ? -3.502 -12.883 -10.828 1 78.12 588 ALA A O 1
ATOM 4621 N N . GLN A 1 589 ? -5.09 -11.367 -10.367 1 75.94 589 GLN A N 1
ATOM 4622 C CA . GLN A 1 589 ? -6.129 -12.117 -11.062 1 75.94 589 GLN A CA 1
ATOM 4623 C C . GLN A 1 589 ? -5.84 -12.195 -12.555 1 75.94 589 GLN A C 1
ATOM 4625 O O . GLN A 1 589 ? -5.895 -13.273 -13.148 1 75.94 589 GLN A O 1
ATOM 4630 N N . SER A 1 590 ? -5.477 -11.109 -13.164 1 79.75 590 SER A N 1
ATOM 4631 C CA . SER A 1 590 ? -5.164 -11.078 -14.586 1 79.75 590 SER A CA 1
ATOM 4632 C C . SER A 1 590 ? -3.91 -11.891 -14.891 1 79.75 590 SER A C 1
ATOM 4634 O O . SER A 1 590 ? -3.795 -12.484 -15.969 1 79.75 590 SER A O 1
ATOM 4636 N N . ALA A 1 591 ? -3.021 -11.867 -13.914 1 83.69 591 ALA A N 1
ATOM 4637 C CA . ALA A 1 591 ? -1.793 -12.633 -14.109 1 83.69 591 ALA A CA 1
ATOM 4638 C C . ALA A 1 591 ? -2.086 -14.125 -14.227 1 83.69 591 ALA A C 1
ATOM 4640 O O . ALA A 1 591 ? -1.522 -14.812 -15.086 1 83.69 591 ALA A O 1
ATOM 4641 N N . ILE A 1 592 ? -2.975 -14.633 -13.445 1 81.5 592 ILE A N 1
ATOM 4642 C CA . ILE A 1 592 ? -3.316 -16.047 -13.461 1 81.5 592 ILE A CA 1
ATOM 4643 C C . ILE A 1 592 ? -4.078 -16.375 -14.742 1 81.5 592 ILE A C 1
ATOM 4645 O O . ILE A 1 592 ? -3.797 -17.391 -15.398 1 81.5 592 ILE A O 1
ATOM 4649 N N . VAL A 1 593 ? -4.93 -15.461 -15.117 1 77.69 593 VAL A N 1
ATOM 4650 C CA . VAL A 1 593 ? -5.738 -15.68 -16.312 1 77.69 593 VAL A CA 1
ATOM 4651 C C . VAL A 1 593 ? -4.844 -15.688 -17.547 1 77.69 593 VAL A C 1
ATOM 4653 O O . VAL A 1 593 ? -4.996 -16.531 -18.422 1 77.69 593 VAL A O 1
ATOM 4656 N N . PHE A 1 594 ? -3.83 -14.836 -17.578 1 80.88 594 PHE A N 1
ATOM 4657 C CA . PHE A 1 594 ? -2.963 -14.719 -18.75 1 80.88 594 PHE A CA 1
ATOM 4658 C C . PHE A 1 594 ? -1.964 -15.867 -18.797 1 80.88 594 PHE A C 1
ATOM 4660 O O . PHE A 1 594 ? -1.493 -16.25 -19.875 1 80.88 594 PHE A O 1
ATOM 4667 N N . SER A 1 595 ? -1.675 -16.375 -17.656 1 84.75 595 SER A N 1
ATOM 4668 C CA . SER A 1 595 ? -0.684 -17.438 -17.594 1 84.75 595 SER A CA 1
ATOM 4669 C C . SER A 1 595 ? -1.299 -18.781 -18 1 84.75 595 SER A C 1
ATOM 4671 O O . SER A 1 595 ? -0.596 -19.688 -18.469 1 84.75 595 SER A O 1
ATOM 4673 N N . SER A 1 596 ? -2.582 -18.906 -17.906 1 82.62 596 SER A N 1
ATOM 4674 C CA . SER A 1 596 ? -3.266 -20.188 -18.062 1 82.62 596 SER A CA 1
ATOM 4675 C C . SER A 1 596 ? -3.102 -20.734 -19.469 1 82.62 596 SER A C 1
ATOM 4677 O O . SER A 1 596 ? -2.75 -21.906 -19.656 1 82.62 596 SER A O 1
ATOM 4679 N N . PRO A 1 597 ? -3.262 -19.891 -20.516 1 78.44 597 PRO A N 1
ATOM 4680 C CA . PRO A 1 597 ? -3.076 -20.438 -21.859 1 78.44 597 PRO A CA 1
ATOM 4681 C C . PRO A 1 597 ? -1.653 -20.938 -22.109 1 78.44 597 PRO A C 1
ATOM 4683 O O . PRO A 1 597 ? -1.457 -21.953 -22.766 1 78.44 597 PRO A O 1
ATOM 4686 N N . PHE A 1 598 ? -0.711 -20.312 -21.547 1 80.94 598 PHE A N 1
ATOM 4687 C CA . PHE A 1 598 ? 0.676 -20.719 -21.719 1 80.94 598 PHE A CA 1
ATOM 4688 C C . PHE A 1 598 ? 0.955 -22 -20.938 1 80.94 598 PHE A C 1
ATOM 4690 O O . PHE A 1 598 ? 1.652 -22.891 -21.438 1 80.94 598 PHE A O 1
ATOM 4697 N N . MET A 1 599 ? 0.467 -22.016 -19.828 1 85.81 599 MET A N 1
ATOM 4698 C CA . MET A 1 599 ? 0.628 -23.219 -19.016 1 85.81 599 MET A CA 1
ATOM 4699 C C . MET A 1 599 ? -0.011 -24.422 -19.688 1 85.81 599 MET A C 1
ATOM 4701 O O . MET A 1 599 ? 0.594 -25.5 -19.75 1 85.81 599 MET A O 1
ATOM 4705 N N . MET A 1 600 ? -1.13 -24.219 -20.25 1 82.19 600 MET A N 1
ATOM 4706 C CA . MET A 1 600 ? -1.848 -25.312 -20.891 1 82.19 600 MET A CA 1
ATOM 4707 C C . MET A 1 600 ? -1.118 -25.781 -22.141 1 82.19 600 MET A C 1
ATOM 4709 O O . MET A 1 600 ? -1.083 -26.984 -22.438 1 82.19 600 MET A O 1
ATOM 4713 N N . LEU A 1 601 ? -0.601 -24.812 -22.812 1 82 601 LEU A N 1
ATOM 4714 C CA . LEU A 1 601 ? 0.142 -25.141 -24.016 1 82 601 LEU A CA 1
ATOM 4715 C C . LEU A 1 601 ? 1.274 -26.125 -23.703 1 82 601 LEU A C 1
ATOM 4717 O O . LEU A 1 601 ? 1.415 -27.141 -24.375 1 82 601 LEU A O 1
ATOM 4721 N N . PHE A 1 602 ? 1.909 -25.938 -22.656 1 85.62 602 PHE A N 1
ATOM 4722 C CA . PHE A 1 602 ? 3.066 -26.75 -22.328 1 85.62 602 PHE A CA 1
ATOM 4723 C C . PHE A 1 602 ? 2.637 -28.047 -21.641 1 85.62 602 PHE A C 1
ATOM 4725 O O . PHE A 1 602 ? 3.279 -29.094 -21.797 1 85.62 602 PHE A O 1
ATOM 4732 N N . LEU A 1 603 ? 1.548 -27.984 -20.969 1 84.88 603 LEU A N 1
ATOM 4733 C CA . LEU A 1 603 ? 1.068 -29.172 -20.266 1 84.88 603 LEU A CA 1
ATOM 4734 C C . LEU A 1 603 ? 0.436 -30.156 -21.234 1 84.88 603 LEU A C 1
ATOM 4736 O O . LEU A 1 603 ? 0.502 -31.375 -21.031 1 84.88 603 LEU A O 1
ATOM 4740 N N . LEU A 1 604 ? -0.111 -29.547 -22.25 1 84.38 604 LEU A N 1
ATOM 4741 C CA . LEU A 1 604 ? -0.859 -30.406 -23.156 1 84.38 604 LEU A CA 1
ATOM 4742 C C . LEU A 1 604 ? 0.065 -31.031 -24.188 1 84.38 604 LEU A C 1
ATOM 4744 O O . LEU A 1 604 ? -0.118 -32.188 -24.578 1 84.38 604 LEU A O 1
ATOM 4748 N N . PHE A 1 605 ? 0.998 -30.219 -24.641 1 84.69 605 PHE A N 1
ATOM 4749 C CA . PHE A 1 605 ? 1.987 -30.766 -25.547 1 84.69 605 PHE A CA 1
ATOM 4750 C C . PHE A 1 605 ? 3.123 -31.438 -24.781 1 84.69 605 PHE A C 1
ATOM 4752 O O . PHE A 1 605 ? 4.254 -30.953 -24.797 1 84.69 605 PHE A O 1
ATOM 4759 N N . ASN A 1 606 ? 2.859 -32.594 -24.125 1 83.94 606 ASN A N 1
ATOM 4760 C CA . ASN A 1 606 ? 3.789 -33.188 -23.172 1 83.94 606 ASN A CA 1
ATOM 4761 C C . ASN A 1 606 ? 4.461 -34.438 -23.766 1 83.94 606 ASN A C 1
ATOM 4763 O O . ASN A 1 606 ? 5.383 -34.969 -23.172 1 83.94 606 ASN A O 1
ATOM 4767 N N . GLY A 1 607 ? 4.047 -34.938 -24.906 1 76.94 607 GLY A N 1
ATOM 4768 C CA . GLY A 1 607 ? 4.691 -36.062 -25.562 1 76.94 607 GLY A CA 1
ATOM 4769 C C . GLY A 1 607 ? 4.254 -37.406 -25 1 76.94 607 GLY A C 1
ATOM 4770 O O . GLY A 1 607 ? 4.723 -38.469 -25.453 1 76.94 607 GLY A O 1
ATOM 4771 N N . PHE A 1 608 ? 3.469 -37.469 -23.984 1 81.19 608 PHE A N 1
ATOM 4772 C CA . PHE A 1 608 ? 2.994 -38.719 -23.359 1 81.19 608 PHE A CA 1
ATOM 4773 C C . PHE A 1 608 ? 1.515 -38.938 -23.641 1 81.19 608 PHE A C 1
ATOM 4775 O O . PHE A 1 608 ? 1.142 -39.906 -24.281 1 81.19 608 PHE A O 1
ATOM 4782 N N . THR A 1 609 ? 0.7 -38 -23.219 1 77.69 609 THR A N 1
ATOM 4783 C CA . THR A 1 609 ? -0.722 -38.094 -23.531 1 77.69 609 THR A CA 1
ATOM 4784 C C . THR A 1 609 ? -1.003 -37.594 -24.938 1 77.69 609 THR A C 1
ATOM 4786 O O . THR A 1 609 ? -1.941 -38.062 -25.594 1 77.69 609 THR A O 1
ATOM 4789 N N . ALA A 1 610 ? -0.224 -36.594 -25.359 1 79.06 610 ALA A N 1
ATOM 4790 C CA . ALA A 1 610 ? -0.227 -36.125 -26.734 1 79.06 610 ALA A CA 1
ATOM 4791 C C . ALA A 1 610 ? 1.109 -36.375 -27.422 1 79.06 610 ALA A C 1
ATOM 4793 O O . ALA A 1 610 ? 2.086 -35.656 -27.188 1 79.06 610 ALA A O 1
ATOM 4794 N N . THR A 1 611 ? 1.073 -37.312 -28.188 1 78.31 611 THR A N 1
ATOM 4795 C CA . THR A 1 611 ? 2.309 -37.719 -28.844 1 78.31 611 THR A CA 1
ATOM 4796 C C . THR A 1 611 ? 2.402 -37.125 -30.234 1 78.31 611 THR A C 1
ATOM 4798 O O . THR A 1 611 ? 1.441 -36.531 -30.734 1 78.31 611 THR A O 1
ATOM 4801 N N . ARG A 1 612 ? 3.525 -37.312 -30.844 1 75.94 612 ARG A N 1
ATOM 4802 C CA . ARG A 1 612 ? 3.766 -36.75 -32.156 1 75.94 612 ARG A CA 1
ATOM 4803 C C . ARG A 1 612 ? 2.846 -37.375 -33.188 1 75.94 612 ARG A C 1
ATOM 4805 O O . ARG A 1 612 ? 2.496 -36.75 -34.188 1 75.94 612 ARG A O 1
ATOM 4812 N N . SER A 1 613 ? 2.414 -38.594 -32.906 1 72.81 613 SER A N 1
ATOM 4813 C CA . SER A 1 613 ? 1.531 -39.281 -33.844 1 72.81 613 SER A CA 1
ATOM 4814 C C . SER A 1 613 ? 0.075 -38.875 -33.625 1 72.81 613 SER A C 1
ATOM 4816 O O . SER A 1 613 ? -0.737 -38.969 -34.531 1 72.81 613 SER A O 1
ATOM 4818 N N . SER A 1 614 ? -0.212 -38.469 -32.438 1 75.94 614 SER A N 1
ATOM 4819 C CA . SER A 1 614 ? -1.602 -38.125 -32.125 1 75.94 614 SER A CA 1
ATOM 4820 C C . SER A 1 614 ? -1.921 -36.688 -32.406 1 75.94 614 SER A C 1
ATOM 4822 O O . SER A 1 614 ? -3.082 -36.312 -32.656 1 75.94 614 SER A O 1
ATOM 4824 N N . VAL A 1 615 ? -0.896 -35.812 -32.531 1 81.56 615 VAL A N 1
ATOM 4825 C CA . VAL A 1 615 ? -1.122 -34.406 -32.781 1 81.56 615 VAL A CA 1
ATOM 4826 C C . VAL A 1 615 ? -1.143 -34.125 -34.281 1 81.56 615 VAL A C 1
ATOM 4828 O O . VAL A 1 615 ? -0.597 -34.875 -35.062 1 81.56 615 VAL A O 1
ATOM 4831 N N . VAL A 1 616 ? -1.843 -33.031 -34.625 1 78.69 616 VAL A N 1
ATOM 4832 C CA . VAL A 1 616 ? -1.896 -32.625 -36 1 78.69 616 VAL A CA 1
ATOM 4833 C C . VAL A 1 616 ? -0.491 -32.281 -36.5 1 78.69 616 VAL A C 1
ATOM 4835 O O . VAL A 1 616 ? 0.312 -31.703 -35.75 1 78.69 616 VAL A O 1
ATOM 4838 N N . PRO A 1 617 ? -0.193 -32.688 -37.688 1 76.69 617 PRO A N 1
ATOM 4839 C CA . PRO A 1 617 ? 1.171 -32.562 -38.219 1 76.69 617 PRO A CA 1
ATOM 4840 C C . PRO A 1 617 ? 1.702 -31.141 -38.156 1 76.69 617 PRO A C 1
ATOM 4842 O O . PRO A 1 617 ? 2.887 -30.922 -37.875 1 76.69 617 PRO A O 1
ATOM 4845 N N . TRP A 1 618 ? 0.881 -30.109 -38.312 1 78.75 618 TRP A N 1
ATOM 4846 C CA . TRP A 1 618 ? 1.391 -28.734 -38.375 1 78.75 618 TRP A CA 1
ATOM 4847 C C . TRP A 1 618 ? 1.685 -28.203 -36.969 1 78.75 618 TRP A C 1
ATOM 4849 O O . TRP A 1 618 ? 2.354 -27.188 -36.812 1 78.75 618 TRP A O 1
ATOM 4859 N N . MET A 1 619 ? 1.347 -29 -35.938 1 81.88 619 MET A N 1
ATOM 4860 C CA . MET A 1 619 ? 1.587 -28.547 -34.594 1 81.88 619 MET A CA 1
ATOM 4861 C C . MET A 1 619 ? 2.652 -29.391 -33.906 1 81.88 619 MET A C 1
ATOM 4863 O O . MET A 1 619 ? 2.93 -29.219 -32.719 1 81.88 619 MET A O 1
ATOM 4867 N N . ARG A 1 620 ? 3.254 -30.266 -34.625 1 78.19 620 ARG A N 1
ATOM 4868 C CA . ARG A 1 620 ? 4.254 -31.156 -34.031 1 78.19 620 ARG A CA 1
ATOM 4869 C C . ARG A 1 620 ? 5.43 -30.375 -33.469 1 78.19 620 ARG A C 1
ATOM 4871 O O . ARG A 1 620 ? 6.051 -30.797 -32.5 1 78.19 620 ARG A O 1
ATOM 4878 N N . TRP A 1 621 ? 5.586 -29.156 -34.031 1 78.25 621 TRP A N 1
ATOM 4879 C CA . TRP A 1 621 ? 6.691 -28.312 -33.562 1 78.25 621 TRP A CA 1
ATOM 4880 C C . TRP A 1 621 ? 6.457 -27.859 -32.125 1 78.25 621 TRP A C 1
ATOM 4882 O O . TRP A 1 621 ? 7.41 -27.562 -31.391 1 78.25 621 TRP A O 1
ATOM 4892 N N . ALA A 1 622 ? 5.289 -27.891 -31.625 1 82.56 622 ALA A N 1
ATOM 4893 C CA . ALA A 1 622 ? 4.949 -27.438 -30.281 1 82.56 622 ALA A CA 1
ATOM 4894 C C . ALA A 1 622 ? 5.461 -28.422 -29.234 1 82.56 622 ALA A C 1
ATOM 4896 O O . ALA A 1 622 ? 5.828 -28.016 -28.125 1 82.56 622 ALA A O 1
ATOM 4897 N N . ILE A 1 623 ? 5.492 -29.703 -29.562 1 83 623 ILE A N 1
ATOM 4898 C CA . ILE A 1 623 ? 6.02 -30.703 -28.656 1 83 623 ILE A CA 1
ATOM 4899 C C . ILE A 1 623 ? 7.527 -30.531 -28.5 1 83 623 ILE A C 1
ATOM 4901 O O . ILE A 1 623 ? 8.078 -30.75 -27.422 1 83 623 ILE A O 1
ATOM 4905 N N . ASP A 1 624 ? 8.094 -29.969 -29.609 1 76.94 624 ASP A N 1
ATOM 4906 C CA . ASP A 1 624 ? 9.547 -29.781 -29.594 1 76.94 624 ASP A CA 1
ATOM 4907 C C . ASP A 1 624 ? 9.938 -28.594 -28.719 1 76.94 624 ASP A C 1
ATOM 4909 O O . ASP A 1 624 ? 11.023 -28.578 -28.125 1 76.94 624 ASP A O 1
ATOM 4913 N N . ILE A 1 625 ? 9.07 -27.781 -28.531 1 81.62 625 ILE A N 1
ATOM 4914 C CA . ILE A 1 625 ? 9.438 -26.578 -27.797 1 81.62 625 ILE A CA 1
ATOM 4915 C C . ILE A 1 625 ? 8.891 -26.656 -26.375 1 81.62 625 ILE A C 1
ATOM 4917 O O . ILE A 1 625 ? 9.203 -25.812 -25.531 1 81.62 625 ILE A O 1
ATOM 4921 N N . SER A 1 626 ? 8.195 -27.703 -26.094 1 87.69 626 SER A N 1
ATOM 4922 C CA . SER A 1 626 ? 7.598 -27.828 -24.766 1 87.69 626 SER A CA 1
ATOM 4923 C C . SER A 1 626 ? 8.609 -28.344 -23.75 1 87.69 626 SER A C 1
ATOM 4925 O O . SER A 1 626 ? 9.141 -29.453 -23.875 1 87.69 626 SER A O 1
ATOM 4927 N N . PRO A 1 627 ? 8.836 -27.5 -22.719 1 88.56 627 PRO A N 1
ATOM 4928 C CA . PRO A 1 627 ? 9.773 -27.969 -21.688 1 88.56 627 PRO A CA 1
ATOM 4929 C C . PRO A 1 627 ? 9.258 -29.188 -20.922 1 88.56 627 PRO A C 1
ATOM 4931 O O . PRO A 1 627 ? 10.055 -30 -20.438 1 88.56 627 PRO A O 1
ATOM 4934 N N . VAL A 1 628 ? 8.016 -29.406 -20.875 1 90.75 628 VAL A N 1
ATOM 4935 C CA . VAL A 1 628 ? 7.434 -30.562 -20.203 1 90.75 628 VAL A CA 1
ATOM 4936 C C . VAL A 1 628 ? 7.73 -31.828 -20.984 1 90.75 628 VAL A C 1
ATOM 4938 O O . VAL A 1 628 ? 8.172 -32.844 -20.422 1 90.75 628 VAL A O 1
ATOM 4941 N N . ALA A 1 629 ? 7.477 -31.75 -22.344 1 88.5 629 ALA A N 1
ATOM 4942 C CA . ALA A 1 629 ? 7.746 -32.906 -23.203 1 88.5 629 ALA A CA 1
ATOM 4943 C C . ALA A 1 629 ? 9.219 -33.312 -23.141 1 88.5 629 ALA A C 1
ATOM 4945 O O . ALA A 1 629 ? 9.547 -34.5 -23.078 1 88.5 629 ALA A O 1
ATOM 4946 N N . TYR A 1 630 ? 9.984 -32.312 -23.109 1 87.38 630 TYR A N 1
ATOM 4947 C CA . TYR A 1 630 ? 11.422 -32.562 -23.078 1 87.38 630 TYR A CA 1
ATOM 4948 C C . TYR A 1 630 ? 11.836 -33.219 -21.766 1 87.38 630 TYR A C 1
ATOM 4950 O O . TYR A 1 630 ? 12.648 -34.125 -21.75 1 87.38 630 TYR A O 1
ATOM 4958 N N . SER A 1 631 ? 11.375 -32.75 -20.672 1 91.5 631 SER A N 1
ATOM 4959 C CA . SER A 1 631 ? 11.719 -33.281 -19.359 1 91.5 631 SER A CA 1
ATOM 4960 C C . SER A 1 631 ? 11.25 -34.719 -19.203 1 91.5 631 SER A C 1
ATOM 4962 O O . SER A 1 631 ? 11.984 -35.562 -18.688 1 91.5 631 SER A O 1
ATOM 4964 N N . ILE A 1 632 ? 10.062 -35.031 -19.672 1 90.69 632 ILE A N 1
ATOM 4965 C CA . ILE A 1 632 ? 9.547 -36.375 -19.578 1 90.69 632 ILE A CA 1
ATOM 4966 C C . ILE A 1 632 ? 10.406 -37.312 -20.438 1 90.69 632 ILE A C 1
ATOM 4968 O O . ILE A 1 632 ? 10.758 -38.406 -20 1 90.69 632 ILE A O 1
ATOM 4972 N N . GLN A 1 633 ? 10.727 -36.875 -21.656 1 87.56 633 GLN A N 1
ATOM 4973 C CA . GLN A 1 633 ? 11.539 -37.656 -22.578 1 87.56 633 GLN A CA 1
ATOM 4974 C C . GLN A 1 633 ? 12.891 -38 -21.953 1 87.56 633 GLN A C 1
ATOM 4976 O O . GLN A 1 633 ? 13.344 -39.156 -22.016 1 87.56 633 GLN A O 1
ATOM 4981 N N . GLN A 1 634 ? 13.461 -37.031 -21.328 1 88.81 634 GLN A N 1
ATOM 4982 C CA . GLN A 1 634 ? 14.773 -37.25 -20.734 1 88.81 634 GLN A CA 1
ATOM 4983 C C . GLN A 1 634 ? 14.68 -38.188 -19.516 1 88.81 634 GLN A C 1
ATOM 4985 O O . GLN A 1 634 ? 15.586 -38.969 -19.266 1 88.81 634 GLN A O 1
ATOM 4990 N N . MET A 1 635 ? 13.68 -38.156 -18.781 1 91.56 635 MET A N 1
ATOM 4991 C CA . MET A 1 635 ? 13.5 -39 -17.625 1 91.56 635 MET A CA 1
ATOM 4992 C C . MET A 1 635 ? 13.234 -40.438 -18.047 1 91.56 635 MET A C 1
ATOM 4994 O O . MET A 1 635 ? 13.695 -41.375 -17.391 1 91.56 635 MET A O 1
ATOM 4998 N N . VAL A 1 636 ? 12.477 -40.562 -19.141 1 89.31 636 VAL A N 1
ATOM 4999 C CA . VAL A 1 636 ? 12.203 -41.875 -19.656 1 89.31 636 VAL A CA 1
ATOM 5000 C C . VAL A 1 636 ? 13.492 -42.531 -20.172 1 89.31 636 VAL A C 1
ATOM 5002 O O . VAL A 1 636 ? 13.742 -43.719 -19.953 1 89.31 636 VAL A O 1
ATOM 5005 N N . TYR A 1 637 ? 14.336 -41.688 -20.859 1 87.12 637 TYR A N 1
ATOM 5006 C CA . TYR A 1 637 ? 15.633 -42.188 -21.312 1 87.12 637 TYR A CA 1
ATOM 5007 C C . TYR A 1 637 ? 16.5 -42.594 -20.141 1 87.12 637 TYR A C 1
ATOM 5009 O O . TYR A 1 637 ? 17.188 -43.625 -20.188 1 87.12 637 TYR A O 1
ATOM 5017 N N . ALA A 1 638 ? 16.469 -41.812 -19.109 1 89 638 ALA A N 1
ATOM 5018 C CA . ALA A 1 638 ? 17.25 -42.125 -17.906 1 89 638 ALA A CA 1
ATOM 5019 C C . ALA A 1 638 ? 16.766 -43.406 -17.25 1 89 638 ALA A C 1
ATOM 5021 O O . ALA A 1 638 ? 17.562 -44.188 -16.75 1 89 638 ALA A O 1
ATOM 5022 N N . ALA A 1 639 ? 15.469 -43.594 -17.25 1 90.69 639 ALA A N 1
ATOM 5023 C CA . ALA A 1 639 ? 14.891 -44.812 -16.672 1 90.69 639 ALA A CA 1
ATOM 5024 C C . ALA A 1 639 ? 15.273 -46.062 -17.5 1 90.69 639 ALA A C 1
ATOM 5026 O O . ALA A 1 639 ? 15.57 -47.094 -16.938 1 90.69 639 ALA A O 1
ATOM 5027 N N . LYS A 1 640 ? 15.227 -45.906 -18.812 1 88.5 640 LYS A N 1
ATOM 5028 C CA . LYS A 1 640 ? 15.609 -47 -19.703 1 88.5 640 LYS A CA 1
ATOM 5029 C C . LYS A 1 640 ? 17.047 -47.438 -19.438 1 88.5 640 LYS A C 1
ATOM 5031 O O . LYS A 1 640 ? 17.344 -48.656 -19.422 1 88.5 640 LYS A O 1
ATOM 5036 N N . HIS A 1 641 ? 17.875 -46.5 -19.203 1 87.88 641 HIS A N 1
ATOM 5037 C CA . HIS A 1 641 ? 19.281 -46.781 -18.938 1 87.88 641 HIS A CA 1
ATOM 5038 C C . HIS A 1 641 ? 19.469 -47.406 -17.562 1 87.88 641 HIS A C 1
ATOM 5040 O O . HIS A 1 641 ? 20.312 -48.281 -17.406 1 87.88 641 HIS A O 1
ATOM 5046 N N . THR A 1 642 ? 18.766 -46.969 -16.578 1 88.56 642 THR A N 1
ATOM 5047 C CA . THR A 1 642 ? 18.922 -47.469 -15.203 1 88.56 642 THR A CA 1
ATOM 5048 C C . THR A 1 642 ? 18.375 -48.875 -15.062 1 88.56 642 THR A C 1
ATOM 5050 O O . THR A 1 642 ? 18.938 -49.688 -14.336 1 88.56 642 THR A O 1
ATOM 5053 N N . TYR A 1 643 ? 17.281 -49.156 -15.742 1 88.38 643 TYR A N 1
ATOM 5054 C CA . TYR A 1 643 ? 16.656 -50.469 -15.648 1 88.38 643 TYR A CA 1
ATOM 5055 C C . TYR A 1 643 ? 17.109 -51.375 -16.797 1 88.38 643 TYR A C 1
ATOM 5057 O O . TYR A 1 643 ? 16.328 -52.188 -17.281 1 88.38 643 TYR A O 1
ATOM 5065 N N . ALA A 1 644 ? 18.266 -51.188 -17.297 1 85.94 644 ALA A N 1
ATOM 5066 C CA . ALA A 1 644 ? 18.812 -51.969 -18.422 1 85.94 644 ALA A CA 1
ATOM 5067 C C . ALA A 1 644 ? 18.844 -53.469 -18.078 1 85.94 644 ALA A C 1
ATOM 5069 O O . ALA A 1 644 ? 18.828 -54.312 -18.984 1 85.94 644 ALA A O 1
ATOM 5070 N N . ASP A 1 645 ? 18.828 -53.781 -16.797 1 85.62 645 ASP A N 1
ATOM 5071 C CA . ASP A 1 645 ? 18.922 -55.156 -16.344 1 85.62 645 ASP A CA 1
ATOM 5072 C C . ASP A 1 645 ? 17.578 -55.875 -16.422 1 85.62 645 ASP A C 1
ATOM 5074 O O . ASP A 1 645 ? 17.5 -57.094 -16.328 1 85.62 645 ASP A O 1
ATOM 5078 N N . ASP A 1 646 ? 16.547 -55.188 -16.609 1 87.75 646 ASP A N 1
ATOM 5079 C CA . ASP A 1 646 ? 15.203 -55.719 -16.703 1 87.75 646 ASP A CA 1
ATOM 5080 C C . ASP A 1 646 ? 14.648 -55.594 -18.109 1 87.75 646 ASP A C 1
ATOM 5082 O O . ASP A 1 646 ? 14.148 -54.531 -18.5 1 87.75 646 ASP A O 1
ATOM 5086 N N . ASP A 1 647 ? 14.633 -56.625 -18.812 1 83.75 647 ASP A N 1
ATOM 5087 C CA . ASP A 1 647 ? 14.258 -56.625 -20.219 1 83.75 647 ASP A CA 1
ATOM 5088 C C . ASP A 1 647 ? 12.805 -56.156 -20.406 1 83.75 647 ASP A C 1
ATOM 5090 O O . ASP A 1 647 ? 12.477 -55.5 -21.391 1 83.75 647 ASP A O 1
ATOM 5094 N N . GLY A 1 648 ? 12 -56.531 -19.469 1 76.62 648 GLY A N 1
ATOM 5095 C CA . GLY A 1 648 ? 10.602 -56.156 -19.547 1 76.62 648 GLY A CA 1
ATOM 5096 C C . GLY A 1 648 ? 10.398 -54.656 -19.453 1 76.62 648 GLY A C 1
ATOM 5097 O O . GLY A 1 648 ? 9.641 -54.062 -20.234 1 76.62 648 GLY A O 1
ATOM 5098 N N . LEU A 1 649 ? 11.102 -54.094 -18.594 1 85.81 649 LEU A N 1
ATOM 5099 C CA . LEU A 1 649 ? 10.992 -52.656 -18.406 1 85.81 649 LEU A CA 1
ATOM 5100 C C . LEU A 1 649 ? 11.625 -51.906 -19.578 1 85.81 649 LEU A C 1
ATOM 5102 O O . LEU A 1 649 ? 11.125 -50.844 -19.984 1 85.81 649 LEU A O 1
ATOM 5106 N N . VAL A 1 650 ? 12.68 -52.344 -20.062 1 85.44 650 VAL A N 1
ATOM 5107 C CA . VAL A 1 650 ? 13.367 -51.688 -21.172 1 85.44 650 VAL A CA 1
ATOM 5108 C C . VAL A 1 650 ? 12.469 -51.688 -22.406 1 85.44 650 VAL A C 1
ATOM 5110 O O . VAL A 1 650 ? 12.367 -50.656 -23.094 1 85.44 650 VAL A O 1
ATOM 5113 N N . LYS A 1 651 ? 11.828 -52.781 -22.609 1 76.75 651 LYS A N 1
ATOM 5114 C CA . LYS A 1 651 ? 10.906 -52.844 -23.75 1 76.75 651 LYS A CA 1
ATOM 5115 C C . LYS A 1 651 ? 9.742 -51.875 -23.562 1 76.75 651 LYS A C 1
ATOM 5117 O O . LYS A 1 651 ? 9.258 -51.312 -24.531 1 76.75 651 LYS A O 1
ATOM 5122 N N . GLY A 1 652 ? 9.375 -51.781 -22.359 1 77 652 GLY A N 1
ATOM 5123 C CA . GLY A 1 652 ? 8.305 -50.844 -22.062 1 77 652 GLY A CA 1
ATOM 5124 C C . GLY A 1 652 ? 8.688 -49.406 -22.328 1 77 652 GLY A C 1
ATOM 5125 O O . GLY A 1 652 ? 7.91 -48.656 -22.906 1 77 652 GLY A O 1
ATOM 5126 N N . TYR A 1 653 ? 9.805 -49.031 -21.938 1 83.81 653 TYR A N 1
ATOM 5127 C CA . TYR A 1 653 ? 10.289 -47.688 -22.156 1 83.81 653 TYR A CA 1
ATOM 5128 C C . TYR A 1 653 ? 10.508 -47.406 -23.641 1 83.81 653 TYR A C 1
ATOM 5130 O O . TYR A 1 653 ? 10.266 -46.312 -24.109 1 83.81 653 TYR A O 1
ATOM 5138 N N . GLU A 1 654 ? 11.023 -48.406 -24.344 1 76.75 654 GLU A N 1
ATOM 5139 C CA . GLU A 1 654 ? 11.203 -48.25 -25.781 1 76.75 654 GLU A CA 1
ATOM 5140 C C . GLU A 1 654 ? 9.875 -48.031 -26.484 1 76.75 654 GLU A C 1
ATOM 5142 O O . GLU A 1 654 ? 9.797 -47.25 -27.453 1 76.75 654 GLU A O 1
ATOM 5147 N N . GLY A 1 655 ? 8.914 -48.625 -25.953 1 68.94 655 GLY A N 1
ATOM 5148 C CA . GLY A 1 655 ? 7.574 -48.406 -26.469 1 68.94 655 GLY A CA 1
ATOM 5149 C C . GLY A 1 655 ? 7.105 -46.969 -26.281 1 68.94 655 GLY A C 1
ATOM 5150 O O . GLY A 1 655 ? 6.512 -46.375 -27.188 1 68.94 655 GLY A O 1
ATOM 5151 N N . VAL A 1 656 ? 7.438 -46.5 -25.172 1 72.69 656 VAL A N 1
ATOM 5152 C CA . VAL A 1 656 ? 7.051 -45.125 -24.859 1 72.69 656 VAL A CA 1
ATOM 5153 C C . VAL A 1 656 ? 7.824 -44.156 -25.734 1 72.69 656 VAL A C 1
ATOM 5155 O O . VAL A 1 656 ? 7.262 -43.156 -26.234 1 72.69 656 VAL A O 1
ATOM 5158 N N . ILE A 1 657 ? 9.055 -44.375 -25.969 1 73.81 657 ILE A N 1
ATOM 5159 C CA . ILE A 1 657 ? 9.922 -43.5 -26.766 1 73.81 657 ILE A CA 1
ATOM 5160 C C . ILE A 1 657 ? 9.477 -43.531 -28.234 1 73.81 657 ILE A C 1
ATOM 5162 O O . ILE A 1 657 ? 9.477 -42.5 -28.906 1 73.81 657 ILE A O 1
ATOM 5166 N N . GLN A 1 658 ? 9.133 -44.656 -28.703 1 62.81 658 GLN A N 1
ATOM 5167 C CA . GLN A 1 658 ? 8.695 -44.781 -30.094 1 62.81 658 GLN A CA 1
ATOM 5168 C C . GLN A 1 658 ? 7.402 -44 -30.344 1 62.81 658 GLN A C 1
ATOM 5170 O O . GLN A 1 658 ? 7.215 -43.438 -31.422 1 62.81 658 GLN A O 1
ATOM 5175 N N . LEU A 1 659 ? 6.605 -44.094 -29.375 1 59.03 659 LEU A N 1
ATOM 5176 C CA . LEU A 1 659 ? 5.355 -43.344 -29.5 1 59.03 659 LEU A CA 1
ATOM 5177 C C . LEU A 1 659 ? 5.613 -41.844 -29.547 1 59.03 659 LEU A C 1
ATOM 5179 O O . LEU A 1 659 ? 4.867 -41.094 -30.203 1 59.03 659 LEU A O 1
ATOM 5183 N N . SER A 1 660 ? 6.699 -41.469 -28.938 1 61.56 660 SER A N 1
ATOM 5184 C CA . SER A 1 660 ? 7.016 -40.031 -28.875 1 61.56 660 SER A CA 1
ATOM 5185 C C . SER A 1 660 ? 7.781 -39.594 -30.125 1 61.56 660 SER A C 1
ATOM 5187 O O . SER A 1 660 ? 7.734 -38.438 -30.5 1 61.56 660 SER A O 1
ATOM 5189 N N . GLU A 1 661 ? 8.633 -40.5 -30.875 1 55.03 661 GLU A N 1
ATOM 5190 C CA . GLU A 1 661 ? 9.484 -40.156 -32 1 55.03 661 GLU A CA 1
ATOM 5191 C C . GLU A 1 661 ? 8.805 -40.469 -33.344 1 55.03 661 GLU A C 1
ATOM 5193 O O . GLU A 1 661 ? 8.016 -41.406 -33.406 1 55.03 661 GLU A O 1
ATOM 5198 N N . TYR A 1 662 ? 8.359 -39.562 -34.25 1 44.38 662 TYR A N 1
ATOM 5199 C CA . TYR A 1 662 ? 7.801 -39.781 -35.562 1 44.38 662 TYR A CA 1
ATOM 5200 C C . TYR A 1 662 ? 8.781 -40.531 -36.469 1 44.38 662 TYR A C 1
ATOM 5202 O O . TYR A 1 662 ? 9.836 -39.969 -36.812 1 44.38 662 TYR A O 1
ATOM 5210 N N . LYS A 1 663 ? 9.156 -41.688 -36.594 1 38.72 663 LYS A N 1
ATOM 5211 C CA . LYS A 1 663 ? 9.898 -42.156 -37.75 1 38.72 663 LYS A CA 1
ATOM 5212 C C . LYS A 1 663 ? 9.047 -42.094 -39 1 38.72 663 LYS A C 1
ATOM 5214 O O . LYS A 1 663 ? 7.902 -42.562 -39.031 1 38.72 663 LYS A O 1
ATOM 5219 N N . ALA A 1 664 ? 9.461 -41.188 -39.969 1 32.59 664 ALA A N 1
ATOM 5220 C CA . ALA A 1 664 ? 9.133 -41.219 -41.406 1 32.59 664 ALA A CA 1
ATOM 5221 C C . ALA A 1 664 ? 9.195 -42.625 -41.938 1 32.59 664 ALA A C 1
ATOM 5223 O O . ALA A 1 664 ? 10.219 -43.062 -42.5 1 32.59 664 ALA A O 1
ATOM 5224 N N . HIS A 1 665 ? 9.078 -43.688 -41.469 1 29.56 665 HIS A N 1
ATOM 5225 C CA . HIS A 1 665 ? 9.094 -44.875 -42.312 1 29.56 665 HIS A CA 1
ATOM 5226 C C . HIS A 1 665 ? 8.109 -44.75 -43.469 1 29.56 665 HIS A C 1
ATOM 5228 O O . HIS A 1 665 ? 7.027 -44.156 -43.281 1 29.56 665 HIS A O 1
ATOM 5234 N N . SER A 1 666 ? 8.672 -44.688 -44.844 1 28.89 666 SER A N 1
ATOM 5235 C CA . SER A 1 666 ? 8.008 -45.125 -46.062 1 28.89 666 SER A CA 1
ATOM 5236 C C . SER A 1 666 ? 7.074 -46.312 -45.812 1 28.89 666 SER A C 1
ATOM 5238 O O . SER A 1 666 ? 7.5 -47.469 -45.844 1 28.89 666 SER A O 1
ATOM 5240 N N . VAL A 1 667 ? 6.484 -46.438 -44.938 1 29.8 667 VAL A N 1
ATOM 5241 C CA . VAL A 1 667 ? 5.473 -47.469 -45 1 29.8 667 VAL A CA 1
ATOM 5242 C C . VAL A 1 667 ? 4.605 -47.281 -46.219 1 29.8 667 VAL A C 1
ATOM 5244 O O . VAL A 1 667 ? 3.939 -46.25 -46.375 1 29.8 667 VAL A O 1
ATOM 5247 N N . ARG A 1 668 ? 5.078 -47.75 -47.469 1 27.11 668 ARG A N 1
ATOM 5248 C CA . ARG A 1 668 ? 4.105 -48.125 -48.469 1 27.11 668 ARG A CA 1
ATOM 5249 C C . ARG A 1 668 ? 2.826 -48.656 -47.844 1 27.11 668 ARG A C 1
ATOM 5251 O O . ARG A 1 668 ? 2.877 -49.375 -46.844 1 27.11 668 ARG A O 1
ATOM 5258 N N . PRO A 1 669 ? 1.673 -48.031 -48.25 1 28.83 669 PRO A N 1
ATOM 5259 C CA . PRO A 1 669 ? 0.341 -48.531 -47.906 1 28.83 669 PRO A CA 1
ATOM 5260 C C . PRO A 1 669 ? 0.214 -50.062 -48.125 1 28.83 669 PRO A C 1
ATOM 5262 O O . PRO A 1 669 ? 0.066 -50.5 -49.25 1 28.83 669 PRO A O 1
ATOM 5265 N N . THR A 1 670 ? 1.202 -50.844 -47.969 1 25.03 670 THR A N 1
ATOM 5266 C CA . THR A 1 670 ? 0.688 -52.156 -48.281 1 25.03 670 THR A CA 1
ATOM 5267 C C . THR A 1 670 ? -0.646 -52.406 -47.594 1 25.03 670 THR A C 1
ATOM 5269 O O . THR A 1 670 ? -0.842 -52 -46.469 1 25.03 670 THR A O 1
ATOM 5272 N N . VAL A 1 671 ? -1.774 -52.719 -48.406 1 25.39 671 VAL A N 1
ATOM 5273 C CA . VAL A 1 671 ? -3.195 -53.031 -48.281 1 25.39 671 VAL A CA 1
ATOM 5274 C C . VAL A 1 671 ? -3.453 -53.844 -47.031 1 25.39 671 VAL A C 1
ATOM 5276 O O . VAL A 1 671 ? -4.594 -54.219 -46.75 1 25.39 671 VAL A O 1
ATOM 5279 N N . GLN A 1 672 ? -2.514 -54.656 -46.594 1 23.67 672 GLN A N 1
ATOM 5280 C CA . GLN A 1 672 ? -3.129 -55.5 -45.594 1 23.67 672 GLN A CA 1
ATOM 5281 C C . GLN A 1 672 ? -3.6 -54.688 -44.406 1 23.67 672 GLN A C 1
ATOM 5283 O O . GLN A 1 672 ? -2.785 -54.188 -43.625 1 23.67 672 GLN A O 1
ATOM 5288 N N . SER A 1 673 ? -4.664 -53.75 -44.531 1 24.27 673 SER A N 1
ATOM 5289 C CA . SER A 1 673 ? -5.586 -52.781 -43.938 1 24.27 673 SER A CA 1
ATOM 5290 C C . SER A 1 673 ? -5.82 -53.031 -42.469 1 24.27 673 SER A C 1
ATOM 5292 O O . SER A 1 673 ? -5.895 -52.125 -41.656 1 24.27 673 SER A O 1
ATOM 5294 N N . ASP A 1 674 ? -6.555 -54.125 -42.156 1 24.59 674 ASP A N 1
ATOM 5295 C CA . ASP A 1 674 ? -7.66 -54.344 -41.219 1 24.59 674 ASP A CA 1
ATOM 5296 C C . ASP A 1 674 ? -7.168 -54.344 -39.781 1 24.59 674 ASP A C 1
ATOM 5298 O O . ASP A 1 674 ? -7.887 -53.938 -38.844 1 24.59 674 ASP A O 1
ATOM 5302 N N . ARG A 1 675 ? -6.148 -55.219 -39.562 1 24.62 675 ARG A N 1
ATOM 5303 C CA . ARG A 1 675 ? -5.965 -55.781 -38.219 1 24.62 675 ARG A CA 1
ATOM 5304 C C . ARG A 1 675 ? -5.211 -54.781 -37.312 1 24.62 675 ARG A C 1
ATOM 5306 O O . ARG A 1 675 ? -4.949 -55.062 -36.156 1 24.62 675 ARG A O 1
ATOM 5313 N N . CYS A 1 676 ? -4.52 -53.969 -37.906 1 26.03 676 CYS A N 1
ATOM 5314 C CA . CYS A 1 676 ? -3.582 -53.156 -37.125 1 26.03 676 CYS A CA 1
ATOM 5315 C C . CYS A 1 676 ? -4.309 -52.031 -36.406 1 26.03 676 CYS A C 1
ATOM 5317 O O . CYS A 1 676 ? -3.672 -51.188 -35.75 1 26.03 676 CYS A O 1
ATOM 5319 N N . GLY A 1 677 ? -5.469 -51.625 -36.938 1 26.23 677 GLY A N 1
ATOM 5320 C CA . GLY A 1 677 ? -6.266 -50.625 -36.219 1 26.23 677 GLY A CA 1
ATOM 5321 C C . GLY A 1 677 ? -6.328 -50.844 -34.719 1 26.23 677 GLY A C 1
ATOM 5322 O O . GLY A 1 677 ? -7.07 -50.156 -34.031 1 26.23 677 GLY A O 1
ATOM 5323 N N . ARG A 1 678 ? -6.141 -52.094 -34.469 1 26.03 678 ARG A N 1
ATOM 5324 C CA . ARG A 1 678 ? -6.535 -52.562 -33.156 1 26.03 678 ARG A CA 1
ATOM 5325 C C . ARG A 1 678 ? -5.727 -51.875 -32.062 1 26.03 678 ARG A C 1
ATOM 5327 O O . ARG A 1 678 ? -6.289 -51.375 -31.078 1 26.03 678 ARG A O 1
ATOM 5334 N N . ASP A 1 679 ? -4.465 -52.5 -31.672 1 25.98 679 ASP A N 1
ATOM 5335 C CA . ASP A 1 679 ? -3.891 -52.25 -30.359 1 25.98 679 ASP A CA 1
ATOM 5336 C C . ASP A 1 679 ? -2.961 -51.031 -30.359 1 25.98 679 ASP A C 1
ATOM 5338 O O . ASP A 1 679 ? -1.889 -51.094 -30.969 1 25.98 679 ASP A O 1
ATOM 5342 N N . LEU A 1 680 ? -3.396 -49.969 -30.578 1 26.84 680 LEU A N 1
ATOM 5343 C CA . LEU A 1 680 ? -2.512 -48.812 -30.453 1 26.84 680 LEU A CA 1
ATOM 5344 C C . LEU A 1 680 ? -1.454 -49.062 -29.391 1 26.84 680 LEU A C 1
ATOM 5346 O O . LEU A 1 680 ? -0.287 -48.688 -29.562 1 26.84 680 LEU A O 1
ATOM 5350 N N . LEU A 1 681 ? -1.822 -49.625 -28.203 1 27.81 681 LEU A N 1
ATOM 5351 C CA . LEU A 1 681 ? -0.841 -50.094 -27.219 1 27.81 681 LEU A CA 1
ATOM 5352 C C . LEU A 1 681 ? 0.074 -51.156 -27.812 1 27.81 681 LEU A C 1
ATOM 5354 O O . LEU A 1 681 ? 1.257 -51.219 -27.469 1 27.81 681 LEU A O 1
ATOM 5358 N N . TRP A 1 682 ? -0.453 -52 -28.828 1 29.27 682 TRP A N 1
ATOM 5359 C CA . TRP A 1 682 ? 0.248 -53.031 -29.547 1 29.27 682 TRP A CA 1
ATOM 5360 C C . TRP A 1 682 ? 1.311 -52.469 -30.484 1 29.27 682 TRP A C 1
ATOM 5362 O O . TRP A 1 682 ? 2.422 -53 -30.562 1 29.27 682 TRP A O 1
ATOM 5372 N N . HIS A 1 683 ? 1.01 -51.469 -31.25 1 30.64 683 HIS A N 1
ATOM 5373 C CA . HIS A 1 683 ? 2.059 -50.875 -32.062 1 30.64 683 HIS A CA 1
ATOM 5374 C C . HIS A 1 683 ? 3.193 -50.344 -31.219 1 30.64 683 HIS A C 1
ATOM 5376 O O . HIS A 1 683 ? 4.355 -50.375 -31.625 1 30.64 683 HIS A O 1
ATOM 5382 N N . LEU A 1 684 ? 2.924 -49.812 -30.109 1 28.38 684 LEU A N 1
ATOM 5383 C CA . LEU A 1 684 ? 4.016 -49.375 -29.234 1 28.38 684 LEU A CA 1
ATOM 5384 C C . LEU A 1 684 ? 4.82 -50.594 -28.766 1 28.38 684 LEU A C 1
ATOM 5386 O O . LEU A 1 684 ? 6.012 -50.469 -28.453 1 28.38 684 LEU A O 1
ATOM 5390 N N . GLN A 1 685 ? 4.23 -51.812 -28.562 1 25.83 685 GLN A N 1
ATOM 5391 C CA . GLN A 1 685 ? 4.957 -53 -28.188 1 25.83 685 GLN A CA 1
ATOM 5392 C C . GLN A 1 685 ? 5.684 -53.625 -29.391 1 25.83 685 GLN A C 1
ATOM 5394 O O . GLN A 1 685 ? 6.828 -54.062 -29.266 1 25.83 685 GLN A O 1
ATOM 5399 N N . ASN A 1 686 ? 4.926 -54.094 -30.469 1 28.06 686 ASN A N 1
ATOM 5400 C CA . ASN A 1 686 ? 5.441 -55 -31.5 1 28.06 686 ASN A CA 1
ATOM 5401 C C . ASN A 1 686 ? 6.203 -54.25 -32.594 1 28.06 686 ASN A C 1
ATOM 5403 O O . ASN A 1 686 ? 6.574 -54.844 -33.594 1 28.06 686 ASN A O 1
ATOM 5407 N N . CYS A 1 687 ? 5.992 -52.938 -32.625 1 29.17 687 CYS A N 1
ATOM 5408 C CA . CYS A 1 687 ? 6.91 -52.406 -33.625 1 29.17 687 CYS A CA 1
ATOM 5409 C C . CYS A 1 687 ? 8.359 -52.625 -33.219 1 29.17 687 CYS A C 1
ATOM 5411 O O . CYS A 1 687 ? 9.281 -52.156 -33.906 1 29.17 687 CYS A O 1
ATOM 5413 N N . ALA A 1 688 ? 8.57 -53.156 -32.031 1 28.58 688 ALA A N 1
ATOM 5414 C CA . ALA A 1 688 ? 9.969 -53.406 -31.688 1 28.58 688 ALA A CA 1
ATOM 5415 C C . ALA A 1 688 ? 10.594 -54.406 -32.625 1 28.58 688 ALA A C 1
ATOM 5417 O O . ALA A 1 688 ? 11.805 -54.656 -32.594 1 28.58 688 ALA A O 1
ATOM 5418 N N . ALA A 1 689 ? 9.828 -55.344 -33.188 1 27.28 689 ALA A N 1
ATOM 5419 C CA . ALA A 1 689 ? 10.641 -56.438 -33.688 1 27.28 689 ALA A CA 1
ATOM 5420 C C . ALA A 1 689 ? 11.492 -56 -34.875 1 27.28 689 ALA A C 1
ATOM 5422 O O . ALA A 1 689 ? 12.445 -56.688 -35.25 1 27.28 689 ALA A O 1
ATOM 5423 N N . ASP A 1 690 ? 10.953 -55.219 -35.781 1 28.7 690 ASP A N 1
ATOM 5424 C CA . ASP A 1 690 ? 11.961 -55.25 -36.844 1 28.7 690 ASP A CA 1
ATOM 5425 C C . ASP A 1 690 ? 13.227 -54.5 -36.406 1 28.7 690 ASP A C 1
ATOM 5427 O O . ASP A 1 690 ? 13.352 -54.125 -35.25 1 28.7 690 ASP A O 1
ATOM 5431 N N . GLY A 1 691 ? 13.953 -53.656 -37.375 1 26.92 691 GLY A N 1
ATOM 5432 C CA . GLY A 1 691 ? 15.336 -53.219 -37.312 1 26.92 691 GLY A CA 1
ATOM 5433 C C . GLY A 1 691 ? 15.602 -52.25 -36.188 1 26.92 691 GLY A C 1
ATOM 5434 O O . GLY A 1 691 ? 14.93 -51.219 -36.062 1 26.92 691 GLY A O 1
ATOM 5435 N N . VAL A 1 692 ? 15.938 -52.688 -34.938 1 29.72 692 VAL A N 1
ATOM 5436 C CA . VAL A 1 692 ? 16.5 -52.062 -33.75 1 29.72 692 VAL A CA 1
ATOM 5437 C C . VAL A 1 692 ? 17.438 -50.938 -34.156 1 29.72 692 VAL A C 1
ATOM 5439 O O . VAL A 1 692 ? 18.422 -51.156 -34.875 1 29.72 692 VAL A O 1
ATOM 5442 N N . PRO A 1 693 ? 16.969 -49.719 -34.312 1 30.11 693 PRO A N 1
ATOM 5443 C CA . PRO A 1 693 ? 18.062 -48.781 -34.625 1 30.11 693 PRO A CA 1
ATOM 5444 C C . PRO A 1 693 ? 19.234 -48.906 -33.656 1 30.11 693 PRO A C 1
ATOM 5446 O O . PRO A 1 693 ? 19.047 -49.312 -32.5 1 30.11 693 PRO A O 1
ATOM 5449 N N . THR A 1 694 ? 20.531 -49.156 -34.094 1 29.34 694 THR A N 1
ATOM 5450 C CA . THR A 1 694 ? 21.781 -49.312 -33.375 1 29.34 694 THR A CA 1
ATOM 5451 C C . THR A 1 694 ? 21.969 -48.156 -32.406 1 29.34 694 THR A C 1
ATOM 5453 O O . THR A 1 694 ? 21.359 -47.094 -32.562 1 29.34 694 THR A O 1
ATOM 5456 N N . ALA A 1 695 ? 22.688 -48.344 -31.203 1 33 695 ALA A N 1
ATOM 5457 C CA . ALA A 1 695 ? 23.203 -47.531 -30.109 1 33 695 ALA A CA 1
ATOM 5458 C C . ALA A 1 695 ? 23.594 -46.125 -30.578 1 33 695 ALA A C 1
ATOM 5460 O O . ALA A 1 695 ? 23.531 -45.156 -29.797 1 33 695 ALA A O 1
ATOM 5461 N N . GLU A 1 696 ? 24.125 -45.906 -31.719 1 32.31 696 GLU A N 1
ATOM 5462 C CA . GLU A 1 696 ? 24.781 -44.656 -32.156 1 32.31 696 GLU A CA 1
ATOM 5463 C C . GLU A 1 696 ? 23.781 -43.531 -32.312 1 32.31 696 GLU A C 1
ATOM 5465 O O . GLU A 1 696 ? 24.125 -42.375 -32.094 1 32.31 696 GLU A O 1
ATOM 5470 N N . GLN A 1 697 ? 22.609 -43.844 -32.719 1 31.41 697 GLN A N 1
ATOM 5471 C CA . GLN A 1 697 ? 21.703 -42.75 -33.031 1 31.41 697 GLN A CA 1
ATOM 5472 C C . GLN A 1 697 ? 21.047 -42.156 -31.797 1 31.41 697 GLN A C 1
ATOM 5474 O O . GLN A 1 697 ? 20.469 -41.094 -31.828 1 31.41 697 GLN A O 1
ATOM 5479 N N . ASP A 1 698 ? 20.953 -42.906 -30.812 1 34.34 698 ASP A N 1
ATOM 5480 C CA . ASP A 1 698 ? 20.344 -42.438 -29.578 1 34.34 698 ASP A CA 1
ATOM 5481 C C . ASP A 1 698 ? 21.141 -41.281 -28.984 1 34.34 698 ASP A C 1
ATOM 5483 O O . ASP A 1 698 ? 20.594 -40.438 -28.266 1 34.34 698 ASP A O 1
ATOM 5487 N N . SER A 1 699 ? 22.484 -41.312 -29.094 1 33.19 699 SER A N 1
ATOM 5488 C CA . SER A 1 699 ? 23.344 -40.312 -28.5 1 33.19 699 SER A CA 1
ATOM 5489 C C . SER A 1 699 ? 23.047 -38.938 -29.062 1 33.19 699 SER A C 1
ATOM 5491 O O . SER A 1 699 ? 23.312 -37.906 -28.406 1 33.19 699 SER A O 1
ATOM 5493 N N . GLU A 1 700 ? 22.797 -38.844 -30.297 1 33.19 700 GLU A N 1
ATOM 5494 C CA . GLU A 1 700 ? 22.656 -37.531 -30.891 1 33.19 700 GLU A CA 1
ATOM 5495 C C . GLU A 1 700 ? 21.391 -36.844 -30.406 1 33.19 700 GLU A C 1
ATOM 5497 O O . GLU A 1 700 ? 21.266 -35.594 -30.5 1 33.19 700 GLU A O 1
ATOM 5502 N N . MET A 1 701 ? 20.484 -37.688 -30.156 1 33.19 701 MET A N 1
ATOM 5503 C CA . MET A 1 701 ? 19.219 -37.031 -29.844 1 33.19 701 MET A CA 1
ATOM 5504 C C . MET A 1 701 ? 19.203 -36.562 -28.391 1 33.19 701 MET A C 1
ATOM 5506 O O . MET A 1 701 ? 18.188 -36.031 -27.922 1 33.19 701 MET A O 1
ATOM 5510 N N . MET A 1 702 ? 20.125 -37.094 -27.656 1 34.62 702 MET A N 1
ATOM 5511 C CA . MET A 1 702 ? 20.156 -36.531 -26.297 1 34.62 702 MET A CA 1
ATOM 5512 C C . MET A 1 702 ? 20.219 -35.031 -26.328 1 34.62 702 MET A C 1
ATOM 5514 O O . MET A 1 702 ? 21.172 -34.438 -26.844 1 34.62 702 MET A O 1
ATOM 5518 N N . PHE A 1 703 ? 19.25 -34.469 -26.531 1 39.56 703 PHE A N 1
ATOM 5519 C CA . PHE A 1 703 ? 19.047 -33.031 -26.469 1 39.56 703 PHE A CA 1
ATOM 5520 C C . PHE A 1 703 ? 19.719 -32.438 -25.234 1 39.56 703 PHE A C 1
ATOM 5522 O O . PHE A 1 703 ? 19.594 -32.969 -24.141 1 39.56 703 PHE A O 1
ATOM 5529 N N . LYS A 1 704 ? 20.625 -31.719 -25.578 1 39.38 704 LYS A N 1
ATOM 5530 C CA . LYS A 1 704 ? 21.547 -31 -24.703 1 39.38 704 LYS A CA 1
ATOM 5531 C C . LYS A 1 704 ? 20.797 -30.125 -23.719 1 39.38 704 LYS A C 1
ATOM 5533 O O . LYS A 1 704 ? 19.891 -29.375 -24.094 1 39.38 704 LYS A O 1
ATOM 5538 N N . PRO A 1 705 ? 20.75 -30.438 -22.469 1 41.66 705 PRO A N 1
ATOM 5539 C CA . PRO A 1 705 ? 20.203 -29.641 -21.359 1 41.66 705 PRO A CA 1
ATOM 5540 C C . PRO A 1 705 ? 20.219 -28.141 -21.656 1 41.66 705 PRO A C 1
ATOM 5542 O O . PRO A 1 705 ? 19.375 -27.406 -21.141 1 41.66 705 PRO A O 1
ATOM 5545 N N . TRP A 1 706 ? 21.062 -27.75 -22.609 1 40.81 706 TRP A N 1
ATOM 5546 C CA . TRP A 1 706 ? 21.203 -26.312 -22.859 1 40.81 706 TRP A CA 1
ATOM 5547 C C . TRP A 1 706 ? 19.953 -25.75 -23.516 1 40.81 706 TRP A C 1
ATOM 5549 O O . TRP A 1 706 ? 19.734 -24.547 -23.516 1 40.81 706 TRP A O 1
ATOM 5559 N N . ARG A 1 707 ? 19.203 -26.578 -24.094 1 41 707 ARG A N 1
ATOM 5560 C CA . ARG A 1 707 ? 18.031 -26.031 -24.781 1 41 707 ARG A CA 1
ATOM 5561 C C . ARG A 1 707 ? 17 -25.531 -23.781 1 41 707 ARG A C 1
ATOM 5563 O O . ARG A 1 707 ? 16.422 -24.453 -23.969 1 41 707 ARG A O 1
ATOM 5570 N N . LEU A 1 708 ? 16.719 -26.359 -22.828 1 42.5 708 LEU A N 1
ATOM 5571 C CA . LEU A 1 708 ? 15.758 -25.922 -21.812 1 42.5 708 LEU A CA 1
ATOM 5572 C C . LEU A 1 708 ? 16.312 -24.734 -21.031 1 42.5 708 LEU A C 1
ATOM 5574 O O . LEU A 1 708 ? 15.57 -23.797 -20.734 1 42.5 708 LEU A O 1
ATOM 5578 N N . ALA A 1 709 ? 17.578 -24.891 -20.766 1 40.31 709 ALA A N 1
ATOM 5579 C CA . ALA A 1 709 ? 18.203 -23.766 -20.078 1 40.31 709 ALA A CA 1
ATOM 5580 C C . ALA A 1 709 ? 18.078 -22.484 -20.875 1 40.31 709 ALA A C 1
ATOM 5582 O O . ALA A 1 709 ? 17.812 -21.422 -20.328 1 40.31 709 ALA A O 1
ATOM 5583 N N . TRP A 1 710 ? 18.141 -22.656 -22.156 1 39.06 710 TRP A N 1
ATOM 5584 C CA . TRP A 1 710 ? 18.031 -21.5 -23.047 1 39.06 710 TRP A CA 1
ATOM 5585 C C . TRP A 1 710 ? 16.625 -20.922 -23.016 1 39.06 710 TRP A C 1
ATOM 5587 O O . TRP A 1 710 ? 16.453 -19.703 -23.031 1 39.06 710 TRP A O 1
ATOM 5597 N N . LEU A 1 711 ? 15.719 -21.734 -22.875 1 43.06 711 LEU A N 1
ATOM 5598 C CA . LEU A 1 711 ? 14.328 -21.281 -22.859 1 43.06 711 LEU A CA 1
ATOM 5599 C C . LEU A 1 711 ? 14.016 -20.516 -21.578 1 43.06 711 LEU A C 1
ATOM 5601 O O . LEU A 1 711 ? 13.312 -19.5 -21.625 1 43.06 711 LEU A O 1
ATOM 5605 N N . VAL A 1 712 ? 14.562 -21.062 -20.5 1 45.59 712 VAL A N 1
ATOM 5606 C CA . VAL A 1 712 ? 14.406 -20.391 -19.219 1 45.59 712 VAL A CA 1
ATOM 5607 C C . VAL A 1 712 ? 14.992 -18.984 -19.281 1 45.59 712 VAL A C 1
ATOM 5609 O O . VAL A 1 712 ? 14.367 -18.031 -18.812 1 45.59 712 VAL A O 1
ATOM 5612 N N . LEU A 1 713 ? 16.203 -18.891 -19.906 1 42.69 713 LEU A N 1
ATOM 5613 C CA . LEU A 1 713 ? 16.906 -17.609 -19.984 1 42.69 713 LEU A CA 1
ATOM 5614 C C . LEU A 1 713 ? 16.156 -16.625 -20.875 1 42.69 713 LEU A C 1
ATOM 5616 O O . LEU A 1 713 ? 16.062 -15.445 -20.562 1 42.69 713 LEU A O 1
ATOM 5620 N N . MET B 1 1 ? -26.422 7.711 -52.062 1 16.38 1 MET B N 1
ATOM 5621 C CA . MET B 1 1 ? -25.75 8.523 -53.094 1 16.38 1 MET B CA 1
ATOM 5622 C C . MET B 1 1 ? -25.078 9.734 -52.469 1 16.38 1 MET B C 1
ATOM 5624 O O . MET B 1 1 ? -24.328 10.453 -53.125 1 16.38 1 MET B O 1
ATOM 5628 N N . ALA B 1 2 ? -25.547 10.422 -51.156 1 17.14 2 ALA B N 1
ATOM 5629 C CA . ALA B 1 2 ? -25.672 11.875 -51.062 1 17.14 2 ALA B CA 1
ATOM 5630 C C . ALA B 1 2 ? -24.312 12.531 -50.844 1 17.14 2 ALA B C 1
ATOM 5632 O O . ALA B 1 2 ? -23.531 12.086 -50 1 17.14 2 ALA B O 1
ATOM 5633 N N . GLU B 1 3 ? -23.844 13.688 -51.406 1 16.95 3 GLU B N 1
ATOM 5634 C CA . GLU B 1 3 ? -22.812 14.5 -52.031 1 16.95 3 GLU B CA 1
ATOM 5635 C C . GLU B 1 3 ? -22.234 15.523 -51.062 1 16.95 3 GLU B C 1
ATOM 5637 O O . GLU B 1 3 ? -21.047 15.836 -51.094 1 16.95 3 GLU B O 1
ATOM 5642 N N . ALA B 1 4 ? -23.078 16.312 -50.125 1 17.72 4 ALA B N 1
ATOM 5643 C CA . ALA B 1 4 ? -22.984 17.766 -50.094 1 17.72 4 ALA B CA 1
ATOM 5644 C C . ALA B 1 4 ? -21.734 18.234 -49.375 1 17.72 4 ALA B C 1
ATOM 5646 O O . ALA B 1 4 ? -21.422 17.766 -48.281 1 17.72 4 ALA B O 1
ATOM 5647 N N . LEU B 1 5 ? -20.938 19.312 -49.781 1 19.23 5 LEU B N 1
ATOM 5648 C CA . LEU B 1 5 ? -19.609 19.859 -50 1 19.23 5 LEU B CA 1
ATOM 5649 C C . LEU B 1 5 ? -19.234 20.812 -48.875 1 19.23 5 LEU B C 1
ATOM 5651 O O . LEU B 1 5 ? -18.188 20.641 -48.219 1 19.23 5 LEU B O 1
ATOM 5655 N N . PRO B 1 6 ? -19.219 22.438 -48.969 1 20 6 PRO B N 1
ATOM 5656 C CA . PRO B 1 6 ? -18.109 23.375 -49.125 1 20 6 PRO B CA 1
ATOM 5657 C C . PRO B 1 6 ? -18.078 24.438 -48.031 1 20 6 PRO B C 1
ATOM 5659 O O . PRO B 1 6 ? -17.281 25.375 -48.094 1 20 6 PRO B O 1
ATOM 5662 N N . ALA B 1 7 ? -18.578 24.625 -46.656 1 17.56 7 ALA B N 1
ATOM 5663 C CA . ALA B 1 7 ? -19.172 25.828 -46.094 1 17.56 7 ALA B CA 1
ATOM 5664 C C . ALA B 1 7 ? -18.109 26.828 -45.656 1 17.56 7 ALA B C 1
ATOM 5666 O O . ALA B 1 7 ? -17.203 26.469 -44.875 1 17.56 7 ALA B O 1
ATOM 5667 N N . GLU B 1 8 ? -17.922 28.172 -46.188 1 18.44 8 GLU B N 1
ATOM 5668 C CA . GLU B 1 8 ? -17.094 29.359 -46.375 1 18.44 8 GLU B CA 1
ATOM 5669 C C . GLU B 1 8 ? -17.141 30.266 -45.125 1 18.44 8 GLU B C 1
ATOM 5671 O O . GLU B 1 8 ? -18.125 30.953 -44.906 1 18.44 8 GLU B O 1
ATOM 5676 N N . ALA B 1 9 ? -16.75 30.109 -43.719 1 17.52 9 ALA B N 1
ATOM 5677 C CA . ALA B 1 9 ? -17.297 30.656 -42.5 1 17.52 9 ALA B CA 1
ATOM 5678 C C . ALA B 1 9 ? -16.625 31.984 -42.125 1 17.52 9 ALA B C 1
ATOM 5680 O O . ALA B 1 9 ? -16.594 32.375 -40.969 1 17.52 9 ALA B O 1
ATOM 5681 N N . ALA B 1 10 ? -15.953 32.844 -42.969 1 18.14 10 ALA B N 1
ATOM 5682 C CA . ALA B 1 10 ? -14.867 33.688 -42.438 1 18.14 10 ALA B CA 1
ATOM 5683 C C . ALA B 1 10 ? -15.414 34.875 -41.656 1 18.14 10 ALA B C 1
ATOM 5685 O O . ALA B 1 10 ? -14.906 35.188 -40.594 1 18.14 10 ALA B O 1
ATOM 5686 N N . LYS B 1 11 ? -16.094 36 -42.125 1 19.16 11 LYS B N 1
ATOM 5687 C CA . LYS B 1 11 ? -15.438 37.312 -42.219 1 19.16 11 LYS B CA 1
ATOM 5688 C C . LYS B 1 11 ? -15.711 38.156 -40.969 1 19.16 11 LYS B C 1
ATOM 5690 O O . LYS B 1 11 ? -15.305 39.312 -40.906 1 19.16 11 LYS B O 1
ATOM 5695 N N . PRO B 1 12 ? -16.047 37.812 -39.656 1 17.56 12 PRO B N 1
ATOM 5696 C CA . PRO B 1 12 ? -17.016 38.719 -39.062 1 17.56 12 PRO B CA 1
ATOM 5697 C C . PRO B 1 12 ? -16.422 40.094 -38.719 1 17.56 12 PRO B C 1
ATOM 5699 O O . PRO B 1 12 ? -15.211 40.188 -38.469 1 17.56 12 PRO B O 1
ATOM 5702 N N . GLU B 1 13 ? -17.094 41.219 -38.906 1 17.59 13 GLU B N 1
ATOM 5703 C CA . GLU B 1 13 ? -17.141 42.688 -38.969 1 17.59 13 GLU B CA 1
ATOM 5704 C C . GLU B 1 13 ? -16.875 43.281 -37.594 1 17.59 13 GLU B C 1
ATOM 5706 O O . GLU B 1 13 ? -17.438 42.844 -36.594 1 17.59 13 GLU B O 1
ATOM 5711 N N . GLU B 1 14 ? -15.742 44.062 -37.406 1 19.31 14 GLU B N 1
ATOM 5712 C CA . GLU B 1 14 ? -15.055 44.781 -36.344 1 19.31 14 GLU B CA 1
ATOM 5713 C C . GLU B 1 14 ? -15.906 45.938 -35.812 1 19.31 14 GLU B C 1
ATOM 5715 O O . GLU B 1 14 ? -16.141 46.906 -36.5 1 19.31 14 GLU B O 1
ATOM 5720 N N . VAL B 1 15 ? -16.906 45.688 -35.031 1 16.08 15 VAL B N 1
ATOM 5721 C CA . VAL B 1 15 ? -17.906 46.656 -34.594 1 16.08 15 VAL B CA 1
ATOM 5722 C C . VAL B 1 15 ? -17.234 47.75 -33.781 1 16.08 15 VAL B C 1
ATOM 5724 O O . VAL B 1 15 ? -16.453 47.469 -32.875 1 16.08 15 VAL B O 1
ATOM 5727 N N . ARG B 1 16 ? -17.469 49.125 -33.938 1 17.27 16 ARG B N 1
ATOM 5728 C CA . ARG B 1 16 ? -17.141 50.531 -33.812 1 17.27 16 ARG B CA 1
ATOM 5729 C C . ARG B 1 16 ? -17.516 51.062 -32.438 1 17.27 16 ARG B C 1
ATOM 5731 O O . ARG B 1 16 ? -17.062 52.125 -32.031 1 17.27 16 ARG B O 1
ATOM 5738 N N . GLU B 1 17 ? -18.406 50.344 -31.594 1 15.22 17 GLU B N 1
ATOM 5739 C CA . GLU B 1 17 ? -19.406 51.25 -31.078 1 15.22 17 GLU B CA 1
ATOM 5740 C C . GLU B 1 17 ? -18.781 52.281 -30.125 1 15.22 17 GLU B C 1
ATOM 5742 O O . GLU B 1 17 ? -17.703 52.062 -29.594 1 15.22 17 GLU B O 1
ATOM 5747 N N . THR B 1 18 ? -19.578 52.688 -29.031 1 15.91 18 THR B N 1
ATOM 5748 C CA . THR B 1 18 ? -20.344 53.875 -28.688 1 15.91 18 THR B CA 1
ATOM 5749 C C . THR B 1 18 ? -19.641 54.719 -27.625 1 15.91 18 THR B C 1
ATOM 5751 O O . THR B 1 18 ? -18.75 54.219 -26.922 1 15.91 18 THR B O 1
ATOM 5754 N N . ARG B 1 19 ? -20.453 55.562 -26.688 1 16.86 19 ARG B N 1
ATOM 5755 C CA . ARG B 1 19 ? -20.812 56.969 -26.406 1 16.86 19 ARG B CA 1
ATOM 5756 C C . ARG B 1 19 ? -20.219 57.438 -25.078 1 16.86 19 ARG B C 1
ATOM 5758 O O . ARG B 1 19 ? -19.672 56.625 -24.328 1 16.86 19 ARG B O 1
ATOM 5765 N N . ARG B 1 20 ? -21.062 57.688 -23.953 1 16.55 20 ARG B N 1
ATOM 5766 C CA . ARG B 1 20 ? -21.438 59 -23.438 1 16.55 20 ARG B CA 1
ATOM 5767 C C . ARG B 1 20 ? -20.594 59.375 -22.219 1 16.55 20 ARG B C 1
ATOM 5769 O O . ARG B 1 20 ? -19.969 58.5 -21.609 1 16.55 20 ARG B O 1
ATOM 5776 N N . SER B 1 21 ? -21.156 60.312 -21.234 1 16.84 21 SER B N 1
ATOM 5777 C CA . SER B 1 21 ? -21.047 61.688 -20.766 1 16.84 21 SER B CA 1
ATOM 5778 C C . SER B 1 21 ? -20.609 61.75 -19.297 1 16.84 21 SER B C 1
ATOM 5780 O O . SER B 1 21 ? -19.766 62.562 -18.938 1 16.84 21 SER B O 1
ATOM 5782 N N . GLY B 1 22 ? -21.25 60.938 -18.203 1 17.14 22 GLY B N 1
ATOM 5783 C CA . GLY B 1 22 ? -21.875 61.719 -17.141 1 17.14 22 GLY B CA 1
ATOM 5784 C C . GLY B 1 22 ? -20.906 62.156 -16.062 1 17.14 22 GLY B C 1
ATOM 5785 O O . GLY B 1 22 ? -19.812 61.594 -15.953 1 17.14 22 GLY B O 1
ATOM 5786 N N . SER B 1 23 ? -21.172 63.312 -15.227 1 18.78 23 SER B N 1
ATOM 5787 C CA . SER B 1 23 ? -20.656 64.5 -14.539 1 18.78 23 SER B CA 1
ATOM 5788 C C . SER B 1 23 ? -20.297 64.188 -13.086 1 18.78 23 SER B C 1
ATOM 5790 O O . SER B 1 23 ? -19.938 65.062 -12.328 1 18.78 23 SER B O 1
ATOM 5792 N N . PHE B 1 24 ? -19.891 62.906 -12.633 1 17.55 24 PHE B N 1
ATOM 5793 C CA . PHE B 1 24 ? -20.281 62.625 -11.258 1 17.55 24 PHE B CA 1
ATOM 5794 C C . PHE B 1 24 ? -19.656 63.625 -10.297 1 17.55 24 PHE B C 1
ATOM 5796 O O . PHE B 1 24 ? -18.531 64.062 -10.523 1 17.55 24 PHE B O 1
ATOM 5803 N N . PRO B 1 25 ? -20.406 64 -9.234 1 19.44 25 PRO B N 1
ATOM 5804 C CA . PRO B 1 25 ? -20.453 65.188 -8.414 1 19.44 25 PRO B CA 1
ATOM 5805 C C . PRO B 1 25 ? -19.266 65.312 -7.445 1 19.44 25 PRO B C 1
ATOM 5807 O O . PRO B 1 25 ? -18.578 64.312 -7.191 1 19.44 25 PRO B O 1
ATOM 5810 N N . PRO B 1 26 ? -19.094 66.562 -6.738 1 20.05 26 PRO B N 1
ATOM 5811 C CA . PRO B 1 26 ? -18.031 67.375 -6.156 1 20.05 26 PRO B CA 1
ATOM 5812 C C . PRO B 1 26 ? -17.672 66.938 -4.734 1 20.05 26 PRO B C 1
ATOM 5814 O O . PRO B 1 26 ? -18.484 67.062 -3.82 1 20.05 26 PRO B O 1
ATOM 5817 N N . ALA B 1 27 ? -17.266 65.625 -4.461 1 17.39 27 ALA B N 1
ATOM 5818 C CA . ALA B 1 27 ? -17.391 65 -3.154 1 17.39 27 ALA B CA 1
ATOM 5819 C C . ALA B 1 27 ? -16.594 65.75 -2.096 1 17.39 27 ALA B C 1
ATOM 5821 O O . ALA B 1 27 ? -15.367 65.688 -2.096 1 17.39 27 ALA B O 1
ATOM 5822 N N . TRP B 1 28 ? -17 66.938 -1.675 1 18.77 28 TRP B N 1
ATOM 5823 C CA . TRP B 1 28 ? -16.531 67.938 -0.743 1 18.77 28 TRP B CA 1
ATOM 5824 C C . TRP B 1 28 ? -16.188 67.312 0.609 1 18.77 28 TRP B C 1
ATOM 5826 O O . TRP B 1 28 ? -15.305 67.812 1.312 1 18.77 28 TRP B O 1
ATOM 5836 N N . LEU B 1 29 ? -17.125 66.438 1.069 1 17.34 29 LEU B N 1
ATOM 5837 C CA . LEU B 1 29 ? -17.531 66.562 2.463 1 17.34 29 LEU B CA 1
ATOM 5838 C C . LEU B 1 29 ? -16.453 66 3.4 1 17.34 29 LEU B C 1
ATOM 5840 O O . LEU B 1 29 ? -16.312 64.812 3.551 1 17.34 29 LEU B O 1
ATOM 5844 N N . LEU B 1 30 ? -15.18 66.438 3.342 1 17.67 30 LEU B N 1
ATOM 5845 C CA . LEU B 1 30 ? -14.016 65.938 4.047 1 17.67 30 LEU B CA 1
ATOM 5846 C C . LEU B 1 30 ? -14.164 66.125 5.555 1 17.67 30 LEU B C 1
ATOM 5848 O O . LEU B 1 30 ? -13.219 65.875 6.309 1 17.67 30 LEU B O 1
ATOM 5852 N N . GLY B 1 31 ? -15.266 66.75 5.941 1 17.61 31 GLY B N 1
ATOM 5853 C CA . GLY B 1 31 ? -15.07 67.562 7.145 1 17.61 31 GLY B CA 1
ATOM 5854 C C . GLY B 1 31 ? -14.633 66.75 8.344 1 17.61 31 GLY B C 1
ATOM 5855 O O . GLY B 1 31 ? -14.539 65.5 8.258 1 17.61 31 GLY B O 1
ATOM 5856 N N . ARG B 1 32 ? -15.164 67.125 9.648 1 20.39 32 ARG B N 1
ATOM 5857 C CA . ARG B 1 32 ? -14.805 67.375 11.039 1 20.39 32 ARG B CA 1
ATOM 5858 C C . ARG B 1 32 ? -14.93 66.125 11.883 1 20.39 32 ARG B C 1
ATOM 5860 O O . ARG B 1 32 ? -16.047 65.625 12.133 1 20.39 32 ARG B O 1
ATOM 5867 N N . PHE B 1 33 ? -14.086 65.062 11.688 1 18.78 33 PHE B N 1
ATOM 5868 C CA . PHE B 1 33 ? -14.289 63.781 12.344 1 18.78 33 PHE B CA 1
ATOM 5869 C C . PHE B 1 33 ? -14.195 63.938 13.859 1 18.78 33 PHE B C 1
ATOM 5871 O O . PHE B 1 33 ? -13.094 64.062 14.406 1 18.78 33 PHE B O 1
ATOM 5878 N N . ARG B 1 34 ? -15.047 64.688 14.469 1 19.84 34 ARG B N 1
ATOM 5879 C CA . ARG B 1 34 ? -15.141 64.938 15.906 1 19.84 34 ARG B CA 1
ATOM 5880 C C . ARG B 1 34 ? -15.047 63.625 16.688 1 19.84 34 ARG B C 1
ATOM 5882 O O . ARG B 1 34 ? -15.414 62.562 16.188 1 19.84 34 ARG B O 1
ATOM 5889 N N . ARG B 1 35 ? -14.492 63.719 17.938 1 21.83 35 ARG B N 1
ATOM 5890 C CA . ARG B 1 35 ? -14.031 62.875 19.047 1 21.83 35 ARG B CA 1
ATOM 5891 C C . ARG B 1 35 ? -15.164 62 19.578 1 21.83 35 ARG B C 1
ATOM 5893 O O . ARG B 1 35 ? -15.922 62.438 20.453 1 21.83 35 ARG B O 1
ATOM 5900 N N . ALA B 1 36 ? -16.047 61.469 18.656 1 21.06 36 ALA B N 1
ATOM 5901 C CA . ALA B 1 36 ? -17.266 61 19.297 1 21.06 36 ALA B CA 1
ATOM 5902 C C . ALA B 1 36 ? -16.969 59.969 20.375 1 21.06 36 ALA B C 1
ATOM 5904 O O . ALA B 1 36 ? -15.953 59.281 20.297 1 21.06 36 ALA B O 1
ATOM 5905 N N . ASP B 1 37 ? -17.719 59.906 21.516 1 21.48 37 ASP B N 1
ATOM 5906 C CA . ASP B 1 37 ? -18.047 59.312 22.797 1 21.48 37 ASP B CA 1
ATOM 5907 C C . ASP B 1 37 ? -18.125 57.781 22.672 1 21.48 37 ASP B C 1
ATOM 5909 O O . ASP B 1 37 ? -18.984 57.25 21.969 1 21.48 37 ASP B O 1
ATOM 5913 N N . SER B 1 38 ? -17 57.062 22.703 1 23.31 38 SER B N 1
ATOM 5914 C CA . SER B 1 38 ? -16.562 55.75 22.203 1 23.31 38 SER B CA 1
ATOM 5915 C C . SER B 1 38 ? -17.297 54.625 22.891 1 23.31 38 SER B C 1
ATOM 5917 O O . SER B 1 38 ? -17.062 54.312 24.062 1 23.31 38 SER B O 1
ATOM 5919 N N . GLY B 1 39 ? -18.641 54.406 22.844 1 21.86 39 GLY B N 1
ATOM 5920 C CA . GLY B 1 39 ? -19.578 53.562 23.562 1 21.86 39 GLY B CA 1
ATOM 5921 C C . GLY B 1 39 ? -19.156 52.125 23.625 1 21.86 39 GLY B C 1
ATOM 5922 O O . GLY B 1 39 ? -18.312 51.688 22.844 1 21.86 39 GLY B O 1
ATOM 5923 N N . GLU B 1 40 ? -19.484 51.281 24.797 1 26.66 40 GLU B N 1
ATOM 5924 C CA . GLU B 1 40 ? -19.562 50 25.453 1 26.66 40 GLU B CA 1
ATOM 5925 C C . GLU B 1 40 ? -20 48.906 24.469 1 26.66 40 GLU B C 1
ATOM 5927 O O . GLU B 1 40 ? -20.25 47.75 24.859 1 26.66 40 GLU B O 1
ATOM 5932 N N . ARG B 1 41 ? -20.328 49.25 23.25 1 26.8 41 ARG B N 1
ATOM 5933 C CA . ARG B 1 41 ? -21.094 48.344 22.375 1 26.8 41 ARG B CA 1
ATOM 5934 C C . ARG B 1 41 ? -20.203 47.281 21.766 1 26.8 41 ARG B C 1
ATOM 5936 O O . ARG B 1 41 ? -20.672 46.406 21.016 1 26.8 41 ARG B O 1
ATOM 5943 N N . THR B 1 42 ? -18.891 47.562 21.766 1 25.11 42 THR B N 1
ATOM 5944 C CA . THR B 1 42 ? -18.203 46.969 20.625 1 25.11 42 THR B CA 1
ATOM 5945 C C . THR B 1 42 ? -17.844 45.531 20.875 1 25.11 42 THR B C 1
ATOM 5947 O O . THR B 1 42 ? -17.359 44.844 19.984 1 25.11 42 THR B O 1
ATOM 5950 N N . SER B 1 43 ? -17.609 45.25 22.094 1 27.77 43 SER B N 1
ATOM 5951 C CA . SER B 1 43 ? -17.141 43.906 22.25 1 27.77 43 SER B CA 1
ATOM 5952 C C . SER B 1 43 ? -18.188 42.875 21.781 1 27.77 43 SER B C 1
ATOM 5954 O O . SER B 1 43 ? -17.875 41.688 21.609 1 27.77 43 SER B O 1
ATOM 5956 N N . ARG B 1 44 ? -19.453 43.25 21.859 1 31.28 44 ARG B N 1
ATOM 5957 C CA . ARG B 1 44 ? -20.641 42.5 21.5 1 31.28 44 ARG B CA 1
ATOM 5958 C C . ARG B 1 44 ? -20.656 42.188 20 1 31.28 44 ARG B C 1
ATOM 5960 O O . ARG B 1 44 ? -21.266 41.188 19.578 1 31.28 44 ARG B O 1
ATOM 5967 N N . SER B 1 45 ? -19.922 43.094 19.266 1 28.42 45 SER B N 1
ATOM 5968 C CA . SER B 1 45 ? -20.078 43 17.828 1 28.42 45 SER B CA 1
ATOM 5969 C C . SER B 1 45 ? -19.141 41.969 17.219 1 28.42 45 SER B C 1
ATOM 5971 O O . SER B 1 45 ? -19.312 41.531 16.078 1 28.42 45 SER B O 1
ATOM 5973 N N . LEU B 1 46 ? -18.016 41.938 17.734 1 26.27 46 LEU B N 1
ATOM 5974 C CA . LEU B 1 46 ? -17.172 40.969 17.062 1 26.27 46 LEU B CA 1
ATOM 5975 C C . LEU B 1 46 ? -17.781 39.562 17.109 1 26.27 46 LEU B C 1
ATOM 5977 O O . LEU B 1 46 ? -17.703 38.812 16.125 1 26.27 46 LEU B O 1
ATOM 5981 N N . ASP B 1 47 ? -18.391 39.156 18.25 1 31.02 47 ASP B N 1
ATOM 5982 C CA . ASP B 1 47 ? -19.25 37.969 18.406 1 31.02 47 ASP B CA 1
ATOM 5983 C C . ASP B 1 47 ? -20.391 38 17.391 1 31.02 47 ASP B C 1
ATOM 5985 O O . ASP B 1 47 ? -20.766 36.938 16.844 1 31.02 47 ASP B O 1
ATOM 5989 N N . ALA B 1 48 ? -20.906 39.156 17 1 31.98 48 ALA B N 1
ATOM 5990 C CA . ALA B 1 48 ? -22.016 39.406 16.078 1 31.98 48 ALA B CA 1
ATOM 5991 C C . ALA B 1 48 ? -21.562 39.281 14.633 1 31.98 48 ALA B C 1
ATOM 5993 O O . ALA B 1 48 ? -22.297 38.781 13.789 1 31.98 48 ALA B O 1
ATOM 5994 N N . LYS B 1 49 ? -20.391 39.781 14.172 1 33.53 49 LYS B N 1
ATOM 5995 C CA . LYS B 1 49 ? -19.938 39.812 12.789 1 33.53 49 LYS B CA 1
ATOM 5996 C C . LYS B 1 49 ? -19.344 38.469 12.383 1 33.53 49 LYS B C 1
ATOM 5998 O O . LYS B 1 49 ? -19.453 38.031 11.234 1 33.53 49 LYS B O 1
ATOM 6003 N N . ILE B 1 50 ? -18.484 37.875 13.164 1 33.19 50 ILE B N 1
ATOM 6004 C CA . ILE B 1 50 ? -18.109 36.5 12.875 1 33.19 50 ILE B CA 1
ATOM 6005 C C . ILE B 1 50 ? -19.375 35.656 12.688 1 33.19 50 ILE B C 1
ATOM 6007 O O . ILE B 1 50 ? -19.422 34.781 11.82 1 33.19 50 ILE B O 1
ATOM 6011 N N . THR B 1 51 ? -20.422 35.906 13.453 1 34.44 51 THR B N 1
ATOM 6012 C CA . THR B 1 51 ? -21.75 35.344 13.32 1 34.44 51 THR B CA 1
ATOM 6013 C C . THR B 1 51 ? -22.422 35.812 12.039 1 34.44 51 THR B C 1
ATOM 6015 O O . THR B 1 51 ? -23.156 35.062 11.398 1 34.44 51 THR B O 1
ATOM 6018 N N . SER B 1 52 ? -22.188 37.125 11.695 1 33.31 52 SER B N 1
ATOM 6019 C CA . SER B 1 52 ? -22.969 37.688 10.594 1 33.31 52 SER B CA 1
ATOM 6020 C C . SER B 1 52 ? -22.438 37.188 9.25 1 33.31 52 SER B C 1
ATOM 6022 O O . SER B 1 52 ? -23.219 36.844 8.352 1 33.31 52 SER B O 1
ATOM 6024 N N . ASP B 1 53 ? -21.078 37.281 9.023 1 32.84 53 ASP B N 1
ATOM 6025 C CA . ASP B 1 53 ? -20.547 36.969 7.703 1 32.84 53 ASP B CA 1
ATOM 6026 C C . ASP B 1 53 ? -20.469 35.438 7.492 1 32.84 53 ASP B C 1
ATOM 6028 O O . ASP B 1 53 ? -20.438 34.969 6.352 1 32.84 53 ASP B O 1
ATOM 6032 N N . ALA B 1 54 ? -20.078 34.688 8.406 1 35.91 54 ALA B N 1
ATOM 6033 C CA . ALA B 1 54 ? -20.328 33.25 8.375 1 35.91 54 ALA B CA 1
ATOM 6034 C C . ALA B 1 54 ? -21.781 32.938 8.031 1 35.91 54 ALA B C 1
ATOM 6036 O O . ALA B 1 54 ? -22.094 31.922 7.406 1 35.91 54 ALA B O 1
ATOM 6037 N N . GLU B 1 55 ? -22.641 33.75 8.445 1 37.94 55 GLU B N 1
ATOM 6038 C CA . GLU B 1 55 ? -24.078 33.688 8.133 1 37.94 55 GLU B CA 1
ATOM 6039 C C . GLU B 1 55 ? -24.312 33.875 6.641 1 37.94 55 GLU B C 1
ATOM 6041 O O . GLU B 1 55 ? -25.234 33.281 6.082 1 37.94 55 GLU B O 1
ATOM 6046 N N . LYS B 1 56 ? -23.547 34.688 5.992 1 41.44 56 LYS B N 1
ATOM 6047 C CA . LYS B 1 56 ? -23.734 34.969 4.574 1 41.44 56 LYS B CA 1
ATOM 6048 C C . LYS B 1 56 ? -23.219 33.844 3.701 1 41.44 56 LYS B C 1
ATOM 6050 O O . LYS B 1 56 ? -23.797 33.531 2.656 1 41.44 56 LYS B O 1
ATOM 6055 N N . SER B 1 57 ? -22.109 33.312 3.961 1 37.38 57 SER B N 1
ATOM 6056 C CA . SER B 1 57 ? -21.516 32.281 3.145 1 37.38 57 SER B CA 1
ATOM 6057 C C . SER B 1 57 ? -22.344 30.984 3.236 1 37.38 57 SER B C 1
ATOM 6059 O O . SER B 1 57 ? -22.469 30.25 2.254 1 37.38 57 SER B O 1
ATOM 6061 N N . ASP B 1 58 ? -22.781 30.688 4.406 1 41.09 58 ASP B N 1
ATOM 6062 C CA . ASP B 1 58 ? -23.766 29.625 4.613 1 41.09 58 ASP B CA 1
ATOM 6063 C C . ASP B 1 58 ? -24.984 29.812 3.719 1 41.09 58 ASP B C 1
ATOM 6065 O O . ASP B 1 58 ? -25.75 28.875 3.477 1 41.09 58 ASP B O 1
ATOM 6069 N N . GLY B 1 59 ? -24.969 30.984 3.182 1 41.16 59 GLY B N 1
ATOM 6070 C CA . GLY B 1 59 ? -26.156 31.406 2.436 1 41.16 59 GLY B CA 1
ATOM 6071 C C . GLY B 1 59 ? -26.328 30.641 1.136 1 41.16 59 GLY B C 1
ATOM 6072 O O . GLY B 1 59 ? -27.469 30.328 0.744 1 41.16 59 GLY B O 1
ATOM 6073 N N . ALA B 1 60 ? -25.172 30.469 0.521 1 43 60 ALA B N 1
ATOM 6074 C CA . ALA B 1 60 ? -25.391 29.875 -0.798 1 43 60 ALA B CA 1
ATOM 6075 C C . ALA B 1 60 ? -25.875 28.438 -0.683 1 43 60 ALA B C 1
ATOM 6077 O O . ALA B 1 60 ? -26.766 28.031 -1.425 1 43 60 ALA B O 1
ATOM 6078 N N . ILE B 1 61 ? -25.141 27.672 0.09 1 45.22 61 ILE B N 1
ATOM 6079 C CA . ILE B 1 61 ? -25.656 26.312 0.282 1 45.22 61 ILE B CA 1
ATOM 6080 C C . ILE B 1 61 ? -27.078 26.359 0.804 1 45.22 61 ILE B C 1
ATOM 6082 O O . ILE B 1 61 ? -27.953 25.609 0.334 1 45.22 61 ILE B O 1
ATOM 6086 N N . TRP B 1 62 ? -27.203 27.391 1.633 1 47.72 62 TRP B N 1
ATOM 6087 C CA . TRP B 1 62 ? -28.531 27.562 2.219 1 47.72 62 TRP B CA 1
ATOM 6088 C C . TRP B 1 62 ? -29.531 28.047 1.17 1 47.72 62 TRP B C 1
ATOM 6090 O O . TRP B 1 62 ? -30.688 27.594 1.15 1 47.72 62 TRP B O 1
ATOM 6100 N N . ARG B 1 63 ? -28.984 28.906 0.355 1 48.09 63 ARG B N 1
ATOM 6101 C CA . ARG B 1 63 ? -29.844 29.391 -0.711 1 48.09 63 ARG B CA 1
ATOM 6102 C C . ARG B 1 63 ? -30.219 28.266 -1.67 1 48.09 63 ARG B C 1
ATOM 6104 O O . ARG B 1 63 ? -31.359 28.172 -2.115 1 48.09 63 ARG B O 1
ATOM 6111 N N . ARG B 1 64 ? -29.188 27.531 -1.955 1 49.28 64 ARG B N 1
ATOM 6112 C CA . ARG B 1 64 ? -29.484 26.391 -2.83 1 49.28 64 ARG B CA 1
ATOM 6113 C C . ARG B 1 64 ? -30.484 25.438 -2.188 1 49.28 64 ARG B C 1
ATOM 6115 O O . ARG B 1 64 ? -31.391 24.938 -2.855 1 49.28 64 ARG B O 1
ATOM 6122 N N . TRP B 1 65 ? -30.234 25.25 -0.939 1 47.75 65 TRP B N 1
ATOM 6123 C CA . TRP B 1 65 ? -31.203 24.438 -0.191 1 47.75 65 TRP B CA 1
ATOM 6124 C C . TRP B 1 65 ? -32.562 25.109 -0.162 1 47.75 65 TRP B C 1
ATOM 6126 O O . TRP B 1 65 ? -33.594 24.438 -0.336 1 47.75 65 TRP B O 1
ATOM 6136 N N . LYS B 1 66 ? -32.469 26.469 -0.058 1 47.94 66 LYS B N 1
ATOM 6137 C CA . LYS B 1 66 ? -33.688 27.266 -0.041 1 47.94 66 LYS B CA 1
ATOM 6138 C C . LYS B 1 66 ? -34.531 27.016 -1.297 1 47.94 66 LYS B C 1
ATOM 6140 O O . LYS B 1 66 ? -35.75 26.844 -1.218 1 47.94 66 LYS B O 1
ATOM 6145 N N . SER B 1 67 ? -33.781 27.172 -2.234 1 46 67 SER B N 1
ATOM 6146 C CA . SER B 1 67 ? -34.5 27.094 -3.502 1 46 67 SER B CA 1
ATOM 6147 C C . SER B 1 67 ? -35 25.688 -3.762 1 46 67 SER B C 1
ATOM 6149 O O . SER B 1 67 ? -36.094 25.5 -4.301 1 46 67 SER B O 1
ATOM 6151 N N . LYS B 1 68 ? -34.188 24.828 -3.361 1 45.59 68 LYS B N 1
ATOM 6152 C CA . LYS B 1 68 ? -34.531 23.484 -3.814 1 45.59 68 LYS B CA 1
ATOM 6153 C C . LYS B 1 68 ? -35.406 22.766 -2.777 1 45.59 68 LYS B C 1
ATOM 6155 O O . LYS B 1 68 ? -36.219 21.906 -3.123 1 45.59 68 LYS B O 1
ATOM 6160 N N . MET B 1 69 ? -35.125 23.109 -1.509 1 48.56 69 MET B N 1
ATOM 6161 C CA . MET B 1 69 ? -35.875 22.375 -0.493 1 48.56 69 MET B CA 1
ATOM 6162 C C . MET B 1 69 ? -37.188 23.047 -0.172 1 48.56 69 MET B C 1
ATOM 6164 O O . MET B 1 69 ? -37.969 22.562 0.661 1 48.56 69 MET B O 1
ATOM 6168 N N . ARG B 1 70 ? -37.75 23.859 -0.985 1 44.69 70 ARG B N 1
ATOM 6169 C CA . ARG B 1 70 ? -39.062 24.484 -0.75 1 44.69 70 ARG B CA 1
ATOM 6170 C C . ARG B 1 70 ? -39.219 24.859 0.719 1 44.69 70 ARG B C 1
ATOM 6172 O O . ARG B 1 70 ? -40.25 24.562 1.33 1 44.69 70 ARG B O 1
ATOM 6179 N N . MET B 1 71 ? -38.156 25.094 1.352 1 46.81 71 MET B N 1
ATOM 6180 C CA . MET B 1 71 ? -38.312 25.5 2.748 1 46.81 71 MET B CA 1
ATOM 6181 C C . MET B 1 71 ? -38.594 27 2.852 1 46.81 71 MET B C 1
ATOM 6183 O O . MET B 1 71 ? -38.188 27.781 1.997 1 46.81 71 MET B O 1
ATOM 6187 N N . SER B 1 72 ? -39.531 27.344 3.727 1 47.59 72 SER B N 1
ATOM 6188 C CA . SER B 1 72 ? -39.875 28.75 3.975 1 47.59 72 SER B CA 1
ATOM 6189 C C . SER B 1 72 ? -38.625 29.531 4.445 1 47.59 72 SER B C 1
ATOM 6191 O O . SER B 1 72 ? -37.688 28.938 4.938 1 47.59 72 SER B O 1
ATOM 6193 N N . GLU B 1 73 ? -38.438 30.703 4 1 50.69 73 GLU B N 1
ATOM 6194 C CA . GLU B 1 73 ? -37.375 31.609 4.41 1 50.69 73 GLU B CA 1
ATOM 6195 C C . GLU B 1 73 ? -37.156 31.547 5.918 1 50.69 73 GLU B C 1
ATOM 6197 O O . GLU B 1 73 ? -36.031 31.625 6.387 1 50.69 73 GLU B O 1
ATOM 6202 N N . GLU B 1 74 ? -38.188 31.359 6.66 1 52.62 74 GLU B N 1
ATOM 6203 C CA . GLU B 1 74 ? -38.125 31.297 8.117 1 52.62 74 GLU B CA 1
ATOM 6204 C C . GLU B 1 74 ? -37.406 30.031 8.578 1 52.62 74 GLU B C 1
ATOM 6206 O O . GLU B 1 74 ? -36.594 30.062 9.523 1 52.62 74 GLU B O 1
ATOM 6211 N N . ALA B 1 75 ? -37.688 29.016 7.879 1 54.19 75 ALA B N 1
ATOM 6212 C CA . ALA B 1 75 ? -37.062 27.734 8.234 1 54.19 75 ALA B CA 1
ATOM 6213 C C . ALA B 1 75 ? -35.562 27.75 7.98 1 54.19 75 ALA B C 1
ATOM 6215 O O . ALA B 1 75 ? -34.781 27.203 8.773 1 54.19 75 ALA B O 1
ATOM 6216 N N . LEU B 1 76 ? -35.25 28.422 7.07 1 53.44 76 LEU B N 1
ATOM 6217 C CA . LEU B 1 76 ? -33.844 28.516 6.707 1 53.44 76 LEU B CA 1
ATOM 6218 C C . LEU B 1 76 ? -33.094 29.375 7.715 1 53.44 76 LEU B C 1
ATOM 6220 O O . LEU B 1 76 ? -31.938 29.047 8.07 1 53.44 76 LEU B O 1
ATOM 6224 N N . ASP B 1 77 ? -33.688 30.484 8.109 1 55.69 77 ASP B N 1
ATOM 6225 C CA . ASP B 1 77 ? -33.094 31.344 9.133 1 55.69 77 ASP B CA 1
ATOM 6226 C C . ASP B 1 77 ? -32.875 30.594 10.445 1 55.69 77 ASP B C 1
ATOM 6228 O O . ASP B 1 77 ? -31.891 30.812 11.141 1 55.69 77 ASP B O 1
ATOM 6232 N N . CYS B 1 78 ? -33.75 29.703 10.594 1 55.91 78 CYS B N 1
ATOM 6233 C CA . CYS B 1 78 ? -33.688 28.938 11.836 1 55.91 78 CYS B CA 1
ATOM 6234 C C . CYS B 1 78 ? -32.562 27.922 11.781 1 55.91 78 CYS B C 1
ATOM 6236 O O . CYS B 1 78 ? -32.031 27.531 12.82 1 55.91 78 CYS B O 1
ATOM 6238 N N . LEU B 1 79 ? -32.375 27.469 10.633 1 55.44 79 LEU B N 1
ATOM 6239 C CA . LEU B 1 79 ? -31.281 26.484 10.492 1 55.44 79 LEU B CA 1
ATOM 6240 C C . LEU B 1 79 ? -29.938 27.094 10.875 1 55.44 79 LEU B C 1
ATOM 6242 O O . LEU B 1 79 ? -29.047 26.391 11.344 1 55.44 79 LEU B O 1
ATOM 6246 N N . GLU B 1 80 ? -29.828 28.344 10.688 1 53.47 80 GLU B N 1
ATOM 6247 C CA . GLU B 1 80 ? -28.578 29.016 11.031 1 53.47 80 GLU B CA 1
ATOM 6248 C C . GLU B 1 80 ? -28.5 29.297 12.531 1 53.47 80 GLU B C 1
ATOM 6250 O O . GLU B 1 80 ? -27.406 29.297 13.102 1 53.47 80 GLU B O 1
ATOM 6255 N N . LYS B 1 81 ? -29.75 29.516 13.148 1 52.75 81 LYS B N 1
ATOM 6256 C CA . LYS B 1 81 ? -29.797 29.906 14.562 1 52.75 81 LYS B CA 1
ATOM 6257 C C . LYS B 1 81 ? -29.828 28.672 15.461 1 52.75 81 LYS B C 1
ATOM 6259 O O . LYS B 1 81 ? -30.359 27.625 15.078 1 52.75 81 LYS B O 1
ATOM 6264 N N . GLY B 1 82 ? -28.859 28.359 16.297 1 47.19 82 GLY B N 1
ATOM 6265 C CA . GLY B 1 82 ? -28.75 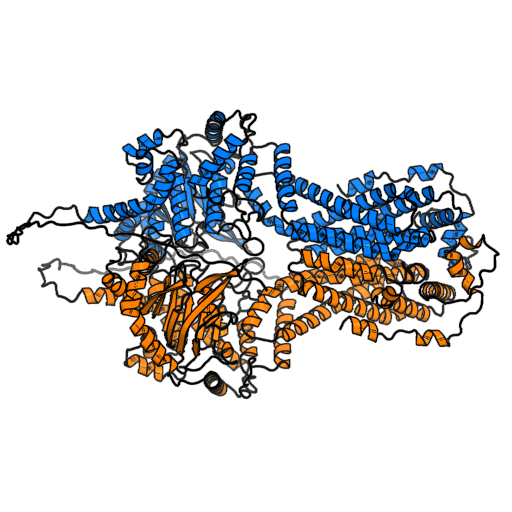27.266 17.219 1 47.19 82 GLY B CA 1
ATOM 6266 C C . GLY B 1 82 ? -30.031 26.984 17.984 1 47.19 82 GLY B C 1
ATOM 6267 O O . GLY B 1 82 ? -31.031 27.672 17.781 1 47.19 82 GLY B O 1
ATOM 6268 N N . ARG B 1 83 ? -30.125 25.859 18.797 1 49.59 83 ARG B N 1
ATOM 6269 C CA . ARG B 1 83 ? -31.203 25.531 19.734 1 49.59 83 ARG B CA 1
ATOM 6270 C C . ARG B 1 83 ? -31.328 26.578 20.828 1 49.59 83 ARG B C 1
ATOM 6272 O O . ARG B 1 83 ? -30.328 27.156 21.266 1 49.59 83 ARG B O 1
ATOM 6279 N N . GLY B 1 84 ? -32.562 27.281 21.078 1 47.91 84 GLY B N 1
ATOM 6280 C CA . GLY B 1 84 ? -32.938 28.234 22.125 1 47.91 84 GLY B CA 1
ATOM 6281 C C . GLY B 1 84 ? -33.75 29.406 21.625 1 47.91 84 GLY B C 1
ATOM 6282 O O . GLY B 1 84 ? -34.219 30.219 22.422 1 47.91 84 GLY B O 1
ATOM 6283 N N . ASP B 1 85 ? -33.5 29.578 20.375 1 49.16 85 ASP B N 1
ATOM 6284 C CA . ASP B 1 85 ? -34.344 30.672 19.906 1 49.16 85 ASP B CA 1
ATOM 6285 C C . ASP B 1 85 ? -35.781 30.234 19.734 1 49.16 85 ASP B C 1
ATOM 6287 O O . ASP B 1 85 ? -36.094 29.359 18.906 1 49.16 85 ASP B O 1
ATOM 6291 N N . ALA B 1 86 ? -36.625 30.641 20.5 1 53.19 86 ALA B N 1
ATOM 6292 C CA . ALA B 1 86 ? -38.031 30.297 20.594 1 53.19 86 ALA B CA 1
ATOM 6293 C C . ALA B 1 86 ? -38.719 30.375 19.219 1 53.19 86 ALA B C 1
ATOM 6295 O O . ALA B 1 86 ? -39.562 29.531 18.891 1 53.19 86 ALA B O 1
ATOM 6296 N N . SER B 1 87 ? -38.312 31.359 18.469 1 54.94 87 SER B N 1
ATOM 6297 C CA . SER B 1 87 ? -38.969 31.516 17.172 1 54.94 87 SER B CA 1
ATOM 6298 C C . SER B 1 87 ? -38.625 30.375 16.234 1 54.94 87 SER B C 1
ATOM 6300 O O . SER B 1 87 ? -39.5 29.906 15.469 1 54.94 87 SER B O 1
ATOM 6302 N N . CYS B 1 88 ? -37.438 29.891 16.344 1 56.78 88 CYS B N 1
ATOM 6303 C CA . CYS B 1 88 ? -37 28.812 15.461 1 56.78 88 CYS B CA 1
ATOM 6304 C C . CYS B 1 88 ? -37.5 27.469 15.969 1 56.78 88 CYS B C 1
ATOM 6306 O O . CYS B 1 88 ? -37.719 26.547 15.18 1 56.78 88 CYS B O 1
ATOM 6308 N N . ASP B 1 89 ? -37.656 27.438 17.25 1 55.53 89 ASP B N 1
ATOM 6309 C CA . ASP B 1 89 ? -38.219 26.219 17.812 1 55.53 89 ASP B CA 1
ATOM 6310 C C . ASP B 1 89 ? -39.625 25.953 17.281 1 55.53 89 ASP B C 1
ATOM 6312 O O . ASP B 1 89 ? -40 24.812 17.031 1 55.53 89 ASP B O 1
ATOM 6316 N N . SER B 1 90 ? -40.344 27.016 17.109 1 53.47 90 SER B N 1
ATOM 6317 C CA . SER B 1 90 ? -41.688 26.891 16.562 1 53.47 90 SER B CA 1
ATOM 6318 C C . SER B 1 90 ? -41.688 26.438 15.117 1 53.47 90 SER B C 1
ATOM 6320 O O . SER B 1 90 ? -42.469 25.594 14.719 1 53.47 90 SER B O 1
ATOM 6322 N N . VAL B 1 91 ? -40.781 26.984 14.367 1 52.44 91 VAL B N 1
ATOM 6323 C CA . VAL B 1 91 ? -40.719 26.625 12.961 1 52.44 91 VAL B CA 1
ATOM 6324 C C . VAL B 1 91 ? -40.219 25.172 12.828 1 52.44 91 VAL B C 1
ATOM 6326 O O . VAL B 1 91 ? -40.719 24.422 11.992 1 52.44 91 VAL B O 1
ATOM 6329 N N . ARG B 1 92 ? -39.344 24.891 13.703 1 56.81 92 ARG B N 1
ATOM 6330 C CA . ARG B 1 92 ? -38.812 23.547 13.719 1 56.81 92 ARG B CA 1
ATOM 6331 C C . ARG B 1 92 ? -39.875 22.531 14.086 1 56.81 92 ARG B C 1
ATOM 6333 O O . ARG B 1 92 ? -39.906 21.422 13.539 1 56.81 92 ARG B O 1
ATOM 6340 N N . SER B 1 93 ? -40.688 22.953 15.055 1 52.72 93 SER B N 1
ATOM 6341 C CA . SER B 1 93 ? -41.75 22.078 15.508 1 52.72 93 SER B CA 1
ATOM 6342 C C . SER B 1 93 ? -42.781 21.875 14.414 1 52.72 93 SER B C 1
ATOM 6344 O O . SER B 1 93 ? -43.5 20.859 14.391 1 52.72 93 SER B O 1
ATOM 6346 N N . GLN B 1 94 ? -42.812 22.859 13.57 1 47.28 94 GLN B N 1
ATOM 6347 C CA . GLN B 1 94 ? -43.875 22.797 12.578 1 47.28 94 GLN B CA 1
ATOM 6348 C C . GLN B 1 94 ? -43.438 22 11.352 1 47.28 94 GLN B C 1
ATOM 6350 O O . GLN B 1 94 ? -44.281 21.688 10.484 1 47.28 94 GLN B O 1
ATOM 6355 N N . SER B 1 95 ? -42.188 21.781 11.312 1 51.56 95 SER B N 1
ATOM 6356 C CA . SER B 1 95 ? -41.812 21.062 10.102 1 51.56 95 SER B CA 1
ATOM 6357 C C . SER B 1 95 ? -42.188 19.594 10.211 1 51.56 95 SER B C 1
ATOM 6359 O O . SER B 1 95 ? -41.906 18.953 11.227 1 51.56 95 SER B O 1
ATOM 6361 N N . SER B 1 96 ? -43.156 19.188 9.5 1 51.09 96 SER B N 1
ATOM 6362 C CA . SER B 1 96 ? -43.625 17.828 9.422 1 51.09 96 SER B CA 1
ATOM 6363 C C . SER B 1 96 ? -42.469 16.828 9.305 1 51.09 96 SER B C 1
ATOM 6365 O O . SER B 1 96 ? -42.625 15.648 9.617 1 51.09 96 SER B O 1
ATOM 6367 N N . ASP B 1 97 ? -41.344 17.359 9 1 58.47 97 ASP B N 1
ATOM 6368 C CA . ASP B 1 97 ? -40.25 16.422 8.719 1 58.47 97 ASP B CA 1
ATOM 6369 C C . ASP B 1 97 ? -39.344 16.234 9.938 1 58.47 97 ASP B C 1
ATOM 6371 O O . ASP B 1 97 ? -38.375 15.477 9.891 1 58.47 97 ASP B O 1
ATOM 6375 N N . ARG B 1 98 ? -39.75 16.875 11.023 1 63.19 98 ARG B N 1
ATOM 6376 C CA . ARG B 1 98 ? -38.875 16.766 12.203 1 63.19 98 ARG B CA 1
ATOM 6377 C C . ARG B 1 98 ? -39.188 15.484 12.984 1 63.19 98 ARG B C 1
ATOM 6379 O O . ARG B 1 98 ? -40.375 15.164 13.227 1 63.19 98 ARG B O 1
ATOM 6386 N N . SER B 1 99 ? -38.125 14.836 13.164 1 71.38 99 SER B N 1
ATOM 6387 C CA . SER B 1 99 ? -38.219 13.57 13.875 1 71.38 99 SER B CA 1
ATOM 6388 C C . SER B 1 99 ? -38.25 13.789 15.391 1 71.38 99 SER B C 1
ATOM 6390 O O . SER B 1 99 ? -37.969 14.891 15.859 1 71.38 99 SER B O 1
ATOM 6392 N N . SER B 1 100 ? -38.688 12.867 16.062 1 79.12 100 SER B N 1
ATOM 6393 C CA . SER B 1 100 ? -38.719 12.875 17.531 1 79.12 100 SER B CA 1
ATOM 6394 C C . SER B 1 100 ? -37.312 13.047 18.109 1 79.12 100 SER B C 1
ATOM 6396 O O . SER B 1 100 ? -36.312 12.781 17.438 1 79.12 100 SER B O 1
ATOM 6398 N N . ASP B 1 101 ? -37.312 13.508 19.312 1 87.38 101 ASP B N 1
ATOM 6399 C CA . ASP B 1 101 ? -36.062 13.781 20 1 87.38 101 ASP B CA 1
ATOM 6400 C C . ASP B 1 101 ? -35.344 12.484 20.375 1 87.38 101 ASP B C 1
ATOM 6402 O O . ASP B 1 101 ? -36 11.516 20.781 1 87.38 101 ASP B O 1
ATOM 6406 N N . VAL B 1 102 ? -34.094 12.539 20.125 1 93.56 102 VAL B N 1
ATOM 6407 C CA . VAL B 1 102 ? -33.25 11.398 20.516 1 93.56 102 VAL B CA 1
ATOM 6408 C C . VAL B 1 102 ? -32.125 11.867 21.406 1 93.56 102 VAL B C 1
ATOM 6410 O O . VAL B 1 102 ? -31.672 13.016 21.328 1 93.56 102 VAL B O 1
ATOM 6413 N N . SER B 1 103 ? -31.766 10.984 22.359 1 95.12 103 SER B N 1
ATOM 6414 C CA . SER B 1 103 ? -30.656 11.281 23.25 1 95.12 103 SER B CA 1
ATOM 6415 C C . SER B 1 103 ? -29.781 10.055 23.484 1 95.12 103 SER B C 1
ATOM 6417 O O . SER B 1 103 ? -30.266 8.922 23.406 1 95.12 103 SER B O 1
ATOM 6419 N N . LEU B 1 104 ? -28.609 10.266 23.578 1 96.69 104 LEU B N 1
ATOM 6420 C CA . LEU B 1 104 ? -27.625 9.242 23.922 1 96.69 104 LEU B CA 1
ATOM 6421 C C . LEU B 1 104 ? -26.922 9.578 25.219 1 96.69 104 LEU B C 1
ATOM 6423 O O . LEU B 1 104 ? -26.359 10.672 25.375 1 96.69 104 LEU B O 1
ATOM 6427 N N . THR B 1 105 ? -27.062 8.664 26.219 1 97.19 105 THR B N 1
ATOM 6428 C CA . THR B 1 105 ? -26.484 8.867 27.547 1 97.19 105 THR B CA 1
ATOM 6429 C C . THR B 1 105 ? -25.562 7.707 27.922 1 97.19 105 THR B C 1
ATOM 6431 O O . THR B 1 105 ? -25.906 6.543 27.719 1 97.19 105 THR B O 1
ATOM 6434 N N . PHE B 1 106 ? -24.406 7.988 28.312 1 96.88 106 PHE B N 1
ATOM 6435 C CA . PHE B 1 106 ? -23.484 6.965 28.797 1 96.88 106 PHE B CA 1
ATOM 6436 C C . PHE B 1 106 ? -22.859 7.387 30.109 1 96.88 106 PHE B C 1
ATOM 6438 O O . PHE B 1 106 ? -22.531 8.555 30.297 1 96.88 106 PHE B O 1
ATOM 6445 N N . LYS B 1 107 ? -22.812 6.457 30.984 1 96.06 107 LYS B N 1
ATOM 6446 C CA . LYS B 1 107 ? -22.328 6.699 32.344 1 96.06 107 LYS B CA 1
ATOM 6447 C C . LYS B 1 107 ? -21.125 5.805 32.656 1 96.06 107 LYS B C 1
ATOM 6449 O O . LYS B 1 107 ? -21.234 4.578 32.594 1 96.06 107 LYS B O 1
ATOM 6454 N N . GLU B 1 108 ? -20.047 6.441 32.906 1 95.06 108 GLU B N 1
ATOM 6455 C CA . GLU B 1 108 ? -18.828 5.797 33.406 1 95.06 108 GLU B CA 1
ATOM 6456 C C . GLU B 1 108 ? -18.391 4.664 32.5 1 95.06 108 GLU B C 1
ATOM 6458 O O . GLU B 1 108 ? -18.172 3.535 32.938 1 95.06 108 GLU B O 1
ATOM 6463 N N . VAL B 1 109 ? -18.328 4.969 31.312 1 94.81 109 VAL B N 1
ATOM 6464 C CA . VAL B 1 109 ? -17.875 3.994 30.312 1 94.81 109 VAL B CA 1
ATOM 6465 C C . VAL B 1 109 ? -16.359 3.895 30.344 1 94.81 109 VAL B C 1
ATOM 6467 O O . VAL B 1 109 ? -15.656 4.906 30.25 1 94.81 109 VAL B O 1
ATOM 6470 N N . SER B 1 110 ? -15.875 2.719 30.609 1 94.25 110 SER B N 1
ATOM 6471 C CA . SER B 1 110 ? -14.438 2.465 30.656 1 94.25 110 SER B CA 1
ATOM 6472 C C . SER B 1 110 ? -14.07 1.219 29.844 1 94.25 110 SER B C 1
ATOM 6474 O O . SER B 1 110 ? -14.922 0.36 29.609 1 94.25 110 SER B O 1
ATOM 6476 N N . PHE B 1 111 ? -12.875 1.165 29.328 1 92.75 111 PHE B N 1
ATOM 6477 C CA . PHE B 1 111 ? -12.422 0.056 28.5 1 92.75 111 PHE B CA 1
ATOM 6478 C C . PHE B 1 111 ? -10.984 -0.311 28.828 1 92.75 111 PHE B C 1
ATOM 6480 O O . PHE B 1 111 ? -10.102 0.556 28.859 1 92.75 111 PHE B O 1
ATOM 6487 N N . ASP B 1 112 ? -10.836 -1.594 29.078 1 89 112 ASP B N 1
ATOM 6488 C CA . ASP B 1 112 ? -9.508 -2.133 29.391 1 89 112 ASP B CA 1
ATOM 6489 C C . ASP B 1 112 ? -9.125 -3.236 28.406 1 89 112 ASP B C 1
ATOM 6491 O O . ASP B 1 112 ? -9.984 -3.992 27.938 1 89 112 ASP B O 1
ATOM 6495 N N . VAL B 1 113 ? -7.84 -3.24 27.922 1 82.88 113 VAL B N 1
ATOM 6496 C CA . VAL B 1 113 ? -7.332 -4.305 27.062 1 82.88 113 VAL B CA 1
ATOM 6497 C C . VAL B 1 113 ? -6.371 -5.191 27.859 1 82.88 113 VAL B C 1
ATOM 6499 O O . VAL B 1 113 ? -5.609 -4.699 28.688 1 82.88 113 VAL B O 1
ATOM 6502 N N . HIS B 1 114 ? -6.531 -6.414 27.531 1 79.25 114 HIS B N 1
ATOM 6503 C CA . HIS B 1 114 ? -5.633 -7.363 28.172 1 79.25 114 HIS B CA 1
ATOM 6504 C C . HIS B 1 114 ? -4.371 -7.586 27.344 1 79.25 114 HIS B C 1
ATOM 6506 O O . HIS B 1 114 ? -4.453 -7.914 26.156 1 79.25 114 HIS B O 1
ATOM 6512 N N . LEU B 1 115 ? -3.252 -6.992 27.766 1 72.5 115 LEU B N 1
ATOM 6513 C CA . LEU B 1 115 ? -1.983 -7.234 27.078 1 72.5 115 LEU B CA 1
ATOM 6514 C C . LEU B 1 115 ? -1.502 -8.664 27.328 1 72.5 115 LEU B C 1
ATOM 6516 O O . LEU B 1 115 ? -1.995 -9.344 28.219 1 72.5 115 LEU B O 1
ATOM 6520 N N . ARG B 1 116 ? -0.385 -9.094 26.375 1 62.97 116 ARG B N 1
ATOM 6521 C CA . ARG B 1 116 ? 0.27 -10.391 26.516 1 62.97 116 ARG B CA 1
ATOM 6522 C C . ARG B 1 116 ? 1.047 -10.477 27.828 1 62.97 116 ARG B C 1
ATOM 6524 O O . ARG B 1 116 ? 1.753 -9.531 28.203 1 62.97 116 ARG B O 1
ATOM 6531 N N . GLY B 1 117 ? 0.692 -11.18 28.875 1 62.69 117 GLY B N 1
ATOM 6532 C CA . GLY B 1 117 ? 1.308 -11.398 30.188 1 62.69 117 GLY B CA 1
ATOM 6533 C C . GLY B 1 117 ? 0.37 -11.109 31.344 1 62.69 117 GLY B C 1
ATOM 6534 O O . GLY B 1 117 ? 0.798 -11.062 32.5 1 62.69 117 GLY B O 1
ATOM 6535 N N . GLY B 1 118 ? -0.809 -10.797 31.047 1 67.12 118 GLY B N 1
ATOM 6536 C CA . GLY B 1 118 ? -1.8 -10.656 32.094 1 67.12 118 GLY B CA 1
ATOM 6537 C C . GLY B 1 118 ? -2.008 -9.211 32.531 1 67.12 118 GLY B C 1
ATOM 6538 O O . GLY B 1 118 ? -2.857 -8.93 33.375 1 67.12 118 GLY B O 1
ATOM 6539 N N . GLN B 1 119 ? -1.095 -8.32 32.062 1 74.81 119 GLN B N 1
ATOM 6540 C CA . GLN B 1 119 ? -1.245 -6.934 32.469 1 74.81 119 GLN B CA 1
ATOM 6541 C C . GLN B 1 119 ? -2.385 -6.25 31.734 1 74.81 119 GLN B C 1
ATOM 6543 O O . GLN B 1 119 ? -2.611 -6.527 30.547 1 74.81 119 GLN B O 1
ATOM 6548 N N . LYS B 1 120 ? -3.238 -5.617 32.594 1 79.31 120 LYS B N 1
ATOM 6549 C CA . LYS B 1 120 ? -4.371 -4.871 32.031 1 79.31 120 LYS B CA 1
ATOM 6550 C C . LYS B 1 120 ? -3.992 -3.42 31.766 1 79.31 120 LYS B C 1
ATOM 6552 O O . LYS B 1 120 ? -3.344 -2.771 32.594 1 79.31 120 LYS B O 1
ATOM 6557 N N . LYS B 1 121 ? -4.055 -3.014 30.562 1 84.56 121 LYS B N 1
ATOM 6558 C CA . LYS B 1 121 ? -3.846 -1.61 30.219 1 84.56 121 LYS B CA 1
ATOM 6559 C C . LYS B 1 121 ? -5.176 -0.893 30 1 84.56 121 LYS B C 1
ATOM 6561 O O . LYS B 1 121 ? -6 -1.333 29.188 1 84.56 121 LYS B O 1
ATOM 6566 N N . GLN B 1 122 ? -5.367 0.127 30.844 1 87.44 122 GLN B N 1
ATOM 6567 C CA . GLN B 1 122 ? -6.594 0.908 30.719 1 87.44 122 GLN B CA 1
ATOM 6568 C C . GLN B 1 122 ? -6.496 1.91 29.578 1 87.44 122 GLN B C 1
ATOM 6570 O O . GLN B 1 122 ? -5.668 2.822 29.609 1 87.44 122 GLN B O 1
ATOM 6575 N N . ILE B 1 123 ? -7.332 1.736 28.562 1 88.31 123 ILE B N 1
ATOM 6576 C CA . ILE B 1 123 ? -7.34 2.631 27.422 1 88.31 123 ILE B CA 1
ATOM 6577 C C . ILE B 1 123 ? -8.25 3.824 27.703 1 88.31 123 ILE B C 1
ATOM 6579 O O . ILE B 1 123 ? -7.898 4.965 27.391 1 88.31 123 ILE B O 1
ATOM 6583 N N . LEU B 1 124 ? -9.398 3.484 28.266 1 93.44 124 LEU B N 1
ATOM 6584 C CA . LEU B 1 124 ? -10.375 4.527 28.562 1 93.44 124 LEU B CA 1
ATOM 6585 C C . LEU B 1 124 ? -10.75 4.52 30.047 1 93.44 124 LEU B C 1
ATOM 6587 O O . LEU B 1 124 ? -11.211 3.504 30.562 1 93.44 124 LEU B O 1
ATOM 6591 N N . ALA B 1 125 ? -10.477 5.629 30.703 1 93.5 125 ALA B N 1
ATOM 6592 C CA . ALA B 1 125 ? -11.016 5.832 32.062 1 93.5 125 ALA B CA 1
ATOM 6593 C C . ALA B 1 125 ? -12.516 6.133 32 1 93.5 125 ALA B C 1
ATOM 6595 O O . ALA B 1 125 ? -13.055 6.422 30.922 1 93.5 125 ALA B O 1
ATOM 6596 N N . PRO B 1 126 ? -13.188 5.977 33.094 1 93.75 126 PRO B N 1
ATOM 6597 C CA . PRO B 1 126 ? -14.641 6.191 33.094 1 93.75 126 PRO B CA 1
ATOM 6598 C C . PRO B 1 126 ? -15.023 7.574 32.562 1 93.75 126 PRO B C 1
ATOM 6600 O O . PRO B 1 126 ? -14.594 8.594 33.125 1 93.75 126 PRO B O 1
ATOM 6603 N N . ILE B 1 127 ? -15.719 7.562 31.484 1 95.06 127 ILE B N 1
ATOM 6604 C CA . ILE B 1 127 ? -16.188 8.781 30.844 1 95.06 127 ILE B CA 1
ATOM 6605 C C . ILE B 1 127 ? -17.719 8.781 30.781 1 95.06 127 ILE B C 1
ATOM 6607 O O . ILE B 1 127 ? -18.344 7.746 30.531 1 95.06 127 ILE B O 1
ATOM 6611 N N . SER B 1 128 ? -18.312 9.914 31.141 1 96.38 128 SER B N 1
ATOM 6612 C CA . SER B 1 128 ? -19.766 10.078 31.078 1 96.38 128 SER B CA 1
ATOM 6613 C C . SER B 1 128 ? -20.156 11.211 30.141 1 96.38 128 SER B C 1
ATOM 6615 O O . SER B 1 128 ? -19.359 12.109 29.875 1 96.38 128 SER B O 1
ATOM 6617 N N . GLY B 1 129 ? -21.312 11.148 29.578 1 96.19 129 GLY B N 1
ATOM 6618 C CA . GLY B 1 129 ? -21.797 12.188 28.688 1 96.19 129 GLY B CA 1
ATOM 6619 C C . GLY B 1 129 ? -23.25 12.023 28.297 1 96.19 129 GLY B C 1
ATOM 6620 O O . GLY B 1 129 ? -23.828 10.945 28.469 1 96.19 129 GLY B O 1
ATOM 6621 N N . HIS B 1 130 ? -23.844 13.133 27.984 1 96.44 130 HIS B N 1
ATOM 6622 C CA . HIS B 1 130 ? -25.219 13.195 27.516 1 96.44 130 HIS B CA 1
ATOM 6623 C C . HIS B 1 130 ? -25.359 14.109 26.312 1 96.44 130 HIS B C 1
ATOM 6625 O O . HIS B 1 130 ? -25.016 15.289 26.375 1 96.44 130 HIS B O 1
ATOM 6631 N N . PHE B 1 131 ? -25.891 13.555 25.219 1 96.56 131 PHE B N 1
ATOM 6632 C CA . PHE B 1 131 ? -26.047 14.32 23.984 1 96.56 131 PHE B CA 1
ATOM 6633 C C . PHE B 1 131 ? -27.469 14.172 23.453 1 96.56 131 PHE B C 1
ATOM 6635 O O . PHE B 1 131 ? -28.062 13.094 23.516 1 96.56 131 PHE B O 1
ATOM 6642 N N . GLU B 1 132 ? -27.938 15.25 22.891 1 94.12 132 GLU B N 1
ATOM 6643 C CA . GLU B 1 132 ? -29.312 15.273 22.406 1 94.12 132 GLU B CA 1
ATOM 6644 C C . GLU B 1 132 ? -29.375 15.555 20.906 1 94.12 132 GLU B C 1
ATOM 6646 O O . GLU B 1 132 ? -28.422 16.094 20.328 1 94.12 132 GLU B O 1
ATOM 6651 N N . SER B 1 133 ? -30.484 15.188 20.328 1 92.62 133 SER B N 1
ATOM 6652 C CA . SER B 1 133 ? -30.672 15.391 18.906 1 92.62 133 SER B CA 1
ATOM 6653 C C . SER B 1 133 ? -30.641 16.875 18.547 1 92.62 133 SER B C 1
ATOM 6655 O O . SER B 1 133 ? -30.891 17.734 19.406 1 92.62 133 SER B O 1
ATOM 6657 N N . GLY B 1 134 ? -30.25 17.156 17.297 1 90.81 134 GLY B N 1
ATOM 6658 C CA . GLY B 1 134 ? -30.172 18.531 16.844 1 90.81 134 GLY B CA 1
ATOM 6659 C C . GLY B 1 134 ? -28.797 19.141 17.047 1 90.81 134 GLY B C 1
ATOM 6660 O O . GLY B 1 134 ? -28.531 20.25 16.578 1 90.81 134 GLY B O 1
ATOM 6661 N N . ASN B 1 135 ? -27.984 18.359 17.75 1 93.19 135 ASN B N 1
ATOM 6662 C CA . ASN B 1 135 ? -26.656 18.891 18.031 1 93.19 135 ASN B CA 1
ATOM 6663 C C . ASN B 1 135 ? -25.578 18.156 17.25 1 93.19 135 ASN B C 1
ATOM 6665 O O . ASN B 1 135 ? -25.688 16.938 17.016 1 93.19 135 ASN B O 1
ATOM 6669 N N . LEU B 1 136 ? -24.672 18.922 16.781 1 96.12 136 LEU B N 1
ATOM 6670 C CA . LEU B 1 136 ? -23.438 18.391 16.219 1 96.12 136 LEU B CA 1
ATOM 6671 C C . LEU B 1 136 ? -22.328 18.375 17.281 1 96.12 136 LEU B C 1
ATOM 6673 O O . LEU B 1 136 ? -21.859 19.422 17.719 1 96.12 136 LEU B O 1
ATOM 6677 N N . VAL B 1 137 ? -21.938 17.141 17.656 1 97.56 137 VAL B N 1
ATOM 6678 C CA . VAL B 1 137 ? -21.031 16.969 18.781 1 97.56 137 VAL B CA 1
ATOM 6679 C C . VAL B 1 137 ? -19.656 16.562 18.281 1 97.56 137 VAL B C 1
ATOM 6681 O O . VAL B 1 137 ? -19.531 15.625 17.484 1 97.56 137 VAL B O 1
ATOM 6684 N N . ALA B 1 138 ? -18.641 17.203 18.734 1 97.06 138 ALA B N 1
ATOM 6685 C CA . ALA B 1 138 ? -17.266 16.859 18.391 1 97.06 138 ALA B CA 1
ATOM 6686 C C . ALA B 1 138 ? -16.578 16.094 19.531 1 97.06 138 ALA B C 1
ATOM 6688 O O . ALA B 1 138 ? -16.703 16.484 20.688 1 97.06 138 ALA B O 1
ATOM 6689 N N . ILE B 1 139 ? -16 15.016 19.203 1 96.88 139 ILE B N 1
ATOM 6690 C CA . ILE B 1 139 ? -15.117 14.289 20.109 1 96.88 139 ILE B CA 1
ATOM 6691 C C . ILE B 1 139 ? -13.664 14.477 19.672 1 96.88 139 ILE B C 1
ATOM 6693 O O . ILE B 1 139 ? -13.281 14.023 18.578 1 96.88 139 ILE B O 1
ATOM 6697 N N . MET B 1 140 ? -12.891 15.117 20.531 1 94.69 140 MET B N 1
ATOM 6698 C CA . MET B 1 140 ? -11.508 15.438 20.172 1 94.69 140 MET B CA 1
ATOM 6699 C C . MET B 1 140 ? -10.539 14.961 21.25 1 94.69 140 MET B C 1
ATOM 6701 O O . MET B 1 140 ? -10.945 14.688 22.375 1 94.69 140 MET B O 1
ATOM 6705 N N . GLY B 1 141 ? -9.312 14.836 20.891 1 91.62 141 GLY B N 1
ATOM 6706 C CA . GLY B 1 141 ? -8.227 14.406 21.766 1 91.62 141 GLY B CA 1
ATOM 6707 C C . GLY B 1 141 ? -6.977 14.008 21 1 91.62 141 GLY B C 1
ATOM 6708 O O . GLY B 1 141 ? -6.988 13.922 19.781 1 91.62 141 GLY B O 1
ATOM 6709 N N . PRO B 1 142 ? -5.98 13.852 21.812 1 86.44 142 PRO B N 1
ATOM 6710 C CA . PRO B 1 142 ? -4.73 13.438 21.172 1 86.44 142 PRO B CA 1
ATOM 6711 C C . PRO B 1 142 ? -4.812 12.031 20.578 1 86.44 142 PRO B C 1
ATOM 6713 O O . PRO B 1 142 ? -5.77 11.297 20.844 1 86.44 142 PRO B O 1
ATOM 6716 N N . SER B 1 143 ? -3.838 11.719 19.734 1 78.56 143 SER B N 1
ATOM 6717 C CA . SER B 1 143 ? -3.816 10.406 19.094 1 78.56 143 SER B CA 1
ATOM 6718 C C . SER B 1 143 ? -3.66 9.289 20.125 1 78.56 143 SER B C 1
ATOM 6720 O O . SER B 1 143 ? -2.844 9.398 21.047 1 78.56 143 SER B O 1
ATOM 6722 N N . GLY B 1 144 ? -4.484 8.289 20.094 1 79.69 144 GLY B N 1
ATOM 6723 C CA . GLY B 1 144 ? -4.375 7.117 20.953 1 79.69 144 GLY B CA 1
ATOM 6724 C C . GLY B 1 144 ? -5.109 7.273 22.281 1 79.69 144 GLY B C 1
ATOM 6725 O O . GLY B 1 144 ? -5.012 6.41 23.156 1 79.69 144 GLY B O 1
ATOM 6726 N N . CYS B 1 145 ? -5.785 8.344 22.359 1 88.12 145 CYS B N 1
ATOM 6727 C CA . CYS B 1 145 ? -6.445 8.57 23.641 1 88.12 145 CYS B CA 1
ATOM 6728 C C . CYS B 1 145 ? -7.699 7.719 23.766 1 88.12 145 CYS B C 1
ATOM 6730 O O . CYS B 1 145 ? -8.289 7.629 24.844 1 88.12 145 CYS B O 1
ATOM 6732 N N . GLY B 1 146 ? -8.18 7.141 22.656 1 90.5 146 GLY B N 1
ATOM 6733 C CA . GLY B 1 146 ? -9.32 6.246 22.734 1 90.5 146 GLY B CA 1
ATOM 6734 C C . GLY B 1 146 ? -10.578 6.832 22.109 1 90.5 146 GLY B C 1
ATOM 6735 O O . GLY B 1 146 ? -11.688 6.359 22.375 1 90.5 146 GLY B O 1
ATOM 6736 N N . LYS B 1 147 ? -10.508 7.859 21.281 1 93.56 147 LYS B N 1
ATOM 6737 C CA . LYS B 1 147 ? -11.656 8.5 20.641 1 93.56 147 LYS B CA 1
ATOM 6738 C C . LYS B 1 147 ? -12.461 7.492 19.828 1 93.56 147 LYS B C 1
ATOM 6740 O O . LYS B 1 147 ? -13.68 7.398 19.969 1 93.56 147 LYS B O 1
ATOM 6745 N N . SER B 1 148 ? -11.75 6.742 18.984 1 89.62 148 SER B N 1
ATOM 6746 C CA . SER B 1 148 ? -12.406 5.77 18.109 1 89.62 148 SER B CA 1
ATOM 6747 C C . SER B 1 148 ? -12.984 4.609 18.922 1 89.62 148 SER B C 1
ATOM 6749 O O . SER B 1 148 ? -14.031 4.066 18.578 1 89.62 148 SER B O 1
ATOM 6751 N N . THR B 1 149 ? -12.289 4.211 20 1 91.12 149 THR B N 1
ATOM 6752 C CA . THR B 1 149 ? -12.789 3.156 20.875 1 91.12 149 THR B CA 1
ATOM 6753 C C . THR B 1 149 ? -14.086 3.58 21.547 1 91.12 149 THR B C 1
ATOM 6755 O O . THR B 1 149 ? -15.039 2.795 21.625 1 91.12 149 THR B O 1
ATOM 6758 N N . LEU B 1 150 ? -14.062 4.797 22.031 1 94.88 150 LEU B N 1
ATOM 6759 C CA . LEU B 1 150 ? -15.281 5.32 22.641 1 94.88 150 LEU B CA 1
ATOM 6760 C C . LEU B 1 150 ? -16.422 5.355 21.641 1 94.88 150 LEU B C 1
ATOM 6762 O O . LEU B 1 150 ? -17.547 4.926 21.938 1 94.88 150 LEU B O 1
ATOM 6766 N N . LEU B 1 151 ? -16.094 5.859 20.438 1 95.62 151 LEU B N 1
ATOM 6767 C CA . LEU B 1 151 ? -17.109 5.945 19.391 1 95.62 151 LEU B CA 1
ATOM 6768 C C . LEU B 1 151 ? -17.641 4.562 19.031 1 95.62 151 LEU B C 1
ATOM 6770 O O . LEU B 1 151 ? -18.844 4.387 18.828 1 95.62 151 LEU B O 1
ATOM 6774 N N . ASP B 1 152 ? -16.797 3.574 19 1 93.12 152 ASP B N 1
ATOM 6775 C CA . ASP B 1 152 ? -17.188 2.203 18.672 1 93.12 152 ASP B CA 1
ATOM 6776 C C . ASP B 1 152 ? -18.078 1.612 19.75 1 93.12 152 ASP B C 1
ATOM 6778 O O . ASP B 1 152 ? -19.016 0.873 19.453 1 93.12 152 ASP B O 1
ATOM 6782 N N . ILE B 1 153 ? -17.75 1.918 20.969 1 94.31 153 ILE B N 1
ATOM 6783 C CA . ILE B 1 153 ? -18.531 1.418 22.094 1 94.31 153 ILE B CA 1
ATOM 6784 C C . ILE B 1 153 ? -19.938 2.033 22.062 1 94.31 153 ILE B C 1
ATOM 6786 O O . ILE B 1 153 ? -20.938 1.33 22.234 1 94.31 153 ILE B O 1
ATOM 6790 N N . LEU B 1 154 ? -19.938 3.307 21.797 1 95.44 154 LEU B N 1
ATOM 6791 C CA . LEU B 1 154 ? -21.219 4.004 21.766 1 95.44 154 LEU B CA 1
ATOM 6792 C C . LEU B 1 154 ? -22.062 3.512 20.594 1 95.44 154 LEU B C 1
ATOM 6794 O O . LEU B 1 154 ? -23.297 3.434 20.719 1 95.44 154 LEU B O 1
ATOM 6798 N N . ALA B 1 155 ? -21.391 3.164 19.484 1 93.88 155 ALA B N 1
ATOM 6799 C CA . ALA B 1 155 ? -22.078 2.705 18.281 1 93.88 155 ALA B CA 1
ATOM 6800 C C . ALA B 1 155 ? -22.406 1.215 18.359 1 93.88 155 ALA B C 1
ATOM 6802 O O . ALA B 1 155 ? -22.984 0.646 17.438 1 93.88 155 ALA B O 1
ATOM 6803 N N . ASP B 1 156 ? -21.984 0.554 19.375 1 90.06 156 ASP B N 1
ATOM 6804 C CA . ASP B 1 156 ? -22.234 -0.86 19.625 1 90.06 156 ASP B CA 1
ATOM 6805 C C . ASP B 1 156 ? -21.469 -1.744 18.641 1 90.06 156 ASP B C 1
ATOM 6807 O O . ASP B 1 156 ? -21.969 -2.783 18.219 1 90.06 156 ASP B O 1
ATOM 6811 N N . LYS B 1 157 ? -20.375 -1.266 18.172 1 84.62 157 LYS B N 1
ATOM 6812 C CA . LYS B 1 157 ? -19.516 -2.061 17.297 1 84.62 157 LYS B CA 1
ATOM 6813 C C . LYS B 1 157 ? -18.531 -2.902 18.094 1 84.62 157 LYS B C 1
ATOM 6815 O O . LYS B 1 157 ? -18.062 -3.941 17.625 1 84.62 157 LYS B O 1
ATOM 6820 N N . LYS B 1 158 ? -18.203 -2.455 19.203 1 73.69 158 LYS B N 1
ATOM 6821 C CA . LYS B 1 158 ? -17.344 -3.186 20.109 1 73.69 158 LYS B CA 1
ATOM 6822 C C . LYS B 1 158 ? -18.109 -3.658 21.344 1 73.69 158 LYS B C 1
ATOM 6824 O O . LYS B 1 158 ? -18.531 -2.844 22.172 1 73.69 158 LYS B O 1
ATOM 6829 N N . THR B 1 159 ? -18.5 -4.887 21.438 1 65.88 159 THR B N 1
ATOM 6830 C CA . THR B 1 159 ? -19.375 -5.332 22.531 1 65.88 159 THR B CA 1
ATOM 6831 C C . THR B 1 159 ? -18.578 -6.039 23.609 1 65.88 159 THR B C 1
ATOM 6833 O O . THR B 1 159 ? -18.984 -6.074 24.781 1 65.88 159 THR B O 1
ATOM 6836 N N . ALA B 1 160 ? -17.391 -6.359 23.344 1 66.94 160 ALA B N 1
ATOM 6837 C CA . ALA B 1 160 ? -16.703 -7.133 24.375 1 66.94 160 ALA B CA 1
ATOM 6838 C C . ALA B 1 160 ? -15.773 -6.246 25.203 1 66.94 160 ALA B C 1
ATOM 6840 O O . ALA B 1 160 ? -15.117 -5.352 24.672 1 66.94 160 ALA B O 1
ATOM 6841 N N . GLY B 1 161 ? -16.016 -6.332 26.562 1 75.44 161 GLY B N 1
ATOM 6842 C CA . GLY B 1 161 ? -14.93 -5.969 27.453 1 75.44 161 GLY B CA 1
ATOM 6843 C C . GLY B 1 161 ? -15.062 -4.559 28 1 75.44 161 GLY B C 1
ATOM 6844 O O . GLY B 1 161 ? -14.117 -4.027 28.594 1 75.44 161 GLY B O 1
ATOM 6845 N N . TYR B 1 162 ? -16.234 -3.744 27.703 1 85.5 162 TYR B N 1
ATOM 6846 C CA . TYR B 1 162 ? -16.266 -2.42 28.312 1 85.5 162 TYR B CA 1
ATOM 6847 C C . TYR B 1 162 ? -17.125 -2.416 29.562 1 85.5 162 TYR B C 1
ATOM 6849 O O . TYR B 1 162 ? -17.938 -3.328 29.766 1 85.5 162 TYR B O 1
ATOM 6857 N N . SER B 1 163 ? -16.906 -1.476 30.484 1 90.88 163 SER B N 1
ATOM 6858 C CA . SER B 1 163 ? -17.719 -1.266 31.672 1 90.88 163 SER B CA 1
ATOM 6859 C C . SER B 1 163 ? -18.5 0.04 31.594 1 90.88 163 SER B C 1
ATOM 6861 O O . SER B 1 163 ? -18.172 0.919 30.797 1 90.88 163 SER B O 1
ATOM 6863 N N . GLY B 1 164 ? -19.625 0.068 32.188 1 92.94 164 GLY B N 1
ATOM 6864 C CA . GLY B 1 164 ? -20.484 1.246 32.188 1 92.94 164 GLY B CA 1
ATOM 6865 C C . GLY B 1 164 ? -21.844 0.996 31.578 1 92.94 164 GLY B C 1
ATOM 6866 O O . GLY B 1 164 ? -22.172 -0.142 31.25 1 92.94 164 GLY B O 1
ATOM 6867 N N . THR B 1 165 ? -22.609 2.084 31.594 1 93.38 165 THR B N 1
ATOM 6868 C CA . THR B 1 165 ? -23.953 1.955 31.062 1 93.38 165 THR B CA 1
ATOM 6869 C C . THR B 1 165 ? -24.188 2.936 29.922 1 93.38 165 THR B C 1
ATOM 6871 O O . THR B 1 165 ? -23.734 4.078 29.969 1 93.38 165 THR B O 1
ATOM 6874 N N . ILE B 1 166 ? -24.766 2.457 28.922 1 94.69 166 ILE B N 1
ATOM 6875 C CA . ILE B 1 166 ? -25.125 3.279 27.766 1 94.69 166 ILE B CA 1
ATOM 6876 C C . ILE B 1 166 ? -26.609 3.162 27.469 1 94.69 166 ILE B C 1
ATOM 6878 O O . ILE B 1 166 ? -27.141 2.055 27.344 1 94.69 166 ILE B O 1
ATOM 6882 N N . HIS B 1 167 ? -27.281 4.27 27.5 1 95.19 167 HIS B N 1
ATOM 6883 C CA . HIS B 1 167 ? -28.719 4.293 27.25 1 95.19 167 HIS B CA 1
ATOM 6884 C C . HIS B 1 167 ? -29.047 5.125 26.016 1 95.19 167 HIS B C 1
ATOM 6886 O O . HIS B 1 167 ? -28.422 6.16 25.766 1 95.19 167 HIS B O 1
ATOM 6892 N N . PHE B 1 168 ? -29.922 4.621 25.234 1 94.5 168 PHE B N 1
ATOM 6893 C CA . PHE B 1 168 ? -30.516 5.34 24.109 1 94.5 168 PHE B CA 1
ATOM 6894 C C . PHE B 1 168 ? -31.953 5.738 24.438 1 94.5 168 PHE B C 1
ATOM 6896 O O . PHE B 1 168 ? -32.812 4.875 24.625 1 94.5 168 PHE B O 1
ATOM 6903 N N . ASN B 1 169 ? -32.156 7.008 24.516 1 94 169 ASN B N 1
ATOM 6904 C CA . ASN B 1 169 ? -33.469 7.547 24.875 1 94 169 ASN B CA 1
ATOM 6905 C C . ASN B 1 169 ? -33.906 7.055 26.25 1 94 169 ASN B C 1
ATOM 6907 O O . ASN B 1 169 ? -35.062 6.664 26.438 1 94 169 ASN B O 1
ATOM 6911 N N . GLY B 1 170 ? -32.938 6.895 27.109 1 92 170 GLY B N 1
ATOM 6912 C CA . GLY B 1 170 ? -33.219 6.543 28.484 1 92 170 GLY B CA 1
ATOM 6913 C C . GLY B 1 170 ? -33.312 5.047 28.719 1 92 170 GLY B C 1
ATOM 6914 O O . GLY B 1 170 ? -33.594 4.598 29.828 1 92 170 GLY B O 1
ATOM 6915 N N . ARG B 1 171 ? -33.188 4.285 27.672 1 92.5 171 ARG B N 1
ATOM 6916 C CA . ARG B 1 171 ? -33.281 2.832 27.75 1 92.5 171 ARG B CA 1
ATOM 6917 C C . ARG B 1 171 ? -31.984 2.18 27.25 1 92.5 171 ARG B C 1
ATOM 6919 O O . ARG B 1 171 ? -31.266 2.762 26.438 1 92.5 171 ARG B O 1
ATOM 6926 N N . PRO B 1 172 ? -31.812 1.01 27.781 1 92.06 172 PRO B N 1
ATOM 6927 C CA . PRO B 1 172 ? -30.656 0.298 27.234 1 92.06 172 PRO B CA 1
ATOM 6928 C C . PRO B 1 172 ? -30.797 -0.012 25.75 1 92.06 172 PRO B C 1
ATOM 6930 O O . PRO B 1 172 ? -31.906 -0.221 25.266 1 92.06 172 PRO B O 1
ATOM 6933 N N . ARG B 1 173 ? -29.781 -0.061 25.109 1 90.75 173 ARG B N 1
ATOM 6934 C CA . ARG B 1 173 ? -29.766 -0.366 23.672 1 90.75 173 ARG B CA 1
ATOM 6935 C C . ARG B 1 173 ? -30.328 -1.758 23.406 1 90.75 173 ARG B C 1
ATOM 6937 O O . ARG B 1 173 ? -30.047 -2.703 24.141 1 90.75 173 ARG B O 1
ATOM 6944 N N . ASP B 1 174 ? -31.141 -1.856 22.438 1 90.38 174 ASP B N 1
ATOM 6945 C CA . ASP B 1 174 ? -31.734 -3.141 22.078 1 90.38 174 ASP B CA 1
ATOM 6946 C C . ASP B 1 174 ? -31.266 -3.582 20.688 1 90.38 174 ASP B C 1
ATOM 6948 O O . ASP B 1 174 ? -30.359 -2.99 20.109 1 90.38 174 ASP B O 1
ATOM 6952 N N . HIS B 1 175 ? -31.875 -4.605 20.141 1 89.88 175 HIS B N 1
ATOM 6953 C CA . HIS B 1 175 ? -31.453 -5.207 18.875 1 89.88 175 HIS B CA 1
ATOM 6954 C C . HIS B 1 175 ? -31.812 -4.316 17.703 1 89.88 175 HIS B C 1
ATOM 6956 O O . HIS B 1 175 ? -31.328 -4.52 16.594 1 89.88 175 HIS B O 1
ATOM 6962 N N . LEU B 1 176 ? -32.625 -3.252 17.984 1 91.69 176 LEU B N 1
ATOM 6963 C CA . LEU B 1 176 ? -33.062 -2.371 16.906 1 91.69 176 LEU B CA 1
ATOM 6964 C C . LEU B 1 176 ? -32.156 -1.14 16.828 1 91.69 176 LEU B C 1
ATOM 6966 O O . LEU B 1 176 ? -32.281 -0.347 15.883 1 91.69 176 LEU B O 1
ATOM 6970 N N . PHE B 1 177 ? -31.234 -1.056 17.734 1 92.88 177 PHE B N 1
ATOM 6971 C CA . PHE B 1 177 ? -30.375 0.115 17.781 1 92.88 177 PHE B CA 1
ATOM 6972 C C . PHE B 1 177 ? -29.609 0.284 16.484 1 92.88 177 PHE B C 1
ATOM 6974 O O . PHE B 1 177 ? -29.484 1.397 15.969 1 92.88 177 PHE B O 1
ATOM 6981 N N . PRO B 1 178 ? -29.188 -0.776 15.859 1 90.44 178 PRO B N 1
ATOM 6982 C CA . PRO B 1 178 ? -28.438 -0.618 14.617 1 90.44 178 PRO B CA 1
ATOM 6983 C C . PRO B 1 178 ? -29.297 -0.078 13.477 1 90.44 178 PRO B C 1
ATOM 6985 O O . PRO B 1 178 ? -28.781 0.464 12.5 1 90.44 178 PRO B O 1
ATOM 6988 N N . ARG B 1 179 ? -30.562 -0.138 13.594 1 90.38 179 ARG B N 1
ATOM 6989 C CA . ARG B 1 179 ? -31.453 0.349 12.547 1 90.38 179 ARG B CA 1
ATOM 6990 C C . ARG B 1 179 ? -31.656 1.857 12.656 1 90.38 179 ARG B C 1
ATOM 6992 O O . ARG B 1 179 ? -32 2.514 11.672 1 90.38 179 ARG B O 1
ATOM 6999 N N . VAL B 1 180 ? -31.469 2.289 13.875 1 92.5 180 VAL B N 1
ATOM 7000 C CA . VAL B 1 180 ? -31.719 3.711 14.078 1 92.5 180 VAL B CA 1
ATOM 7001 C C . VAL B 1 180 ? -30.391 4.461 14.18 1 92.5 180 VAL B C 1
ATOM 7003 O O . VAL B 1 180 ? -30.375 5.688 14.289 1 92.5 180 VAL B O 1
ATOM 7006 N N . SER B 1 181 ? -29.328 3.727 14.102 1 93.75 181 SER B N 1
ATOM 7007 C CA . SER B 1 181 ? -28 4.34 14.188 1 93.75 181 SER B CA 1
ATOM 7008 C C . SER B 1 181 ? -27.203 4.086 12.914 1 93.75 181 SER B C 1
ATOM 7010 O O . SER B 1 181 ? -27.469 3.125 12.188 1 93.75 181 SER B O 1
ATOM 7012 N N . ALA B 1 182 ? -26.344 5.027 12.633 1 93.88 182 ALA B N 1
ATOM 7013 C CA . ALA B 1 182 ? -25.469 4.918 11.469 1 93.88 182 ALA B CA 1
ATOM 7014 C C . ALA B 1 182 ? -24.016 5.152 11.859 1 93.88 182 ALA B C 1
ATOM 7016 O O . ALA B 1 182 ? -23.719 6.008 12.695 1 93.88 182 ALA B O 1
ATOM 7017 N N . TYR B 1 183 ? -23.156 4.305 11.297 1 94.12 183 TYR B N 1
ATOM 7018 C CA . TYR B 1 183 ? -21.719 4.438 11.516 1 94.12 183 TYR B CA 1
ATOM 7019 C C . TYR B 1 183 ? -20.984 4.777 10.227 1 94.12 183 TYR B C 1
ATOM 7021 O O . TYR B 1 183 ? -21.094 4.051 9.234 1 94.12 183 TYR B O 1
ATOM 7029 N N . VAL B 1 184 ? -20.344 5.887 10.234 1 93.38 184 VAL B N 1
ATOM 7030 C CA . VAL B 1 184 ? -19.531 6.312 9.102 1 93.38 184 VAL B CA 1
ATOM 7031 C C . VAL B 1 184 ? -18.047 6.113 9.414 1 93.38 184 VAL B C 1
ATOM 7033 O O . VAL B 1 184 ? -17.469 6.875 10.188 1 93.38 184 VAL B O 1
ATOM 7036 N N . PRO B 1 185 ? -17.469 5.125 8.797 1 90.44 185 PRO B N 1
ATOM 7037 C CA . PRO B 1 185 ? -16.047 4.859 9.078 1 90.44 185 PRO B CA 1
ATOM 7038 C C . PRO B 1 185 ? -15.125 5.875 8.414 1 90.44 185 PRO B C 1
ATOM 7040 O O . PRO B 1 185 ? -15.562 6.672 7.582 1 90.44 185 PRO B O 1
ATOM 7043 N N . GLN B 1 186 ? -13.914 5.812 8.844 1 84.44 186 GLN B N 1
ATOM 7044 C CA . GLN B 1 186 ? -12.898 6.715 8.297 1 84.44 186 GLN B CA 1
ATOM 7045 C C . GLN B 1 186 ? -12.672 6.449 6.812 1 84.44 186 GLN B C 1
ATOM 7047 O O . GLN B 1 186 ? -12.602 7.387 6.016 1 84.44 186 GLN B O 1
ATOM 7052 N N . GLU B 1 187 ? -12.531 5.203 6.516 1 81.19 187 GLU B N 1
ATOM 7053 C CA . GLU B 1 187 ? -12.43 4.785 5.125 1 81.19 187 GLU B CA 1
ATOM 7054 C C . GLU B 1 187 ? -13.531 3.795 4.762 1 81.19 187 GLU B C 1
ATOM 7056 O O . GLU B 1 187 ? -13.719 2.787 5.449 1 81.19 187 GLU B O 1
ATOM 7061 N N . GLU B 1 188 ? -14.297 4.25 3.816 1 84.62 188 GLU B N 1
ATOM 7062 C CA . GLU B 1 188 ? -15.367 3.363 3.379 1 84.62 188 GLU B CA 1
ATOM 7063 C C . GLU B 1 188 ? -15.109 2.834 1.972 1 84.62 188 GLU B C 1
ATOM 7065 O O . GLU B 1 188 ? -14.695 3.588 1.085 1 84.62 188 GLU B O 1
ATOM 7070 N N . ALA B 1 189 ? -15.234 1.558 1.887 1 86.75 189 ALA B N 1
ATOM 7071 C CA . ALA B 1 189 ? -15.133 0.93 0.572 1 86.75 189 ALA B CA 1
ATOM 7072 C C . ALA B 1 189 ? -16.5 0.802 -0.081 1 86.75 189 ALA B C 1
ATOM 7074 O O . ALA B 1 189 ? -17.453 0.334 0.547 1 86.75 189 ALA B O 1
ATOM 7075 N N . MET B 1 190 ? -16.625 1.355 -1.283 1 90.81 190 MET B N 1
ATOM 7076 C CA . MET B 1 190 ? -17.859 1.257 -2.062 1 90.81 190 MET B CA 1
ATOM 7077 C C . MET B 1 190 ? -17.578 0.661 -3.439 1 90.81 190 MET B C 1
ATOM 7079 O O . MET B 1 190 ? -16.484 0.808 -3.977 1 90.81 190 MET B O 1
ATOM 7083 N N . PRO B 1 191 ? -18.531 -0.021 -3.924 1 91 191 PRO B N 1
ATOM 7084 C CA . PRO B 1 191 ? -18.344 -0.55 -5.277 1 91 191 PRO B CA 1
ATOM 7085 C C . PRO B 1 191 ? -18.141 0.55 -6.316 1 91 191 PRO B C 1
ATOM 7087 O O . PRO B 1 191 ? -18.953 1.476 -6.406 1 91 191 PRO B O 1
ATOM 7090 N N . LYS B 1 192 ? -17.203 0.407 -7.18 1 89.19 192 LYS B N 1
ATOM 7091 C CA . LYS B 1 192 ? -16.766 1.459 -8.094 1 89.19 192 LYS B CA 1
ATOM 7092 C C . LYS B 1 192 ? -17.719 1.58 -9.281 1 89.19 192 LYS B C 1
ATOM 7094 O O . LYS B 1 192 ? -17.875 2.662 -9.852 1 89.19 192 LYS B O 1
ATOM 7099 N N . CYS B 1 193 ? -18.438 0.531 -9.625 1 90.75 193 CYS B N 1
ATOM 7100 C CA . CYS B 1 193 ? -19.203 0.532 -10.875 1 90.75 193 CYS B CA 1
ATOM 7101 C C . CYS B 1 193 ? -20.672 0.85 -10.617 1 90.75 193 CYS B C 1
ATOM 7103 O O . CYS B 1 193 ? -21.516 0.618 -11.477 1 90.75 193 CYS B O 1
ATOM 7105 N N . LEU B 1 194 ? -20.984 1.359 -9.469 1 94.31 194 LEU B N 1
ATOM 7106 C CA . LEU B 1 194 ? -22.344 1.812 -9.18 1 94.31 194 LEU B CA 1
ATOM 7107 C C . LEU B 1 194 ? -22.438 3.328 -9.297 1 94.31 194 LEU B C 1
ATOM 7109 O O . LEU B 1 194 ? -21.484 4.043 -9.031 1 94.31 194 LEU B O 1
ATOM 7113 N N . THR B 1 195 ? -23.578 3.734 -9.711 1 95.25 195 THR B N 1
ATOM 7114 C CA . THR B 1 195 ? -23.844 5.168 -9.68 1 95.25 195 THR B CA 1
ATOM 7115 C C . THR B 1 195 ? -24.281 5.609 -8.281 1 95.25 195 THR B C 1
ATOM 7117 O O . THR B 1 195 ? -24.625 4.773 -7.441 1 95.25 195 THR B O 1
ATOM 7120 N N . VAL B 1 196 ? -24.25 6.848 -8.086 1 96.19 196 VAL B N 1
ATOM 7121 C CA . VAL B 1 196 ? -24.641 7.426 -6.805 1 96.19 196 VAL B CA 1
ATOM 7122 C C . VAL B 1 196 ? -26.094 7.047 -6.496 1 96.19 196 VAL B C 1
ATOM 7124 O O . VAL B 1 196 ? -26.391 6.57 -5.398 1 96.19 196 VAL B O 1
ATOM 7127 N N . MET B 1 197 ? -26.922 7.129 -7.453 1 94.5 197 MET B N 1
ATOM 7128 C CA . MET B 1 197 ? -28.344 6.832 -7.273 1 94.5 197 MET B CA 1
ATOM 7129 C C . MET B 1 197 ? -28.547 5.344 -7.008 1 94.5 197 MET B C 1
ATOM 7131 O O . MET B 1 197 ? -29.359 4.973 -6.148 1 94.5 197 MET B O 1
ATOM 7135 N N . GLU B 1 198 ? -27.844 4.555 -7.688 1 93.69 198 GLU B N 1
ATOM 7136 C CA . GLU B 1 198 ? -27.984 3.111 -7.504 1 93.69 198 GLU B CA 1
ATOM 7137 C C . GLU B 1 198 ? -27.516 2.684 -6.117 1 93.69 198 GLU B C 1
ATOM 7139 O O . GLU B 1 198 ? -28.094 1.773 -5.516 1 93.69 198 GLU B O 1
ATOM 7144 N N . ALA B 1 199 ? -26.453 3.297 -5.684 1 94.38 199 ALA B N 1
ATOM 7145 C CA . ALA B 1 199 ? -25.984 3.002 -4.336 1 94.38 199 ALA B CA 1
ATOM 7146 C C . ALA B 1 199 ? -27.031 3.355 -3.289 1 94.38 199 ALA B C 1
ATOM 7148 O O . ALA B 1 199 ? -27.234 2.609 -2.328 1 94.38 199 ALA B O 1
ATOM 7149 N N . MET B 1 200 ? -27.734 4.434 -3.549 1 93.75 200 MET B N 1
ATOM 7150 C CA . MET B 1 200 ? -28.812 4.855 -2.654 1 93.75 200 MET B CA 1
ATOM 7151 C C . MET B 1 200 ? -29.984 3.887 -2.715 1 93.75 200 MET B C 1
ATOM 7153 O O . MET B 1 200 ? -30.562 3.529 -1.682 1 93.75 200 MET B O 1
ATOM 7157 N N . GLU B 1 201 ? -30.297 3.5 -3.861 1 91.44 201 GLU B N 1
ATOM 7158 C CA . GLU B 1 201 ? -31.406 2.574 -4.062 1 91.44 201 GLU B CA 1
ATOM 7159 C C . GLU B 1 201 ? -31.125 1.226 -3.404 1 91.44 201 GLU B C 1
ATOM 7161 O O . GLU B 1 201 ? -32.031 0.616 -2.82 1 91.44 201 GLU B O 1
ATOM 7166 N N . PHE B 1 202 ? -29.922 0.829 -3.484 1 92.81 202 PHE B N 1
ATOM 7167 C CA . PHE B 1 202 ? -29.531 -0.436 -2.869 1 92.81 202 PHE B CA 1
ATOM 7168 C C . PHE B 1 202 ? -29.719 -0.382 -1.357 1 92.81 202 PHE B C 1
ATOM 7170 O O . PHE B 1 202 ? -30.297 -1.289 -0.766 1 92.81 202 PHE B O 1
ATOM 7177 N N . ASN B 1 203 ? -29.25 0.66 -0.824 1 91.75 203 ASN B N 1
ATOM 7178 C CA . ASN B 1 203 ? -29.312 0.811 0.626 1 91.75 203 ASN B CA 1
ATOM 7179 C C . ASN B 1 203 ? -30.75 0.9 1.12 1 91.75 203 ASN B C 1
ATOM 7181 O O . ASN B 1 203 ? -31.125 0.232 2.086 1 91.75 203 ASN B O 1
ATOM 7185 N N . ILE B 1 204 ? -31.578 1.656 0.484 1 88.25 204 ILE B N 1
ATOM 7186 C CA . ILE B 1 204 ? -32.969 1.876 0.934 1 88.25 204 ILE B CA 1
ATOM 7187 C C . ILE B 1 204 ? -33.781 0.602 0.733 1 88.25 204 ILE B C 1
ATOM 7189 O O . ILE B 1 204 ? -34.688 0.31 1.518 1 88.25 204 ILE B O 1
ATOM 7193 N N . SER B 1 205 ? -33.438 -0.161 -0.294 1 88.94 205 SER B N 1
ATOM 7194 C CA . SER B 1 205 ? -34.156 -1.391 -0.579 1 88.94 205 SER B CA 1
ATOM 7195 C C . SER B 1 205 ? -33.969 -2.424 0.523 1 88.94 205 SER B C 1
ATOM 7197 O O . SER B 1 205 ? -34.781 -3.332 0.691 1 88.94 205 SER B O 1
ATOM 7199 N N . LEU B 1 206 ? -32.938 -2.199 1.313 1 91.44 206 LEU B N 1
ATOM 7200 C CA . LEU B 1 206 ? -32.625 -3.191 2.338 1 91.44 206 LEU B CA 1
ATOM 7201 C C . LEU B 1 206 ? -32.969 -2.664 3.727 1 91.44 206 LEU B C 1
ATOM 7203 O O . LEU B 1 206 ? -33.125 -3.443 4.668 1 91.44 206 LEU B O 1
ATOM 7207 N N . LYS B 1 207 ? -33.094 -1.365 3.869 1 88.12 207 LYS B N 1
ATOM 7208 C CA . LYS B 1 207 ? -33.25 -0.788 5.199 1 88.12 207 LYS B CA 1
ATOM 7209 C C . LYS B 1 207 ? -34.719 -0.435 5.469 1 88.12 207 LYS B C 1
ATOM 7211 O O . LYS B 1 207 ? -35.094 -0.224 6.617 1 88.12 207 LYS B O 1
ATOM 7216 N N . ILE B 1 208 ? -35.5 -0.35 4.418 1 80.19 208 ILE B N 1
ATOM 7217 C CA . ILE B 1 208 ? -36.906 0.001 4.609 1 80.19 208 ILE B CA 1
ATOM 7218 C C . ILE B 1 208 ? -37.781 -1.143 4.121 1 80.19 208 ILE B C 1
ATOM 7220 O O . ILE B 1 208 ? -37.438 -1.858 3.184 1 80.19 208 ILE B O 1
ATOM 7224 N N . GLU B 1 209 ? -38.875 -1.231 4.82 1 75.19 209 GLU B N 1
ATOM 7225 C CA . GLU B 1 209 ? -39.812 -2.305 4.5 1 75.19 209 GLU B CA 1
ATOM 7226 C C . GLU B 1 209 ? -40.406 -2.123 3.107 1 75.19 209 GLU B C 1
ATOM 7228 O O . GLU B 1 209 ? -40.312 -1.036 2.529 1 75.19 209 GLU B O 1
ATOM 7233 N N . ARG B 1 210 ? -40.75 -3.199 2.494 1 65.94 210 ARG B N 1
ATOM 7234 C CA . ARG B 1 210 ? -41.188 -3.301 1.104 1 65.94 210 ARG B CA 1
ATOM 7235 C C . ARG B 1 210 ? -42.344 -2.357 0.821 1 65.94 210 ARG B C 1
ATOM 7237 O O . ARG B 1 210 ? -43.375 -2.414 1.495 1 65.94 210 ARG B O 1
ATOM 7244 N N . PRO B 1 211 ? -42 -1.366 -0.077 1 60.38 211 PRO B N 1
ATOM 7245 C CA . PRO B 1 211 ? -43.156 -0.583 -0.48 1 60.38 211 PRO B CA 1
ATOM 7246 C C . PRO B 1 211 ? -44.156 -1.396 -1.3 1 60.38 211 PRO B C 1
ATOM 7248 O O . PRO B 1 211 ? -43.781 -2.01 -2.303 1 60.38 211 PRO B O 1
ATOM 7251 N N . SER B 1 212 ? -45.219 -1.976 -0.754 1 53.91 212 SER B N 1
ATOM 7252 C CA . SER B 1 212 ? -46.188 -2.689 -1.558 1 53.91 212 SER B CA 1
ATOM 7253 C C . SER B 1 212 ? -46.75 -1.799 -2.662 1 53.91 212 SER B C 1
ATOM 7255 O O . SER B 1 212 ? -47.062 -2.275 -3.76 1 53.91 212 SER B O 1
ATOM 7257 N N . GLN B 1 213 ? -46.781 -0.436 -2.369 1 55.84 213 GLN B N 1
ATOM 7258 C CA . GLN B 1 213 ? -47.375 0.445 -3.359 1 55.84 213 GLN B CA 1
ATOM 7259 C C . GLN B 1 213 ? -46.469 1.623 -3.686 1 55.84 213 GLN B C 1
ATOM 7261 O O . GLN B 1 213 ? -46.875 2.535 -4.414 1 55.84 213 GLN B O 1
ATOM 7266 N N . MET B 1 214 ? -45.312 1.651 -3.139 1 61.41 214 MET B N 1
ATOM 7267 C CA . MET B 1 214 ? -44.438 2.771 -3.516 1 61.41 214 MET B CA 1
ATOM 7268 C C . MET B 1 214 ? -43.906 2.588 -4.926 1 61.41 214 MET B C 1
ATOM 7270 O O . MET B 1 214 ? -43.25 1.577 -5.223 1 61.41 214 MET B O 1
ATOM 7274 N N . THR B 1 215 ? -44.406 3.467 -5.793 1 65.12 215 THR B N 1
ATOM 7275 C CA . THR B 1 215 ? -43.906 3.455 -7.168 1 65.12 215 THR B CA 1
ATOM 7276 C C . THR B 1 215 ? -42.438 3.811 -7.219 1 65.12 215 THR B C 1
ATOM 7278 O O . THR B 1 215 ? -41.875 4.406 -6.281 1 65.12 215 THR B O 1
ATOM 7281 N N . ARG B 1 216 ? -41.75 3.377 -8.094 1 72.88 216 ARG B N 1
ATOM 7282 C CA . ARG B 1 216 ? -40.344 3.676 -8.336 1 72.88 216 ARG B CA 1
ATOM 7283 C C . ARG B 1 216 ? -40.125 5.184 -8.383 1 72.88 216 ARG B C 1
ATOM 7285 O O . ARG B 1 216 ? -39.094 5.664 -7.902 1 72.88 216 ARG B O 1
ATOM 7292 N N . LYS B 1 217 ? -41.094 5.871 -8.828 1 74.25 217 LYS B N 1
ATOM 7293 C CA . LYS B 1 217 ? -40.969 7.32 -8.953 1 74.25 217 LYS B CA 1
ATOM 7294 C C . LYS B 1 217 ? -40.938 7.996 -7.586 1 74.25 217 LYS B C 1
ATOM 7296 O O . LYS B 1 217 ? -40.156 8.922 -7.363 1 74.25 217 LYS B O 1
ATOM 7301 N N . MET B 1 218 ? -41.75 7.48 -6.73 1 74.38 218 MET B N 1
ATOM 7302 C CA . MET B 1 218 ? -41.781 8.055 -5.391 1 74.38 218 MET B CA 1
ATOM 7303 C C . MET B 1 218 ? -40.5 7.781 -4.633 1 74.38 218 MET B C 1
ATOM 7305 O O . MET B 1 218 ? -40 8.656 -3.924 1 74.38 218 MET B O 1
ATOM 7309 N N . GLN B 1 219 ? -40.031 6.656 -4.812 1 78.44 219 GLN B N 1
ATOM 7310 C CA . GLN B 1 219 ? -38.75 6.309 -4.176 1 78.44 219 GLN B CA 1
ATOM 7311 C C . GLN B 1 219 ? -37.625 7.184 -4.699 1 78.44 219 GLN B C 1
ATOM 7313 O O . GLN B 1 219 ? -36.781 7.625 -3.928 1 78.44 219 GLN B O 1
ATOM 7318 N N . GLN B 1 220 ? -37.719 7.406 -5.941 1 81.75 220 GLN B N 1
ATOM 7319 C CA . GLN B 1 220 ? -36.688 8.234 -6.555 1 81.75 220 GLN B CA 1
ATOM 7320 C C . GLN B 1 220 ? -36.75 9.664 -6.027 1 81.75 220 GLN B C 1
ATOM 7322 O O . GLN B 1 220 ? -35.719 10.289 -5.785 1 81.75 220 GLN B O 1
ATOM 7327 N N . LEU B 1 221 ? -37.906 10.07 -5.879 1 78.69 221 LEU B N 1
ATOM 7328 C CA . LEU B 1 221 ? -38.062 11.422 -5.359 1 78.69 221 LEU B CA 1
ATOM 7329 C C . LEU B 1 221 ? -37.594 11.516 -3.916 1 78.69 221 LEU B C 1
ATOM 7331 O O . LEU B 1 221 ? -36.969 12.508 -3.523 1 78.69 221 LEU B O 1
ATOM 7335 N N . TRP B 1 222 ? -37.844 10.461 -3.215 1 78.75 222 TRP B N 1
ATOM 7336 C CA . TRP B 1 222 ? -37.375 10.367 -1.835 1 78.75 222 TRP B CA 1
ATOM 7337 C C . TRP B 1 222 ? -35.875 10.422 -1.774 1 78.75 222 TRP B C 1
ATOM 7339 O O . TRP B 1 222 ? -35.281 11.148 -0.958 1 78.75 222 TRP B O 1
ATOM 7349 N N . LEU B 1 223 ? -35.312 9.781 -2.592 1 87.31 223 LEU B N 1
ATOM 7350 C CA . LEU B 1 223 ? -33.875 9.688 -2.619 1 87.31 223 LEU B CA 1
ATOM 7351 C C . LEU B 1 223 ? -33.25 10.977 -3.152 1 87.31 223 LEU B C 1
ATOM 7353 O O . LEU B 1 223 ? -32.219 11.438 -2.645 1 87.31 223 LEU B O 1
ATOM 7357 N N . GLU B 1 224 ? -33.906 11.562 -4.098 1 84.31 224 GLU B N 1
ATOM 7358 C CA . GLU B 1 224 ? -33.375 12.797 -4.684 1 84.31 224 GLU B CA 1
ATOM 7359 C C . GLU B 1 224 ? -33.406 13.938 -3.676 1 84.31 224 GLU B C 1
ATOM 7361 O O . GLU B 1 224 ? -32.5 14.781 -3.666 1 84.31 224 GLU B O 1
ATOM 7366 N N . ARG B 1 225 ? -34.344 13.891 -2.844 1 79.31 225 ARG B N 1
ATOM 7367 C CA . ARG B 1 225 ? -34.438 14.922 -1.812 1 79.31 225 ARG B CA 1
ATOM 7368 C C . ARG B 1 225 ? -33.281 14.805 -0.812 1 79.31 225 ARG B C 1
ATOM 7370 O O . ARG B 1 225 ? -32.719 15.812 -0.39 1 79.31 225 ARG B O 1
ATOM 7377 N N . ARG B 1 226 ? -33.062 13.617 -0.515 1 83.69 226 ARG B N 1
ATOM 7378 C CA . ARG B 1 226 ? -31.984 13.398 0.444 1 83.69 226 ARG B CA 1
ATOM 7379 C C . ARG B 1 226 ? -30.625 13.695 -0.183 1 83.69 226 ARG B C 1
ATOM 7381 O O . ARG B 1 226 ? -29.703 14.172 0.493 1 83.69 226 ARG B O 1
ATOM 7388 N N . LEU B 1 227 ? -30.516 13.414 -1.427 1 87.88 227 LEU B N 1
ATOM 7389 C CA . LEU B 1 227 ? -29.281 13.742 -2.141 1 87.88 227 LEU B CA 1
ATOM 7390 C C . LEU B 1 227 ? -29.094 15.258 -2.234 1 87.88 227 LEU B C 1
ATOM 7392 O O . LEU B 1 227 ? -27.969 15.758 -2.127 1 87.88 227 LEU B O 1
ATOM 7396 N N . ALA B 1 228 ? -30.141 15.883 -2.391 1 80.81 228 ALA B N 1
ATOM 7397 C CA . ALA B 1 228 ? -30.094 17.328 -2.51 1 80.81 228 ALA B CA 1
ATOM 7398 C C . ALA B 1 228 ? -29.656 17.984 -1.203 1 80.81 228 ALA B C 1
ATOM 7400 O O . ALA B 1 228 ? -28.953 19 -1.214 1 80.81 228 ALA B O 1
ATOM 7401 N N . VAL B 1 229 ? -30.016 17.328 -0.13 1 80.31 229 VAL B N 1
ATOM 7402 C CA . VAL B 1 229 ? -29.656 17.859 1.184 1 80.31 229 VAL B CA 1
ATOM 7403 C C . VAL B 1 229 ? -28.141 17.812 1.347 1 80.31 229 VAL B C 1
ATOM 7405 O O . VAL B 1 229 ? -27.562 18.672 2.02 1 80.31 229 VAL B O 1
ATOM 7408 N N . LEU B 1 230 ? -27.578 16.859 0.695 1 87.75 230 LEU B N 1
ATOM 7409 C CA . LEU B 1 230 ? -26.141 16.703 0.834 1 87.75 230 LEU B CA 1
ATOM 7410 C C . LEU B 1 230 ? -25.406 17.234 -0.401 1 87.75 230 LEU B C 1
ATOM 7412 O O . LEU B 1 230 ? -24.219 16.984 -0.576 1 87.75 230 LEU B O 1
ATOM 7416 N N . GLY B 1 231 ? -26.047 17.844 -1.312 1 82.56 231 GLY B N 1
ATOM 7417 C CA . GLY B 1 231 ? -25.438 18.516 -2.459 1 82.56 231 GLY B CA 1
ATOM 7418 C C . GLY B 1 231 ? -24.953 17.547 -3.516 1 82.56 231 GLY B C 1
ATOM 7419 O O . GLY B 1 231 ? -23.906 17.766 -4.133 1 82.56 231 GLY B O 1
ATOM 7420 N N . LEU B 1 232 ? -25.594 16.438 -3.676 1 89.38 232 LEU B N 1
ATOM 7421 C CA . LEU B 1 232 ? -25.141 15.422 -4.613 1 89.38 232 LEU B CA 1
ATOM 7422 C C . LEU B 1 232 ? -26.125 15.266 -5.77 1 89.38 232 LEU B C 1
ATOM 7424 O O . LEU B 1 232 ? -26.047 14.289 -6.52 1 89.38 232 LEU B O 1
ATOM 7428 N N . GLU B 1 233 ? -26.969 16.203 -6.02 1 85.69 233 GLU B N 1
ATOM 7429 C CA . GLU B 1 233 ? -28 16.078 -7.035 1 85.69 233 GLU B CA 1
ATOM 7430 C C . GLU B 1 233 ? -27.406 16.062 -8.438 1 85.69 233 GLU B C 1
ATOM 7432 O O . GLU B 1 233 ? -27.875 15.32 -9.312 1 85.69 233 GLU B O 1
ATOM 7437 N N . LYS B 1 234 ? -26.344 16.766 -8.617 1 84.44 234 LYS B N 1
ATOM 7438 C CA . LYS B 1 234 ? -25.766 16.906 -9.945 1 84.44 234 LYS B CA 1
ATOM 7439 C C . LYS B 1 234 ? -24.969 15.656 -10.336 1 84.44 234 LYS B C 1
ATOM 7441 O O . LYS B 1 234 ? -24.75 15.398 -11.516 1 84.44 234 LYS B O 1
ATOM 7446 N N . VAL B 1 235 ? -24.594 14.906 -9.344 1 91.62 235 VAL B N 1
ATOM 7447 C CA . VAL B 1 235 ? -23.734 13.773 -9.641 1 91.62 235 VAL B CA 1
ATOM 7448 C C . VAL B 1 235 ? -24.5 12.469 -9.406 1 91.62 235 VAL B C 1
ATOM 7450 O O . VAL B 1 235 ? -23.891 11.406 -9.242 1 91.62 235 VAL B O 1
ATOM 7453 N N . LYS B 1 236 ? -25.781 12.523 -9.43 1 92.38 236 LYS B N 1
ATOM 7454 C CA . LYS B 1 236 ? -26.625 11.375 -9.094 1 92.38 236 LYS B CA 1
ATOM 7455 C C . LYS B 1 236 ? -26.391 10.227 -10.078 1 92.38 236 LYS B C 1
ATOM 7457 O O . LYS B 1 236 ? -26.5 9.055 -9.711 1 92.38 236 LYS B O 1
ATOM 7462 N N . ASP B 1 237 ? -25.984 10.562 -11.305 1 92.75 237 ASP B N 1
ATOM 7463 C CA . ASP B 1 237 ? -25.859 9.531 -12.336 1 92.75 237 ASP B CA 1
ATOM 7464 C C . ASP B 1 237 ? -24.406 9.219 -12.617 1 92.75 237 ASP B C 1
ATOM 7466 O O . ASP B 1 237 ? -24.094 8.461 -13.547 1 92.75 237 ASP B O 1
ATOM 7470 N N . HIS B 1 238 ? -23.594 9.766 -11.812 1 93.62 238 HIS B N 1
ATOM 7471 C CA . HIS B 1 238 ? -22.172 9.492 -11.977 1 93.62 238 HIS B CA 1
ATOM 7472 C C . HIS B 1 238 ? -21.75 8.227 -11.234 1 93.62 238 HIS B C 1
ATOM 7474 O O . HIS B 1 238 ? -22.359 7.871 -10.219 1 93.62 238 HIS B O 1
ATOM 7480 N N . TYR B 1 239 ? -20.75 7.555 -11.766 1 93.81 239 TYR B N 1
ATOM 7481 C CA . TYR B 1 239 ? -20.188 6.395 -11.086 1 93.81 239 TYR B CA 1
ATOM 7482 C C . TYR B 1 239 ? -19.438 6.816 -9.828 1 93.81 239 TYR B C 1
ATOM 7484 O O . TYR B 1 239 ? -18.906 7.93 -9.766 1 93.81 239 TYR B O 1
ATOM 7492 N N . ILE B 1 240 ? -19.422 5.953 -8.836 1 93.81 240 ILE B N 1
ATOM 7493 C CA . ILE B 1 240 ? -18.641 6.195 -7.629 1 93.81 240 ILE B CA 1
ATOM 7494 C C . ILE B 1 240 ? -17.141 6.148 -7.965 1 93.81 240 ILE B C 1
ATOM 7496 O O . ILE B 1 240 ? -16.406 7.07 -7.629 1 93.81 240 ILE B O 1
ATOM 7500 N N . GLY B 1 241 ? -16.703 5.113 -8.688 1 87.5 241 GLY B N 1
ATOM 7501 C CA . GLY B 1 241 ? -15.336 5.031 -9.156 1 87.5 241 GLY B CA 1
ATOM 7502 C C . GLY B 1 241 ? -14.344 4.707 -8.055 1 87.5 241 GLY B C 1
ATOM 7503 O O . GLY B 1 241 ? -14.695 4.715 -6.871 1 87.5 241 GLY B O 1
ATOM 7504 N N . ASP B 1 242 ? -13.07 4.34 -8.438 1 78.94 242 ASP B N 1
ATOM 7505 C CA . ASP B 1 242 ? -11.992 4.074 -7.492 1 78.94 242 ASP B CA 1
ATOM 7506 C C . ASP B 1 242 ? -10.812 5.008 -7.73 1 78.94 242 ASP B C 1
ATOM 7508 O O . ASP B 1 242 ? -9.797 4.922 -7.039 1 78.94 242 ASP B O 1
ATOM 7512 N N . GLY B 1 243 ? -10.922 5.867 -8.539 1 68.62 243 GLY B N 1
ATOM 7513 C CA . GLY B 1 243 ? -9.875 6.84 -8.805 1 68.62 243 GLY B CA 1
ATOM 7514 C C . GLY B 1 243 ? -8.734 6.273 -9.633 1 68.62 243 GLY B C 1
ATOM 7515 O O . GLY B 1 243 ? -7.941 7.027 -10.195 1 68.62 243 GLY B O 1
ATOM 7516 N N . THR B 1 244 ? -8.531 5.043 -9.711 1 64.12 244 THR B N 1
ATOM 7517 C CA . THR B 1 244 ? -7.41 4.426 -10.406 1 64.12 244 THR B CA 1
ATOM 7518 C C . THR B 1 244 ? -7.867 3.824 -11.734 1 64.12 244 THR B C 1
ATOM 7520 O O . THR B 1 244 ? -7.469 4.289 -12.805 1 64.12 244 THR B O 1
ATOM 7523 N N . SER B 1 245 ? -8.805 2.953 -11.633 1 66.81 245 SER B N 1
ATOM 7524 C CA . SER B 1 245 ? -9.25 2.229 -12.82 1 66.81 245 SER B CA 1
ATOM 7525 C C . SER B 1 245 ? -10.469 2.893 -13.453 1 66.81 245 SER B C 1
ATOM 7527 O O . SER B 1 245 ? -10.656 2.83 -14.664 1 66.81 245 SER B O 1
ATOM 7529 N N . LEU B 1 246 ? -11.328 3.484 -12.609 1 78.19 246 LEU B N 1
ATOM 7530 C CA . LEU B 1 246 ? -12.547 4.133 -13.07 1 78.19 246 LEU B CA 1
ATOM 7531 C C . LEU B 1 246 ? -12.719 5.5 -12.406 1 78.19 246 LEU B C 1
ATOM 7533 O O . LEU B 1 246 ? -12.766 5.598 -11.18 1 78.19 246 LEU B O 1
ATOM 7537 N N . ARG B 1 247 ? -12.727 6.496 -13.227 1 80.56 247 ARG B N 1
ATOM 7538 C CA . ARG B 1 247 ? -12.953 7.844 -12.711 1 80.56 247 ARG B CA 1
ATOM 7539 C C . ARG B 1 247 ? -14.398 8.016 -12.25 1 80.56 247 ARG B C 1
ATOM 7541 O O . ARG B 1 247 ? -15.328 7.547 -12.906 1 80.56 247 ARG B O 1
ATOM 7548 N N . GLY B 1 248 ? -14.617 8.469 -11.062 1 88.69 248 GLY B N 1
ATOM 7549 C CA . GLY B 1 248 ? -15.938 8.727 -10.508 1 88.69 248 GLY B CA 1
ATOM 7550 C C . GLY B 1 248 ? -16.016 10.008 -9.703 1 88.69 248 GLY B C 1
ATOM 7551 O O . GLY B 1 248 ? -15.375 11.008 -10.055 1 88.69 248 GLY B O 1
ATOM 7552 N N . ILE B 1 249 ? -16.828 9.977 -8.75 1 89.06 249 ILE B N 1
ATOM 7553 C CA . ILE B 1 249 ? -17.062 11.156 -7.926 1 89.06 249 ILE B CA 1
ATOM 7554 C C . ILE B 1 249 ? -15.836 11.414 -7.047 1 89.06 249 ILE B C 1
ATOM 7556 O O . ILE B 1 249 ? -14.992 10.531 -6.867 1 89.06 249 ILE B O 1
ATOM 7560 N N . SER B 1 250 ? -15.734 12.625 -6.57 1 83.06 250 SER B N 1
ATOM 7561 C CA . SER B 1 250 ? -14.594 13.039 -5.758 1 83.06 250 SER B CA 1
ATOM 7562 C C . SER B 1 250 ? -14.664 12.438 -4.359 1 83.06 250 SER B C 1
ATOM 7564 O O . SER B 1 250 ? -15.695 11.883 -3.965 1 83.06 250 SER B O 1
ATOM 7566 N N . GLY B 1 251 ? -13.555 12.477 -3.607 1 84.31 251 GLY B N 1
ATOM 7567 C CA . GLY B 1 251 ? -13.523 11.992 -2.238 1 84.31 251 GLY B CA 1
ATOM 7568 C C . GLY B 1 251 ? -14.539 12.664 -1.336 1 84.31 251 GLY B C 1
ATOM 7569 O O . GLY B 1 251 ? -15.164 12.016 -0.501 1 84.31 251 GLY B O 1
ATOM 7570 N N . GLY B 1 252 ? -14.68 13.969 -1.5 1 85.94 252 GLY B N 1
ATOM 7571 C CA . GLY B 1 252 ? -15.68 14.695 -0.729 1 85.94 252 GLY B CA 1
ATOM 7572 C C . GLY B 1 252 ? -17.094 14.281 -1.047 1 85.94 252 GLY B C 1
ATOM 7573 O O . GLY B 1 252 ? -17.938 14.164 -0.147 1 85.94 252 GLY B O 1
ATOM 7574 N N . GLN B 1 253 ? -17.312 14.07 -2.295 1 88.25 253 GLN B N 1
ATOM 7575 C CA . GLN B 1 253 ? -18.641 13.617 -2.709 1 88.25 253 GLN B CA 1
ATOM 7576 C C . GLN B 1 253 ? -18.922 12.203 -2.205 1 88.25 253 GLN B C 1
ATOM 7578 O O . GLN B 1 253 ? -20.062 11.883 -1.848 1 88.25 253 GLN B O 1
ATOM 7583 N N . LYS B 1 254 ? -17.906 11.414 -2.172 1 92.69 254 LYS B N 1
ATOM 7584 C CA . LYS B 1 254 ? -18.062 10.055 -1.663 1 92.69 254 LYS B CA 1
ATOM 7585 C C . LYS B 1 254 ? -18.453 10.062 -0.186 1 92.69 254 LYS B C 1
ATOM 7587 O O . LYS B 1 254 ? -19.281 9.258 0.25 1 92.69 254 LYS B O 1
ATOM 7592 N N . ARG B 1 255 ? -17.859 10.93 0.515 1 91.88 255 ARG B N 1
ATOM 7593 C CA . ARG B 1 255 ? -18.172 11.047 1.935 1 91.88 255 ARG B CA 1
ATOM 7594 C C . ARG B 1 255 ? -19.625 11.492 2.141 1 91.88 255 ARG B C 1
ATOM 7596 O O . ARG B 1 255 ? -20.328 10.961 3.004 1 91.88 255 ARG B O 1
ATOM 7603 N N . ARG B 1 256 ? -19.984 12.43 1.393 1 91.88 256 ARG B N 1
ATOM 7604 C CA . ARG B 1 256 ? -21.359 12.914 1.482 1 91.88 256 ARG B CA 1
ATOM 7605 C C . ARG B 1 256 ? -22.359 11.828 1.053 1 91.88 256 ARG B C 1
ATOM 7607 O O . ARG B 1 256 ? -23.469 11.75 1.581 1 91.88 256 ARG B O 1
ATOM 7614 N N . LEU B 1 257 ? -21.906 11.031 0.119 1 94.25 257 LEU B N 1
ATOM 7615 C CA . LEU B 1 257 ? -22.734 9.898 -0.288 1 94.25 257 LEU B CA 1
ATOM 7616 C C . LEU B 1 257 ? -22.891 8.906 0.856 1 94.25 257 LEU B C 1
ATOM 7618 O O . LEU B 1 257 ? -23.984 8.352 1.051 1 94.25 257 LEU B O 1
ATOM 7622 N N . SER B 1 258 ? -21.844 8.68 1.582 1 93.5 258 SER B N 1
ATOM 7623 C CA . SER B 1 258 ? -21.891 7.809 2.75 1 93.5 258 SER B CA 1
ATOM 7624 C C . SER B 1 258 ? -22.938 8.305 3.758 1 93.5 258 SER B C 1
ATOM 7626 O O . SER B 1 258 ? -23.656 7.504 4.359 1 93.5 258 SER B O 1
ATOM 7628 N N . LEU B 1 259 ? -23.031 9.555 3.918 1 93.56 259 LEU B N 1
ATOM 7629 C CA . LEU B 1 259 ? -24 10.164 4.816 1 93.56 259 LEU B CA 1
ATOM 7630 C C . LEU B 1 259 ? -25.406 10.07 4.242 1 93.56 259 LEU B C 1
ATOM 7632 O O . LEU B 1 259 ? -26.359 9.742 4.961 1 93.56 259 LEU B O 1
ATOM 7636 N N . ALA B 1 260 ? -25.469 10.289 2.986 1 92.81 260 ALA B N 1
ATOM 7637 C CA . ALA B 1 260 ? -26.781 10.312 2.32 1 92.81 260 ALA B CA 1
ATOM 7638 C C . ALA B 1 260 ? -27.453 8.945 2.377 1 92.81 260 ALA B C 1
ATOM 7640 O O . ALA B 1 260 ? -28.656 8.844 2.604 1 92.81 260 ALA B O 1
ATOM 7641 N N . LYS B 1 261 ? -26.688 7.938 2.158 1 92.5 261 LYS B N 1
ATOM 7642 C CA . LYS B 1 261 ? -27.219 6.582 2.193 1 92.5 261 LYS B CA 1
ATOM 7643 C C . LYS B 1 261 ? -27.812 6.262 3.561 1 92.5 261 LYS B C 1
ATOM 7645 O O . LYS B 1 261 ? -28.891 5.664 3.65 1 92.5 261 LYS B O 1
ATOM 7650 N N . AR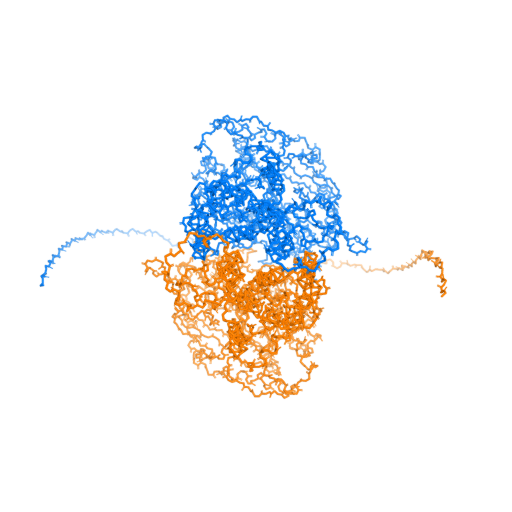G B 1 262 ? -27.25 6.723 4.543 1 91.81 262 ARG B N 1
ATOM 7651 C CA . ARG B 1 262 ? -27.656 6.441 5.914 1 91.81 262 ARG B CA 1
ATOM 7652 C C . ARG B 1 262 ? -28.797 7.359 6.336 1 91.81 262 ARG B C 1
ATOM 7654 O O . ARG B 1 262 ? -29.672 6.957 7.109 1 91.81 262 ARG B O 1
ATOM 7661 N N . LEU B 1 263 ? -28.781 8.5 5.816 1 89.44 263 LEU B N 1
ATOM 7662 C CA . LEU B 1 263 ? -29.875 9.422 6.07 1 89.44 263 LEU B CA 1
ATOM 7663 C C . LEU B 1 263 ? -31.172 8.914 5.434 1 89.44 263 LEU B C 1
ATOM 7665 O O . LEU B 1 263 ? -32.25 8.984 6.043 1 89.44 263 LEU B O 1
ATOM 7669 N N . ALA B 1 264 ? -31 8.438 4.281 1 85.75 264 ALA B N 1
ATOM 7670 C CA . ALA B 1 264 ? -32.156 7.941 3.549 1 85.75 264 ALA B CA 1
ATOM 7671 C C . ALA B 1 264 ? -32.75 6.719 4.234 1 85.75 264 ALA B C 1
ATOM 7673 O O . ALA B 1 264 ? -33.938 6.434 4.09 1 85.75 264 ALA B O 1
ATOM 7674 N N . SER B 1 265 ? -31.906 6.07 5.012 1 83.56 265 SER B N 1
ATOM 7675 C CA . SER B 1 265 ? -32.344 4.852 5.68 1 83.56 265 SER B CA 1
ATOM 7676 C C . SER B 1 265 ? -33.031 5.172 7.004 1 83.56 265 SER B C 1
ATOM 7678 O O . SER B 1 265 ? -33.531 4.27 7.691 1 83.56 265 SER B O 1
ATOM 7680 N N . GLY B 1 266 ? -33.094 6.434 7.414 1 81.75 266 GLY B N 1
ATOM 7681 C CA . GLY B 1 266 ? -33.844 6.84 8.594 1 81.75 266 GLY B CA 1
ATOM 7682 C C . GLY B 1 266 ? -33 6.848 9.859 1 81.75 266 GLY B C 1
ATOM 7683 O O . GLY B 1 266 ? -33.531 6.781 10.969 1 81.75 266 GLY B O 1
ATOM 7684 N N . ALA B 1 267 ? -31.781 6.883 9.719 1 90.31 267 ALA B N 1
ATOM 7685 C CA . ALA B 1 267 ? -30.906 6.949 10.883 1 90.31 267 ALA B CA 1
ATOM 7686 C C . ALA B 1 267 ? -31.125 8.242 11.664 1 90.31 267 ALA B C 1
ATOM 7688 O O . ALA B 1 267 ? -31.312 9.305 11.062 1 90.31 267 ALA B O 1
ATOM 7689 N N . ARG B 1 268 ? -31.125 8.062 13.031 1 92.94 268 ARG B N 1
ATOM 7690 C CA . ARG B 1 268 ? -31.391 9.211 13.891 1 92.94 268 ARG B CA 1
ATOM 7691 C C . ARG B 1 268 ? -30.141 9.617 14.656 1 92.94 268 ARG B C 1
ATOM 7693 O O . ARG B 1 268 ? -30.062 10.727 15.195 1 92.94 268 ARG B O 1
ATOM 7700 N N . VAL B 1 269 ? -29.25 8.742 14.703 1 95.5 269 VAL B N 1
ATOM 7701 C CA . VAL B 1 269 ? -27.969 9.016 15.359 1 95.5 269 VAL B CA 1
ATOM 7702 C C . VAL B 1 269 ? -26.828 8.633 14.422 1 95.5 269 VAL B C 1
ATOM 7704 O O . VAL B 1 269 ? -26.812 7.531 13.867 1 95.5 269 VAL B O 1
ATOM 7707 N N . PHE B 1 270 ? -25.922 9.516 14.242 1 96.75 270 PHE B N 1
ATOM 7708 C CA . PHE B 1 270 ? -24.781 9.273 13.375 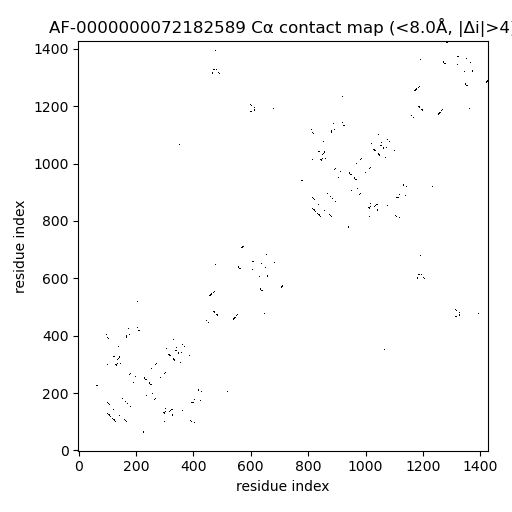1 96.75 270 PHE B CA 1
ATOM 7709 C C . PHE B 1 270 ? -23.484 9.25 14.18 1 96.75 270 PHE B C 1
ATOM 7711 O O . PHE B 1 270 ? -23.234 10.148 14.992 1 96.75 270 PHE B O 1
ATOM 7718 N N . PHE B 1 271 ? -22.75 8.188 14.055 1 97.19 271 PHE B N 1
ATOM 7719 C CA . PHE B 1 271 ? -21.391 8.086 14.578 1 97.19 271 PHE B CA 1
ATOM 7720 C C . PHE B 1 271 ? -20.359 8.188 13.461 1 97.19 271 PHE B C 1
ATOM 7722 O O . PHE B 1 271 ? -20.219 7.254 12.664 1 97.19 271 PHE B O 1
ATOM 7729 N N . CYS B 1 272 ? -19.641 9.25 13.398 1 96.62 272 CYS B N 1
ATOM 7730 C CA . CYS B 1 272 ? -18.703 9.484 12.305 1 96.62 272 CYS B CA 1
ATOM 7731 C C . CYS B 1 272 ? -17.266 9.461 12.812 1 96.62 272 CYS B C 1
ATOM 7733 O O . CYS B 1 272 ? -16.891 10.266 13.664 1 96.62 272 CYS B O 1
ATOM 7735 N N . ASP B 1 273 ? -16.531 8.5 12.273 1 93.88 273 ASP B N 1
ATOM 7736 C CA . ASP B 1 273 ? -15.125 8.406 12.633 1 93.88 273 ASP B CA 1
ATOM 7737 C C . ASP B 1 273 ? -14.25 9.141 11.625 1 93.88 273 ASP B C 1
ATOM 7739 O O . ASP B 1 273 ? -13.898 8.586 10.578 1 93.88 273 ASP B O 1
ATOM 7743 N N . GLU B 1 274 ? -13.852 10.312 11.914 1 90.25 274 GLU B N 1
ATOM 7744 C CA . GLU B 1 274 ? -12.977 11.164 11.125 1 90.25 274 GLU B CA 1
ATOM 7745 C C . GLU B 1 274 ? -13.5 11.32 9.695 1 90.25 274 GLU B C 1
ATOM 7747 O O . GLU B 1 274 ? -12.781 11.055 8.734 1 90.25 274 GLU B O 1
ATOM 7752 N N . PRO B 1 275 ? -14.656 11.898 9.57 1 90.88 275 PRO B N 1
ATOM 7753 C CA . PRO B 1 275 ? -15.281 12.031 8.258 1 90.88 275 PRO B CA 1
ATOM 7754 C C . PRO B 1 275 ? -14.562 13.023 7.348 1 90.88 275 PRO B C 1
ATOM 7756 O O . PRO B 1 275 ? -14.773 13.023 6.133 1 90.88 275 PRO B O 1
ATOM 7759 N N . THR B 1 276 ? -13.727 13.883 7.871 1 86.38 276 THR B N 1
ATOM 7760 C CA . THR B 1 276 ? -13.078 14.906 7.062 1 86.38 276 THR B CA 1
ATOM 7761 C C . THR B 1 276 ? -11.648 14.508 6.719 1 86.38 276 THR B C 1
ATOM 7763 O O . THR B 1 276 ? -10.938 15.242 6.031 1 86.38 276 THR B O 1
ATOM 7766 N N . SER B 1 277 ? -11.297 13.367 7.16 1 79 277 SER B N 1
ATOM 7767 C CA . SER B 1 277 ? -9.938 12.914 6.891 1 79 277 SER B CA 1
ATOM 7768 C C . SER B 1 277 ? -9.719 12.68 5.398 1 79 277 SER B C 1
ATOM 7770 O O . SER B 1 277 ? -10.578 12.102 4.723 1 79 277 SER B O 1
ATOM 7772 N N . GLY B 1 278 ? -8.648 13.227 4.867 1 70.69 278 GLY B N 1
ATOM 7773 C CA . GLY B 1 278 ? -8.312 13.016 3.467 1 70.69 278 GLY B CA 1
ATOM 7774 C C . GLY B 1 278 ? -9.016 13.984 2.535 1 70.69 278 GLY B C 1
ATOM 7775 O O . GLY B 1 278 ? -8.859 13.906 1.314 1 70.69 278 GLY B O 1
ATOM 7776 N N . LEU B 1 279 ? -9.797 14.867 3.102 1 76.75 279 LEU B N 1
ATOM 7777 C CA . LEU B 1 279 ? -10.523 15.836 2.287 1 76.75 279 LEU B CA 1
ATOM 7778 C C . LEU B 1 279 ? -9.797 17.172 2.254 1 76.75 279 LEU B C 1
ATOM 7780 O O . LEU B 1 279 ? -9.023 17.484 3.162 1 76.75 279 LEU B O 1
ATOM 7784 N N . SER B 1 280 ? -10.078 17.953 1.168 1 72.38 280 SER B N 1
ATOM 7785 C CA . SER B 1 280 ? -9.633 19.344 1.136 1 72.38 280 SER B CA 1
ATOM 7786 C C . SER B 1 280 ? -10.383 20.188 2.164 1 72.38 280 SER B C 1
ATOM 7788 O O . SER B 1 280 ? -11.422 19.781 2.672 1 72.38 280 SER B O 1
ATOM 7790 N N . ALA B 1 281 ? -9.875 21.281 2.438 1 73.38 281 ALA B N 1
ATOM 7791 C CA . ALA B 1 281 ? -10.5 22.172 3.418 1 73.38 281 ALA B CA 1
ATOM 7792 C C . ALA B 1 281 ? -11.898 22.578 2.979 1 73.38 281 ALA B C 1
ATOM 7794 O O . ALA B 1 281 ? -12.82 22.656 3.801 1 73.38 281 ALA B O 1
ATOM 7795 N N . THR B 1 282 ? -12 22.828 1.693 1 74.12 282 THR B N 1
ATOM 7796 C CA . THR B 1 282 ? -13.297 23.234 1.176 1 74.12 282 THR B CA 1
ATOM 7797 C C . THR B 1 282 ? -14.305 22.094 1.269 1 74.12 282 THR B C 1
ATOM 7799 O O . THR B 1 282 ? -15.453 22.312 1.662 1 74.12 282 THR B O 1
ATOM 7802 N N . ASP B 1 283 ? -13.836 20.906 0.938 1 80.44 283 ASP B N 1
ATOM 7803 C CA . ASP B 1 283 ? -14.711 19.75 0.995 1 80.44 283 ASP B CA 1
ATOM 7804 C C . ASP B 1 283 ? -15.055 19.391 2.439 1 80.44 283 ASP B C 1
ATOM 7806 O O . ASP B 1 283 ? -16.172 18.953 2.73 1 80.44 283 ASP B O 1
ATOM 7810 N N . ALA B 1 284 ? -14.062 19.547 3.234 1 84.5 284 ALA B N 1
ATOM 7811 C CA . ALA B 1 284 ? -14.289 19.266 4.648 1 84.5 284 ALA B CA 1
ATOM 7812 C C . ALA B 1 284 ? -15.328 20.219 5.238 1 84.5 284 ALA B C 1
ATOM 7814 O O . ALA B 1 284 ? -16.234 19.797 5.957 1 84.5 284 ALA B O 1
ATOM 7815 N N . GLU B 1 285 ? -15.18 21.484 4.969 1 84.44 285 GLU B N 1
ATOM 7816 C CA . GLU B 1 285 ? -16.125 22.469 5.457 1 84.44 285 GLU B CA 1
ATOM 7817 C C . GLU B 1 285 ? -17.531 22.219 4.906 1 84.44 285 GLU B C 1
ATOM 7819 O O . GLU B 1 285 ? -18.516 22.328 5.633 1 84.44 285 GLU B O 1
ATOM 7824 N N . ALA B 1 286 ? -17.531 21.875 3.623 1 81.56 286 ALA B N 1
ATOM 7825 C CA . ALA B 1 286 ? -18.812 21.562 3.006 1 81.56 286 ALA B CA 1
ATOM 7826 C C . ALA B 1 286 ? -19.469 20.359 3.672 1 81.56 286 ALA B C 1
ATOM 7828 O O . ALA B 1 286 ? -20.672 20.391 3.979 1 81.56 286 ALA B O 1
ATOM 7829 N N . CYS B 1 287 ? -18.75 19.375 3.9 1 89.25 287 CYS B N 1
ATOM 7830 C CA . CYS B 1 287 ? -19.25 18.156 4.531 1 89.25 287 CYS B CA 1
ATOM 7831 C C . CYS B 1 287 ? -19.812 18.469 5.918 1 89.25 287 CYS B C 1
ATOM 7833 O O . CYS B 1 287 ? -20.906 18.016 6.258 1 89.25 287 CYS B O 1
ATOM 7835 N N . MET B 1 288 ? -19.141 19.25 6.68 1 91.19 288 MET B N 1
ATOM 7836 C CA . MET B 1 288 ? -19.578 19.578 8.031 1 91.19 288 MET B CA 1
ATOM 7837 C C . MET B 1 288 ? -20.812 20.469 8.008 1 91.19 288 MET B C 1
ATOM 7839 O O . MET B 1 288 ? -21.688 20.344 8.875 1 91.19 288 MET B O 1
ATOM 7843 N N . ARG B 1 289 ? -20.828 21.297 7.07 1 86.62 289 ARG B N 1
ATOM 7844 C CA . ARG B 1 289 ? -22.016 22.141 6.926 1 86.62 289 ARG B CA 1
ATOM 7845 C C . ARG B 1 289 ? -23.25 21.312 6.59 1 86.62 289 ARG B C 1
ATOM 7847 O O . ARG B 1 289 ? -24.344 21.562 7.105 1 86.62 289 ARG B O 1
ATOM 7854 N N . TYR B 1 290 ? -23.016 20.406 5.734 1 87.25 290 TYR B N 1
ATOM 7855 C CA . TYR B 1 290 ? -24.109 19.5 5.398 1 87.25 290 TYR B CA 1
ATOM 7856 C C . TYR B 1 290 ? -24.531 18.688 6.609 1 87.25 290 TYR B C 1
ATOM 7858 O O . TYR B 1 290 ? -25.734 18.438 6.816 1 87.25 290 TYR B O 1
ATOM 7866 N N . MET B 1 291 ? -23.641 18.266 7.426 1 91.88 291 MET B N 1
ATOM 7867 C CA . MET B 1 291 ? -23.969 17.547 8.648 1 91.88 291 MET B CA 1
ATOM 7868 C C . MET B 1 291 ? -24.766 18.422 9.609 1 91.88 291 MET B C 1
ATOM 7870 O O . MET B 1 291 ? -25.719 17.953 10.242 1 91.88 291 MET B O 1
ATOM 7874 N N . LYS B 1 292 ? -24.297 19.641 9.742 1 89.94 292 LYS B N 1
ATOM 7875 C CA . LYS B 1 292 ? -25.016 20.578 10.594 1 89.94 292 LYS B CA 1
ATOM 7876 C C . LYS B 1 292 ? -26.453 20.781 10.109 1 89.94 292 LYS B C 1
ATOM 7878 O O . LYS B 1 292 ? -27.375 20.859 10.922 1 89.94 292 LYS B O 1
ATOM 7883 N N . HIS B 1 293 ? -26.531 20.75 8.852 1 81.69 293 HIS B N 1
ATOM 7884 C CA . HIS B 1 293 ? -27.859 20.875 8.258 1 81.69 293 HIS B CA 1
ATOM 7885 C C . HIS B 1 293 ? -28.719 19.656 8.57 1 81.69 293 HIS B C 1
ATOM 7887 O O . HIS B 1 293 ? -29.922 19.797 8.859 1 81.69 293 HIS B O 1
ATOM 7893 N N . MET B 1 294 ? -28.156 18.609 8.531 1 85.62 294 MET B N 1
ATOM 7894 C CA . MET B 1 294 ? -28.875 17.375 8.859 1 85.62 294 MET B CA 1
ATOM 7895 C C . MET B 1 294 ? -29.359 17.406 10.305 1 85.62 294 MET B C 1
ATOM 7897 O O . MET B 1 294 ? -30.5 17.016 10.594 1 85.62 294 MET B O 1
ATOM 7901 N N . CYS B 1 295 ? -28.547 17.891 11.164 1 89.19 295 CYS B N 1
ATOM 7902 C CA . CYS B 1 295 ? -28.891 17.969 12.578 1 89.19 295 CYS B CA 1
ATOM 7903 C C . CYS B 1 295 ? -30.062 18.906 12.805 1 89.19 295 CYS B C 1
ATOM 7905 O O . CYS B 1 295 ? -31.031 18.562 13.5 1 89.19 295 CYS B O 1
ATOM 7907 N N . ARG B 1 296 ? -29.984 20 12.141 1 82.25 296 ARG B N 1
ATOM 7908 C CA . ARG B 1 296 ? -30.969 21.062 12.391 1 82.25 296 ARG B CA 1
ATOM 7909 C C . ARG B 1 296 ? -32.281 20.766 11.672 1 82.25 296 ARG B C 1
ATOM 7911 O O . ARG B 1 296 ? -33.375 20.953 12.242 1 82.25 296 ARG B O 1
ATOM 7918 N N . TYR B 1 297 ? -32.156 20.234 10.5 1 76.56 297 TYR B N 1
ATOM 7919 C CA . TYR B 1 297 ? -33.344 20.031 9.68 1 76.56 297 TYR B CA 1
ATOM 7920 C C . TYR B 1 297 ? -34.062 18.75 10.078 1 76.56 297 TYR B C 1
ATOM 7922 O O . TYR B 1 297 ? -35.281 18.734 10.172 1 76.56 297 TYR B O 1
ATOM 7930 N N . TYR B 1 298 ? -33.375 17.75 10.344 1 82.25 298 TYR B N 1
ATOM 7931 C CA . TYR B 1 298 ? -34 16.453 10.594 1 82.25 298 TYR B CA 1
ATOM 7932 C C . TYR B 1 298 ? -33.969 16.109 12.078 1 82.25 298 TYR B C 1
ATOM 7934 O O . TYR B 1 298 ? -34.5 15.086 12.5 1 82.25 298 TYR B O 1
ATOM 7942 N N . ASN B 1 299 ? -33.406 16.922 12.922 1 88.5 299 ASN B N 1
ATOM 7943 C CA . ASN B 1 299 ? -33.281 16.688 14.352 1 88.5 299 ASN B CA 1
ATOM 7944 C C . ASN B 1 299 ? -32.5 15.406 14.648 1 88.5 299 ASN B C 1
ATOM 7946 O O . ASN B 1 299 ? -32.969 14.555 15.398 1 88.5 299 ASN B O 1
ATOM 7950 N N . ILE B 1 300 ? -31.438 15.312 13.992 1 92.75 300 ILE B N 1
ATOM 7951 C CA . ILE B 1 300 ? -30.578 14.141 14.102 1 92.75 300 ILE B CA 1
ATOM 7952 C C . ILE B 1 300 ? -29.406 14.453 15.016 1 92.75 300 ILE B C 1
ATOM 7954 O O . ILE B 1 300 ? -28.984 15.609 15.141 1 92.75 300 ILE B O 1
ATOM 7958 N N . LEU B 1 301 ? -28.969 13.438 15.734 1 95.94 301 LEU B N 1
ATOM 7959 C CA . LEU B 1 301 ? -27.766 13.562 16.562 1 95.94 301 LEU B CA 1
ATOM 7960 C C . LEU B 1 301 ? -26.531 13.062 15.797 1 95.94 301 LEU B C 1
ATOM 7962 O O . LEU B 1 301 ? -26.531 11.945 15.273 1 95.94 301 LEU B O 1
ATOM 7966 N N . VAL B 1 302 ? -25.547 13.891 15.711 1 97.12 302 VAL B N 1
ATOM 7967 C CA . VAL B 1 302 ? -24.328 13.5 14.992 1 97.12 302 VAL B CA 1
ATOM 7968 C C . VAL B 1 302 ? -23.125 13.648 15.906 1 97.12 302 VAL B C 1
ATOM 7970 O O . VAL B 1 302 ? -22.875 14.727 16.453 1 97.12 302 VAL B O 1
ATOM 7973 N N . LEU B 1 303 ? -22.453 12.547 16.172 1 97.88 303 LEU B N 1
ATOM 7974 C CA . LEU B 1 303 ? -21.188 12.547 16.891 1 97.88 303 LEU B CA 1
ATOM 7975 C C . LEU B 1 303 ? -20.016 12.375 15.914 1 97.88 303 LEU B C 1
ATOM 7977 O O . LEU B 1 303 ? -19.984 11.414 15.141 1 97.88 303 LEU B O 1
ATOM 7981 N N . VAL B 1 304 ? -19.078 13.258 16.016 1 97.25 304 VAL B N 1
ATOM 7982 C CA . VAL B 1 304 ? -17.984 13.25 15.062 1 97.25 304 VAL B CA 1
ATOM 7983 C C . VAL B 1 304 ? -16.656 13.227 15.812 1 97.25 304 VAL B C 1
ATOM 7985 O O . VAL B 1 304 ? -16.391 14.07 16.672 1 97.25 304 VAL B O 1
ATOM 7988 N N . VAL B 1 305 ? -15.891 12.203 15.508 1 95.69 305 VAL B N 1
ATOM 7989 C CA . VAL B 1 305 ? -14.5 12.219 15.945 1 95.69 305 VAL B CA 1
ATOM 7990 C C . VAL B 1 305 ? -13.656 13.016 14.961 1 95.69 305 VAL B C 1
ATOM 7992 O O . VAL B 1 305 ? -13.633 12.719 13.766 1 95.69 305 VAL B O 1
ATOM 7995 N N . ILE B 1 306 ? -13.031 14.055 15.438 1 89.81 306 ILE B N 1
ATOM 7996 C CA . ILE B 1 306 ? -12.242 14.914 14.555 1 89.81 306 ILE B CA 1
ATOM 7997 C C . ILE B 1 306 ? -10.922 15.273 15.234 1 89.81 306 ILE B C 1
ATOM 7999 O O . ILE B 1 306 ? -10.867 15.43 16.453 1 89.81 306 ILE B O 1
ATOM 8003 N N . HIS B 1 307 ? -9.922 15.422 14.586 1 78.38 307 HIS B N 1
ATOM 8004 C CA . HIS B 1 307 ? -8.609 15.711 15.164 1 78.38 307 HIS B CA 1
ATOM 8005 C C . HIS B 1 307 ? -8.391 17.219 15.312 1 78.38 307 HIS B C 1
ATOM 8007 O O . HIS B 1 307 ? -8.18 17.703 16.422 1 78.38 307 HIS B O 1
ATOM 8013 N N . GLN B 1 308 ? -8.031 17.938 14.273 1 76.31 308 GLN B N 1
ATOM 8014 C CA . GLN B 1 308 ? -7.73 19.375 14.359 1 76.31 308 GLN B CA 1
ATOM 8015 C C . GLN B 1 308 ? -8.406 20.141 13.227 1 76.31 308 GLN B C 1
ATOM 8017 O O . GLN B 1 308 ? -7.754 20.516 12.25 1 76.31 308 GLN B O 1
ATOM 8022 N N . PRO B 1 309 ? -9.625 20.531 13.617 1 77.44 309 PRO B N 1
ATOM 8023 C CA . PRO B 1 309 ? -10.352 21.25 12.562 1 77.44 309 PRO B CA 1
ATOM 8024 C C . PRO B 1 309 ? -9.969 22.719 12.492 1 77.44 309 PRO B C 1
ATOM 8026 O O . PRO B 1 309 ? -9.453 23.281 13.469 1 77.44 309 PRO B O 1
ATOM 8029 N N . ARG B 1 310 ? -10.227 23.312 11.336 1 80.44 310 ARG B N 1
ATOM 8030 C CA . ARG B 1 310 ? -10.141 24.766 11.195 1 80.44 310 ARG B CA 1
ATOM 8031 C C . ARG B 1 310 ? -11.195 25.453 12.047 1 80.44 310 ARG B C 1
ATOM 8033 O O . ARG B 1 310 ? -12.18 24.828 12.453 1 80.44 310 ARG B O 1
ATOM 8040 N N . ILE B 1 311 ? -10.969 26.656 12.32 1 80.5 311 ILE B N 1
ATOM 8041 C CA . ILE B 1 311 ? -11.859 27.406 13.195 1 80.5 311 ILE B CA 1
ATOM 8042 C C . ILE B 1 311 ? -13.25 27.484 12.57 1 80.5 311 ILE B C 1
ATOM 8044 O O . ILE B 1 311 ? -14.258 27.469 13.281 1 80.5 311 ILE B O 1
ATOM 8048 N N . GLU B 1 312 ? -13.289 27.562 11.219 1 77.56 312 GLU B N 1
ATOM 8049 C CA . GLU B 1 312 ? -14.578 27.625 10.539 1 77.56 312 GLU B CA 1
ATOM 8050 C C . GLU B 1 312 ? -15.383 26.359 10.758 1 77.56 312 GLU B C 1
ATOM 8052 O O . GLU B 1 312 ? -16.609 26.406 10.883 1 77.56 312 GLU B O 1
ATOM 8057 N N . VAL B 1 313 ? -14.68 25.312 10.805 1 86.25 313 VAL B N 1
ATOM 8058 C CA . VAL B 1 313 ? -15.305 24 11.023 1 86.25 313 VAL B CA 1
ATOM 8059 C C . VAL B 1 313 ? -15.625 23.828 12.508 1 86.25 313 VAL B C 1
ATOM 8061 O O . VAL B 1 313 ? -16.688 23.297 12.867 1 86.25 313 VAL B O 1
ATOM 8064 N N . ALA B 1 314 ? -14.742 24.297 13.305 1 87.75 314 ALA B N 1
ATOM 8065 C CA . ALA B 1 314 ? -14.938 24.203 14.75 1 87.75 314 ALA B CA 1
ATOM 8066 C C . ALA B 1 314 ? -16.203 24.922 15.18 1 87.75 314 ALA B C 1
ATOM 8068 O O . ALA B 1 314 ? -16.922 24.469 16.078 1 87.75 314 ALA B O 1
ATOM 8069 N N . ASN B 1 315 ? -16.438 26 14.562 1 85.81 315 ASN B N 1
ATOM 8070 C CA . ASN B 1 315 ? -17.578 26.828 14.93 1 85.81 315 ASN B CA 1
ATOM 8071 C C . ASN B 1 315 ? -18.891 26.172 14.539 1 85.81 315 ASN B C 1
ATOM 8073 O O . ASN B 1 315 ? -19.969 26.578 15 1 85.81 315 ASN B O 1
ATOM 8077 N N . LEU B 1 316 ? -18.797 25.172 13.766 1 89.12 316 LEU B N 1
ATOM 8078 C CA . LEU B 1 316 ? -20.016 24.5 13.344 1 89.12 316 LEU B CA 1
ATOM 8079 C C . LEU B 1 316 ? -20.5 23.531 14.422 1 89.12 316 LEU B C 1
ATOM 8081 O O . LEU B 1 316 ? -21.672 23.156 14.445 1 89.12 316 LEU B O 1
ATOM 8085 N N . PHE B 1 317 ? -19.672 23.172 15.336 1 94.38 317 PHE B N 1
ATOM 8086 C CA . PHE B 1 317 ? -20.031 22.203 16.375 1 94.38 317 PHE B CA 1
ATOM 8087 C C . PHE B 1 317 ? -20.797 22.891 17.5 1 94.38 317 PHE B C 1
ATOM 8089 O O . PHE B 1 317 ? -20.516 24.031 17.844 1 94.38 317 PHE B O 1
ATOM 8096 N N . ASP B 1 318 ? -21.75 22.203 18.031 1 94.38 318 ASP B N 1
ATOM 8097 C CA . ASP B 1 318 ? -22.547 22.703 19.156 1 94.38 318 ASP B CA 1
ATOM 8098 C C . ASP B 1 318 ? -21.938 22.312 20.5 1 94.38 318 ASP B C 1
ATOM 8100 O O . ASP B 1 318 ? -21.938 23.094 21.438 1 94.38 318 ASP B O 1
ATOM 8104 N N . GLU B 1 319 ? -21.5 21.141 20.531 1 95.94 319 GLU B N 1
ATOM 8105 C CA . GLU B 1 319 ? -20.906 20.594 21.75 1 95.94 319 GLU B CA 1
ATOM 8106 C C . GLU B 1 319 ? -19.547 19.953 21.484 1 95.94 319 GLU B C 1
ATOM 8108 O O . GLU B 1 319 ? -19.266 19.531 20.359 1 95.94 319 GLU B O 1
ATOM 8113 N N . LEU B 1 320 ? -18.766 19.953 22.562 1 96.38 320 LEU B N 1
ATOM 8114 C CA . LEU B 1 320 ? -17.422 19.406 22.453 1 96.38 320 LEU B CA 1
ATOM 8115 C C . LEU B 1 320 ? -17.109 18.484 23.641 1 96.38 320 LEU B C 1
ATOM 8117 O O . LEU B 1 320 ? -17.375 18.844 24.797 1 96.38 320 LEU B O 1
ATOM 8121 N N . LEU B 1 321 ? -16.719 17.297 23.344 1 97 321 LEU B N 1
ATOM 8122 C CA . LEU B 1 321 ? -16.094 16.391 24.312 1 97 321 LEU B CA 1
ATOM 8123 C C . LEU B 1 321 ? -14.594 16.281 24.047 1 97 321 LEU B C 1
ATOM 8125 O O . LEU B 1 321 ? -14.18 15.695 23.031 1 97 321 LEU B O 1
ATOM 8129 N N . LEU B 1 322 ? -13.82 16.875 24.891 1 96.38 322 LEU B N 1
ATOM 8130 C CA . LEU B 1 322 ? -12.375 16.828 24.75 1 96.38 322 LEU B CA 1
ATOM 8131 C C . LEU B 1 322 ? -11.758 15.828 25.719 1 96.38 322 LEU B C 1
ATOM 8133 O O . LEU B 1 322 ? -12.078 15.836 26.906 1 96.38 322 LEU B O 1
ATOM 8137 N N . MET B 1 323 ? -10.914 15.016 25.156 1 95.62 323 MET B N 1
ATOM 8138 C CA . MET B 1 323 ? -10.289 13.953 25.938 1 95.62 323 MET B CA 1
ATOM 8139 C C . MET B 1 323 ? -8.773 14.102 25.953 1 95.62 323 MET B C 1
ATOM 8141 O O . MET B 1 323 ? -8.203 14.695 25.031 1 95.62 323 MET B O 1
ATOM 8145 N N . THR B 1 324 ? -8.195 13.656 27.016 1 94.19 324 THR B N 1
ATOM 8146 C CA . THR B 1 324 ? -6.742 13.547 27.078 1 94.19 324 THR B CA 1
ATOM 8147 C C . THR B 1 324 ? -6.305 12.086 27.047 1 94.19 324 THR B C 1
ATOM 8149 O O . THR B 1 324 ? -7.145 11.18 27 1 94.19 324 THR B O 1
ATOM 8152 N N . SER B 1 325 ? -4.926 11.852 27.031 1 88.94 325 SER B N 1
ATOM 8153 C CA . SER B 1 325 ? -4.414 10.492 26.906 1 88.94 325 SER B CA 1
ATOM 8154 C C . SER B 1 325 ? -3.74 10.031 28.203 1 88.94 325 SER B C 1
ATOM 8156 O O . SER B 1 325 ? -3.469 10.836 29.078 1 88.94 325 SER B O 1
ATOM 8158 N N . GLY B 1 326 ? -3.543 8.57 28.469 1 82.75 326 GLY B N 1
ATOM 8159 C CA . GLY B 1 326 ? -2.73 7.91 29.484 1 82.75 326 GLY B CA 1
ATOM 8160 C C . GLY B 1 326 ? -3.408 7.832 30.828 1 82.75 326 GLY B C 1
ATOM 8161 O O . GLY B 1 326 ? -2.822 8.211 31.844 1 82.75 326 GLY B O 1
ATOM 8162 N N . PRO B 1 327 ? -4.602 7.422 30.859 1 89.25 327 PRO B N 1
ATOM 8163 C CA . PRO B 1 327 ? -5.68 6.848 30.062 1 89.25 327 PRO B CA 1
ATOM 8164 C C . PRO B 1 327 ? -6.613 7.906 29.469 1 89.25 327 PRO B C 1
ATOM 8166 O O . PRO B 1 327 ? -6.562 9.07 29.875 1 89.25 327 PRO B O 1
ATOM 8169 N N . GLY B 1 328 ? -7.363 7.492 28.547 1 93.06 328 GLY B N 1
ATOM 8170 C CA . GLY B 1 328 ? -8.328 8.438 28 1 93.06 328 GLY B CA 1
ATOM 8171 C C . GLY B 1 328 ? -9.328 8.93 29.031 1 93.06 328 GLY B C 1
ATOM 8172 O O . GLY B 1 328 ? -10.016 8.133 29.672 1 93.06 328 GLY B O 1
ATOM 8173 N N . ARG B 1 329 ? -9.367 10.227 29.312 1 93.56 329 ARG B N 1
ATOM 8174 C CA . ARG B 1 329 ? -10.297 10.852 30.25 1 93.56 329 ARG B CA 1
ATOM 8175 C C . ARG B 1 329 ? -10.844 12.156 29.672 1 93.56 329 ARG B C 1
ATOM 8177 O O . ARG B 1 329 ? -10.195 12.812 28.859 1 93.56 329 ARG B O 1
ATOM 8184 N N . ALA B 1 330 ? -11.961 12.508 30.156 1 95.19 330 ALA B N 1
ATOM 8185 C CA . ALA B 1 330 ? -12.57 13.75 29.688 1 95.19 330 ALA B CA 1
ATOM 8186 C C . ALA B 1 330 ? -11.969 14.953 30.422 1 95.19 330 ALA B C 1
ATOM 8188 O O . ALA B 1 330 ? -11.742 14.906 31.641 1 95.19 330 ALA B O 1
ATOM 8189 N N . VAL B 1 331 ? -11.672 15.984 29.703 1 95.25 331 VAL B N 1
ATOM 8190 C CA . VAL B 1 331 ? -11.133 17.203 30.297 1 95.25 331 VAL B CA 1
ATOM 8191 C C . VAL B 1 331 ? -12.102 18.375 30.047 1 95.25 331 VAL B C 1
ATOM 8193 O O . VAL B 1 331 ? -12.039 19.391 30.734 1 95.25 331 VAL B O 1
ATOM 8196 N N . TYR B 1 332 ? -12.914 18.203 29.094 1 95.38 332 TYR B N 1
ATOM 8197 C CA . TYR B 1 332 ? -13.969 19.172 28.812 1 95.38 332 TYR B CA 1
ATOM 8198 C C . TYR B 1 332 ? -15.203 18.484 28.234 1 95.38 332 TYR B C 1
ATOM 8200 O O . TYR B 1 332 ? -15.086 17.531 27.469 1 95.38 332 TYR B O 1
ATOM 8208 N N . ASN B 1 333 ? -16.328 18.828 28.609 1 96.19 333 ASN B N 1
ATOM 8209 C CA . ASN B 1 333 ? -17.625 18.359 28.109 1 96.19 333 ASN B CA 1
ATOM 8210 C C . ASN B 1 333 ? -18.672 19.453 28.234 1 96.19 333 ASN B C 1
ATOM 8212 O O . ASN B 1 333 ? -19.281 19.641 29.281 1 96.19 333 ASN B O 1
ATOM 8216 N N . GLY B 1 334 ? -18.891 20.156 27.125 1 93.81 334 GLY B N 1
ATOM 8217 C CA . GLY B 1 334 ? -19.828 21.266 27.141 1 93.81 334 GLY B CA 1
ATOM 8218 C C . GLY B 1 334 ? -20.016 21.906 25.781 1 93.81 334 GLY B C 1
ATOM 8219 O O . GLY B 1 334 ? -19.734 21.297 24.75 1 93.81 334 GLY B O 1
ATOM 8220 N N . LYS B 1 335 ? -20.531 23.094 25.828 1 93.69 335 LYS B N 1
ATOM 8221 C CA . LYS B 1 335 ? -20.812 23.812 24.578 1 93.69 335 LYS B CA 1
ATOM 8222 C C . LYS B 1 335 ? -19.516 24.328 23.938 1 93.69 335 LYS B C 1
ATOM 8224 O O . LYS B 1 335 ? -18.594 24.734 24.641 1 93.69 335 LYS B O 1
ATOM 8229 N N . MET B 1 336 ? -19.516 24.297 22.656 1 92.94 336 MET B N 1
ATOM 8230 C CA . MET B 1 336 ? -18.344 24.75 21.906 1 92.94 336 MET B CA 1
ATOM 8231 C C . MET B 1 336 ? -18.078 26.234 22.156 1 92.94 336 MET B C 1
ATOM 8233 O O . MET B 1 336 ? -16.922 26.656 22.25 1 92.94 336 MET B O 1
ATOM 8237 N N . GLU B 1 337 ? -19.062 27.031 22.328 1 88.69 337 GLU B N 1
ATOM 8238 C CA . GLU B 1 337 ? -18.953 28.469 22.5 1 88.69 337 GLU B CA 1
ATOM 8239 C C . GLU B 1 337 ? -18.297 28.828 23.844 1 88.69 337 GLU B C 1
ATOM 8241 O O . GLU B 1 337 ? -17.734 29.906 23.984 1 88.69 337 GLU B O 1
ATOM 8246 N N . ASP B 1 338 ? -18.359 27.891 24.734 1 91.44 338 ASP B N 1
ATOM 8247 C CA . ASP B 1 338 ? -17.875 28.156 26.094 1 91.44 338 ASP B CA 1
ATOM 8248 C C . ASP B 1 338 ? -16.406 27.75 26.234 1 91.44 338 ASP B C 1
ATOM 8250 O O . ASP B 1 338 ? -15.82 27.891 27.312 1 91.44 338 ASP B O 1
ATOM 8254 N N . VAL B 1 339 ? -15.844 27.281 25.234 1 92.5 339 VAL B N 1
ATOM 8255 C CA . VAL B 1 339 ? -14.492 26.75 25.312 1 92.5 339 VAL B CA 1
ATOM 8256 C C . VAL B 1 339 ? -13.516 27.859 25.703 1 92.5 339 VAL B C 1
ATOM 8258 O O . VAL B 1 339 ? -12.648 27.656 26.547 1 92.5 339 VAL B O 1
ATOM 8261 N N . ILE B 1 340 ? -13.594 29.031 25.094 1 89.94 340 ILE B N 1
ATOM 8262 C CA . ILE B 1 340 ? -12.68 30.141 25.359 1 89.94 340 ILE B CA 1
ATOM 8263 C C . ILE B 1 340 ? -12.812 30.578 26.812 1 89.94 340 ILE B C 1
ATOM 8265 O O . ILE B 1 340 ? -11.805 30.812 27.484 1 89.94 340 ILE B O 1
ATOM 8269 N N . ASP B 1 341 ? -14.016 30.672 27.266 1 91 341 ASP B N 1
ATOM 8270 C CA . ASP B 1 341 ? -14.266 31.047 28.656 1 91 341 ASP B CA 1
ATOM 8271 C C . ASP B 1 341 ? -13.727 30 29.625 1 91 341 ASP B C 1
ATOM 8273 O O . ASP B 1 341 ? -13.211 30.328 30.688 1 91 341 ASP B O 1
ATOM 8277 N N . TYR B 1 342 ? -13.914 28.797 29.266 1 92.88 342 TYR B N 1
ATOM 8278 C CA . TYR B 1 342 ? -13.398 27.703 30.078 1 92.88 342 TYR B CA 1
ATOM 8279 C C . TYR B 1 342 ? -11.883 27.797 30.234 1 92.88 342 TYR B C 1
ATOM 8281 O O . TYR B 1 342 ? -11.352 27.594 31.328 1 92.88 342 TYR B O 1
ATOM 8289 N N . LEU B 1 343 ? -11.188 28.109 29.156 1 92.25 343 LEU B N 1
ATOM 8290 C CA . LEU B 1 343 ? -9.742 28.281 29.172 1 92.25 343 LEU B CA 1
ATOM 8291 C C . LEU B 1 343 ? -9.336 29.484 30.016 1 92.25 343 LEU B C 1
ATOM 8293 O O . LEU B 1 343 ? -8.406 29.406 30.812 1 92.25 343 LEU B O 1
ATOM 8297 N N . ARG B 1 344 ? -10.055 30.547 29.812 1 90.25 344 ARG B N 1
ATOM 8298 C CA . ARG B 1 344 ? -9.781 31.766 30.578 1 90.25 344 ARG B CA 1
ATOM 8299 C C . ARG B 1 344 ? -9.938 31.516 32.062 1 90.25 344 ARG B C 1
ATOM 8301 O O . ARG B 1 344 ? -9.109 31.969 32.875 1 90.25 344 ARG B O 1
ATOM 8308 N N . ASN B 1 345 ? -10.961 30.812 32.469 1 89.88 345 ASN B N 1
ATOM 8309 C CA . ASN B 1 345 ? -11.234 30.5 33.844 1 89.88 345 ASN B CA 1
ATOM 8310 C C . ASN B 1 345 ? -10.172 29.578 34.438 1 89.88 345 ASN B C 1
ATOM 8312 O O . ASN B 1 345 ? -9.93 29.594 35.656 1 89.88 345 ASN B O 1
ATOM 8316 N N . ALA B 1 346 ? -9.602 28.797 33.625 1 89.69 346 ALA B N 1
ATOM 8317 C CA . ALA B 1 346 ? -8.539 27.891 34.062 1 89.69 346 ALA B CA 1
ATOM 8318 C C . ALA B 1 346 ? -7.195 28.625 34.094 1 89.69 346 ALA B C 1
ATOM 8320 O O . ALA B 1 346 ? -6.191 28.047 34.531 1 89.69 346 ALA B O 1
ATOM 8321 N N . GLY B 1 347 ? -7.102 29.828 33.562 1 88.25 347 GLY B N 1
ATOM 8322 C CA . GLY B 1 347 ? -5.891 30.625 33.656 1 88.25 347 GLY B CA 1
ATOM 8323 C C . GLY B 1 347 ? -5.121 30.703 32.375 1 88.25 347 GLY B C 1
ATOM 8324 O O . GLY B 1 347 ? -3.967 31.141 32.344 1 88.25 347 GLY B O 1
ATOM 8325 N N . PHE B 1 348 ? -5.77 30.266 31.344 1 90.69 348 PHE B N 1
ATOM 8326 C CA . PHE B 1 348 ? -5.059 30.25 30.062 1 90.69 348 PHE B CA 1
ATOM 8327 C C . PHE B 1 348 ? -5.754 31.141 29.047 1 90.69 348 PHE B C 1
ATOM 8329 O O . PHE B 1 348 ? -6.922 30.922 28.719 1 90.69 348 PHE B O 1
ATOM 8336 N N . GLU B 1 349 ? -4.984 32.156 28.516 1 87.94 349 GLU B N 1
ATOM 8337 C CA . GLU B 1 349 ? -5.523 33.031 27.484 1 87.94 349 GLU B CA 1
ATOM 8338 C C . GLU B 1 349 ? -5.098 32.562 26.094 1 87.94 349 GLU B C 1
ATOM 8340 O O . GLU B 1 349 ? -3.924 32.281 25.859 1 87.94 349 GLU B O 1
ATOM 8345 N N . VAL B 1 350 ? -6.082 32.469 25.266 1 85.94 350 VAL B N 1
ATOM 8346 C CA . VAL B 1 350 ? -5.812 32.031 23.906 1 85.94 350 VAL B CA 1
ATOM 8347 C C . VAL B 1 350 ? -4.945 33.062 23.188 1 85.94 350 VAL B C 1
ATOM 8349 O O . VAL B 1 350 ? -5.273 34.25 23.172 1 85.94 350 VAL B O 1
ATOM 8352 N N . PRO B 1 351 ? -3.918 32.656 22.594 1 79.94 351 PRO B N 1
ATOM 8353 C CA . PRO B 1 351 ? -3.061 33.562 21.844 1 79.94 351 PRO B CA 1
ATOM 8354 C C . PRO B 1 351 ? -3.76 34.156 20.625 1 79.94 351 PRO B C 1
ATOM 8356 O O . PRO B 1 351 ? -4.672 33.531 20.062 1 79.94 351 PRO B O 1
ATOM 8359 N N . LEU B 1 352 ? -3.209 35.312 20.156 1 74.25 352 LEU B N 1
ATOM 8360 C CA . LEU B 1 352 ? -3.77 35.969 19 1 74.25 352 LEU B CA 1
ATOM 8361 C C . LEU B 1 352 ? -3.58 35.125 17.734 1 74.25 352 LEU B C 1
ATOM 8363 O O . LEU B 1 352 ? -2.508 34.562 17.516 1 74.25 352 LEU B O 1
ATOM 8367 N N . HIS B 1 353 ? -4.652 34.969 16.922 1 72.75 353 HIS B N 1
ATOM 8368 C CA . HIS B 1 353 ? -4.664 34.312 15.633 1 72.75 353 HIS B CA 1
ATOM 8369 C C . HIS B 1 353 ? -4.555 32.781 15.789 1 72.75 353 HIS B C 1
ATOM 8371 O O . HIS B 1 353 ? -4.328 32.062 14.812 1 72.75 353 HIS B O 1
ATOM 8377 N N . ALA B 1 354 ? -4.582 32.438 17.109 1 77.19 354 ALA B N 1
ATOM 8378 C CA . ALA B 1 354 ? -4.559 30.984 17.328 1 77.19 354 ALA B CA 1
ATOM 8379 C C . ALA B 1 354 ? -5.973 30.422 17.391 1 77.19 354 ALA B C 1
ATOM 8381 O O . ALA B 1 354 ? -6.895 31.078 17.875 1 77.19 354 ALA B O 1
ATOM 8382 N N . ASN B 1 355 ? -6.047 29.266 16.891 1 82.19 355 ASN B N 1
ATOM 8383 C CA . ASN B 1 355 ? -7.289 28.516 17.047 1 82.19 355 ASN B CA 1
ATOM 8384 C C . ASN B 1 355 ? -7.461 28.016 18.484 1 82.19 355 ASN B C 1
ATOM 8386 O O . ASN B 1 355 ? -6.609 27.281 18.984 1 82.19 355 ASN B O 1
ATOM 8390 N N . PRO B 1 356 ? -8.492 28.469 19.188 1 85.75 356 PRO B N 1
ATOM 8391 C CA . PRO B 1 356 ? -8.688 28.094 20.578 1 85.75 356 PRO B CA 1
ATOM 8392 C C . PRO B 1 356 ? -8.664 26.578 20.781 1 85.75 356 PRO B C 1
ATOM 8394 O O . PRO B 1 356 ? -8.18 26.094 21.797 1 85.75 356 PRO B O 1
ATOM 8397 N N . LEU B 1 357 ? -9.172 25.859 19.875 1 88.94 357 LEU B N 1
ATOM 8398 C CA . LEU B 1 357 ? -9.211 24.406 20 1 88.94 357 LEU B CA 1
ATOM 8399 C C . LEU B 1 357 ? -7.805 23.812 19.875 1 88.94 357 LEU B C 1
ATOM 8401 O O . LEU B 1 357 ? -7.465 22.859 20.578 1 88.94 357 LEU B O 1
ATOM 8405 N N . ASP B 1 358 ? -7.105 24.406 18.984 1 85.31 358 ASP B N 1
ATOM 8406 C CA . ASP B 1 358 ? -5.719 23.953 18.859 1 85.31 358 ASP B CA 1
ATOM 8407 C C . ASP B 1 358 ? -4.926 24.25 20.125 1 85.31 358 ASP B C 1
ATOM 8409 O O . ASP B 1 358 ? -4.121 23.422 20.562 1 85.31 358 ASP B O 1
ATOM 8413 N N . PHE B 1 359 ? -5.176 25.391 20.594 1 85.25 359 PHE B N 1
ATOM 8414 C CA . PHE B 1 359 ? -4.508 25.781 21.828 1 85.25 359 PHE B CA 1
ATOM 8415 C C . PHE B 1 359 ? -4.891 24.859 22.969 1 85.25 359 PHE B C 1
ATOM 8417 O O . PHE B 1 359 ? -4.027 24.406 23.734 1 85.25 359 PHE B O 1
ATOM 8424 N N . PHE B 1 360 ? -6.176 24.578 23.094 1 90.31 360 PHE B N 1
ATOM 8425 C CA . PHE B 1 360 ? -6.676 23.641 24.094 1 90.31 360 PHE B CA 1
ATOM 8426 C C . PHE B 1 360 ? -6.047 22.266 23.922 1 90.31 360 PHE B C 1
ATOM 8428 O O . PHE B 1 360 ? -5.629 21.641 24.906 1 90.31 360 PHE B O 1
ATOM 8435 N N . MET B 1 361 ? -5.988 21.812 22.766 1 89.44 361 MET B N 1
ATOM 8436 C CA . MET B 1 361 ? -5.414 20.516 22.453 1 89.44 361 MET B CA 1
ATOM 8437 C C . MET B 1 361 ? -3.951 20.438 22.859 1 89.44 361 MET B C 1
ATOM 8439 O O . MET B 1 361 ? -3.484 19.406 23.344 1 89.44 361 MET B O 1
ATOM 8443 N N . ASP B 1 362 ? -3.281 21.5 22.656 1 86.69 362 ASP B N 1
ATOM 8444 C CA . ASP B 1 362 ? -1.871 21.547 23.016 1 86.69 362 ASP B CA 1
ATOM 8445 C C . ASP B 1 362 ? -1.697 21.422 24.531 1 86.69 362 ASP B C 1
ATOM 8447 O O . ASP B 1 362 ? -0.735 20.812 25 1 86.69 362 ASP B O 1
ATOM 8451 N N . LEU B 1 363 ? -2.594 22 25.188 1 89.38 363 LEU B N 1
ATOM 8452 C CA . LEU B 1 363 ? -2.523 22 26.656 1 89.38 363 LEU B CA 1
ATOM 8453 C C . LEU B 1 363 ? -2.879 20.625 27.219 1 89.38 363 LEU B C 1
ATOM 8455 O O . LEU B 1 363 ? -2.455 20.281 28.312 1 89.38 363 LEU B O 1
ATOM 8459 N N . VAL B 1 364 ? -3.617 19.844 26.5 1 91.06 364 VAL B N 1
ATOM 8460 C CA . VAL B 1 364 ? -4.125 18.594 27.062 1 91.06 364 VAL B CA 1
ATOM 8461 C C . VAL B 1 364 ? -3.379 17.422 26.438 1 91.06 364 VAL B C 1
ATOM 8463 O O . VAL B 1 364 ? -3.703 16.266 26.719 1 91.06 364 VAL B O 1
ATOM 8466 N N . THR B 1 365 ? -2.5 17.609 25.562 1 88.38 365 THR B N 1
ATOM 8467 C CA . THR B 1 365 ? -1.675 16.562 24.969 1 88.38 365 THR B CA 1
ATOM 8468 C C . THR B 1 365 ? -0.423 16.328 25.812 1 88.38 365 THR B C 1
ATOM 8470 O O . THR B 1 365 ? 0.462 17.188 25.875 1 88.38 365 THR B O 1
ATOM 8473 N N . PRO B 1 366 ? -0.301 15.188 26.438 1 83.06 366 PRO B N 1
ATOM 8474 C CA . PRO B 1 366 ? 0.774 14.953 27.391 1 83.06 366 PRO B CA 1
ATOM 8475 C C . PRO B 1 366 ? 2.162 15.031 26.766 1 83.06 366 PRO B C 1
ATOM 8477 O O . PRO B 1 366 ? 3.131 15.391 27.438 1 83.06 366 PRO B O 1
ATOM 8480 N N . GLU B 1 367 ? 2.332 14.703 25.516 1 74.56 367 GLU B N 1
ATOM 8481 C CA . GLU B 1 367 ? 3.639 14.641 24.875 1 74.56 367 GLU B CA 1
ATOM 8482 C C . GLU B 1 367 ? 4.18 16.047 24.594 1 74.56 367 GLU B C 1
ATOM 8484 O O . GLU B 1 367 ? 5.379 16.203 24.359 1 74.56 367 GLU B O 1
ATOM 8489 N N . ARG B 1 368 ? 3.264 16.938 24.781 1 77.31 368 ARG B N 1
ATOM 8490 C CA . ARG B 1 368 ? 3.695 18.297 24.484 1 77.31 368 ARG B CA 1
ATOM 8491 C C . ARG B 1 368 ? 4.332 18.953 25.703 1 77.31 368 ARG B C 1
ATOM 8493 O O . ARG B 1 368 ? 3.941 18.672 26.828 1 77.31 368 ARG B O 1
ATOM 8500 N N . GLN B 1 369 ? 5.254 19.797 25.5 1 65.69 369 GLN B N 1
ATOM 8501 C CA . GLN B 1 369 ? 6.004 20.438 26.578 1 65.69 369 GLN B CA 1
ATOM 8502 C C . GLN B 1 369 ? 5.105 21.344 27.422 1 65.69 369 GLN B C 1
ATOM 8504 O O . GLN B 1 369 ? 5.25 21.406 28.641 1 65.69 369 GLN B O 1
ATOM 8509 N N . ASP B 1 370 ? 4.223 21.953 26.766 1 74.88 370 ASP B N 1
ATOM 8510 C CA . ASP B 1 370 ? 3.359 22.906 27.453 1 74.88 370 ASP B CA 1
ATOM 8511 C C . ASP B 1 370 ? 2.08 22.234 27.953 1 74.88 370 ASP B C 1
ATOM 8513 O O . ASP B 1 370 ? 1.105 22.922 28.281 1 74.88 370 ASP B O 1
ATOM 8517 N N . ALA B 1 371 ? 2.232 20.984 28.047 1 85.69 371 ALA B N 1
ATOM 8518 C CA . ALA B 1 371 ? 1.019 20.25 28.422 1 85.69 371 ALA B CA 1
ATOM 8519 C C . ALA B 1 371 ? 0.674 20.484 29.891 1 85.69 371 ALA B C 1
ATOM 8521 O O . ALA B 1 371 ? 1.562 20.516 30.75 1 85.69 371 ALA B O 1
ATOM 8522 N N . ARG B 1 372 ? -0.516 20.844 30.203 1 88.75 372 ARG B N 1
ATOM 8523 C CA . ARG B 1 372 ? -1.062 21 31.547 1 88.75 372 ARG B CA 1
ATOM 8524 C C . ARG B 1 372 ? -2.244 20.062 31.766 1 88.75 372 ARG B C 1
ATOM 8526 O O . ARG B 1 372 ? -3.326 20.516 32.156 1 88.75 372 ARG B O 1
ATOM 8533 N N . VAL B 1 373 ? -1.99 18.812 31.609 1 89.69 373 VAL B N 1
ATOM 8534 C CA . VAL B 1 373 ? -3.043 17.812 31.625 1 89.69 373 VAL B CA 1
ATOM 8535 C C . VAL B 1 373 ? -3.664 17.734 33.031 1 89.69 373 VAL B C 1
ATOM 8537 O O . VAL B 1 373 ? -4.891 17.734 33.156 1 89.69 373 VAL B O 1
ATOM 8540 N N . ASP B 1 374 ? -2.852 17.734 34.062 1 87.88 374 ASP B N 1
ATOM 8541 C CA . ASP B 1 374 ? -3.318 17.578 35.438 1 87.88 374 ASP B CA 1
ATOM 8542 C C . ASP B 1 374 ? -4.203 18.766 35.844 1 87.88 374 ASP B C 1
ATOM 8544 O O . ASP B 1 374 ? -5.188 18.578 36.562 1 87.88 374 ASP B O 1
ATOM 8548 N N . THR B 1 375 ? -3.811 19.859 35.375 1 89.94 375 THR B N 1
ATOM 8549 C CA . THR B 1 375 ? -4.582 21.062 35.688 1 89.94 375 THR B CA 1
ATOM 8550 C C . THR B 1 375 ? -6 20.953 35.125 1 89.94 375 THR B C 1
ATOM 8552 O O . THR B 1 375 ? -6.969 21.281 35.812 1 89.94 375 THR B O 1
ATOM 8555 N N . PHE B 1 376 ? -6.082 20.422 34 1 91.69 376 PHE B N 1
ATOM 8556 C CA . PHE B 1 376 ? -7.383 20.391 33.344 1 91.69 376 PHE B CA 1
ATOM 8557 C C . PHE B 1 376 ? -8.211 19.219 33.844 1 91.69 376 PHE B C 1
ATOM 8559 O O . PHE B 1 376 ? -9.438 19.281 33.906 1 91.69 376 PHE B O 1
ATOM 8566 N N . VAL B 1 377 ? -7.562 18.156 34.281 1 90.75 377 VAL B N 1
ATOM 8567 C CA . VAL B 1 377 ? -8.273 17.047 34.875 1 90.75 377 VAL B CA 1
ATOM 8568 C C . VAL B 1 377 ? -8.906 17.484 36.188 1 90.75 377 VAL B C 1
ATOM 8570 O O . VAL B 1 377 ? -10.062 17.172 36.469 1 90.75 377 VAL B O 1
ATOM 8573 N N . LEU B 1 378 ? -8.141 18.219 36.906 1 89.19 378 LEU B N 1
ATOM 8574 C CA . LEU B 1 378 ? -8.633 18.719 38.188 1 89.19 378 LEU B CA 1
ATOM 8575 C C . LEU B 1 378 ? -9.727 19.75 38 1 89.19 378 LEU B C 1
ATOM 8577 O O . LEU B 1 378 ? -10.711 19.781 38.75 1 89.19 378 LEU B O 1
ATOM 8581 N N . HIS B 1 379 ? -9.477 20.578 37.031 1 90.56 379 HIS B N 1
ATOM 8582 C CA . HIS B 1 379 ? -10.461 21.609 36.688 1 90.56 379 HIS B CA 1
ATOM 8583 C C . HIS B 1 379 ? -11.781 20.984 36.25 1 90.56 379 HIS B C 1
ATOM 8585 O O . HIS B 1 379 ? -12.852 21.469 36.625 1 90.56 379 HIS B O 1
ATOM 8591 N N . TYR B 1 380 ? -11.719 19.984 35.531 1 93.06 380 TYR B N 1
ATOM 8592 C CA . TYR B 1 380 ? -12.906 19.281 35.062 1 93.06 380 TYR B CA 1
ATOM 8593 C C . TYR B 1 380 ? -13.656 18.641 36.219 1 93.06 380 TYR B C 1
ATOM 8595 O O . TYR B 1 380 ? -14.883 18.734 36.281 1 93.06 380 TYR B O 1
ATOM 8603 N N . ARG B 1 381 ? -13 18 37.062 1 89.75 381 ARG B N 1
ATOM 8604 C CA . ARG B 1 381 ? -13.594 17.344 38.219 1 89.75 381 ARG B CA 1
ATOM 8605 C C . ARG B 1 381 ? -14.281 18.359 39.125 1 89.75 381 ARG B C 1
ATOM 8607 O O . ARG B 1 381 ? -15.312 18.062 39.75 1 89.75 381 ARG B O 1
ATOM 8614 N N . GLY B 1 382 ? -13.75 19.453 39.156 1 86.06 382 GLY B N 1
ATOM 8615 C CA . GLY B 1 382 ? -14.266 20.484 40.062 1 86.06 382 GLY B CA 1
ATOM 8616 C C . GLY B 1 382 ? -15.43 21.266 39.469 1 86.06 382 GLY B C 1
ATOM 8617 O O . GLY B 1 382 ? -16.359 21.625 40.188 1 86.06 382 GLY B O 1
ATOM 8618 N N . LYS B 1 383 ? -15.406 21.547 38.25 1 83.94 383 LYS B N 1
ATOM 8619 C CA . LYS B 1 383 ? -16.359 22.484 37.688 1 83.94 383 LYS B CA 1
ATOM 8620 C C . LYS B 1 383 ? -17.328 21.781 36.719 1 83.94 383 LYS B C 1
ATOM 8622 O O . LYS B 1 383 ? -18.547 21.953 36.812 1 83.94 383 LYS B O 1
ATOM 8627 N N . ALA B 1 384 ? -16.859 21 35.875 1 86.75 384 ALA B N 1
ATOM 8628 C CA . ALA B 1 384 ? -17.641 20.516 34.719 1 86.75 384 ALA B CA 1
ATOM 8629 C C . ALA B 1 384 ? -18.25 19.141 35.031 1 86.75 384 ALA B C 1
ATOM 8631 O O . ALA B 1 384 ? -19.328 18.812 34.531 1 86.75 384 ALA B O 1
ATOM 8632 N N . GLU B 1 385 ? -17.703 18.359 35.844 1 90.75 385 GLU B N 1
ATOM 8633 C CA . GLU B 1 385 ? -18.109 16.984 36.094 1 90.75 385 GLU B CA 1
ATOM 8634 C C . GLU B 1 385 ? -19.5 16.906 36.719 1 90.75 385 GLU B C 1
ATOM 8636 O O . GLU B 1 385 ? -20.297 16.031 36.375 1 90.75 385 GLU B O 1
ATOM 8641 N N . GLN B 1 386 ? -19.75 17.781 37.656 1 90.38 386 GLN B N 1
ATOM 8642 C CA . GLN B 1 386 ? -21.047 17.781 38.312 1 90.38 386 GLN B CA 1
ATOM 8643 C C . GLN B 1 386 ? -22.172 18.125 37.375 1 90.38 386 GLN B C 1
ATOM 8645 O O . GLN B 1 386 ? -23.25 17.547 37.438 1 90.38 386 GLN B O 1
ATOM 8650 N N . GLU B 1 387 ? -21.891 19.078 36.562 1 92 387 GLU B N 1
ATOM 8651 C CA . GLU B 1 387 ? -22.906 19.453 35.562 1 92 387 GLU B CA 1
ATOM 8652 C C . GLU B 1 387 ? -23.172 18.312 34.594 1 92 387 GLU B C 1
ATOM 8654 O O . GLU B 1 387 ? -24.328 18.062 34.25 1 92 387 GLU B O 1
ATOM 8659 N N . VAL B 1 388 ? -22.156 17.672 34.219 1 94.62 388 VAL B N 1
ATOM 8660 C CA . VAL B 1 388 ? -22.297 16.547 33.281 1 94.62 388 VAL B CA 1
ATOM 8661 C C . VAL B 1 388 ? -23.047 15.406 33.969 1 94.62 388 VAL B C 1
ATOM 8663 O O . VAL B 1 388 ? -23.906 14.766 33.375 1 94.62 388 VAL B O 1
ATOM 8666 N N . ALA B 1 389 ? -22.719 15.188 35.219 1 93.75 389 ALA B N 1
ATOM 8667 C CA . ALA B 1 389 ? -23.375 14.133 35.969 1 93.75 389 ALA B CA 1
ATOM 8668 C C . ALA B 1 389 ? -24.875 14.383 36.094 1 93.75 389 ALA B C 1
ATOM 8670 O O . ALA B 1 389 ? -25.672 13.445 36.031 1 93.75 389 ALA B O 1
ATOM 8671 N N . SER B 1 390 ? -25.203 15.602 36.281 1 94.38 390 SER B N 1
ATOM 8672 C CA . SER B 1 390 ? -26.625 15.945 36.375 1 94.38 390 SER B CA 1
ATOM 8673 C C . SER B 1 390 ? -27.344 15.703 35.062 1 94.38 390 SER B C 1
ATOM 8675 O O . SER B 1 390 ? -28.469 15.195 35.031 1 94.38 390 SER B O 1
ATOM 8677 N N . ARG B 1 391 ? -26.688 16.078 34 1 94.44 391 ARG B N 1
ATOM 8678 C CA . ARG B 1 391 ? -27.281 15.859 32.688 1 94.44 391 ARG B CA 1
ATOM 8679 C C . ARG B 1 391 ? -27.406 14.375 32.406 1 94.44 391 ARG B C 1
ATOM 8681 O O . ARG B 1 391 ? -28.391 13.938 31.781 1 94.44 391 ARG B O 1
ATOM 8688 N N . VAL B 1 392 ? -26.453 13.688 32.812 1 96.25 392 VAL B N 1
ATOM 8689 C CA . VAL B 1 392 ? -26.422 12.25 32.562 1 96.25 392 VAL B CA 1
ATOM 8690 C C . VAL B 1 392 ? -27.562 11.586 33.344 1 96.25 392 VAL B C 1
ATOM 8692 O O . VAL B 1 392 ? -28.281 10.727 32.812 1 96.25 392 VAL B O 1
ATOM 8695 N N . GLU B 1 393 ? -27.719 11.984 34.562 1 94.56 393 GLU B N 1
ATOM 8696 C CA . GLU B 1 393 ? -28.797 11.43 35.375 1 94.56 393 GLU B CA 1
ATOM 8697 C C . GLU B 1 393 ? -30.156 11.766 34.781 1 94.56 393 GLU B C 1
ATOM 8699 O O . GLU B 1 393 ? -31.062 10.93 34.781 1 94.56 393 GLU B O 1
ATOM 8704 N N . ALA B 1 394 ? -30.25 12.93 34.281 1 92.94 394 ALA B N 1
ATOM 8705 C CA . ALA B 1 394 ? -31.5 13.336 33.625 1 92.94 394 ALA B CA 1
ATOM 8706 C C . ALA B 1 394 ? -31.734 12.523 32.375 1 92.94 394 ALA B C 1
ATOM 8708 O O . ALA B 1 394 ? -32.875 12.164 32.062 1 92.94 394 ALA B O 1
ATOM 8709 N N . GLY B 1 395 ? -30.719 12.281 31.656 1 93 395 GLY B N 1
ATOM 8710 C CA . GLY B 1 395 ? -30.828 11.508 30.438 1 93 395 GLY B CA 1
ATOM 8711 C C . GLY B 1 395 ? -31.188 10.055 30.672 1 93 395 GLY B C 1
ATOM 8712 O O . GLY B 1 395 ? -31.938 9.461 29.906 1 93 395 GLY B O 1
ATOM 8713 N N . LEU B 1 396 ? -30.688 9.539 31.781 1 93 396 LEU B N 1
ATOM 8714 C CA . LEU B 1 396 ? -30.969 8.148 32.125 1 93 396 LEU B CA 1
ATOM 8715 C C . LEU B 1 396 ? -32.438 7.98 32.531 1 93 396 LEU B C 1
ATOM 8717 O O . LEU B 1 396 ? -33 6.906 32.344 1 93 396 LEU B O 1
ATOM 8721 N N . GLN B 1 397 ? -32.969 9.086 33 1 89.94 397 GLN B N 1
ATOM 8722 C CA . GLN B 1 397 ? -34.344 9.016 33.469 1 89.94 397 GLN B CA 1
ATOM 8723 C C . GLN B 1 397 ? -35.312 9.531 32.438 1 89.94 397 GLN B C 1
ATOM 8725 O O . GLN B 1 397 ? -36.531 9.484 32.625 1 89.94 397 GLN B O 1
ATOM 8730 N N . ALA B 1 398 ? -34.719 9.867 31.312 1 87.06 398 ALA B N 1
ATOM 8731 C CA . ALA B 1 398 ? -35.594 10.406 30.25 1 87.06 398 ALA B CA 1
ATOM 8732 C C . ALA B 1 398 ? -36.5 9.32 29.688 1 87.06 398 ALA B C 1
ATOM 8734 O O . ALA B 1 398 ? -36.094 8.164 29.547 1 87.06 398 ALA B O 1
ATOM 8735 N N . GLU B 1 399 ? -37.75 9.562 29.609 1 84.12 399 GLU B N 1
ATOM 8736 C CA . GLU B 1 399 ? -38.719 8.633 29.031 1 84.12 399 GLU B CA 1
ATOM 8737 C C . GLU B 1 399 ? -39.062 9.031 27.594 1 84.12 399 GLU B C 1
ATOM 8739 O O . GLU B 1 399 ? -40.188 9.477 27.328 1 84.12 399 GLU B O 1
ATOM 8744 N N . LEU B 1 400 ? -38.062 8.859 26.812 1 87.25 400 LEU B N 1
ATOM 8745 C CA . LEU B 1 400 ? -38.281 9.164 25.391 1 87.25 400 LEU B CA 1
ATOM 8746 C C . LEU B 1 400 ? -38.719 7.918 24.625 1 87.25 400 LEU B C 1
ATOM 8748 O O . LEU B 1 400 ? -38.844 6.84 25.219 1 87.25 400 LEU B O 1
ATOM 8752 N N . VAL B 1 401 ? -39 8.078 23.375 1 87.81 401 VAL B N 1
ATOM 8753 C CA . VAL B 1 401 ? -39.531 7.012 22.531 1 87.81 401 VAL B CA 1
ATOM 8754 C C . VAL B 1 401 ? -38.438 5.98 22.25 1 87.81 401 VAL B C 1
ATOM 8756 O O . VAL B 1 401 ? -37.281 6.34 22.047 1 87.81 401 VAL B O 1
ATOM 8759 N N . GLY B 1 402 ? -38.781 4.734 22.297 1 87.12 402 GLY B N 1
ATOM 8760 C CA . GLY B 1 402 ? -37.844 3.664 22.016 1 87.12 402 GLY B CA 1
ATOM 8761 C C . GLY B 1 402 ? -37.5 3.545 20.531 1 87.12 402 GLY B C 1
ATOM 8762 O O . GLY B 1 402 ? -38.062 4.258 19.703 1 87.12 402 GLY B O 1
ATOM 8763 N N . ALA B 1 403 ? -36.625 2.684 20.266 1 89.56 403 ALA B N 1
ATOM 8764 C CA . ALA B 1 403 ? -36.156 2.498 18.906 1 89.56 403 ALA B CA 1
ATOM 8765 C C . ALA B 1 403 ? -37.281 2.047 17.984 1 89.56 403 ALA B C 1
ATOM 8767 O O . ALA B 1 403 ? -37.375 2.51 16.844 1 89.56 403 ALA B O 1
ATOM 8768 N N . PHE B 1 404 ? -38.094 1.169 18.438 1 90.19 404 PHE B N 1
ATOM 8769 C CA . PHE B 1 404 ? -39.219 0.66 17.625 1 90.19 404 PHE B CA 1
ATOM 8770 C C . PHE B 1 404 ? -40.156 1.781 17.266 1 90.19 404 PHE B C 1
ATOM 8772 O O . PHE B 1 404 ? -40.656 1.84 16.141 1 90.19 404 PHE B O 1
ATOM 8779 N N . GLN B 1 405 ? -40.406 2.631 18.234 1 89.5 405 GLN B N 1
ATOM 8780 C CA . GLN B 1 405 ? -41.312 3.742 17.984 1 89.5 405 GLN B CA 1
ATOM 8781 C C . GLN B 1 405 ? -40.688 4.746 17.016 1 89.5 405 GLN B C 1
ATOM 8783 O O . GLN B 1 405 ? -41.406 5.363 16.219 1 89.5 405 GLN B O 1
ATOM 8788 N N . LEU B 1 406 ? -39.469 4.871 17.109 1 89.38 406 LEU B N 1
ATOM 8789 C CA . LEU B 1 406 ? -38.781 5.754 16.172 1 89.38 406 LEU B CA 1
ATOM 8790 C C . LEU B 1 406 ? -38.906 5.215 14.75 1 89.38 406 LEU B C 1
ATOM 8792 O O . LEU B 1 406 ? -39.156 5.977 13.812 1 89.38 406 LEU B O 1
ATOM 8796 N N . LEU B 1 407 ? -38.719 3.971 14.648 1 88.94 407 LEU B N 1
ATOM 8797 C CA . LEU B 1 407 ? -38.875 3.328 13.344 1 88.94 407 LEU B CA 1
ATOM 8798 C C . LEU B 1 407 ? -40.312 3.422 12.836 1 88.94 407 LEU B C 1
ATOM 8800 O O . LEU B 1 407 ? -40.531 3.562 11.633 1 88.94 407 LEU B O 1
ATOM 8804 N N . GLN B 1 408 ? -41.188 3.342 13.727 1 87.19 408 GLN B N 1
ATOM 8805 C CA . GLN B 1 408 ? -42.594 3.457 13.375 1 87.19 408 GLN B CA 1
ATOM 8806 C C . GLN B 1 408 ? -42.906 4.848 12.836 1 87.19 408 GLN B C 1
ATOM 8808 O O . GLN B 1 408 ? -43.719 4.992 11.914 1 87.19 408 GLN B O 1
ATOM 8813 N N . GLU B 1 409 ? -42.281 5.781 13.43 1 84.19 409 GLU B N 1
ATOM 8814 C CA . GLU B 1 409 ? -42.5 7.145 12.953 1 84.19 409 GLU B CA 1
ATOM 8815 C C . GLU B 1 409 ? -42.031 7.297 11.508 1 84.19 409 GLU B C 1
ATOM 8817 O O . GLU B 1 409 ? -42.719 7.898 10.68 1 84.19 409 GLU B O 1
ATOM 8822 N N . VAL B 1 410 ? -40.938 6.773 11.281 1 80.75 410 VAL B N 1
ATOM 8823 C CA . VAL B 1 410 ? -40.406 6.844 9.93 1 80.75 410 VAL B CA 1
ATOM 8824 C C . VAL B 1 410 ? -41.281 6.035 8.977 1 80.75 410 VAL B C 1
ATOM 8826 O O . VAL B 1 410 ? -41.562 6.465 7.855 1 80.75 410 VAL B O 1
ATOM 8829 N N . HIS B 1 411 ? -41.656 4.938 9.492 1 82.25 411 HIS B N 1
ATOM 8830 C CA . HIS B 1 411 ? -42.531 4.066 8.719 1 82.25 411 HIS B CA 1
ATOM 8831 C C . HIS B 1 411 ? -43.844 4.77 8.367 1 82.25 411 HIS B C 1
ATOM 8833 O O . HIS B 1 411 ? -44.312 4.664 7.234 1 82.25 411 HIS B O 1
ATOM 8839 N N . LEU B 1 412 ? -44.344 5.461 9.273 1 78.69 412 LEU B N 1
ATOM 8840 C CA . LEU B 1 412 ? -45.594 6.176 9.07 1 78.69 412 LEU B CA 1
ATOM 8841 C C . LEU B 1 412 ? -45.406 7.324 8.086 1 78.69 412 LEU B C 1
ATOM 8843 O O . LEU B 1 412 ? -46.281 7.594 7.262 1 78.69 412 LEU B O 1
ATOM 8847 N N . TYR B 1 413 ? -44.312 7.922 8.242 1 75.81 413 TYR B N 1
ATOM 8848 C CA . TYR B 1 413 ? -44 9.008 7.316 1 75.81 413 TYR B CA 1
ATOM 8849 C C . TYR B 1 413 ? -43.875 8.492 5.891 1 75.81 413 TYR B C 1
ATOM 8851 O O . TYR B 1 413 ? -44.406 9.094 4.953 1 75.81 413 TYR B O 1
ATOM 8859 N N . MET B 1 414 ? -43.281 7.465 5.789 1 74.94 414 MET B N 1
ATOM 8860 C CA . MET B 1 414 ? -43.062 6.887 4.465 1 74.94 414 MET B CA 1
ATOM 8861 C C . MET B 1 414 ? -44.375 6.332 3.895 1 74.94 414 MET B C 1
ATOM 8863 O O . MET B 1 414 ? -44.562 6.312 2.676 1 74.94 414 MET B O 1
ATOM 8867 N N . GLN B 1 415 ? -45.25 5.961 4.773 1 72.88 415 GLN B N 1
ATOM 8868 C CA . GLN B 1 415 ? -46.531 5.441 4.348 1 72.88 415 GLN B CA 1
ATOM 8869 C C . GLN B 1 415 ? -47.375 6.52 3.648 1 72.88 415 GLN B C 1
ATOM 8871 O O . GLN B 1 415 ? -48.219 6.211 2.822 1 72.88 415 GLN B O 1
ATOM 8876 N N . THR B 1 416 ? -47.031 7.707 3.982 1 70.75 416 THR B N 1
ATOM 8877 C CA . THR B 1 416 ? -47.719 8.797 3.299 1 70.75 416 THR B CA 1
ATOM 8878 C C . THR B 1 416 ? -47.375 8.82 1.816 1 70.75 416 THR B C 1
ATOM 8880 O O . THR B 1 416 ? -48.125 9.328 0.993 1 70.75 416 THR B O 1
ATOM 8883 N N . TRP B 1 417 ? -46.25 8.242 1.59 1 65.94 417 TRP B N 1
ATOM 8884 C CA . TRP B 1 417 ? -45.781 8.211 0.208 1 65.94 417 TRP B CA 1
ATOM 8885 C C . TRP B 1 417 ? -46.25 6.938 -0.493 1 65.94 417 TRP B C 1
ATOM 8887 O O . TRP B 1 417 ? -46.406 6.914 -1.717 1 65.94 417 TRP B O 1
ATOM 8897 N N . GLY B 1 418 ? -46.469 5.883 0.285 1 66.31 418 GLY B N 1
ATOM 8898 C CA . GLY B 1 418 ? -46.938 4.609 -0.242 1 66.31 418 GLY B CA 1
ATOM 8899 C C . GLY B 1 418 ? -47.188 3.578 0.837 1 66.31 418 GLY B C 1
ATOM 8900 O O . GLY B 1 418 ? -46.781 3.754 1.986 1 66.31 418 GLY B O 1
ATOM 8901 N N . ASN B 1 419 ? -47.969 2.564 0.458 1 68.62 419 ASN B N 1
ATOM 8902 C CA . ASN B 1 419 ? -48.25 1.502 1.414 1 68.62 419 ASN B CA 1
ATOM 8903 C C . ASN B 1 419 ? -47.031 0.612 1.647 1 68.62 419 ASN B C 1
ATOM 8905 O O . ASN B 1 419 ? -46.375 0.202 0.695 1 68.62 419 ASN B O 1
ATOM 8909 N N . LEU B 1 420 ? -46.625 0.542 2.891 1 75.75 420 LEU B N 1
ATOM 8910 C CA . LEU B 1 420 ? -45.469 -0.278 3.275 1 75.75 420 LEU B CA 1
ATOM 8911 C C . LEU B 1 420 ? -45.906 -1.517 4.043 1 75.75 420 LEU B C 1
ATOM 8913 O O . LEU B 1 420 ? -47 -1.514 4.66 1 75.75 420 LEU B O 1
ATOM 8917 N N . THR B 1 421 ? -45.156 -2.539 3.895 1 79.88 421 THR B N 1
ATOM 8918 C CA . THR B 1 421 ? -45.375 -3.697 4.754 1 79.88 421 THR B CA 1
ATOM 8919 C C . THR B 1 421 ? -45.156 -3.332 6.219 1 79.88 421 THR B C 1
ATOM 8921 O O . THR B 1 421 ? -44.469 -2.348 6.52 1 79.88 421 THR B O 1
ATOM 8924 N N . PRO B 1 422 ? -45.75 -4.07 7.012 1 82.25 422 PRO B N 1
ATOM 8925 C CA . PRO B 1 422 ? -45.625 -3.752 8.438 1 82.25 422 PRO B CA 1
ATOM 8926 C C . PRO B 1 422 ? -44.156 -3.773 8.906 1 82.25 422 PRO B C 1
ATOM 8928 O O . PRO B 1 422 ? -43.375 -4.543 8.383 1 82.25 422 PRO B O 1
ATOM 8931 N N . LEU B 1 423 ? -44 -2.98 9.82 1 87.81 423 LEU B N 1
ATOM 8932 C CA . LEU B 1 423 ? -42.688 -2.852 10.406 1 87.81 423 LEU B CA 1
ATOM 8933 C C . LEU B 1 423 ? -42.25 -4.148 11.094 1 87.81 423 LEU B C 1
ATOM 8935 O O . LEU B 1 423 ? -43.062 -4.758 11.812 1 87.81 423 LEU B O 1
ATOM 8939 N N . ARG B 1 424 ? -41.062 -4.52 10.828 1 87.44 424 ARG B N 1
ATOM 8940 C CA . ARG B 1 424 ? -40.531 -5.75 11.406 1 87.44 424 ARG B CA 1
ATOM 8941 C C . ARG B 1 424 ? -39.688 -5.461 12.641 1 87.44 424 ARG B C 1
ATOM 8943 O O . ARG B 1 424 ? -38.875 -4.531 12.641 1 87.44 424 ARG B O 1
ATOM 8950 N N . ASP B 1 425 ? -39.906 -6.309 13.602 1 89.12 425 ASP B N 1
ATOM 8951 C CA . ASP B 1 425 ? -39.094 -6.215 14.812 1 89.12 425 ASP B CA 1
ATOM 8952 C C . ASP B 1 425 ? -37.875 -7.117 14.719 1 89.12 425 ASP B C 1
ATOM 8954 O O . ASP B 1 425 ? -37.75 -8.07 15.492 1 89.12 425 ASP B O 1
ATOM 8958 N N . SER B 1 426 ? -37.125 -6.938 13.719 1 89.44 426 SER B N 1
ATOM 8959 C CA . SER B 1 426 ? -35.875 -7.684 13.469 1 89.44 426 SER B CA 1
ATOM 8960 C C . SER B 1 426 ? -34.719 -6.75 13.125 1 89.44 426 SER B C 1
ATOM 8962 O O . SER B 1 426 ? -34.938 -5.574 12.828 1 89.44 426 SER B O 1
ATOM 8964 N N . VAL B 1 427 ? -33.625 -7.281 13.266 1 89.19 427 VAL B N 1
ATOM 8965 C CA . VAL B 1 427 ? -32.438 -6.492 12.984 1 89.19 427 VAL B CA 1
ATOM 8966 C C . VAL B 1 427 ? -32.375 -6.117 11.508 1 89.19 427 VAL B C 1
ATOM 8968 O O . VAL B 1 427 ? -31.938 -5.027 11.148 1 89.19 427 VAL B O 1
ATOM 8971 N N . TYR B 1 428 ? -32.938 -7.09 10.719 1 90.69 428 TYR B N 1
ATOM 8972 C CA . TYR B 1 428 ? -33.031 -6.809 9.289 1 90.69 428 TYR B CA 1
ATOM 8973 C C . TYR B 1 428 ? -34.438 -6.332 8.906 1 90.69 428 TYR B C 1
ATOM 8975 O O . TYR B 1 428 ? -35.406 -6.945 9.289 1 90.69 428 TYR B O 1
ATOM 8983 N N . ALA B 1 429 ? -34.469 -5.293 8.148 1 87.44 429 ALA B N 1
ATOM 8984 C CA . ALA B 1 429 ? -35.75 -4.711 7.762 1 87.44 429 ALA B CA 1
ATOM 8985 C C . ALA B 1 429 ? -36.469 -5.598 6.746 1 87.44 429 ALA B C 1
ATOM 8987 O O . ALA B 1 429 ? -37.719 -5.617 6.695 1 87.44 429 ALA B O 1
ATOM 8988 N N . ARG B 1 430 ? -35.656 -6.348 5.941 1 89.94 430 ARG B N 1
ATOM 8989 C CA . ARG B 1 430 ? -36.25 -7.148 4.871 1 89.94 430 ARG B CA 1
ATOM 8990 C C . ARG B 1 430 ? -36.031 -8.641 5.129 1 89.94 430 ARG B C 1
ATOM 8992 O O . ARG B 1 430 ? -35.094 -9.031 5.82 1 89.94 430 ARG B O 1
ATOM 8999 N N . ARG B 1 431 ? -36.906 -9.375 4.543 1 90.62 431 ARG B N 1
ATOM 9000 C CA . ARG B 1 431 ? -36.781 -10.82 4.637 1 90.62 431 ARG B CA 1
ATOM 9001 C C . ARG B 1 431 ? -35.594 -11.328 3.822 1 90.62 431 ARG B C 1
ATOM 9003 O O . ARG B 1 431 ? -35.094 -10.617 2.949 1 90.62 431 ARG B O 1
ATOM 9010 N N . PHE B 1 432 ? -35.25 -12.477 4.086 1 92.75 432 PHE B N 1
ATOM 9011 C CA . PHE B 1 432 ? -34.031 -13.055 3.496 1 92.75 432 PHE B CA 1
ATOM 9012 C C . PHE B 1 432 ? -34.188 -13.156 1.98 1 92.75 432 PHE B C 1
ATOM 9014 O O . PHE B 1 432 ? -33.219 -12.898 1.247 1 92.75 432 PHE B O 1
ATOM 9021 N N . ARG B 1 433 ? -35.344 -13.531 1.458 1 92.94 433 ARG B N 1
ATOM 9022 C CA . ARG B 1 433 ? -35.531 -13.688 0.022 1 92.94 433 ARG B CA 1
ATOM 9023 C C . ARG B 1 433 ? -35.312 -12.367 -0.708 1 92.94 433 ARG B C 1
ATOM 9025 O O . ARG B 1 433 ? -34.75 -12.336 -1.798 1 92.94 433 ARG B O 1
ATOM 9032 N N . THR B 1 434 ? -35.75 -11.32 -0.099 1 91.44 434 THR B N 1
ATOM 9033 C CA . THR B 1 434 ? -35.594 -10.008 -0.717 1 91.44 434 THR B CA 1
ATOM 9034 C C . THR B 1 434 ? -34.125 -9.562 -0.649 1 91.44 434 THR B C 1
ATOM 9036 O O . THR B 1 434 ? -33.625 -8.938 -1.583 1 91.44 434 THR B O 1
ATOM 9039 N N . GLN B 1 435 ? -33.531 -9.906 0.491 1 93.62 435 GLN B N 1
ATOM 9040 C CA . GLN B 1 435 ? -32.094 -9.602 0.604 1 93.62 435 GLN B CA 1
ATOM 9041 C C . GLN B 1 435 ? -31.312 -10.266 -0.514 1 93.62 435 GLN B C 1
ATOM 9043 O O . GLN B 1 435 ? -30.484 -9.625 -1.165 1 93.62 435 GLN B O 1
ATOM 9048 N N . LEU B 1 436 ? -31.688 -11.484 -0.722 1 94.56 436 LEU B N 1
ATOM 9049 C CA . LEU B 1 436 ? -31 -12.273 -1.733 1 94.56 436 LEU B CA 1
ATOM 9050 C C . LEU B 1 436 ? -31.172 -11.664 -3.119 1 94.56 436 LEU B C 1
ATOM 9052 O O . LEU B 1 436 ? -30.219 -11.539 -3.881 1 94.56 436 LEU B O 1
ATOM 9056 N N . TRP B 1 437 ? -32.312 -11.281 -3.391 1 93.69 437 TRP B N 1
ATOM 9057 C CA . TRP B 1 437 ? -32.625 -10.758 -4.719 1 93.69 437 TRP B CA 1
ATOM 9058 C C . TRP B 1 437 ? -31.938 -9.414 -4.945 1 93.69 437 TRP B C 1
ATOM 9060 O O . TRP B 1 437 ? -31.406 -9.156 -6.023 1 93.69 437 TRP B O 1
ATOM 9070 N N . VAL B 1 438 ? -31.922 -8.562 -3.957 1 93.56 438 VAL B N 1
ATOM 9071 C CA . VAL B 1 438 ? -31.359 -7.223 -4.086 1 93.56 438 VAL B CA 1
ATOM 9072 C C . VAL B 1 438 ? -29.844 -7.32 -4.223 1 93.56 438 VAL B C 1
ATOM 9074 O O . VAL B 1 438 ? -29.25 -6.648 -5.066 1 93.56 438 VAL B O 1
ATOM 9077 N N . VAL B 1 439 ? -29.25 -8.172 -3.441 1 94.94 439 VAL B N 1
ATOM 9078 C CA . VAL B 1 439 ? -27.797 -8.352 -3.498 1 94.94 439 VAL B CA 1
ATOM 9079 C C . VAL B 1 439 ? -27.406 -9.016 -4.82 1 94.94 439 VAL B C 1
ATOM 9081 O O . VAL B 1 439 ? -26.422 -8.633 -5.445 1 94.94 439 VAL B O 1
ATOM 9084 N N . PHE B 1 440 ? -28.234 -9.961 -5.285 1 94.75 440 PHE B N 1
ATOM 9085 C CA . PHE B 1 440 ? -28 -10.633 -6.555 1 94.75 440 PHE B CA 1
ATOM 9086 C C . PHE B 1 440 ? -28.062 -9.641 -7.711 1 94.75 440 PHE B C 1
ATOM 9088 O O . PHE B 1 440 ? -27.219 -9.656 -8.602 1 94.75 440 PHE B O 1
ATOM 9095 N N . LYS B 1 441 ? -29.078 -8.852 -7.668 1 93.88 441 LYS B N 1
ATOM 9096 C CA . LYS B 1 441 ? -29.234 -7.848 -8.719 1 93.88 441 LYS B CA 1
ATOM 9097 C C . LYS B 1 441 ? -28.047 -6.895 -8.758 1 93.88 441 LYS B C 1
ATOM 9099 O O . LYS B 1 441 ? -27.562 -6.539 -9.836 1 93.88 441 LYS B O 1
ATOM 9104 N N . ARG B 1 442 ? -27.578 -6.473 -7.641 1 93.31 442 ARG B N 1
ATOM 9105 C CA . ARG B 1 442 ? -26.422 -5.582 -7.582 1 93.31 442 ARG B CA 1
ATOM 9106 C C . ARG B 1 442 ? -25.188 -6.273 -8.117 1 93.31 442 ARG B C 1
ATOM 9108 O O . ARG B 1 442 ? -24.406 -5.676 -8.867 1 93.31 442 ARG B O 1
ATOM 9115 N N . GLN B 1 443 ? -25.031 -7.477 -7.738 1 91.69 443 GLN B N 1
ATOM 9116 C CA . GLN B 1 443 ? -23.875 -8.227 -8.203 1 91.69 443 GLN B CA 1
ATOM 9117 C C . GLN B 1 443 ? -23.906 -8.391 -9.727 1 91.69 443 GLN B C 1
ATOM 9119 O O . GLN B 1 443 ? -22.859 -8.367 -10.375 1 91.69 443 GLN B O 1
ATOM 9124 N N . LEU B 1 444 ? -25.062 -8.602 -10.25 1 90.88 444 LEU B N 1
ATOM 9125 C CA . LEU B 1 444 ? -25.219 -8.719 -11.695 1 90.88 444 LEU B CA 1
ATOM 9126 C C . LEU B 1 444 ? -24.828 -7.418 -12.391 1 90.88 444 LEU B C 1
ATOM 9128 O O . LEU B 1 444 ? -24.172 -7.438 -13.43 1 90.88 444 LEU B O 1
ATOM 9132 N N . ILE B 1 445 ? -25.188 -6.32 -11.766 1 91.44 445 ILE B N 1
ATOM 9133 C CA . ILE B 1 445 ? -24.859 -5.016 -12.328 1 91.44 445 ILE B CA 1
ATOM 9134 C C . ILE B 1 445 ? -23.359 -4.781 -12.273 1 91.44 445 ILE B C 1
ATOM 9136 O O . ILE B 1 445 ? -22.75 -4.336 -13.258 1 91.44 445 ILE B O 1
ATOM 9140 N N . LEU B 1 446 ? -22.75 -5.086 -11.188 1 89.38 446 LEU B N 1
ATOM 9141 C CA . LEU B 1 446 ? -21.328 -4.883 -11 1 89.38 446 LEU B CA 1
ATOM 9142 C C . LEU B 1 446 ? -20.516 -5.742 -11.977 1 89.38 446 LEU B C 1
ATOM 9144 O O . LEU B 1 446 ? -19.562 -5.27 -12.578 1 89.38 446 LEU B O 1
ATOM 9148 N N . ARG B 1 447 ? -20.953 -6.941 -12.156 1 86.31 447 ARG B N 1
ATOM 9149 C CA . ARG B 1 447 ? -20.25 -7.859 -13.039 1 86.31 447 ARG B CA 1
ATOM 9150 C C . ARG B 1 447 ? -20.391 -7.445 -14.5 1 86.31 447 ARG B C 1
ATOM 9152 O O . ARG B 1 447 ? -19.453 -7.562 -15.281 1 86.31 447 ARG B O 1
ATOM 9159 N N . SER B 1 448 ? -21.531 -7.004 -14.883 1 86.31 448 SER B N 1
ATOM 9160 C CA . SER B 1 448 ? -21.797 -6.613 -16.266 1 86.31 448 SER B CA 1
ATOM 9161 C C . SER B 1 448 ? -21.031 -5.344 -16.641 1 86.31 448 SER B C 1
ATOM 9163 O O . SER B 1 448 ? -20.688 -5.141 -17.812 1 86.31 448 SER B O 1
ATOM 9165 N N . ARG B 1 449 ? -20.75 -4.5 -15.617 1 87.06 449 ARG B N 1
ATOM 9166 C CA . ARG B 1 449 ? -20.109 -3.215 -15.906 1 87.06 449 ARG B CA 1
ATOM 9167 C C . ARG B 1 449 ? -18.594 -3.309 -15.773 1 87.06 449 ARG B C 1
ATOM 9169 O O . ARG B 1 449 ? -17.875 -2.449 -16.281 1 87.06 449 ARG B O 1
ATOM 9176 N N . ASP B 1 450 ? -18.141 -4.25 -15.016 1 79 450 ASP B N 1
ATOM 9177 C CA . ASP B 1 450 ? -16.703 -4.473 -14.961 1 79 450 ASP B CA 1
ATOM 9178 C C . ASP B 1 450 ? -16.219 -5.191 -16.219 1 79 450 ASP B C 1
ATOM 9180 O O . ASP B 1 450 ? -15.93 -6.391 -16.172 1 79 450 ASP B O 1
ATOM 9184 N N . LYS B 1 451 ? -16.016 -4.559 -17.266 1 73.25 451 LYS B N 1
ATOM 9185 C CA . LYS B 1 451 ? -15.742 -5.098 -18.594 1 73.25 451 LYS B CA 1
ATOM 9186 C C . LYS B 1 451 ? -14.375 -5.766 -18.641 1 73.25 451 LYS B C 1
ATOM 9188 O O . LYS B 1 451 ? -14.211 -6.812 -19.281 1 73.25 451 LYS B O 1
ATOM 9193 N N . SER B 1 452 ? -13.5 -5.254 -17.859 1 70.69 452 SER B N 1
ATOM 9194 C CA . SER B 1 452 ? -12.133 -5.762 -17.984 1 70.69 452 SER B CA 1
ATOM 9195 C C . SER B 1 452 ? -12.023 -7.176 -17.438 1 70.69 452 SER B C 1
ATOM 9197 O O . SER B 1 452 ? -11.414 -8.047 -18.062 1 70.69 452 SER B O 1
ATOM 9199 N N . GLY B 1 453 ? -12.703 -7.41 -16.359 1 72.12 453 GLY B N 1
ATOM 9200 C CA . GLY B 1 453 ? -12.594 -8.719 -15.742 1 72.12 453 GLY B CA 1
ATOM 9201 C C . GLY B 1 453 ? -13.383 -9.797 -16.469 1 72.12 453 GLY B C 1
ATOM 9202 O O . GLY B 1 453 ? -12.875 -10.891 -16.719 1 72.12 453 GLY B O 1
ATOM 9203 N N . PHE B 1 454 ? -14.523 -9.453 -16.938 1 76.19 454 PHE B N 1
ATOM 9204 C CA . PHE B 1 454 ? -15.406 -10.414 -17.609 1 76.19 454 PHE B CA 1
ATOM 9205 C C . PHE B 1 454 ? -14.891 -10.758 -19 1 76.19 454 PHE B C 1
ATOM 9207 O O . PHE B 1 454 ? -14.867 -11.922 -19.391 1 76.19 454 PHE B O 1
ATOM 9214 N N . LEU B 1 455 ? -14.406 -9.781 -19.672 1 78.62 455 LEU B N 1
ATOM 9215 C CA . LEU B 1 455 ? -13.891 -10.008 -21.016 1 78.62 455 LEU B CA 1
ATOM 9216 C C . LEU B 1 455 ? -12.586 -10.805 -20.969 1 78.62 455 LEU B C 1
ATOM 9218 O O . LEU B 1 455 ? -12.352 -11.656 -21.828 1 78.62 455 LEU B O 1
ATOM 9222 N N . ALA B 1 456 ? -11.836 -10.508 -20.016 1 76.44 456 ALA B N 1
ATOM 9223 C CA . ALA B 1 456 ? -10.594 -11.258 -19.859 1 76.44 456 ALA B CA 1
ATOM 9224 C C . ALA B 1 456 ? -10.875 -12.742 -19.609 1 76.44 456 ALA B C 1
ATOM 9226 O O . ALA B 1 456 ? -10.188 -13.609 -20.141 1 76.44 456 ALA B O 1
ATOM 9227 N N . ASP B 1 457 ? -11.844 -12.984 -18.844 1 82.38 457 ASP B N 1
ATOM 9228 C CA . ASP B 1 457 ? -12.219 -14.359 -18.531 1 82.38 457 ASP B CA 1
ATOM 9229 C C . ASP B 1 457 ? -12.734 -15.086 -19.766 1 82.38 457 ASP B C 1
ATOM 9231 O O . ASP B 1 457 ? -12.383 -16.234 -20.016 1 82.38 457 ASP B O 1
ATOM 9235 N N . LEU B 1 458 ? -13.516 -14.398 -20.562 1 83.69 458 LEU B N 1
ATOM 9236 C CA . LEU B 1 458 ? -14.07 -14.977 -21.781 1 83.69 458 LEU B CA 1
ATOM 9237 C C . LEU B 1 458 ? -12.969 -15.234 -22.812 1 83.69 458 LEU B C 1
ATOM 9239 O O . LEU B 1 458 ? -12.938 -16.297 -23.422 1 83.69 458 LEU B O 1
ATOM 9243 N N . LEU B 1 459 ? -12.086 -14.305 -22.891 1 82.94 459 LEU B N 1
ATOM 9244 C CA . LEU B 1 459 ? -11 -14.445 -23.844 1 82.94 459 LEU B CA 1
ATOM 9245 C C . LEU B 1 459 ? -10.023 -15.531 -23.391 1 82.94 459 LEU B C 1
ATOM 9247 O O . LEU B 1 459 ? -9.484 -16.281 -24.219 1 82.94 459 LEU B O 1
ATOM 9251 N N . GLY B 1 460 ? -9.836 -15.5 -22.141 1 80.25 460 GLY B N 1
ATOM 9252 C CA . GLY B 1 460 ? -9 -16.562 -21.594 1 80.25 460 GLY B CA 1
ATOM 9253 C C . GLY B 1 460 ? -9.586 -17.953 -21.828 1 80.25 460 GLY B C 1
ATOM 9254 O O . GLY B 1 460 ? -8.852 -18.891 -22.156 1 80.25 460 GLY B O 1
ATOM 9255 N N . GLY B 1 461 ? -10.898 -18.062 -21.688 1 83.38 461 GLY B N 1
ATOM 9256 C CA . GLY B 1 461 ? -11.578 -19.328 -21.953 1 83.38 461 GLY B CA 1
ATOM 9257 C C . GLY B 1 461 ? -11.5 -19.734 -23.406 1 83.38 461 GLY B C 1
ATOM 9258 O O . GLY B 1 461 ? -11.281 -20.922 -23.719 1 83.38 461 GLY B O 1
ATOM 9259 N N . LEU B 1 462 ? -11.594 -18.766 -24.266 1 86.88 462 LEU B N 1
ATOM 9260 C CA . LEU B 1 462 ? -11.523 -19.047 -25.688 1 86.88 462 LEU B CA 1
ATOM 9261 C C . LEU B 1 462 ? -10.109 -19.453 -26.094 1 86.88 462 LEU B C 1
ATOM 9263 O O . LEU B 1 462 ? -9.93 -20.391 -26.875 1 86.88 462 LEU B O 1
ATOM 9267 N N . ALA B 1 463 ? -9.203 -18.688 -25.562 1 85.44 463 ALA B N 1
ATOM 9268 C CA . ALA B 1 463 ? -7.812 -19.016 -25.859 1 85.44 463 ALA B CA 1
ATOM 9269 C C . ALA B 1 463 ? -7.461 -20.422 -25.391 1 85.44 463 ALA B C 1
ATOM 9271 O O . ALA B 1 463 ? -6.789 -21.172 -26.094 1 85.44 463 ALA B O 1
ATOM 9272 N N . LYS B 1 464 ? -7.867 -20.766 -24.266 1 84.38 464 LYS B N 1
ATOM 9273 C CA . LYS B 1 464 ? -7.637 -22.094 -23.719 1 84.38 464 LYS B CA 1
ATOM 9274 C C . LYS B 1 464 ? -8.312 -23.172 -24.578 1 84.38 464 LYS B C 1
ATOM 9276 O O . LYS B 1 464 ? -7.742 -24.234 -24.828 1 84.38 464 LYS B O 1
ATOM 9281 N N . ALA B 1 465 ? -9.539 -22.859 -25 1 86.94 465 ALA B N 1
ATOM 9282 C CA . ALA B 1 465 ? -10.289 -23.797 -25.828 1 86.94 465 ALA B CA 1
ATOM 9283 C C . ALA B 1 465 ? -9.578 -24.047 -27.156 1 86.94 465 ALA B C 1
ATOM 9285 O O . ALA B 1 465 ? -9.523 -25.172 -27.641 1 86.94 465 ALA B O 1
ATOM 9286 N N . LEU B 1 466 ? -9.016 -23.031 -27.656 1 85.44 466 LEU B N 1
ATOM 9287 C CA . LEU B 1 466 ? -8.328 -23.156 -28.938 1 85.44 466 LEU B CA 1
ATOM 9288 C C . LEU B 1 466 ? -7.031 -23.938 -28.781 1 85.44 466 LEU B C 1
ATOM 9290 O O . LEU B 1 466 ? -6.711 -24.781 -29.625 1 85.44 466 LEU B O 1
ATOM 9294 N N . VAL B 1 467 ? -6.395 -23.672 -27.75 1 82.38 467 VAL B N 1
ATOM 9295 C CA . VAL B 1 467 ? -5.129 -24.359 -27.516 1 82.38 467 VAL B CA 1
ATOM 9296 C C . VAL B 1 467 ? -5.379 -25.844 -27.297 1 82.38 467 VAL B C 1
ATOM 9298 O O . VAL B 1 467 ? -4.742 -26.688 -27.938 1 82.38 467 VAL B O 1
ATOM 9301 N N . VAL B 1 468 ? -6.293 -26.156 -26.438 1 82.69 468 VAL B N 1
ATOM 9302 C CA . VAL B 1 468 ? -6.613 -27.547 -26.156 1 82.69 468 VAL B CA 1
ATOM 9303 C C . VAL B 1 468 ? -7.227 -28.203 -27.375 1 82.69 468 VAL B C 1
ATOM 9305 O O . VAL B 1 468 ? -6.945 -29.375 -27.672 1 82.69 468 VAL B O 1
ATOM 9308 N N . GLY B 1 469 ? -8.016 -27.406 -28.078 1 83.25 469 GLY B N 1
ATOM 9309 C CA . GLY B 1 469 ? -8.656 -27.938 -29.281 1 83.25 469 GLY B CA 1
ATOM 9310 C C . GLY B 1 469 ? -7.672 -28.312 -30.359 1 83.25 469 GLY B C 1
ATOM 9311 O O . GLY B 1 469 ? -7.848 -29.328 -31.047 1 83.25 469 GLY B O 1
ATOM 9312 N N . VAL B 1 470 ? -6.684 -27.562 -30.438 1 83.5 470 VAL B N 1
ATOM 9313 C CA . VAL B 1 470 ? -5.695 -27.828 -31.484 1 83.5 470 VAL B CA 1
ATOM 9314 C C . VAL B 1 470 ? -4.887 -29.078 -31.125 1 83.5 470 VAL B C 1
ATOM 9316 O O . VAL B 1 470 ? -4.539 -29.875 -32 1 83.5 470 VAL B O 1
ATOM 9319 N N . VAL B 1 471 ? -4.637 -29.297 -29.938 1 83.06 471 VAL B N 1
ATOM 9320 C CA . VAL B 1 471 ? -3.838 -30.438 -29.5 1 83.06 471 VAL B CA 1
ATOM 9321 C C . VAL B 1 471 ? -4.605 -31.734 -29.75 1 83.06 471 VAL B C 1
ATOM 9323 O O . VAL B 1 471 ? -4.012 -32.75 -30.141 1 83.06 471 VAL B O 1
ATOM 9326 N N . TYR B 1 472 ? -5.895 -31.703 -29.625 1 85.88 472 TYR B N 1
ATOM 9327 C CA . TYR B 1 472 ? -6.672 -32.938 -29.688 1 85.88 472 TYR B CA 1
ATOM 9328 C C . TYR B 1 472 ? -7.629 -32.938 -30.875 1 85.88 472 TYR B C 1
ATOM 9330 O O . TYR B 1 472 ? -8.719 -33.5 -30.797 1 85.88 472 TYR B O 1
ATOM 9338 N N . MET B 1 473 ? -7.254 -32.312 -31.891 1 85.81 473 MET B N 1
ATOM 9339 C CA . MET B 1 473 ? -8.094 -32.156 -33.062 1 85.81 473 MET B CA 1
ATOM 9340 C C . MET B 1 473 ? -8.367 -33.5 -33.719 1 85.81 473 MET B C 1
ATOM 9342 O O . MET B 1 473 ? -9.422 -33.719 -34.344 1 85.81 473 MET B O 1
ATOM 9346 N N . ARG B 1 474 ? -7.48 -34.562 -33.594 1 80.38 474 ARG B N 1
ATOM 9347 C CA . ARG B 1 474 ? -7.633 -35.844 -34.281 1 80.38 474 ARG B CA 1
ATOM 9348 C C . ARG B 1 474 ? -8.039 -36.938 -33.281 1 80.38 474 ARG B C 1
ATOM 9350 O O . ARG B 1 474 ? -7.871 -38.125 -33.594 1 80.38 474 ARG B O 1
ATOM 9357 N N . THR B 1 475 ? -8.594 -36.562 -32.219 1 85.25 475 THR B N 1
ATOM 9358 C CA . THR B 1 475 ? -8.883 -37.531 -31.141 1 85.25 475 THR B CA 1
ATOM 9359 C C . THR B 1 475 ? -9.984 -38.5 -31.562 1 85.25 475 THR B C 1
ATOM 9361 O O . THR B 1 475 ? -9.953 -39.656 -31.203 1 85.25 475 THR B O 1
ATOM 9364 N N . GLY B 1 476 ? -10.93 -38.062 -32.344 1 82.81 476 GLY B N 1
ATOM 9365 C CA . GLY B 1 476 ? -12.023 -38.906 -32.812 1 82.81 476 GLY B CA 1
ATOM 9366 C C . GLY B 1 476 ? -11.57 -40.062 -33.656 1 82.81 476 GLY B C 1
ATOM 9367 O O . GLY B 1 476 ? -12.258 -41.094 -33.75 1 82.81 476 GLY B O 1
ATOM 9368 N N . GLU B 1 477 ? -10.367 -39.875 -34.219 1 81.94 477 GLU B N 1
ATOM 9369 C CA . GLU B 1 477 ? -9.859 -40.906 -35.125 1 81.94 477 GLU B CA 1
ATOM 9370 C C . GLU B 1 477 ? -8.891 -41.844 -34.438 1 81.94 477 GLU B C 1
ATOM 9372 O O . GLU B 1 477 ? -8.438 -42.812 -35.031 1 81.94 477 GLU B O 1
ATOM 9377 N N . LEU B 1 478 ? -8.758 -41.594 -33.188 1 84.25 478 LEU B N 1
ATOM 9378 C CA . LEU B 1 478 ? -7.742 -42.344 -32.469 1 84.25 478 LEU B CA 1
ATOM 9379 C C . LEU B 1 478 ? -8.383 -43.406 -31.578 1 84.25 478 LEU B C 1
ATOM 9381 O O . LEU B 1 478 ? -9.609 -43.531 -31.547 1 84.25 478 LEU B O 1
ATOM 9385 N N . GLY B 1 479 ? -7.527 -44.156 -30.906 1 80.69 479 GLY B N 1
ATOM 9386 C CA . GLY B 1 479 ? -7.988 -45.281 -30.094 1 80.69 479 GLY B CA 1
ATOM 9387 C C . GLY B 1 479 ? -8.508 -44.844 -28.734 1 80.69 479 GLY B C 1
ATOM 9388 O O . GLY B 1 479 ? -8.562 -43.656 -28.422 1 80.69 479 GLY B O 1
ATOM 9389 N N . ALA B 1 480 ? -9.023 -45.875 -27.984 1 83.62 480 ALA B N 1
ATOM 9390 C CA . ALA B 1 480 ? -9.688 -45.625 -26.703 1 83.62 480 ALA B CA 1
ATOM 9391 C C . ALA B 1 480 ? -8.727 -45 -25.688 1 83.62 480 ALA B C 1
ATOM 9393 O O . ALA B 1 480 ? -9.125 -44.188 -24.875 1 83.62 480 ALA B O 1
ATOM 9394 N N . ALA B 1 481 ? -7.477 -45.375 -25.719 1 77.19 481 ALA B N 1
ATOM 9395 C CA . ALA B 1 481 ? -6.492 -44.875 -24.781 1 77.19 481 ALA B CA 1
ATOM 9396 C C . ALA B 1 481 ? -6.258 -43.375 -25 1 77.19 481 ALA B C 1
ATOM 9398 O O . ALA B 1 481 ? -6.168 -42.594 -24.031 1 77.19 481 ALA B O 1
ATOM 9399 N N . GLN B 1 482 ? -6.148 -43 -26.266 1 81.69 482 GLN B N 1
ATOM 9400 C CA . GLN B 1 482 ? -5.922 -41.594 -26.594 1 81.69 482 GLN B CA 1
ATOM 9401 C C . GLN B 1 482 ? -7.156 -40.75 -26.297 1 81.69 482 GLN B C 1
ATOM 9403 O O . GLN B 1 482 ? -7.043 -39.594 -25.891 1 81.69 482 GLN B O 1
ATOM 9408 N N . GLN B 1 483 ? -8.281 -41.344 -26.469 1 87.88 483 GLN B N 1
ATOM 9409 C CA . GLN B 1 483 ? -9.508 -40.625 -26.141 1 87.88 483 GLN B CA 1
ATOM 9410 C C . GLN B 1 483 ? -9.648 -40.438 -24.625 1 87.88 483 GLN B C 1
ATOM 9412 O O . GLN B 1 483 ? -10.125 -39.406 -24.172 1 87.88 483 GLN B O 1
ATOM 9417 N N . THR B 1 484 ? -9.297 -41.5 -23.938 1 86.88 484 THR B N 1
ATOM 9418 C CA . THR B 1 484 ? -9.32 -41.375 -22.484 1 86.88 484 THR B CA 1
ATOM 9419 C C . THR B 1 484 ? -8.328 -40.312 -22 1 86.88 484 THR B C 1
ATOM 9421 O O . THR B 1 484 ? -8.586 -39.594 -21.031 1 86.88 484 THR B O 1
ATOM 9424 N N . ALA B 1 485 ? -7.156 -40.25 -22.625 1 83.88 485 ALA B N 1
ATOM 9425 C CA . ALA B 1 485 ? -6.18 -39.188 -22.312 1 83.88 485 ALA B CA 1
ATOM 9426 C C . ALA B 1 485 ? -6.766 -37.812 -22.531 1 83.88 485 ALA B C 1
ATOM 9428 O O . ALA B 1 485 ? -6.465 -36.875 -21.797 1 83.88 485 ALA B O 1
ATOM 9429 N N . PHE B 1 486 ? -7.555 -37.75 -23.531 1 87.25 486 PHE B N 1
ATOM 9430 C CA . PHE B 1 486 ? -8.242 -36.469 -23.797 1 87.25 486 PHE B CA 1
ATOM 9431 C C . PHE B 1 486 ? -9.188 -36.125 -22.656 1 87.25 486 PHE B C 1
ATOM 9433 O O . PHE B 1 486 ? -9.211 -34.969 -22.203 1 87.25 486 PHE B O 1
ATOM 9440 N N . PHE B 1 487 ? -9.961 -37.125 -22.219 1 90.56 487 PHE B N 1
ATOM 9441 C CA . PHE B 1 487 ? -10.875 -36.875 -21.109 1 90.56 487 PHE B CA 1
ATOM 9442 C C . PHE B 1 487 ? -10.102 -36.469 -19.859 1 90.56 487 PHE B C 1
ATOM 9444 O O . PHE B 1 487 ? -10.539 -35.594 -19.109 1 90.56 487 PHE B O 1
ATOM 9451 N N . PHE B 1 488 ? -9.055 -37.031 -19.641 1 87.56 488 PHE B N 1
ATOM 9452 C CA . PHE B 1 488 ? -8.219 -36.719 -18.5 1 87.56 488 PHE B CA 1
ATOM 9453 C C . PHE B 1 488 ? -7.723 -35.281 -18.547 1 87.56 488 PHE B C 1
ATOM 9455 O O . PHE B 1 488 ? -7.82 -34.531 -17.578 1 87.56 488 PHE B O 1
ATOM 9462 N N . MET B 1 489 ? -7.199 -34.969 -19.688 1 85.81 489 MET B N 1
ATOM 9463 C CA . MET B 1 489 ? -6.664 -33.625 -19.828 1 85.81 489 MET B CA 1
ATOM 9464 C C . MET B 1 489 ? -7.773 -32.562 -19.719 1 85.81 489 MET B C 1
ATOM 9466 O O . MET B 1 489 ? -7.555 -31.484 -19.203 1 85.81 489 MET B O 1
ATOM 9470 N N . LEU B 1 490 ? -8.875 -32.906 -20.297 1 89.31 490 LEU B N 1
ATOM 9471 C CA . LEU B 1 490 ? -10.039 -32.031 -20.172 1 89.31 490 LEU B CA 1
ATOM 9472 C C . LEU B 1 490 ? -10.398 -31.828 -18.703 1 89.31 490 LEU B C 1
ATOM 9474 O O . LEU B 1 490 ? -10.625 -30.703 -18.281 1 89.31 490 LEU B O 1
ATOM 9478 N N . CYS B 1 491 ? -10.43 -32.844 -17.922 1 90.38 491 CYS B N 1
ATOM 9479 C CA . CYS B 1 491 ? -10.773 -32.75 -16.516 1 90.38 491 CYS B CA 1
ATOM 9480 C C . CYS B 1 491 ? -9.719 -31.984 -15.742 1 90.38 491 CYS B C 1
ATOM 9482 O O . CYS B 1 491 ? -10.047 -31.219 -14.828 1 90.38 491 CYS B O 1
ATOM 9484 N N . MET B 1 492 ? -8.523 -32.219 -16.109 1 87.81 492 MET B N 1
ATOM 9485 C CA . MET B 1 492 ? -7.449 -31.484 -15.461 1 87.81 492 MET B CA 1
ATOM 9486 C C . MET B 1 492 ? -7.578 -29.984 -15.719 1 87.81 492 MET B C 1
ATOM 9488 O O . MET B 1 492 ? -7.391 -29.172 -14.805 1 87.81 492 MET B O 1
ATOM 9492 N N . THR B 1 493 ? -7.867 -29.656 -16.906 1 86.88 493 THR B N 1
ATOM 9493 C CA . THR B 1 493 ? -8.031 -28.25 -17.266 1 86.88 493 THR B CA 1
ATOM 9494 C C . THR B 1 493 ? -9.195 -27.641 -16.484 1 86.88 493 THR B C 1
ATOM 9496 O O . THR B 1 493 ? -9.094 -26.5 -16 1 86.88 493 THR B O 1
ATOM 9499 N N . CYS B 1 494 ? -10.242 -28.391 -16.391 1 89.38 494 CYS B N 1
ATOM 9500 C CA . CYS B 1 494 ? -11.406 -27.906 -15.664 1 89.38 494 CYS B CA 1
ATOM 9501 C C . CYS B 1 494 ? -11.078 -27.734 -14.18 1 89.38 494 CYS B C 1
ATOM 9503 O O . CYS B 1 494 ? -11.547 -26.781 -13.555 1 89.38 494 CYS B O 1
ATOM 9505 N N . ALA B 1 495 ? -10.336 -28.594 -13.68 1 88.5 495 ALA B N 1
ATOM 9506 C CA . ALA B 1 495 ? -10.008 -28.562 -12.258 1 88.5 495 ALA B CA 1
ATOM 9507 C C . ALA B 1 495 ? -9.109 -27.359 -11.93 1 88.5 495 ALA B C 1
ATOM 9509 O O . ALA B 1 495 ? -9.25 -26.75 -10.875 1 88.5 495 ALA B O 1
ATOM 9510 N N . ILE B 1 496 ? -8.242 -27.031 -12.797 1 84.81 496 ILE B N 1
ATOM 9511 C CA . ILE B 1 496 ? -7.266 -25.969 -12.555 1 84.81 496 ILE B CA 1
ATOM 9512 C C . ILE B 1 496 ? -7.914 -24.609 -12.789 1 84.81 496 ILE B C 1
ATOM 9514 O O . ILE B 1 496 ? -7.555 -23.625 -12.148 1 84.81 496 ILE B O 1
ATOM 9518 N N . ASP B 1 497 ? -8.867 -24.469 -13.586 1 84.38 497 ASP B N 1
ATOM 9519 C CA . ASP B 1 497 ? -9.477 -23.219 -14.031 1 84.38 497 ASP B CA 1
ATOM 9520 C C . ASP B 1 497 ? -10.117 -22.469 -12.859 1 84.38 497 ASP B C 1
ATOM 9522 O O . ASP B 1 497 ? -10.188 -21.25 -12.867 1 84.38 497 ASP B O 1
ATOM 9526 N N . GLY B 1 498 ? -10.531 -23.141 -11.891 1 83.81 498 GLY B N 1
ATOM 9527 C CA . GLY B 1 498 ? -11.219 -22.516 -10.773 1 83.81 498 GLY B CA 1
ATOM 9528 C C . GLY B 1 498 ? -10.312 -21.641 -9.922 1 83.81 498 GLY B C 1
ATOM 9529 O O . GLY B 1 498 ? -10.789 -20.812 -9.148 1 83.81 498 GLY B O 1
ATOM 9530 N N . LEU B 1 499 ? -9.016 -21.766 -10.141 1 82.81 499 LEU B N 1
ATOM 9531 C CA . LEU B 1 499 ? -8.062 -21 -9.352 1 82.81 499 LEU B CA 1
ATOM 9532 C C . LEU B 1 499 ? -8.227 -19.5 -9.602 1 82.81 499 LEU B C 1
ATOM 9534 O O . LEU B 1 499 ? -7.926 -18.688 -8.727 1 82.81 499 LEU B O 1
ATOM 9538 N N . LYS B 1 500 ? -8.797 -19.078 -10.656 1 81.44 500 LYS B N 1
ATOM 9539 C CA . LYS B 1 500 ? -8.898 -17.688 -11.07 1 81.44 500 LYS B CA 1
ATOM 9540 C C . LYS B 1 500 ? -9.938 -16.938 -10.242 1 81.44 500 LYS B C 1
ATOM 9542 O O . LYS B 1 500 ? -9.93 -15.703 -10.188 1 81.44 500 LYS B O 1
ATOM 9547 N N . SER B 1 501 ? -10.82 -17.641 -9.57 1 81.12 501 SER B N 1
ATOM 9548 C CA . SER B 1 501 ? -11.914 -17 -8.852 1 81.12 501 SER B CA 1
ATOM 9549 C C . SER B 1 501 ? -11.477 -16.547 -7.465 1 81.12 501 SER B C 1
ATOM 9551 O O . SER B 1 501 ? -12.156 -15.742 -6.828 1 81.12 501 SER B O 1
ATOM 9553 N N . MET B 1 502 ? -10.352 -17 -7.031 1 86.56 502 MET B N 1
ATOM 9554 C CA . MET B 1 502 ? -9.977 -16.797 -5.633 1 86.56 502 MET B CA 1
ATOM 9555 C C . MET B 1 502 ? -9.625 -15.344 -5.363 1 86.56 502 MET B C 1
ATOM 9557 O O . MET B 1 502 ? -10.102 -14.758 -4.387 1 86.56 502 MET B O 1
ATOM 9561 N N . PRO B 1 503 ? -8.891 -14.68 -6.242 1 80.75 503 PRO B N 1
ATOM 9562 C CA . PRO B 1 503 ? -8.555 -13.281 -5.945 1 80.75 503 PRO B CA 1
ATOM 9563 C C . PRO B 1 503 ? -9.773 -12.367 -5.973 1 80.75 503 PRO B C 1
ATOM 9565 O O . PRO B 1 503 ? -9.805 -11.359 -5.254 1 80.75 503 PRO B O 1
ATOM 9568 N N . ALA B 1 504 ? -10.742 -12.68 -6.684 1 78.69 504 ALA B N 1
ATOM 9569 C CA . ALA B 1 504 ? -11.922 -11.828 -6.816 1 78.69 504 ALA B CA 1
ATOM 9570 C C . ALA B 1 504 ? -12.695 -11.758 -5.5 1 78.69 504 ALA B C 1
ATOM 9572 O O . ALA B 1 504 ? -13.141 -10.68 -5.094 1 78.69 504 ALA B O 1
ATOM 9573 N N . ILE B 1 505 ? -12.836 -12.852 -4.887 1 82.75 505 ILE B N 1
ATOM 9574 C CA . ILE B 1 505 ? -13.602 -12.875 -3.646 1 82.75 505 ILE B CA 1
ATOM 9575 C C . ILE B 1 505 ? -12.812 -12.18 -2.539 1 82.75 505 ILE B C 1
ATOM 9577 O O . ILE B 1 505 ? -13.391 -11.523 -1.67 1 82.75 505 ILE B O 1
ATOM 9581 N N . ILE B 1 506 ? -11.562 -12.344 -2.59 1 85 506 ILE B N 1
ATOM 9582 C CA . ILE B 1 506 ? -10.711 -11.742 -1.569 1 85 506 ILE B CA 1
ATOM 9583 C C . ILE B 1 506 ? -10.711 -10.227 -1.727 1 85 506 ILE B C 1
ATOM 9585 O O . ILE B 1 506 ? -10.703 -9.492 -0.735 1 85 506 ILE B O 1
ATOM 9589 N N . GLY B 1 507 ? -10.867 -9.773 -2.852 1 80.56 507 GLY B N 1
ATOM 9590 C CA . GLY B 1 507 ? -10.906 -8.344 -3.117 1 80.56 507 GLY B CA 1
ATOM 9591 C C . GLY B 1 507 ? -12.195 -7.691 -2.656 1 80.56 507 GLY B C 1
ATOM 9592 O O . GLY B 1 507 ? -12.211 -6.504 -2.318 1 80.56 507 GLY B O 1
ATOM 9593 N N . GLU B 1 508 ? -13.289 -8.43 -2.549 1 85.94 508 GLU B N 1
ATOM 9594 C CA . GLU B 1 508 ? -14.594 -7.879 -2.182 1 85.94 508 GLU B CA 1
ATOM 9595 C C . GLU B 1 508 ? -14.852 -8.039 -0.687 1 85.94 508 GLU B C 1
ATOM 9597 O O . GLU B 1 508 ? -15.836 -7.5 -0.164 1 85.94 508 GLU B O 1
ATOM 9602 N N . ARG B 1 509 ? -13.977 -8.648 -0.094 1 87.19 509 ARG B N 1
ATOM 9603 C CA . ARG B 1 509 ? -14.188 -9 1.308 1 87.19 509 ARG B CA 1
ATOM 9604 C C . ARG B 1 509 ? -14.352 -7.746 2.164 1 87.19 509 ARG B C 1
ATOM 9606 O O . ARG B 1 509 ? -15.203 -7.703 3.057 1 87.19 509 ARG B O 1
ATOM 9613 N N . SER B 1 510 ? -13.664 -6.75 1.897 1 84.81 510 SER B N 1
ATOM 9614 C CA . SER B 1 510 ? -13.719 -5.535 2.703 1 84.81 510 SER B CA 1
ATOM 9615 C C . SER B 1 510 ? -15.062 -4.836 2.559 1 84.81 510 SER B C 1
ATOM 9617 O O . SER B 1 510 ? -15.617 -4.336 3.539 1 84.81 510 SER B O 1
ATOM 9619 N N . ILE B 1 511 ? -15.594 -4.805 1.43 1 89.88 511 ILE B N 1
ATOM 9620 C CA . ILE B 1 511 ? -16.875 -4.16 1.177 1 89.88 511 ILE B CA 1
ATOM 9621 C C . ILE B 1 511 ? -17.984 -4.918 1.905 1 89.88 511 ILE B C 1
ATOM 9623 O O . ILE B 1 511 ? -18.828 -4.312 2.572 1 89.88 511 ILE B O 1
ATOM 9627 N N . VAL B 1 512 ? -17.906 -6.23 1.874 1 90.06 512 VAL B N 1
ATOM 9628 C CA . VAL B 1 512 ? -18.938 -7.074 2.471 1 90.06 512 VAL B CA 1
ATOM 9629 C C . VAL B 1 512 ? -18.875 -6.961 3.992 1 90.06 512 VAL B C 1
ATOM 9631 O O . VAL B 1 512 ? -19.922 -6.91 4.656 1 90.06 512 VAL B O 1
ATOM 9634 N N . LYS B 1 513 ? -17.734 -6.871 4.469 1 86.62 513 LYS B N 1
ATOM 9635 C CA . LYS B 1 513 ? -17.578 -6.75 5.914 1 86.62 513 LYS B CA 1
ATOM 9636 C C . LYS B 1 513 ? -18.141 -5.422 6.418 1 86.62 513 LYS B C 1
ATOM 9638 O O . LYS B 1 513 ? -18.781 -5.375 7.473 1 86.62 513 LYS B O 1
ATOM 9643 N N . MET B 1 514 ? -17.938 -4.387 5.734 1 87.69 514 MET B N 1
ATOM 9644 C CA . MET B 1 514 ? -18.438 -3.074 6.125 1 87.69 514 MET B CA 1
ATOM 9645 C C . MET B 1 514 ? -19.953 -3.025 6.031 1 87.69 514 MET B C 1
ATOM 9647 O O . MET B 1 514 ? -20.625 -2.461 6.902 1 87.69 514 MET B O 1
ATOM 9651 N N . GLU B 1 515 ? -20.406 -3.664 5 1 89.38 515 GLU B N 1
ATOM 9652 C CA . GLU B 1 515 ? -21.859 -3.68 4.824 1 89.38 515 GLU B CA 1
ATOM 9653 C C . GLU B 1 515 ? -22.531 -4.574 5.855 1 89.38 515 GLU B C 1
ATOM 9655 O O . GLU B 1 515 ? -23.656 -4.293 6.301 1 89.38 515 GLU B O 1
ATOM 9660 N N . ALA B 1 516 ? -21.844 -5.566 6.211 1 85.56 516 ALA B N 1
ATOM 9661 C CA . ALA B 1 516 ? -22.359 -6.445 7.258 1 85.56 516 ALA B CA 1
ATOM 9662 C C . ALA B 1 516 ? -22.359 -5.746 8.609 1 85.56 516 ALA B C 1
ATOM 9664 O O . ALA B 1 516 ? -23.266 -5.953 9.43 1 85.56 516 ALA B O 1
ATOM 9665 N N . ALA B 1 517 ? -21.406 -4.965 8.766 1 82.88 517 ALA B N 1
ATOM 9666 C CA . ALA B 1 517 ? -21.328 -4.223 10.023 1 82.88 517 ALA B CA 1
ATOM 9667 C C . ALA B 1 517 ? -22.469 -3.227 10.156 1 82.88 517 ALA B C 1
ATOM 9669 O O . ALA B 1 517 ? -22.906 -2.912 11.266 1 82.88 517 ALA B O 1
ATOM 9670 N N . GLU B 1 518 ? -22.969 -2.824 9.055 1 87.94 518 GLU B N 1
ATOM 9671 C CA . GLU B 1 518 ? -24.109 -1.905 9.047 1 87.94 518 GLU B CA 1
ATOM 9672 C C . GLU B 1 518 ? -25.422 -2.664 9.055 1 87.94 518 GLU B C 1
ATOM 9674 O O . GLU B 1 518 ? -26.5 -2.055 9.016 1 87.94 518 GLU B O 1
ATOM 9679 N N . VAL B 1 519 ? -25.391 -3.979 9.07 1 87.81 519 VAL B N 1
ATOM 9680 C CA . VAL B 1 519 ? -26.547 -4.859 9.133 1 87.81 519 VAL B CA 1
ATOM 9681 C C . VAL B 1 519 ? -27.469 -4.598 7.941 1 87.81 519 VAL B C 1
ATOM 9683 O O . VAL B 1 519 ? -28.672 -4.414 8.109 1 87.81 519 VAL B O 1
ATOM 9686 N N . LEU B 1 520 ? -26.891 -4.422 6.836 1 90.12 520 LEU B N 1
ATOM 9687 C CA . LEU B 1 520 ? -27.672 -4.219 5.625 1 90.12 520 LEU B CA 1
ATOM 9688 C C . LEU B 1 520 ? -28.328 -5.52 5.18 1 90.12 520 LEU B C 1
ATOM 9690 O O . LEU B 1 520 ? -29.516 -5.539 4.859 1 90.12 520 LEU B O 1
ATOM 9694 N N . TYR B 1 521 ? -27.531 -6.551 5.137 1 92.56 521 TYR B N 1
ATOM 9695 C CA . TYR B 1 521 ? -27.984 -7.887 4.758 1 92.56 521 TYR B CA 1
ATOM 9696 C C . TYR B 1 521 ? -27.172 -8.961 5.48 1 92.56 521 TYR B C 1
ATOM 9698 O O . TYR B 1 521 ? -26.156 -8.664 6.105 1 92.56 521 TYR B O 1
ATOM 9706 N N . SER B 1 522 ? -27.734 -10.07 5.387 1 91.81 522 SER B N 1
ATOM 9707 C CA . SER B 1 522 ? -27.047 -11.203 5.996 1 91.81 522 SER B CA 1
ATOM 9708 C C . SER B 1 522 ? -25.844 -11.641 5.156 1 91.81 522 SER B C 1
ATOM 9710 O O . SER B 1 522 ? -25.875 -11.539 3.926 1 91.81 522 SER B O 1
ATOM 9712 N N . GLU B 1 523 ? -24.812 -12.141 5.809 1 89.56 523 GLU B N 1
ATOM 9713 C CA . GLU B 1 523 ? -23.625 -12.617 5.105 1 89.56 523 GLU B CA 1
ATOM 9714 C C . GLU B 1 523 ? -23.953 -13.781 4.18 1 89.56 523 GLU B C 1
ATOM 9716 O O . GLU B 1 523 ? -23.344 -13.938 3.119 1 89.56 523 GLU B O 1
ATOM 9721 N N . TRP B 1 524 ? -24.984 -14.508 4.496 1 90.44 524 TRP B N 1
ATOM 9722 C CA . TRP B 1 524 ? -25.391 -15.648 3.688 1 90.44 524 TRP B CA 1
ATOM 9723 C C . TRP B 1 524 ? -26.016 -15.188 2.369 1 90.44 524 TRP B C 1
ATOM 9725 O O . TRP B 1 524 ? -25.875 -15.859 1.346 1 90.44 524 TRP B O 1
ATOM 9735 N N . ALA B 1 525 ? -26.672 -14.062 2.463 1 93.19 525 ALA B N 1
ATOM 9736 C CA . ALA B 1 525 ? -27.25 -13.531 1.234 1 93.19 525 ALA B CA 1
ATOM 9737 C C . ALA B 1 525 ? -26.172 -13.172 0.224 1 93.19 525 ALA B C 1
ATOM 9739 O O . ALA B 1 525 ? -26.328 -13.398 -0.978 1 93.19 525 ALA B O 1
ATOM 9740 N N . TYR B 1 526 ? -25.078 -12.742 0.709 1 91.88 526 TYR B N 1
ATOM 9741 C CA . TYR B 1 526 ? -23.969 -12.398 -0.18 1 91.88 526 TYR B CA 1
ATOM 9742 C C . TYR B 1 526 ? -23.312 -13.656 -0.735 1 91.88 526 TYR B C 1
ATOM 9744 O O . TYR B 1 526 ? -23.062 -13.75 -1.937 1 91.88 526 TYR B O 1
ATOM 9752 N N . ILE B 1 527 ? -23.078 -14.617 0.158 1 88.12 527 ILE B N 1
ATOM 9753 C CA . ILE B 1 527 ? -22.375 -15.836 -0.232 1 88.12 527 ILE B CA 1
ATOM 9754 C C . ILE B 1 527 ? -23.188 -16.578 -1.304 1 88.12 527 ILE B C 1
ATOM 9756 O O . ILE B 1 527 ? -22.625 -17.031 -2.301 1 88.12 527 ILE B O 1
ATOM 9760 N N . PHE B 1 528 ? -24.422 -16.609 -1.128 1 90.06 528 PHE B N 1
ATOM 9761 C CA . PHE B 1 528 ? -25.281 -17.297 -2.092 1 90.06 528 PHE B CA 1
ATOM 9762 C C . PHE B 1 528 ? -25.344 -16.516 -3.402 1 90.06 528 PHE B C 1
ATOM 9764 O O . PHE B 1 528 ? -25.281 -17.109 -4.484 1 90.06 528 PHE B O 1
ATOM 9771 N N . SER B 1 529 ? -25.484 -15.211 -3.268 1 92.06 529 SER B N 1
ATOM 9772 C CA . SER B 1 529 ? -25.562 -14.391 -4.477 1 92.06 529 SER B CA 1
ATOM 9773 C C . SER B 1 529 ? -24.266 -14.445 -5.262 1 92.06 529 SER B C 1
ATOM 9775 O O . SER B 1 529 ? -24.266 -14.609 -6.48 1 92.06 529 SER B O 1
ATOM 9777 N N . PHE B 1 530 ? -23.188 -14.383 -4.566 1 88.81 530 PHE B N 1
ATOM 9778 C CA . PHE B 1 530 ? -21.891 -14.453 -5.207 1 88.81 530 PHE B CA 1
ATOM 9779 C C . PHE B 1 530 ? -21.641 -15.836 -5.805 1 88.81 530 PHE B C 1
ATOM 9781 O O . PHE B 1 530 ? -21.125 -15.953 -6.918 1 88.81 530 PHE B O 1
ATOM 9788 N N . GLY B 1 531 ? -22.016 -16.828 -5.062 1 87.44 531 GLY B N 1
ATOM 9789 C CA . GLY B 1 531 ? -21.859 -18.188 -5.523 1 87.44 531 GLY B CA 1
ATOM 9790 C C . GLY B 1 531 ? -22.625 -18.5 -6.789 1 87.44 531 GLY B C 1
ATOM 9791 O O . GLY B 1 531 ? -22.094 -19.078 -7.73 1 87.44 531 GLY B O 1
ATOM 9792 N N . VAL B 1 532 ? -23.828 -18.062 -6.824 1 88.88 532 VAL B N 1
ATOM 9793 C CA . VAL B 1 532 ? -24.688 -18.312 -7.977 1 88.88 532 VAL B CA 1
ATOM 9794 C C . VAL B 1 532 ? -24.156 -17.578 -9.195 1 88.88 532 VAL B C 1
ATOM 9796 O O . VAL B 1 532 ? -24.062 -18.156 -10.289 1 88.88 532 VAL B O 1
ATOM 9799 N N . LEU B 1 533 ? -23.781 -16.375 -9 1 89 533 LEU B N 1
ATOM 9800 C CA . LEU B 1 533 ? -23.281 -15.602 -10.133 1 89 533 LEU B CA 1
ATOM 9801 C C . LEU B 1 533 ? -21.938 -16.156 -10.625 1 89 533 LEU B C 1
ATOM 9803 O O . LEU B 1 533 ? -21.688 -16.188 -11.836 1 89 533 LEU B O 1
ATOM 9807 N N . ASN B 1 534 ? -21.156 -16.484 -9.711 1 87.38 534 ASN B N 1
ATOM 9808 C CA . ASN B 1 534 ? -19.875 -17.078 -10.086 1 87.38 534 ASN B CA 1
ATOM 9809 C C . ASN B 1 534 ? -20.062 -18.391 -10.844 1 87.38 534 ASN B C 1
ATOM 9811 O O . ASN B 1 534 ? -19.344 -18.672 -11.797 1 87.38 534 ASN B O 1
ATOM 9815 N N . THR B 1 535 ? -21 -19.141 -10.422 1 88.38 535 THR B N 1
ATOM 9816 C CA . THR B 1 535 ? -21.312 -20.406 -11.086 1 88.38 535 THR B CA 1
ATOM 9817 C C . THR B 1 535 ? -21.891 -20.156 -12.477 1 88.38 535 THR B C 1
ATOM 9819 O O . THR B 1 535 ? -21.547 -20.859 -13.43 1 88.38 535 THR B O 1
ATOM 9822 N N . LEU B 1 536 ? -22.719 -19.141 -12.57 1 88.69 536 LEU B N 1
ATOM 9823 C CA . LEU B 1 536 ? -23.297 -18.797 -13.867 1 88.69 536 LEU B CA 1
ATOM 9824 C C . LEU B 1 536 ? -22.219 -18.344 -14.844 1 88.69 536 LEU B C 1
ATOM 9826 O O . LEU B 1 536 ? -22.234 -18.719 -16.016 1 88.69 536 LEU B O 1
ATOM 9830 N N . GLN B 1 537 ? -21.344 -17.594 -14.375 1 88.19 537 GLN B N 1
ATOM 9831 C CA . GLN B 1 537 ? -20.234 -17.141 -15.219 1 88.19 537 GLN B CA 1
ATOM 9832 C C . GLN B 1 537 ? -19.344 -18.328 -15.617 1 88.19 537 GLN B C 1
ATOM 9834 O O . GLN B 1 537 ? -18.922 -18.422 -16.766 1 88.19 537 GLN B O 1
ATOM 9839 N N . MET B 1 538 ? -19.016 -19.109 -14.688 1 88.94 538 MET B N 1
ATOM 9840 C CA . MET B 1 538 ? -18.234 -20.312 -14.961 1 88.94 538 MET B CA 1
ATOM 9841 C C . MET B 1 538 ? -18.906 -21.172 -16.016 1 88.94 538 MET B C 1
ATOM 9843 O O . MET B 1 538 ? -18.25 -21.688 -16.922 1 88.94 538 MET B O 1
ATOM 9847 N N . LEU B 1 539 ? -20.266 -21.312 -15.875 1 91.38 539 LEU B N 1
ATOM 9848 C CA . LEU B 1 539 ? -21.031 -22.109 -16.812 1 91.38 539 LEU B CA 1
ATOM 9849 C C . LEU B 1 539 ? -20.938 -21.531 -18.234 1 91.38 539 LEU B C 1
ATOM 9851 O O . LEU B 1 539 ? -20.844 -22.281 -19.203 1 91.38 539 LEU B O 1
ATOM 9855 N N . LEU B 1 540 ? -20.953 -20.281 -18.312 1 91.06 540 LEU B N 1
ATOM 9856 C CA . LEU B 1 540 ? -20.875 -19.625 -19.625 1 91.06 540 LEU B CA 1
ATOM 9857 C C . LEU B 1 540 ? -19.516 -19.875 -20.281 1 91.06 540 LEU B C 1
ATOM 9859 O O . LEU B 1 540 ? -19.453 -20.312 -21.438 1 91.06 540 LEU B O 1
ATOM 9863 N N . VAL B 1 541 ? -18.484 -19.656 -19.609 1 89.62 541 VAL B N 1
ATOM 9864 C CA . VAL B 1 541 ? -17.141 -19.844 -20.141 1 89.62 541 VAL B CA 1
ATOM 9865 C C . VAL B 1 541 ? -16.906 -21.328 -20.422 1 89.62 541 VAL B C 1
ATOM 9867 O O . VAL B 1 541 ? -16.297 -21.688 -21.422 1 89.62 541 VAL B O 1
ATOM 9870 N N . HIS B 1 542 ? -17.375 -22.125 -19.484 1 92.31 542 HIS B N 1
ATOM 9871 C CA . HIS B 1 542 ? -17.234 -23.562 -19.609 1 92.31 542 HIS B CA 1
ATOM 9872 C C . HIS B 1 542 ? -17.969 -24.078 -20.844 1 92.31 542 HIS B C 1
ATOM 9874 O O . HIS B 1 542 ? -17.484 -24.969 -21.547 1 92.31 542 HIS B O 1
ATOM 9880 N N . SER B 1 543 ? -19.156 -23.531 -21.109 1 93.06 543 SER B N 1
ATOM 9881 C CA . SER B 1 543 ? -19.922 -23.938 -22.281 1 93.06 543 SER B CA 1
ATOM 9882 C C . SER B 1 543 ? -19.172 -23.609 -23.578 1 93.06 543 SER B C 1
ATOM 9884 O O . SER B 1 543 ? -19.141 -24.422 -24.5 1 93.06 543 SER B O 1
ATOM 9886 N N . ILE B 1 544 ? -18.609 -22.484 -23.594 1 90.19 544 ILE B N 1
ATOM 9887 C CA . ILE B 1 544 ? -17.828 -22.109 -24.766 1 90.19 544 ILE B CA 1
ATOM 9888 C C . ILE B 1 544 ? -16.625 -23.016 -24.891 1 90.19 544 ILE B C 1
ATOM 9890 O O . ILE B 1 544 ? -16.328 -23.516 -25.984 1 90.19 544 ILE B O 1
ATOM 9894 N N . PHE B 1 545 ? -16 -23.281 -23.891 1 91.06 545 PHE B N 1
ATOM 9895 C CA . PHE B 1 545 ? -14.805 -24.125 -23.859 1 91.06 545 PHE B CA 1
ATOM 9896 C C . PHE B 1 545 ? -15.109 -25.531 -24.359 1 91.06 545 PHE B C 1
ATOM 9898 O O . PHE B 1 545 ? -14.445 -26.016 -25.266 1 91.06 545 PHE B O 1
ATOM 9905 N N . ILE B 1 546 ? -16.172 -26.109 -23.828 1 92.19 546 ILE B N 1
ATOM 9906 C CA . ILE B 1 546 ? -16.484 -27.5 -24.156 1 92.19 546 ILE B CA 1
ATOM 9907 C C . ILE B 1 546 ? -17 -27.578 -25.594 1 92.19 546 ILE B C 1
ATOM 9909 O O . ILE B 1 546 ? -16.703 -28.531 -26.312 1 92.19 546 ILE B O 1
ATOM 9913 N N . THR B 1 547 ? -17.766 -26.609 -26.016 1 92.12 547 THR B N 1
ATOM 9914 C CA . THR B 1 547 ? -18.328 -26.641 -27.359 1 92.12 547 THR B CA 1
ATOM 9915 C C . THR B 1 547 ? -17.219 -26.531 -28.406 1 92.12 547 THR B C 1
ATOM 9917 O O . THR B 1 547 ? -17.203 -27.281 -29.391 1 92.12 547 THR B O 1
ATOM 9920 N N . VAL B 1 548 ? -16.359 -25.609 -28.188 1 90.88 548 VAL B N 1
ATOM 9921 C CA . VAL B 1 548 ? -15.242 -25.438 -29.125 1 90.88 548 VAL B CA 1
ATOM 9922 C C . VAL B 1 548 ? -14.367 -26.688 -29.109 1 90.88 548 VAL B C 1
ATOM 9924 O O . VAL B 1 548 ? -13.953 -27.172 -30.156 1 90.88 548 VAL B O 1
ATOM 9927 N N . LEU B 1 549 ? -14.125 -27.188 -27.938 1 88.12 549 LEU B N 1
ATOM 9928 C CA . LEU B 1 549 ? -13.289 -28.375 -27.797 1 88.12 549 LEU B CA 1
ATOM 9929 C C . LEU B 1 549 ? -13.922 -29.578 -28.484 1 88.12 549 LEU B C 1
ATOM 9931 O O . LEU B 1 549 ? -13.242 -30.328 -29.203 1 88.12 549 LEU B O 1
ATOM 9935 N N . PHE B 1 550 ? -15.188 -29.75 -28.297 1 86.5 550 PHE B N 1
ATOM 9936 C CA . PHE B 1 550 ? -15.883 -30.891 -28.906 1 86.5 550 PHE B CA 1
ATOM 9937 C C . PHE B 1 550 ? -15.961 -30.734 -30.422 1 86.5 550 PHE B C 1
ATOM 9939 O O . PHE B 1 550 ? -15.852 -31.719 -31.156 1 86.5 550 PHE B O 1
ATOM 9946 N N . ALA B 1 551 ? -16.109 -29.531 -30.859 1 89 551 ALA B N 1
ATOM 9947 C CA . ALA B 1 551 ? -16.172 -29.281 -32.281 1 89 551 ALA B CA 1
ATOM 9948 C C . ALA B 1 551 ? -14.836 -29.578 -32.969 1 89 551 ALA B C 1
ATOM 9950 O O . ALA B 1 551 ? -14.805 -30.031 -34.125 1 89 551 ALA B O 1
ATOM 9951 N N . MET B 1 552 ? -13.844 -29.453 -32.25 1 89.31 552 MET B N 1
ATOM 9952 C CA . MET B 1 552 ? -12.516 -29.641 -32.844 1 89.31 552 MET B CA 1
ATOM 9953 C C . MET B 1 552 ? -12.016 -31.062 -32.625 1 89.31 552 MET B C 1
ATOM 9955 O O . MET B 1 552 ? -11.156 -31.531 -33.344 1 89.31 552 MET B O 1
ATOM 9959 N N . SER B 1 553 ? -12.438 -31.797 -31.672 1 87.62 553 SER B N 1
ATOM 9960 C CA . SER B 1 553 ? -11.891 -33.094 -31.25 1 87.62 553 SER B CA 1
ATOM 9961 C C . SER B 1 553 ? -12.289 -34.188 -32.219 1 87.62 553 SER B C 1
ATOM 9963 O O . SER B 1 553 ? -11.609 -35.219 -32.312 1 87.62 553 SER B O 1
ATOM 9965 N N . GLY B 1 554 ? -13.383 -34.062 -32.969 1 85.62 554 GLY B N 1
ATOM 9966 C CA . GLY B 1 554 ? -13.852 -35.094 -33.906 1 85.62 554 GLY B CA 1
ATOM 9967 C C . GLY B 1 554 ? -14.617 -36.219 -33.219 1 85.62 554 GLY B C 1
ATOM 9968 O O . GLY B 1 554 ? -14.969 -37.219 -33.875 1 85.62 554 GLY B O 1
ATOM 9969 N N . LEU B 1 555 ? -14.797 -36.125 -31.938 1 89 555 LEU B N 1
ATOM 9970 C CA . LEU B 1 555 ? -15.617 -37.125 -31.25 1 89 555 LEU B CA 1
ATOM 9971 C C . LEU B 1 555 ? -17.062 -37.062 -31.719 1 89 555 LEU B C 1
ATOM 9973 O O . LEU B 1 555 ? -17.5 -36.062 -32.281 1 89 555 LEU B O 1
ATOM 9977 N N . ARG B 1 556 ? -17.703 -38.219 -31.5 1 89.19 556 ARG B N 1
ATOM 9978 C CA . ARG B 1 556 ? -19.094 -38.25 -31.922 1 89.19 556 ARG B CA 1
ATOM 9979 C C . ARG B 1 556 ? -19.953 -37.281 -31.078 1 89.19 556 ARG B C 1
ATOM 9981 O O . ARG B 1 556 ? -19.828 -37.281 -29.859 1 89.19 556 ARG B O 1
ATOM 9988 N N . TRP B 1 557 ? -20.797 -36.5 -31.656 1 90.25 557 TRP B N 1
ATOM 9989 C CA . TRP B 1 557 ? -21.594 -35.469 -31.016 1 90.25 557 TRP B CA 1
ATOM 9990 C C . TRP B 1 557 ? -22.609 -36.062 -30.031 1 90.25 557 TRP B C 1
ATOM 9992 O O . TRP B 1 557 ? -23.125 -35.375 -29.156 1 90.25 557 TRP B O 1
ATOM 10002 N N . GLN B 1 558 ? -22.891 -37.344 -30.109 1 89.56 558 GLN B N 1
ATOM 10003 C CA . GLN B 1 558 ? -23.812 -38 -29.188 1 89.56 558 GLN B CA 1
ATOM 10004 C C . GLN B 1 558 ? -23.266 -37.969 -27.766 1 89.56 558 GLN B C 1
ATOM 10006 O O . GLN B 1 558 ? -24.047 -38.031 -26.797 1 89.56 558 GLN B O 1
ATOM 10011 N N . MET B 1 559 ? -21.938 -37.812 -27.656 1 91.12 559 MET B N 1
ATOM 10012 C CA . MET B 1 559 ? -21.297 -37.844 -26.344 1 91.12 559 MET B CA 1
ATOM 10013 C C . MET B 1 559 ? -21.234 -36.438 -25.766 1 91.12 559 MET B C 1
ATOM 10015 O O . MET B 1 559 ? -20.828 -36.25 -24.625 1 91.12 559 MET B O 1
ATOM 10019 N N . TYR B 1 560 ? -21.75 -35.469 -26.453 1 93.12 560 TYR B N 1
ATOM 10020 C CA . TYR B 1 560 ? -21.609 -34.094 -26.062 1 93.12 560 TYR B CA 1
ATOM 10021 C C . TYR B 1 560 ? -22.297 -33.812 -24.719 1 93.12 560 TYR B C 1
ATOM 10023 O O . TYR B 1 560 ? -21.719 -33.188 -23.828 1 93.12 560 TYR B O 1
ATOM 10031 N N . ALA B 1 561 ? -23.516 -34.281 -24.578 1 93.31 561 ALA B N 1
ATOM 10032 C CA . ALA B 1 561 ? -24.312 -34.031 -23.375 1 93.31 561 ALA B CA 1
ATOM 10033 C C . ALA B 1 561 ? -23.656 -34.625 -22.141 1 93.31 561 ALA B C 1
ATOM 10035 O O . ALA B 1 561 ? -23.656 -34.031 -21.062 1 93.31 561 ALA B O 1
ATOM 10036 N N . ASP B 1 562 ? -23.094 -35.812 -22.281 1 92.31 562 ASP B N 1
ATOM 10037 C CA . ASP B 1 562 ? -22.469 -36.469 -21.156 1 92.31 562 ASP B CA 1
ATOM 10038 C C . ASP B 1 562 ? -21.172 -35.781 -20.75 1 92.31 562 ASP B C 1
ATOM 10040 O O . ASP B 1 562 ? -20.922 -35.531 -19.578 1 92.31 562 ASP B O 1
ATOM 10044 N N . VAL B 1 563 ? -20.359 -35.5 -21.766 1 93.12 563 VAL B N 1
ATOM 10045 C CA . VAL B 1 563 ? -19.094 -34.844 -21.484 1 93.12 563 VAL B CA 1
ATOM 10046 C C . VAL B 1 563 ? -19.359 -33.469 -20.859 1 93.12 563 VAL B C 1
ATOM 10048 O O . VAL B 1 563 ? -18.688 -33.062 -19.922 1 93.12 563 VAL B O 1
ATOM 10051 N N . TYR B 1 564 ? -20.359 -32.781 -21.344 1 94.25 564 TYR B N 1
ATOM 10052 C CA . TYR B 1 564 ? -20.719 -31.469 -20.828 1 94.25 564 TYR B CA 1
ATOM 10053 C C . TYR B 1 564 ? -21.188 -31.562 -19.375 1 94.25 564 TYR B C 1
ATOM 10055 O O . TYR B 1 564 ? -20.781 -30.766 -18.531 1 94.25 564 TYR B O 1
ATOM 10063 N N . LEU B 1 565 ? -21.984 -32.469 -19.094 1 93.44 565 LEU B N 1
ATOM 10064 C CA . LEU B 1 565 ? -22.578 -32.625 -17.766 1 93.44 565 LEU B CA 1
ATOM 10065 C C . LEU B 1 565 ? -21.5 -32.906 -16.734 1 93.44 565 LEU B C 1
ATOM 10067 O O . LEU B 1 565 ? -21.391 -32.219 -15.719 1 93.44 565 LEU B O 1
ATOM 10071 N N . TRP B 1 566 ? -20.703 -33.938 -17.016 1 92.19 566 TRP B N 1
ATOM 10072 C CA . TRP B 1 566 ? -19.75 -34.375 -16.016 1 92.19 566 TRP B CA 1
ATOM 10073 C C . TRP B 1 566 ? -18.609 -33.375 -15.867 1 92.19 566 TRP B C 1
ATOM 10075 O O . TRP B 1 566 ? -18.078 -33.188 -14.773 1 92.19 566 TRP B O 1
ATOM 10085 N N . SER B 1 567 ? -18.219 -32.781 -16.984 1 94 567 SER B N 1
ATOM 10086 C CA . SER B 1 567 ? -17.188 -31.75 -16.891 1 94 567 SER B CA 1
ATOM 10087 C C . SER B 1 567 ? -17.703 -30.531 -16.125 1 94 567 SER B C 1
ATOM 10089 O O . SER B 1 567 ? -16.953 -29.891 -15.383 1 94 567 SER B O 1
ATOM 10091 N N . THR B 1 568 ? -18.969 -30.172 -16.281 1 93.31 568 THR B N 1
ATOM 10092 C CA . THR B 1 568 ? -19.578 -29.047 -15.586 1 93.31 568 THR B CA 1
ATOM 10093 C C . THR B 1 568 ? -19.656 -29.312 -14.086 1 93.31 568 THR B C 1
ATOM 10095 O O . THR B 1 568 ? -19.359 -28.438 -13.281 1 93.31 568 THR B O 1
ATOM 10098 N N . LEU B 1 569 ? -20.047 -30.484 -13.789 1 91.06 569 LEU B N 1
ATOM 10099 C CA . LEU B 1 569 ? -20.156 -30.844 -12.375 1 91.06 569 LEU B CA 1
ATOM 10100 C C . LEU B 1 569 ? -18.781 -30.828 -11.719 1 91.06 569 LEU B C 1
ATOM 10102 O O . LEU B 1 569 ? -18.641 -30.406 -10.562 1 91.06 569 LEU B O 1
ATOM 10106 N N . LEU B 1 570 ? -17.812 -31.297 -12.445 1 92.88 570 LEU B N 1
ATOM 10107 C CA . LEU B 1 570 ? -16.453 -31.266 -11.93 1 92.88 570 LEU B CA 1
ATOM 10108 C C . LEU B 1 570 ? -15.992 -29.828 -11.719 1 92.88 570 LEU B C 1
ATOM 10110 O O . LEU B 1 570 ? -15.461 -29.484 -10.664 1 92.88 570 LEU B O 1
ATOM 10114 N N . ALA B 1 571 ? -16.188 -29.031 -12.719 1 92.62 571 ALA B N 1
ATOM 10115 C CA . ALA B 1 571 ? -15.789 -27.625 -12.648 1 92.62 571 ALA B CA 1
ATOM 10116 C C . ALA B 1 571 ? -16.469 -26.922 -11.484 1 92.62 571 ALA B C 1
ATOM 10118 O O . ALA B 1 571 ? -15.844 -26.141 -10.766 1 92.62 571 ALA B O 1
ATOM 10119 N N . ALA B 1 572 ? -17.719 -27.203 -11.281 1 90.12 572 ALA B N 1
ATOM 10120 C CA . ALA B 1 572 ? -18.484 -26.578 -10.211 1 90.12 572 ALA B CA 1
ATOM 10121 C C . ALA B 1 572 ? -17.984 -27.031 -8.844 1 90.12 572 ALA B C 1
ATOM 10123 O O . ALA B 1 572 ? -17.922 -26.234 -7.902 1 90.12 572 ALA B O 1
ATOM 10124 N N . THR B 1 573 ? -17.688 -28.297 -8.742 1 89.38 573 THR B N 1
ATOM 10125 C CA . THR B 1 573 ? -17.203 -28.828 -7.477 1 89.38 573 THR B CA 1
ATOM 10126 C C . THR B 1 573 ? -15.852 -28.219 -7.121 1 89.38 573 THR B C 1
ATOM 10128 O O . THR B 1 573 ? -15.625 -27.812 -5.977 1 89.38 573 THR B O 1
ATOM 10131 N N . MET B 1 574 ? -14.992 -28.188 -8.078 1 90.31 574 MET B N 1
ATOM 10132 C CA . MET B 1 574 ? -13.672 -27.609 -7.844 1 90.31 574 MET B CA 1
ATOM 10133 C C . MET B 1 574 ? -13.766 -26.125 -7.539 1 90.31 574 MET B C 1
ATOM 10135 O O . MET B 1 574 ? -13.031 -25.609 -6.691 1 90.31 574 MET B O 1
ATOM 10139 N N . ASN B 1 575 ? -14.609 -25.453 -8.219 1 89 575 ASN B N 1
ATOM 10140 C CA . ASN B 1 575 ? -14.836 -24.031 -7.961 1 89 575 ASN B CA 1
ATOM 10141 C C . ASN B 1 575 ? -15.312 -23.797 -6.531 1 89 575 ASN B C 1
ATOM 10143 O O . ASN B 1 575 ? -14.891 -22.828 -5.883 1 89 575 ASN B O 1
ATOM 10147 N N . ALA B 1 576 ? -16.203 -24.609 -6.105 1 87.31 576 ALA B N 1
ATOM 10148 C CA . ALA B 1 576 ? -16.703 -24.484 -4.738 1 87.31 576 ALA B CA 1
ATOM 10149 C C . ALA B 1 576 ? -15.586 -24.719 -3.725 1 87.31 576 ALA B C 1
ATOM 10151 O O . ALA B 1 576 ? -15.531 -24.047 -2.691 1 87.31 576 ALA B O 1
ATOM 10152 N N . LEU B 1 577 ? -14.766 -25.625 -4.016 1 88.69 577 LEU B N 1
ATOM 10153 C CA . LEU B 1 577 ? -13.633 -25.891 -3.141 1 88.69 577 LEU B CA 1
ATOM 10154 C C . LEU B 1 577 ? -12.703 -24.688 -3.064 1 88.69 577 LEU B C 1
ATOM 10156 O O . LEU B 1 577 ? -12.266 -24.297 -1.977 1 88.69 577 LEU B O 1
ATOM 10160 N N . TYR B 1 578 ? -12.383 -24.094 -4.168 1 89.38 578 TYR B N 1
ATOM 10161 C CA . TYR B 1 578 ? -11.484 -22.938 -4.203 1 89.38 578 TYR B CA 1
ATOM 10162 C C . TYR B 1 578 ? -12.102 -21.75 -3.482 1 89.38 578 TYR B C 1
ATOM 10164 O O . TYR B 1 578 ? -11.398 -20.969 -2.83 1 89.38 578 TYR B O 1
ATOM 10172 N N . LEU B 1 579 ? -13.406 -21.594 -3.6 1 86.81 579 LEU B N 1
ATOM 10173 C CA . LEU B 1 579 ? -14.086 -20.516 -2.895 1 86.81 579 LEU B CA 1
ATOM 10174 C C . LEU B 1 579 ? -14.023 -20.719 -1.385 1 86.81 579 LEU B C 1
ATOM 10176 O O . LEU B 1 579 ? -13.883 -19.766 -0.625 1 86.81 579 LEU B O 1
ATOM 10180 N N . MET B 1 580 ? -14.086 -21.938 -0.979 1 87.62 580 MET B N 1
ATOM 10181 C CA . MET B 1 580 ? -13.992 -22.25 0.443 1 87.62 580 MET B CA 1
ATOM 10182 C C . MET B 1 580 ? -12.602 -21.922 0.982 1 87.62 580 MET B C 1
ATOM 10184 O O . MET B 1 580 ? -12.477 -21.328 2.055 1 87.62 580 MET B O 1
ATOM 10188 N N . VAL B 1 581 ? -11.594 -22.266 0.247 1 88.44 581 VAL B N 1
ATOM 10189 C CA . VAL B 1 581 ? -10.219 -21.984 0.662 1 88.44 581 VAL B CA 1
ATOM 10190 C C . VAL B 1 581 ? -9.969 -20.484 0.666 1 88.44 581 VAL B C 1
ATOM 10192 O O . VAL B 1 581 ? -9.312 -19.953 1.566 1 88.44 581 VAL B O 1
ATOM 10195 N N . ALA B 1 582 ? -10.461 -19.797 -0.327 1 87.31 582 ALA B N 1
ATOM 10196 C CA . ALA B 1 582 ? -10.289 -18.359 -0.431 1 87.31 582 ALA B CA 1
ATOM 10197 C C . ALA B 1 582 ? -10.961 -17.641 0.739 1 87.31 582 ALA B C 1
ATOM 10199 O O . ALA B 1 582 ? -10.492 -16.594 1.183 1 87.31 582 ALA B O 1
ATOM 10200 N N . ALA B 1 583 ? -12.039 -18.188 1.247 1 84.38 583 ALA B N 1
ATOM 10201 C CA . ALA B 1 583 ? -12.766 -17.594 2.363 1 84.38 583 ALA B CA 1
ATOM 10202 C C . ALA B 1 583 ? -11.945 -17.641 3.646 1 84.38 583 ALA B C 1
ATOM 10204 O O . ALA B 1 583 ? -12.07 -16.781 4.516 1 84.38 583 ALA B O 1
ATOM 10205 N N . ILE B 1 584 ? -10.938 -18.562 3.666 1 84.06 584 ILE B N 1
ATOM 10206 C CA . ILE B 1 584 ? -10.172 -18.75 4.895 1 84.06 584 ILE B CA 1
ATOM 10207 C C . ILE B 1 584 ? -8.812 -18.078 4.77 1 84.06 584 ILE B C 1
ATOM 10209 O O . ILE B 1 584 ? -8.227 -17.656 5.77 1 84.06 584 ILE B O 1
ATOM 10213 N N . ALA B 1 585 ? -8.359 -17.969 3.598 1 82.81 585 ALA B N 1
ATOM 10214 C CA . ALA B 1 585 ? -7.02 -17.438 3.369 1 82.81 585 ALA B CA 1
ATOM 10215 C C . ALA B 1 585 ? -6.969 -15.93 3.627 1 82.81 585 ALA B C 1
ATOM 10217 O O . ALA B 1 585 ? -7.941 -15.219 3.377 1 82.81 585 ALA B O 1
ATOM 10218 N N . LYS B 1 586 ? -5.848 -15.484 4.102 1 78.06 586 LYS B N 1
ATOM 10219 C CA . LYS B 1 586 ? -5.66 -14.07 4.43 1 78.06 586 LYS B CA 1
ATOM 10220 C C . LYS B 1 586 ? -5.434 -13.242 3.168 1 78.06 586 LYS B C 1
ATOM 10222 O O . LYS B 1 586 ? -5.922 -12.117 3.064 1 78.06 586 LYS B O 1
ATOM 10227 N N . ASP B 1 587 ? -4.641 -13.805 2.232 1 79.56 587 ASP B N 1
ATOM 10228 C CA . ASP B 1 587 ? -4.336 -13.109 0.987 1 79.56 587 ASP B CA 1
ATOM 10229 C C . ASP B 1 587 ? -4.348 -14.07 -0.198 1 79.56 587 ASP B C 1
ATOM 10231 O O . ASP B 1 587 ? -4.523 -15.273 -0.023 1 79.56 587 ASP B O 1
ATOM 10235 N N . ALA B 1 588 ? -4.254 -13.523 -1.332 1 78.12 588 ALA B N 1
ATOM 10236 C CA . ALA B 1 588 ? -4.352 -14.305 -2.562 1 78.12 588 ALA B CA 1
ATOM 10237 C C . ALA B 1 588 ? -3.207 -15.305 -2.668 1 78.12 588 ALA B C 1
ATOM 10239 O O . ALA B 1 588 ? -3.402 -16.438 -3.131 1 78.12 588 ALA B O 1
ATOM 10240 N N . GLN B 1 589 ? -2.002 -14.961 -2.207 1 76.25 589 GLN B N 1
ATOM 10241 C CA . GLN B 1 589 ? -0.852 -15.852 -2.277 1 76.25 589 GLN B CA 1
ATOM 10242 C C . GLN B 1 589 ? -1.051 -17.078 -1.387 1 76.25 589 GLN B C 1
ATOM 10244 O O . GLN B 1 589 ? -0.85 -18.219 -1.827 1 76.25 589 GLN B O 1
ATOM 10249 N N . SER B 1 590 ? -1.487 -16.859 -0.188 1 80 590 SER B N 1
ATOM 10250 C CA . SER B 1 590 ? -1.73 -17.969 0.739 1 80 590 SER B CA 1
ATOM 10251 C C . SER B 1 590 ? -2.873 -18.844 0.256 1 80 590 SER B C 1
ATOM 10253 O O . SER B 1 590 ? -2.871 -20.062 0.492 1 80 590 SER B O 1
ATOM 10255 N N . ALA B 1 591 ? -3.826 -18.188 -0.402 1 83.81 591 ALA B N 1
ATOM 10256 C CA . ALA B 1 591 ? -4.953 -18.969 -0.915 1 83.81 591 ALA B CA 1
ATOM 10257 C C . ALA B 1 591 ? -4.492 -19.969 -1.963 1 83.81 591 ALA B C 1
ATOM 10259 O O . ALA B 1 591 ? -4.93 -21.125 -1.955 1 83.81 591 ALA B O 1
ATOM 10260 N N . ILE B 1 592 ? -3.578 -19.594 -2.812 1 81.44 592 ILE B N 1
ATOM 10261 C CA . ILE B 1 592 ? -3.092 -20.484 -3.865 1 81.44 592 ILE B CA 1
ATOM 10262 C C . ILE B 1 592 ? -2.238 -21.594 -3.256 1 81.44 592 ILE B C 1
ATOM 10264 O O . ILE B 1 592 ? -2.381 -22.766 -3.613 1 81.44 592 ILE B O 1
ATOM 10268 N N . VAL B 1 593 ? -1.477 -21.203 -2.283 1 77.88 593 VAL B N 1
ATOM 10269 C CA . VAL B 1 593 ? -0.587 -22.172 -1.64 1 77.88 593 VAL B CA 1
ATOM 10270 C C . VAL B 1 593 ? -1.412 -23.219 -0.894 1 77.88 593 VAL B C 1
ATOM 10272 O O . VAL B 1 593 ? -1.119 -24.406 -0.965 1 77.88 593 VAL B O 1
ATOM 10275 N N . PHE B 1 594 ? -2.48 -22.797 -0.277 1 81.06 594 PHE B N 1
ATOM 10276 C CA . PHE B 1 594 ? -3.299 -23.703 0.519 1 81.06 594 PHE B CA 1
ATOM 10277 C C . PHE B 1 594 ? -4.164 -24.578 -0.379 1 81.06 594 PHE B C 1
ATOM 10279 O O . PHE B 1 594 ? -4.539 -25.688 0.004 1 81.06 594 PHE B O 1
ATOM 10286 N N . SER B 1 595 ? -4.473 -24.047 -1.521 1 84.94 595 SER B N 1
ATOM 10287 C CA . SER B 1 595 ? -5.34 -24.812 -2.42 1 84.94 595 SER B CA 1
ATOM 10288 C C . SER B 1 595 ? -4.566 -25.891 -3.16 1 84.94 595 SER B C 1
ATOM 10290 O O . SER B 1 595 ? -5.141 -26.891 -3.576 1 84.94 595 SER B O 1
ATOM 10292 N N . SER B 1 596 ? -3.273 -25.766 -3.238 1 82.69 596 SER B N 1
ATOM 10293 C CA . SER B 1 596 ? -2.449 -26.625 -4.082 1 82.69 596 SER B CA 1
ATOM 10294 C C . SER B 1 596 ? -2.48 -28.062 -3.596 1 82.69 596 SER B C 1
ATOM 10296 O O . SER B 1 596 ? -2.695 -28.984 -4.387 1 82.69 596 SER B O 1
ATOM 10298 N N . PRO B 1 597 ? -2.34 -28.297 -2.293 1 78.62 597 PRO B N 1
ATOM 10299 C CA . PRO B 1 597 ? -2.395 -29.703 -1.857 1 78.62 597 PRO B CA 1
ATOM 10300 C C . PRO B 1 597 ? -3.742 -30.359 -2.152 1 78.62 597 PRO B C 1
ATOM 10302 O O . PRO B 1 597 ? -3.793 -31.531 -2.508 1 78.62 597 PRO B O 1
ATOM 10305 N N . PHE B 1 598 ? -4.797 -29.641 -2.059 1 80.94 598 PHE B N 1
ATOM 10306 C CA . PHE B 1 598 ? -6.117 -30.188 -2.338 1 80.94 598 PHE B CA 1
ATOM 10307 C C . PHE B 1 598 ? -6.293 -30.438 -3.83 1 80.94 598 PHE B C 1
ATOM 10309 O O . PHE B 1 598 ? -6.859 -31.453 -4.227 1 80.94 598 PHE B O 1
ATOM 10316 N N . MET B 1 599 ? -5.836 -29.531 -4.535 1 85.81 599 MET B N 1
ATOM 10317 C CA . MET B 1 599 ? -5.91 -29.688 -5.988 1 85.81 599 MET B CA 1
ATOM 10318 C C . MET B 1 599 ? -5.109 -30.906 -6.449 1 85.81 599 MET B C 1
ATOM 10320 O O . MET B 1 599 ? -5.594 -31.703 -7.254 1 85.81 599 MET B O 1
ATOM 10324 N N . MET B 1 600 ? -4.012 -31.078 -5.875 1 82.25 600 MET B N 1
ATOM 10325 C CA . MET B 1 600 ? -3.143 -32.188 -6.262 1 82.25 600 MET B CA 1
ATOM 10326 C C . MET B 1 600 ? -3.748 -33.531 -5.848 1 82.25 600 MET B C 1
ATOM 10328 O O . MET B 1 600 ? -3.635 -34.531 -6.574 1 82.25 600 MET B O 1
ATOM 10332 N N . LEU B 1 601 ? -4.297 -33.469 -4.699 1 82.06 601 LEU B N 1
ATOM 10333 C CA . LEU B 1 601 ? -4.934 -34.688 -4.215 1 82.06 601 LEU B CA 1
ATOM 10334 C C . LEU B 1 601 ? -5.973 -35.188 -5.211 1 82.06 601 LEU B C 1
ATOM 10336 O O . LEU B 1 601 ? -5.969 -36.375 -5.578 1 82.06 601 LEU B O 1
ATOM 10340 N N . PHE B 1 602 ? -6.711 -34.344 -5.781 1 85.69 602 PHE B N 1
ATOM 10341 C CA . PHE B 1 602 ? -7.789 -34.75 -6.68 1 85.69 602 PHE B CA 1
ATOM 10342 C C . PHE B 1 602 ? -7.258 -35 -8.086 1 85.69 602 PHE B C 1
ATOM 10344 O O . PHE B 1 602 ? -7.773 -35.844 -8.805 1 85.69 602 PHE B O 1
ATOM 10351 N N . LEU B 1 603 ? -6.176 -34.344 -8.422 1 84.81 603 LEU B N 1
ATOM 10352 C CA . LEU B 1 603 ? -5.605 -34.5 -9.758 1 84.81 603 LEU B CA 1
ATOM 10353 C C . LEU B 1 603 ? -4.82 -35.812 -9.852 1 84.81 603 LEU B C 1
ATOM 10355 O O . LEU B 1 603 ? -4.77 -36.438 -10.914 1 84.81 603 LEU B O 1
ATOM 10359 N N . LEU B 1 604 ? -4.312 -36.125 -8.711 1 84.44 604 LEU B N 1
ATOM 10360 C CA . LEU B 1 604 ? -3.428 -37.281 -8.742 1 84.44 604 LEU B CA 1
ATOM 10361 C C . LEU B 1 604 ? -4.219 -38.562 -8.594 1 84.44 604 LEU B C 1
ATOM 10363 O O . LEU B 1 604 ? -3.891 -39.594 -9.219 1 84.44 604 LEU B O 1
ATOM 10367 N N . PHE B 1 605 ? -5.184 -38.5 -7.727 1 84.62 605 PHE B N 1
ATOM 10368 C CA . PHE B 1 605 ? -6.055 -39.656 -7.598 1 84.62 605 PHE B CA 1
ATOM 10369 C C . PHE B 1 605 ? -7.152 -39.625 -8.656 1 84.62 605 PHE B C 1
ATOM 10371 O O . PHE B 1 605 ? -8.328 -39.469 -8.336 1 84.62 605 PHE B O 1
ATOM 10378 N N . ASN B 1 606 ? -6.785 -39.781 -9.953 1 83.75 606 ASN B N 1
ATOM 10379 C CA . ASN B 1 606 ? -7.695 -39.562 -11.07 1 83.75 606 ASN B CA 1
ATOM 10380 C C . ASN B 1 606 ? -8.195 -40.875 -11.656 1 83.75 606 ASN B C 1
ATOM 10382 O O . ASN B 1 606 ? -9.086 -40.875 -12.508 1 83.75 606 ASN B O 1
ATOM 10386 N N . GLY B 1 607 ? -7.684 -42.031 -11.305 1 76.88 607 GLY B N 1
ATOM 10387 C CA . GLY B 1 607 ? -8.164 -43.312 -11.773 1 76.88 607 GLY B CA 1
ATOM 10388 C C . GLY B 1 607 ? -7.617 -43.719 -13.133 1 76.88 607 GLY B C 1
ATOM 10389 O O . GLY B 1 607 ? -7.938 -44.781 -13.664 1 76.88 607 GLY B O 1
ATOM 10390 N N . PHE B 1 608 ? -6.859 -42.906 -13.82 1 81.25 608 PHE B N 1
ATOM 10391 C CA . PHE B 1 608 ? -6.289 -43.156 -15.141 1 81.25 608 PHE B CA 1
ATOM 10392 C C . PHE B 1 608 ? -4.781 -43.344 -15.047 1 81.25 608 PHE B C 1
ATOM 10394 O O . PHE B 1 608 ? -4.27 -44.438 -15.359 1 81.25 608 PHE B O 1
ATOM 10401 N N . THR B 1 609 ? -4.109 -42.344 -14.555 1 77.62 609 THR B N 1
ATOM 10402 C CA . THR B 1 609 ? -2.672 -42.5 -14.367 1 77.62 609 THR B CA 1
ATOM 10403 C C . THR B 1 609 ? -2.371 -43.219 -13.055 1 77.62 609 THR B C 1
ATOM 10405 O O . THR B 1 609 ? -1.355 -43.906 -12.945 1 77.62 609 THR B O 1
ATOM 10408 N N . ALA B 1 610 ? -3.211 -42.969 -12.094 1 79.19 610 ALA B N 1
ATOM 10409 C CA . ALA B 1 610 ? -3.186 -43.719 -10.836 1 79.19 610 ALA B CA 1
ATOM 10410 C C . ALA B 1 610 ? -4.445 -44.562 -10.664 1 79.19 610 ALA B C 1
ATOM 10412 O O . ALA B 1 610 ? -5.504 -44.031 -10.297 1 79.19 610 ALA B O 1
ATOM 10413 N N . THR B 1 611 ? -4.277 -45.719 -10.875 1 78.19 611 THR B N 1
ATOM 10414 C CA . THR B 1 611 ? -5.426 -46.625 -10.828 1 78.19 611 THR B CA 1
ATOM 10415 C C . THR B 1 611 ? -5.508 -47.312 -9.469 1 78.19 611 THR B C 1
ATOM 10417 O O . THR B 1 611 ? -4.59 -47.219 -8.656 1 78.19 611 THR B O 1
ATOM 10420 N N . ARG B 1 612 ? -6.57 -48 -9.258 1 76.06 612 ARG B N 1
ATOM 10421 C CA . ARG B 1 612 ? -6.797 -48.688 -7.988 1 76.06 612 ARG B CA 1
ATOM 10422 C C . ARG B 1 612 ? -5.762 -49.781 -7.758 1 76.06 612 ARG B C 1
ATOM 10424 O O . ARG B 1 612 ? -5.426 -50.094 -6.617 1 76.06 612 ARG B O 1
ATOM 10431 N N . SER B 1 613 ? -5.191 -50.281 -8.891 1 72.88 613 SER B N 1
ATOM 10432 C CA . SER B 1 613 ? -4.195 -51.344 -8.758 1 72.88 613 SER B CA 1
ATOM 10433 C C . SER B 1 613 ? -2.803 -50.75 -8.523 1 72.88 613 SER B C 1
ATOM 10435 O O . SER B 1 613 ? -1.941 -51.406 -7.934 1 72.88 613 SER B O 1
ATOM 10437 N N . SER B 1 614 ? -2.658 -49.562 -8.93 1 76.19 614 SER B N 1
ATOM 10438 C CA . SER B 1 614 ? -1.33 -48.969 -8.828 1 76.19 614 SER B CA 1
ATOM 10439 C C . SER B 1 614 ? -1.155 -48.219 -7.5 1 76.19 614 SER B C 1
ATOM 10441 O O . SER B 1 614 ? -0.03 -48.031 -7.031 1 76.19 614 SER B O 1
ATOM 10443 N N . VAL B 1 615 ? -2.221 -47.906 -6.832 1 81.94 615 VAL B N 1
ATOM 10444 C CA . VAL B 1 615 ? -2.141 -47.125 -5.59 1 81.94 615 VAL B CA 1
ATOM 10445 C C . VAL B 1 615 ? -2.076 -48.094 -4.402 1 81.94 615 VAL B C 1
ATOM 10447 O O . VAL B 1 615 ? -2.504 -49.25 -4.5 1 81.94 615 VAL B O 1
ATOM 10450 N N . VAL B 1 616 ? -1.52 -47.562 -3.293 1 79.56 616 VAL B N 1
ATOM 10451 C CA . VAL B 1 616 ? -1.439 -48.375 -2.072 1 79.56 616 VAL B CA 1
ATOM 10452 C C . VAL B 1 616 ? -2.846 -48.688 -1.563 1 79.56 616 VAL B C 1
ATOM 10454 O O . VAL B 1 616 ? -3.74 -47.844 -1.643 1 79.56 616 VAL B O 1
ATOM 10457 N N . PRO B 1 617 ? -3.018 -49.875 -1.124 1 76.94 617 PRO B N 1
ATOM 10458 C CA . PRO B 1 617 ? -4.359 -50.344 -0.769 1 76.94 617 PRO B CA 1
ATOM 10459 C C . PRO B 1 617 ? -5.043 -49.469 0.266 1 76.94 617 PRO B C 1
ATOM 10461 O O . PRO B 1 617 ? -6.258 -49.25 0.196 1 76.94 617 PRO B O 1
ATOM 10464 N N . TRP B 1 618 ? -4.352 -48.812 1.186 1 79.12 618 TRP B N 1
ATOM 10465 C CA . TRP B 1 618 ? -5 -48.031 2.238 1 79.12 618 TRP B CA 1
ATOM 10466 C C . TRP B 1 618 ? -5.426 -46.656 1.727 1 79.12 618 TRP B C 1
ATOM 10468 O O . TRP B 1 618 ? -6.211 -45.969 2.373 1 79.12 618 TRP B O 1
ATOM 10478 N N . MET B 1 619 ? -5.047 -46.344 0.468 1 82.38 619 MET B N 1
ATOM 10479 C CA . MET B 1 619 ? -5.406 -45.031 -0.074 1 82.38 619 MET B CA 1
ATOM 10480 C C . MET B 1 619 ? -6.406 -45.188 -1.217 1 82.38 619 MET B C 1
ATOM 10482 O O . MET B 1 619 ? -6.762 -44.188 -1.866 1 82.38 619 MET B O 1
ATOM 10486 N N . ARG B 1 620 ? -6.879 -46.344 -1.442 1 78.81 620 ARG B N 1
ATOM 10487 C CA . ARG B 1 620 ? -7.805 -46.594 -2.543 1 78.81 620 ARG B CA 1
ATOM 10488 C C . ARG B 1 620 ? -9.086 -45.781 -2.367 1 78.81 620 ARG B C 1
ATOM 10490 O O . ARG B 1 620 ? -9.711 -45.375 -3.352 1 78.81 620 ARG B O 1
ATOM 10497 N N . TRP B 1 621 ? -9.344 -45.438 -1.089 1 78.5 621 TRP B N 1
ATOM 10498 C CA . TRP B 1 621 ? -10.555 -44.688 -0.815 1 78.5 621 TRP B CA 1
ATOM 10499 C C . TRP B 1 621 ? -10.453 -43.281 -1.385 1 78.5 621 TRP B C 1
ATOM 10501 O O . TRP B 1 621 ? -11.461 -42.625 -1.674 1 78.5 621 TRP B O 1
ATOM 10511 N N . ALA B 1 622 ? -9.32 -42.781 -1.666 1 82.75 622 ALA B N 1
ATOM 10512 C CA . ALA B 1 622 ? -9.102 -41.438 -2.174 1 82.75 622 ALA B CA 1
ATOM 10513 C C . ALA B 1 622 ? -9.562 -41.312 -3.625 1 82.75 622 ALA B C 1
ATOM 10515 O O . ALA B 1 622 ? -10.023 -40.25 -4.051 1 82.75 622 ALA B O 1
ATOM 10516 N N . ILE B 1 623 ? -9.438 -42.375 -4.379 1 83 623 ILE B N 1
ATOM 10517 C CA . ILE B 1 623 ? -9.898 -42.375 -5.762 1 83 623 ILE B CA 1
ATOM 10518 C C . ILE B 1 623 ? -11.422 -42.312 -5.801 1 83 623 ILE B C 1
ATOM 10520 O O . ILE B 1 623 ? -12 -41.688 -6.691 1 83 623 ILE B O 1
ATOM 10524 N N . ASP B 1 624 ? -12 -42.875 -4.68 1 77 624 ASP B N 1
ATOM 10525 C CA . ASP B 1 624 ? -13.461 -42.906 -4.629 1 77 624 ASP B CA 1
ATOM 10526 C C . ASP B 1 624 ? -14.023 -41.531 -4.293 1 77 624 ASP B C 1
ATOM 10528 O O . ASP B 1 624 ? -15.133 -41.188 -4.707 1 77 624 ASP B O 1
ATOM 10532 N N . ILE B 1 625 ? -13.242 -40.75 -3.756 1 81.56 625 ILE B N 1
ATOM 10533 C CA . ILE B 1 625 ? -13.773 -39.469 -3.33 1 81.56 625 ILE B CA 1
ATOM 10534 C C . ILE B 1 625 ? -13.305 -38.375 -4.285 1 81.56 625 ILE B C 1
ATOM 10536 O O . ILE B 1 625 ? -13.742 -37.219 -4.188 1 81.56 625 ILE B O 1
ATOM 10540 N N . SER B 1 626 ? -12.523 -38.75 -5.223 1 87.75 626 SER B N 1
ATOM 10541 C CA . SER B 1 626 ? -11.992 -37.75 -6.148 1 87.75 626 SER B CA 1
ATOM 10542 C C . SER B 1 626 ? -13 -37.406 -7.238 1 87.75 626 SER B C 1
ATOM 10544 O O . SER B 1 626 ? -13.391 -38.281 -8.023 1 87.75 626 SER B O 1
ATOM 10546 N N . PRO B 1 627 ? -13.383 -36.156 -7.285 1 88.56 627 PRO B N 1
ATOM 10547 C CA . PRO B 1 627 ? -14.312 -35.75 -8.352 1 88.56 627 PRO B CA 1
ATOM 10548 C C . PRO B 1 627 ? -13.711 -35.906 -9.742 1 88.56 627 PRO B C 1
ATOM 10550 O O . PRO B 1 627 ? -14.438 -36.125 -10.711 1 88.56 627 PRO B O 1
ATOM 10553 N N . VAL B 1 628 ? -12.445 -35.875 -9.875 1 90.75 628 VAL B N 1
ATOM 10554 C CA . VAL B 1 628 ? -11.773 -36.031 -11.164 1 90.75 628 VAL B CA 1
ATOM 10555 C C . VAL B 1 628 ? -11.891 -37.469 -11.641 1 90.75 628 VAL B C 1
ATOM 10557 O O . VAL B 1 628 ? -12.25 -37.719 -12.789 1 90.75 628 VAL B O 1
ATOM 10560 N N . ALA B 1 629 ? -11.578 -38.406 -10.703 1 88.44 629 ALA B N 1
ATOM 10561 C CA . ALA B 1 629 ? -11.68 -39.812 -11.039 1 88.44 629 ALA B CA 1
ATOM 10562 C C . ALA B 1 629 ? -13.094 -40.188 -11.461 1 88.44 629 ALA B C 1
ATOM 10564 O O . ALA B 1 629 ? -13.289 -40.938 -12.422 1 88.44 629 ALA B O 1
ATOM 10565 N N . TYR B 1 630 ? -13.969 -39.625 -10.758 1 87.19 630 TYR B N 1
ATOM 10566 C CA . TYR B 1 630 ? -15.367 -39.938 -11.039 1 87.19 630 TYR B CA 1
ATOM 10567 C C . TYR B 1 630 ? -15.773 -39.375 -12.406 1 87.19 630 TYR B C 1
ATOM 10569 O O . TYR B 1 630 ? -16.469 -40.062 -13.164 1 87.19 630 TYR B O 1
ATOM 10577 N N . SER B 1 631 ? -15.398 -38.219 -12.742 1 91.5 631 SER B N 1
ATOM 10578 C CA . SER B 1 631 ? -15.75 -37.594 -14.008 1 91.5 631 SER B CA 1
ATOM 10579 C C . SER B 1 631 ? -15.133 -38.344 -15.188 1 91.5 631 SER B C 1
ATOM 10581 O O . SER B 1 631 ? -15.797 -38.562 -16.203 1 91.5 631 SER B O 1
ATOM 10583 N N . ILE B 1 632 ? -13.922 -38.75 -15.055 1 90.56 632 ILE B N 1
ATOM 10584 C CA . ILE B 1 632 ? -13.266 -39.5 -16.109 1 90.56 632 ILE B CA 1
ATOM 10585 C C . ILE B 1 632 ? -13.969 -40.812 -16.328 1 90.56 632 ILE B C 1
ATOM 10587 O O . ILE B 1 632 ? -14.234 -41.219 -17.469 1 90.56 632 ILE B O 1
ATOM 10591 N N . GLN B 1 633 ? -14.234 -41.531 -15.211 1 87.69 633 GLN B N 1
ATOM 10592 C CA . GLN B 1 633 ? -14.906 -42.812 -15.281 1 87.69 633 GLN B CA 1
ATOM 10593 C C . GLN B 1 633 ? -16.25 -42.688 -16.016 1 87.69 633 GLN B C 1
ATOM 10595 O O . GLN B 1 633 ? -16.562 -43.531 -16.859 1 87.69 633 GLN B O 1
ATOM 10600 N N . GLN B 1 634 ? -16.969 -41.656 -15.703 1 88.81 634 GLN B N 1
ATOM 10601 C CA . GLN B 1 634 ? -18.281 -41.5 -16.312 1 88.81 634 GLN B CA 1
ATOM 10602 C C . GLN B 1 634 ? -18.141 -41.125 -17.797 1 88.81 634 GLN B C 1
ATOM 10604 O O . GLN B 1 634 ? -18.969 -41.562 -18.609 1 88.81 634 GLN B O 1
ATOM 10609 N N . MET B 1 635 ? -17.172 -40.469 -18.188 1 91.56 635 MET B N 1
ATOM 10610 C CA . MET B 1 635 ? -16.953 -40.094 -19.594 1 91.56 635 MET B CA 1
ATOM 10611 C C . MET B 1 635 ? -16.516 -41.312 -20.406 1 91.56 635 MET B C 1
ATOM 10613 O O . MET B 1 635 ? -16.906 -41.469 -21.562 1 91.56 635 MET B O 1
ATOM 10617 N N . VAL B 1 636 ? -15.719 -42.125 -19.75 1 89.44 636 VAL B N 1
ATOM 10618 C CA . VAL B 1 636 ? -15.273 -43.344 -20.422 1 89.44 636 VAL B CA 1
ATOM 10619 C C . VAL B 1 636 ? -16.453 -44.281 -20.641 1 89.44 636 VAL B C 1
ATOM 10621 O O . VAL B 1 636 ? -16.578 -44.906 -21.703 1 89.44 636 VAL B O 1
ATOM 10624 N N . TYR B 1 637 ? -17.312 -44.375 -19.609 1 87.19 637 TYR B N 1
ATOM 10625 C CA . TYR B 1 637 ? -18.531 -45.188 -19.766 1 87.19 637 TYR B CA 1
ATOM 10626 C C . TYR B 1 637 ? -19.406 -44.656 -20.875 1 87.19 637 TYR B C 1
ATOM 10628 O O . TYR B 1 637 ? -19.969 -45.406 -21.672 1 87.19 637 TYR B O 1
ATOM 10636 N N . ALA B 1 638 ? -19.516 -43.344 -20.922 1 89 638 ALA B N 1
ATOM 10637 C CA . ALA B 1 638 ? -20.328 -42.719 -21.969 1 89 638 ALA B CA 1
ATOM 10638 C C . ALA B 1 638 ? -19.719 -43 -23.344 1 89 638 ALA B C 1
ATOM 10640 O O . ALA B 1 638 ? -20.453 -43.219 -24.328 1 89 638 ALA B O 1
ATOM 10641 N N . ALA B 1 639 ? -18.406 -43 -23.438 1 90.56 639 ALA B N 1
ATOM 10642 C CA . ALA B 1 639 ? -17.719 -43.25 -24.703 1 90.56 639 ALA B CA 1
ATOM 10643 C C . ALA B 1 639 ? -17.922 -44.688 -25.141 1 90.56 639 ALA B C 1
ATOM 10645 O O . ALA B 1 639 ? -18.141 -44.969 -26.312 1 90.56 639 ALA B O 1
ATOM 10646 N N . LYS B 1 640 ? -17.828 -45.625 -24.188 1 88.69 640 LYS B N 1
ATOM 10647 C CA . LYS B 1 640 ? -18.047 -47.031 -24.469 1 88.69 640 LYS B CA 1
ATOM 10648 C C . LYS B 1 640 ? -19.438 -47.25 -25.062 1 88.69 640 LYS B C 1
ATOM 10650 O O . LYS B 1 640 ? -19.594 -48.031 -26 1 88.69 640 LYS B O 1
ATOM 10655 N N . HIS B 1 641 ? -20.359 -46.562 -24.516 1 88.19 641 HIS B N 1
ATOM 10656 C CA . HIS B 1 641 ? -21.734 -46.719 -24.969 1 88.19 641 HIS B CA 1
ATOM 10657 C C . HIS B 1 641 ? -21.922 -46.094 -26.344 1 88.19 641 HIS B C 1
ATOM 10659 O O . HIS B 1 641 ? -22.656 -46.625 -27.172 1 88.19 641 HIS B O 1
ATOM 10665 N N . THR B 1 642 ? -21.312 -44.969 -26.625 1 88.56 642 THR B N 1
ATOM 10666 C CA . THR B 1 642 ? -21.484 -44.25 -27.875 1 88.56 642 THR B CA 1
ATOM 10667 C C . THR B 1 642 ? -20.781 -45 -29.016 1 88.56 642 THR B C 1
ATOM 10669 O O . THR B 1 642 ? -21.297 -45.031 -30.141 1 88.56 642 THR B O 1
ATOM 10672 N N . TYR B 1 643 ? -19.641 -45.562 -28.75 1 88.44 643 TYR B N 1
ATOM 10673 C CA . TYR B 1 643 ? -18.875 -46.25 -29.781 1 88.44 643 TYR B CA 1
ATOM 10674 C C . TYR B 1 643 ? -19.156 -47.75 -29.75 1 88.44 643 TYR B C 1
ATOM 10676 O O . TYR B 1 643 ? -18.266 -48.562 -30.031 1 88.44 643 TYR B O 1
ATOM 10684 N N . ALA B 1 644 ? -20.281 -48.188 -29.375 1 86.12 644 ALA B N 1
ATOM 10685 C CA . ALA B 1 644 ? -20.672 -49.594 -29.281 1 86.12 644 ALA B CA 1
ATOM 10686 C C . ALA B 1 644 ? -20.562 -50.281 -30.625 1 86.12 644 ALA B C 1
ATOM 10688 O O . ALA B 1 644 ? -20.391 -51.5 -30.703 1 86.12 644 ALA B O 1
ATOM 10689 N N . ASP B 1 645 ? -20.594 -49.5 -31.703 1 85.81 645 ASP B N 1
ATOM 10690 C CA . ASP B 1 645 ? -20.562 -50.062 -33.062 1 85.81 645 ASP B CA 1
ATOM 10691 C C . ASP B 1 645 ? -19.125 -50.406 -33.469 1 85.81 645 ASP B C 1
ATOM 10693 O O . ASP B 1 645 ? -18.922 -51.125 -34.469 1 85.81 645 ASP B O 1
ATOM 10697 N N . ASP B 1 646 ? -18.188 -50 -32.781 1 87.44 646 ASP B N 1
ATOM 10698 C CA . ASP B 1 646 ? -16.781 -50.25 -33.062 1 87.44 646 ASP B CA 1
ATOM 10699 C C . ASP B 1 646 ? -16.172 -51.188 -32.031 1 87.44 646 ASP B C 1
ATOM 10701 O O . ASP B 1 646 ? -15.758 -50.75 -30.953 1 87.44 646 ASP B O 1
ATOM 10705 N N . ASP B 1 647 ? -16 -52.375 -32.344 1 83.94 647 ASP B N 1
ATOM 10706 C CA . ASP B 1 647 ? -15.562 -53.406 -31.422 1 83.94 647 ASP B CA 1
ATOM 10707 C C . ASP B 1 647 ? -14.164 -53.125 -30.891 1 83.94 647 ASP B C 1
ATOM 10709 O O . ASP B 1 647 ? -13.852 -53.375 -29.734 1 83.94 647 ASP B O 1
ATOM 10713 N N . GLY B 1 648 ? -13.383 -52.562 -31.75 1 76.88 648 GLY B N 1
ATOM 10714 C CA . GLY B 1 648 ? -12.031 -52.188 -31.328 1 76.88 648 GLY B CA 1
ATOM 10715 C C . GLY B 1 648 ? -12.008 -51.156 -30.234 1 76.88 648 GLY B C 1
ATOM 10716 O O . GLY B 1 648 ? -11.281 -51.281 -29.234 1 76.88 648 GLY B O 1
ATOM 10717 N N . LEU B 1 649 ? -12.797 -50.25 -30.391 1 85.88 649 LEU B N 1
ATOM 10718 C CA . LEU B 1 649 ? -12.859 -49.188 -29.406 1 85.88 649 LEU B CA 1
ATOM 10719 C C . LEU B 1 649 ? -13.508 -49.656 -28.109 1 85.88 649 LEU B C 1
ATOM 10721 O O . LEU B 1 649 ? -13.109 -49.25 -27.016 1 85.88 649 LEU B O 1
ATOM 10725 N N . VAL B 1 650 ? -14.484 -50.406 -28.188 1 85.5 650 VAL B N 1
ATOM 10726 C CA . VAL B 1 650 ? -15.188 -50.906 -27 1 85.5 650 VAL B CA 1
ATOM 10727 C C . VAL B 1 650 ? -14.227 -51.75 -26.156 1 85.5 650 VAL B C 1
ATOM 10729 O O . VAL B 1 650 ? -14.211 -51.625 -24.922 1 85.5 650 VAL B O 1
ATOM 10732 N N . LYS B 1 651 ? -13.484 -52.531 -26.828 1 77.44 651 LYS B N 1
ATOM 10733 C CA . LYS B 1 651 ? -12.5 -53.312 -26.109 1 77.44 651 LYS B CA 1
ATOM 10734 C C . LYS B 1 651 ? -11.461 -52.438 -25.422 1 77.44 651 LYS B C 1
ATOM 10736 O O . LYS B 1 651 ? -11 -52.75 -24.328 1 77.44 651 LYS B O 1
ATOM 10741 N N . GLY B 1 652 ? -11.164 -51.438 -26.109 1 77.5 652 GLY B N 1
ATOM 10742 C CA . GLY B 1 652 ? -10.219 -50.5 -25.516 1 77.5 652 GLY B CA 1
ATOM 10743 C C . GLY B 1 652 ? -10.75 -49.812 -24.266 1 77.5 652 GLY B C 1
ATOM 10744 O O . GLY B 1 652 ? -10.023 -49.688 -23.281 1 77.5 652 GLY B O 1
ATOM 10745 N N . TYR B 1 653 ? -11.922 -49.438 -24.312 1 83.81 653 TYR B N 1
ATOM 10746 C CA . TYR B 1 653 ? -12.547 -48.781 -23.172 1 83.81 653 TYR B CA 1
ATOM 10747 C C . TYR B 1 653 ? -12.719 -49.75 -22.016 1 83.81 653 TYR B C 1
ATOM 10749 O O . TYR B 1 653 ? -12.57 -49.375 -20.844 1 83.81 653 TYR B O 1
ATOM 10757 N N . GLU B 1 654 ? -13.07 -50.969 -22.328 1 76.94 654 GLU B N 1
ATOM 10758 C CA . GLU B 1 654 ? -13.188 -52 -21.297 1 76.94 654 GLU B CA 1
ATOM 10759 C C . GLU B 1 654 ? -11.852 -52.219 -20.609 1 76.94 654 GLU B C 1
ATOM 10761 O O . GLU B 1 654 ? -11.805 -52.469 -19.391 1 76.94 654 GLU B O 1
ATOM 10766 N N . GLY B 1 655 ? -10.875 -52.125 -21.375 1 69.5 655 GLY B N 1
ATOM 10767 C CA . GLY B 1 655 ? -9.547 -52.219 -20.797 1 69.5 655 GLY B CA 1
ATOM 10768 C C . GLY B 1 655 ? -9.25 -51.094 -19.797 1 69.5 655 GLY B C 1
ATOM 10769 O O . GLY B 1 655 ? -8.68 -51.344 -18.734 1 69.5 655 GLY B O 1
ATOM 10770 N N . VAL B 1 656 ? -9.656 -50 -20.156 1 73.19 656 VAL B N 1
ATOM 10771 C CA . VAL B 1 656 ? -9.445 -48.844 -19.297 1 73.19 656 VAL B CA 1
ATOM 10772 C C . VAL B 1 656 ? -10.273 -48.969 -18.031 1 73.19 656 VAL B C 1
ATOM 10774 O O . VAL B 1 656 ? -9.797 -48.656 -16.938 1 73.19 656 VAL B O 1
ATOM 10777 N N . ILE B 1 657 ? -11.469 -49.438 -18.109 1 74 657 ILE B N 1
ATOM 10778 C CA . ILE B 1 657 ? -12.391 -49.562 -16.984 1 74 657 ILE B CA 1
ATOM 10779 C C . ILE B 1 657 ? -11.867 -50.656 -16.031 1 74 657 ILE B C 1
ATOM 10781 O O . ILE B 1 657 ? -11.945 -50.5 -14.812 1 74 657 ILE B O 1
ATOM 10785 N N . GLN B 1 658 ? -11.336 -51.688 -16.578 1 62.94 658 GLN B N 1
ATOM 10786 C CA . GLN B 1 658 ? -10.812 -52.781 -15.758 1 62.94 658 GLN B CA 1
ATOM 10787 C C . GLN B 1 658 ? -9.609 -52.344 -14.945 1 62.94 658 GLN B C 1
ATOM 10789 O O . GLN B 1 658 ? -9.43 -52.75 -13.805 1 62.94 658 GLN B O 1
ATOM 10794 N N . LEU B 1 659 ? -8.867 -51.562 -15.586 1 59.44 659 LEU B N 1
ATOM 10795 C CA . LEU B 1 659 ? -7.703 -51.031 -14.875 1 59.44 659 LEU B CA 1
ATOM 10796 C C . LEU B 1 659 ? -8.125 -50.156 -13.711 1 59.44 659 LEU B C 1
ATOM 10798 O O . LEU B 1 659 ? -7.438 -50.094 -12.695 1 59.44 659 LEU B O 1
ATOM 10802 N N . SER B 1 660 ? -9.227 -49.594 -13.898 1 61.66 660 SER B N 1
ATOM 10803 C CA . SER B 1 660 ? -9.703 -48.688 -12.867 1 61.66 660 SER B CA 1
ATOM 10804 C C . SER B 1 660 ? -10.453 -49.438 -11.766 1 61.66 660 SER B C 1
ATOM 10806 O O . SER B 1 660 ? -10.516 -48.969 -10.625 1 61.66 660 SER B O 1
ATOM 10808 N N . GLU B 1 661 ? -11.125 -50.75 -12.07 1 55.22 661 GLU B N 1
ATOM 10809 C CA . GLU B 1 661 ? -11.953 -51.469 -11.117 1 55.22 661 GLU B CA 1
ATOM 10810 C C . GLU B 1 661 ? -11.172 -52.625 -10.469 1 55.22 661 GLU B C 1
ATOM 10812 O O . GLU B 1 661 ? -10.266 -53.188 -11.078 1 55.22 661 GLU B O 1
ATOM 10817 N N . TYR B 1 662 ? -10.68 -52.75 -9.211 1 44.78 662 TYR B N 1
ATOM 10818 C CA . TYR B 1 662 ? -10.016 -53.812 -8.469 1 44.78 662 TYR B CA 1
ATOM 10819 C C . TYR B 1 662 ? -10.828 -55.094 -8.523 1 44.78 662 TYR B C 1
ATOM 10821 O O . TYR B 1 662 ? -11.922 -55.156 -7.969 1 44.78 662 TYR B O 1
ATOM 10829 N N . LYS B 1 663 ? -10.922 -56.062 -9.414 1 38.59 663 LYS B N 1
ATOM 10830 C CA . LYS B 1 663 ? -11.5 -57.375 -9.102 1 38.59 663 LYS B CA 1
ATOM 10831 C C . LYS B 1 663 ? -10.602 -58.156 -8.156 1 38.59 663 LYS B C 1
ATOM 10833 O O . LYS B 1 663 ? -9.398 -58.281 -8.398 1 38.59 663 LYS B O 1
ATOM 10838 N N . ALA B 1 664 ? -11.031 -58.469 -6.898 1 32.44 664 ALA B N 1
ATOM 10839 C CA . ALA B 1 664 ? -10.609 -59.5 -5.969 1 32.44 664 ALA B CA 1
ATOM 10840 C C . ALA B 1 664 ? -10.414 -60.844 -6.691 1 32.44 664 ALA B C 1
ATOM 10842 O O . ALA B 1 664 ? -11.328 -61.656 -6.738 1 32.44 664 ALA B O 1
ATOM 10843 N N . HIS B 1 665 ? -10.078 -61.188 -7.801 1 29.78 665 HIS B N 1
ATOM 10844 C CA . HIS B 1 665 ? -9.867 -62.562 -8.164 1 29.78 665 HIS B CA 1
ATOM 10845 C C . HIS B 1 665 ? -8.875 -63.25 -7.223 1 29.78 665 HIS B C 1
ATOM 10847 O O . HIS B 1 665 ? -7.898 -62.625 -6.797 1 29.78 665 HIS B O 1
ATOM 10853 N N . SER B 1 666 ? -9.305 -64.375 -6.395 1 28.95 666 SER B N 1
ATOM 10854 C CA . SER B 1 666 ? -8.562 -65.5 -5.812 1 28.95 666 SER B CA 1
ATOM 10855 C C . SER B 1 666 ? -7.473 -66 -6.758 1 28.95 666 SER B C 1
ATOM 10857 O O . SER B 1 666 ? -7.723 -66.875 -7.613 1 28.95 666 SER B O 1
ATOM 10859 N N . VAL B 1 667 ? -6.82 -65.438 -7.457 1 29.89 667 VAL B N 1
ATOM 10860 C CA . VAL B 1 667 ? -5.676 -66.062 -8.109 1 29.89 667 VAL B CA 1
ATOM 10861 C C . VAL B 1 667 ? -4.789 -66.75 -7.059 1 29.89 667 VAL B C 1
ATOM 10863 O O . VAL B 1 667 ? -4.262 -66.062 -6.168 1 29.89 667 VAL B O 1
ATOM 10866 N N . ARG B 1 668 ? -5.062 -68.062 -6.641 1 26.86 668 ARG B N 1
ATOM 10867 C CA . ARG B 1 668 ? -4.016 -68.938 -6.145 1 26.86 668 ARG B CA 1
ATOM 10868 C C . ARG B 1 668 ? -2.689 -68.688 -6.852 1 26.86 668 ARG B C 1
ATOM 10870 O O . ARG B 1 668 ? -2.662 -68.438 -8.062 1 26.86 668 ARG B O 1
ATOM 10877 N N . PRO B 1 669 ? -1.582 -68.5 -6.043 1 28.44 669 PRO B N 1
ATOM 10878 C CA . PRO B 1 669 ? -0.197 -68.375 -6.508 1 28.44 669 PRO B CA 1
ATOM 10879 C C . PRO B 1 669 ? 0.189 -69.5 -7.473 1 28.44 669 PRO B C 1
ATOM 10881 O O . PRO B 1 669 ? 0.431 -70.625 -7.051 1 28.44 669 PRO B O 1
ATOM 10884 N N . THR B 1 670 ? -0.598 -70.062 -8.281 1 25.16 670 THR B N 1
ATOM 10885 C CA . THR B 1 670 ? 0.129 -71.062 -8.992 1 25.16 670 THR B CA 1
ATOM 10886 C C . THR B 1 670 ? 1.473 -70.562 -9.5 1 25.16 670 THR B C 1
ATOM 10888 O O . THR B 1 670 ? 1.576 -69.375 -9.922 1 25.16 670 THR B O 1
ATOM 10891 N N . VAL B 1 671 ? 2.697 -71.25 -9.109 1 25.58 671 VAL B N 1
ATOM 10892 C CA . VAL B 1 671 ? 4.152 -71.188 -9.219 1 25.58 671 VAL B CA 1
ATOM 10893 C C . VAL B 1 671 ? 4.547 -70.75 -10.633 1 25.58 671 VAL B C 1
ATOM 10895 O O . VAL B 1 671 ? 5.73 -70.75 -10.969 1 25.58 671 VAL B O 1
ATOM 10898 N N . GLN B 1 672 ? 3.781 -71.125 -11.609 1 23.47 672 GLN B N 1
ATOM 10899 C CA . GLN B 1 672 ? 4.473 -70.875 -12.867 1 23.47 672 GLN B CA 1
ATOM 10900 C C . GLN B 1 672 ? 4.777 -69.375 -13.031 1 23.47 672 GLN B C 1
ATOM 10902 O O . GLN B 1 672 ? 3.865 -68.562 -13.18 1 23.47 672 GLN B O 1
ATOM 10907 N N . SER B 1 673 ? 5.895 -68.812 -12.328 1 23.34 673 SER B N 1
ATOM 10908 C CA . SER B 1 673 ? 6.648 -67.625 -11.914 1 23.34 673 SER B CA 1
ATOM 10909 C C . SER B 1 673 ? 6.605 -66.562 -12.984 1 23.34 673 SER B C 1
ATOM 10911 O O . SER B 1 673 ? 6.348 -65.375 -12.688 1 23.34 673 SER B O 1
ATOM 10913 N N . ASP B 1 674 ? 7.559 -66.562 -13.969 1 24.09 674 ASP B N 1
ATOM 10914 C CA . ASP B 1 674 ? 8.609 -65.75 -14.531 1 24.09 674 ASP B CA 1
ATOM 10915 C C . ASP B 1 674 ? 8.023 -64.75 -15.531 1 24.09 674 ASP B C 1
ATOM 10917 O O . ASP B 1 674 ? 8.562 -63.656 -15.711 1 24.09 674 ASP B O 1
ATOM 10921 N N . ARG B 1 675 ? 7.238 -65.25 -16.453 1 24.97 675 ARG B N 1
ATOM 10922 C CA . ARG B 1 675 ? 7.098 -64.625 -17.766 1 24.97 675 ARG B CA 1
ATOM 10923 C C . ARG B 1 675 ? 6.105 -63.469 -17.703 1 24.97 675 ARG B C 1
ATOM 10925 O O . ARG B 1 675 ? 5.895 -62.781 -18.688 1 24.97 675 ARG B O 1
ATOM 10932 N N . CYS B 1 676 ? 5.305 -63.562 -16.828 1 25.17 676 CYS B N 1
ATOM 10933 C CA . CYS B 1 676 ? 4.16 -62.656 -16.891 1 25.17 676 CYS B CA 1
ATOM 10934 C C . CYS B 1 676 ? 4.531 -61.281 -16.391 1 25.17 676 CYS B C 1
ATOM 10936 O O . CYS B 1 676 ? 3.67 -60.406 -16.297 1 25.17 676 CYS B O 1
ATOM 10938 N N . GLY B 1 677 ? 5.586 -61.219 -15.516 1 26.08 677 GLY B N 1
ATOM 10939 C CA . GLY B 1 677 ? 6.031 -59.906 -15.055 1 26.08 677 GLY B CA 1
ATOM 10940 C C . GLY B 1 677 ? 6.074 -58.875 -16.156 1 26.08 677 GLY B C 1
ATOM 10941 O O . GLY B 1 677 ? 6.566 -57.75 -15.953 1 26.08 677 GLY B O 1
ATOM 10942 N N . ARG B 1 678 ? 6.188 -59.469 -17.297 1 25.75 678 ARG B N 1
ATOM 10943 C CA . ARG B 1 678 ? 6.609 -58.656 -18.438 1 25.75 678 ARG B CA 1
ATOM 10944 C C . ARG B 1 678 ? 5.59 -57.562 -18.734 1 25.75 678 ARG B C 1
ATOM 10946 O O . ARG B 1 678 ? 5.953 -56.375 -18.891 1 25.75 678 ARG B O 1
ATOM 10953 N N . ASP B 1 679 ? 4.457 -57.906 -19.531 1 25.69 679 ASP B N 1
ATOM 10954 C CA . ASP B 1 679 ? 3.74 -56.906 -20.281 1 25.69 679 ASP B CA 1
ATOM 10955 C C . ASP B 1 679 ? 2.592 -56.312 -19.469 1 25.69 679 ASP B C 1
ATOM 10957 O O . ASP B 1 679 ? 1.583 -56.969 -19.234 1 25.69 679 ASP B O 1
ATOM 10961 N N . LEU B 1 680 ? 2.828 -55.75 -18.406 1 26.53 680 LEU B N 1
ATOM 10962 C CA . LEU B 1 680 ? 1.735 -55.125 -17.688 1 26.53 680 LEU B CA 1
ATOM 10963 C C . LEU B 1 680 ? 0.681 -54.594 -18.641 1 26.53 680 LEU B C 1
ATOM 10965 O O . LEU B 1 680 ? -0.519 -54.719 -18.375 1 26.53 680 LEU B O 1
ATOM 10969 N N . LEU B 1 681 ? 1.101 -53.969 -19.781 1 27.53 681 LEU B N 1
ATOM 10970 C CA . LEU B 1 681 ? 0.13 -53.594 -20.812 1 27.53 681 LEU B CA 1
ATOM 10971 C C . LEU B 1 681 ? -0.599 -54.844 -21.344 1 27.53 681 LEU B C 1
ATOM 10973 O O . LEU B 1 681 ? -1.778 -54.75 -21.688 1 27.53 681 LEU B O 1
ATOM 10977 N N . TRP B 1 682 ? 0.101 -56.062 -21.266 1 28.86 682 TRP B N 1
ATOM 10978 C CA . TRP B 1 682 ? -0.415 -57.344 -21.703 1 28.86 682 TRP B CA 1
ATOM 10979 C C . TRP B 1 682 ? -1.519 -57.844 -20.766 1 28.86 682 TRP B C 1
ATOM 10981 O O . TRP B 1 682 ? -2.539 -58.344 -21.219 1 28.86 682 TRP B O 1
ATOM 10991 N N . HIS B 1 683 ? -1.311 -57.781 -19.469 1 29.73 683 HIS B N 1
ATOM 10992 C CA . HIS B 1 683 ? -2.404 -58.219 -18.609 1 29.73 683 HIS B CA 1
ATOM 10993 C C . HIS B 1 683 ? -3.65 -57.375 -18.828 1 29.73 683 HIS B C 1
ATOM 10995 O O . HIS B 1 683 ? -4.773 -57.875 -18.703 1 29.73 683 HIS B O 1
ATOM 11001 N N . LEU B 1 684 ? -3.512 -56.125 -19.047 1 27.98 684 LEU B N 1
ATOM 11002 C CA . LEU B 1 684 ? -4.727 -55.375 -19.359 1 27.98 684 LEU B CA 1
ATOM 11003 C C . LEU B 1 684 ? -5.344 -55.844 -20.672 1 27.98 684 LEU B C 1
ATOM 11005 O O . LEU B 1 684 ? -6.555 -55.719 -20.859 1 27.98 684 LEU B O 1
ATOM 11009 N N . GLN B 1 685 ? -4.555 -56.344 -21.656 1 25.84 685 GLN B N 1
ATOM 11010 C CA . GLN B 1 685 ? -5.113 -56.906 -22.875 1 25.84 685 GLN B CA 1
ATOM 11011 C C . GLN B 1 685 ? -5.688 -58.281 -22.641 1 25.84 685 GLN B C 1
ATOM 11013 O O . GLN B 1 685 ? -6.762 -58.625 -23.156 1 25.84 685 GLN B O 1
ATOM 11018 N N . ASN B 1 686 ? -4.789 -59.312 -22.25 1 28.08 686 ASN B N 1
ATOM 11019 C CA . ASN B 1 686 ? -5.113 -60.719 -22.328 1 28.08 686 ASN B CA 1
ATOM 11020 C C . ASN B 1 686 ? -5.945 -61.188 -21.125 1 28.08 686 ASN B C 1
ATOM 11022 O O . ASN B 1 686 ? -6.195 -62.375 -20.953 1 28.08 686 ASN B O 1
ATOM 11026 N N . CYS B 1 687 ? -5.957 -60.344 -20.078 1 29.02 687 CYS B N 1
ATOM 11027 C CA . CYS B 1 687 ? -6.906 -60.906 -19.141 1 29.02 687 CYS B CA 1
ATOM 11028 C C . CYS B 1 687 ? -8.312 -60.938 -19.719 1 29.02 687 CYS B C 1
ATOM 11030 O O . CYS B 1 687 ? -9.273 -61.312 -19.031 1 29.02 687 CYS B O 1
ATOM 11032 N N . ALA B 1 688 ? -8.492 -60.281 -20.844 1 28.47 688 ALA B N 1
ATOM 11033 C CA . ALA B 1 688 ? -9.859 -60.344 -21.359 1 28.47 688 ALA B CA 1
ATOM 11034 C C . ALA B 1 688 ? -10.258 -61.781 -21.641 1 28.47 688 ALA B C 1
ATOM 11036 O O . ALA B 1 688 ? -11.422 -62.062 -21.938 1 28.47 688 ALA B O 1
ATOM 11037 N N . ALA B 1 689 ? -9.32 -62.656 -21.984 1 27.45 689 ALA B N 1
ATOM 11038 C CA . ALA B 1 689 ? -9.922 -63.812 -22.625 1 27.45 689 ALA B CA 1
ATOM 11039 C C . ALA B 1 689 ? -10.781 -64.625 -21.641 1 27.45 689 ALA B C 1
ATOM 11041 O O . ALA B 1 689 ? -11.562 -65.438 -22.047 1 27.45 689 ALA B O 1
ATOM 11042 N N . ASP B 1 690 ? -10.359 -64.688 -20.375 1 28.62 690 ASP B N 1
ATOM 11043 C CA . ASP B 1 690 ? -11.312 -65.688 -19.844 1 28.62 690 ASP B CA 1
ATOM 11044 C C . ASP B 1 690 ? -12.703 -65.062 -19.703 1 28.62 690 ASP B C 1
ATOM 11046 O O . ASP B 1 690 ? -13.133 -64.25 -20.547 1 28.62 690 ASP B O 1
ATOM 11050 N N . GLY B 1 691 ? -13.492 -65.25 -18.5 1 26.61 691 GLY B N 1
ATOM 11051 C CA . GLY B 1 691 ? -14.938 -65.125 -18.359 1 26.61 691 GLY B CA 1
ATOM 11052 C C . GLY B 1 691 ? -15.445 -63.719 -18.375 1 26.61 691 GLY B C 1
ATOM 11053 O O . GLY B 1 691 ? -14.945 -62.875 -17.625 1 26.61 691 GLY B O 1
ATOM 11054 N N . VAL B 1 692 ? -15.844 -63.094 -19.516 1 29.45 692 VAL B N 1
ATOM 11055 C CA . VAL B 1 692 ? -16.578 -61.906 -19.875 1 29.45 692 VAL B CA 1
ATOM 11056 C C . VAL B 1 692 ? -17.656 -61.625 -18.812 1 29.45 692 VAL B C 1
ATOM 11058 O O . VAL B 1 692 ? -18.547 -62.438 -18.594 1 29.45 692 VAL B O 1
ATOM 11061 N N . PRO B 1 693 ? -17.359 -60.875 -17.734 1 29.95 693 PRO B N 1
ATOM 11062 C CA . PRO B 1 693 ? -18.562 -60.656 -16.922 1 29.95 693 PRO B CA 1
ATOM 11063 C C . PRO B 1 693 ? -19.75 -60.156 -17.719 1 29.95 693 PRO B C 1
ATOM 11065 O O . PRO B 1 693 ? -19.562 -59.469 -18.75 1 29.95 693 PRO B O 1
ATOM 11068 N N . THR B 1 694 ? -21 -60.719 -17.656 1 29.7 694 THR B N 1
ATOM 11069 C CA . THR B 1 694 ? -22.266 -60.438 -18.312 1 29.7 694 THR B CA 1
ATOM 11070 C C . THR B 1 694 ? -22.688 -59 -18.047 1 29.7 694 THR B C 1
ATOM 11072 O O . THR B 1 694 ? -22.234 -58.375 -17.078 1 29.7 694 THR B O 1
ATOM 11075 N N . ALA B 1 695 ? -23.484 -58.25 -18.906 1 33.22 695 ALA B N 1
ATOM 11076 C CA . ALA B 1 695 ? -24.188 -57 -19.078 1 33.22 695 ALA B CA 1
ATOM 11077 C C . ALA B 1 695 ? -24.75 -56.5 -17.75 1 33.22 695 ALA B C 1
ATOM 11079 O O . ALA B 1 695 ? -24.875 -55.281 -17.531 1 33.22 695 ALA B O 1
ATOM 11080 N N . GLU B 1 696 ? -25.234 -57.25 -16.797 1 32.53 696 GLU B N 1
ATOM 11081 C CA . GLU B 1 696 ? -26.047 -56.875 -15.648 1 32.53 696 GLU B CA 1
ATOM 11082 C C . GLU B 1 696 ? -25.234 -56.094 -14.617 1 32.53 696 GLU B C 1
ATOM 11084 O O . GLU B 1 696 ? -25.781 -55.25 -13.906 1 32.53 696 GLU B O 1
ATOM 11089 N N . GLN B 1 697 ? -24 -56.344 -14.469 1 31.67 697 GLN B N 1
ATOM 11090 C CA . GLN B 1 697 ? -23.281 -55.75 -13.352 1 31.67 697 GLN B CA 1
ATOM 11091 C C . GLN B 1 697 ? -22.812 -54.344 -13.68 1 31.67 697 GLN B C 1
ATOM 11093 O O . GLN B 1 697 ? -22.406 -53.594 -12.789 1 31.67 697 GLN B O 1
ATOM 11098 N N . ASP B 1 698 ? -22.703 -54 -14.852 1 34.78 698 ASP B N 1
ATOM 11099 C CA . ASP B 1 698 ? -22.266 -52.656 -15.242 1 34.78 698 ASP B CA 1
ATOM 11100 C C . ASP B 1 698 ? -23.25 -51.594 -14.773 1 34.78 698 ASP B C 1
ATOM 11102 O O . ASP B 1 698 ? -22.875 -50.438 -14.57 1 34.78 698 ASP B O 1
ATOM 11106 N N . SER B 1 699 ? -24.562 -51.875 -14.773 1 33.59 699 SER B N 1
ATOM 11107 C CA . SER B 1 699 ? -25.594 -50.875 -14.453 1 33.59 699 SER B CA 1
ATOM 11108 C C . SER B 1 699 ? -25.453 -50.375 -13.016 1 33.59 699 SER B C 1
ATOM 11110 O O . SER B 1 699 ? -25.906 -49.281 -12.688 1 33.59 699 SER B O 1
ATOM 11112 N N . GLU B 1 700 ? -25.141 -51.188 -12.117 1 33.53 700 GLU B N 1
ATOM 11113 C CA . GLU B 1 700 ? -25.172 -50.781 -10.727 1 33.53 700 GLU B CA 1
ATOM 11114 C C . GLU B 1 700 ? -24.031 -49.781 -10.43 1 33.53 700 GLU B C 1
ATOM 11116 O O . GLU B 1 700 ? -24.078 -49.062 -9.43 1 33.53 700 GLU B O 1
ATOM 11121 N N . MET B 1 701 ? -23.047 -49.969 -11.156 1 33.59 701 MET B N 1
ATOM 11122 C CA . MET B 1 701 ? -21.891 -49.156 -10.758 1 33.59 701 MET B CA 1
ATOM 11123 C C . MET B 1 701 ? -22.016 -47.75 -11.312 1 33.59 701 MET B C 1
ATOM 11125 O O . MET B 1 701 ? -21.125 -46.938 -11.133 1 33.59 701 MET B O 1
ATOM 11129 N N . MET B 1 702 ? -22.938 -47.625 -12.203 1 35.12 702 MET B N 1
ATOM 11130 C CA . MET B 1 702 ? -23.109 -46.25 -12.672 1 35.12 702 MET B CA 1
ATOM 11131 C C . MET B 1 702 ? -23.375 -45.281 -11.508 1 35.12 702 MET B C 1
ATOM 11133 O O . MET B 1 702 ? -24.391 -45.438 -10.812 1 35.12 702 MET B O 1
ATOM 11137 N N . PHE B 1 703 ? -22.484 -44.906 -10.898 1 39.62 703 PHE B N 1
ATOM 11138 C CA . PHE B 1 703 ? -22.484 -43.906 -9.836 1 39.62 703 PHE B CA 1
ATOM 11139 C C . PHE B 1 703 ? -23.328 -42.688 -10.227 1 39.62 703 PHE B C 1
ATOM 11141 O O . PHE B 1 703 ? -23.219 -42.188 -11.352 1 39.62 703 PHE B O 1
ATOM 11148 N N . LYS B 1 704 ? -24.281 -42.562 -9.477 1 40.19 704 LYS B N 1
ATOM 11149 C CA . LYS B 1 704 ? -25.344 -41.562 -9.562 1 40.19 704 LYS B CA 1
ATOM 11150 C C . LYS B 1 704 ? -24.766 -40.125 -9.477 1 40.19 704 LYS B C 1
ATOM 11152 O O . LYS B 1 704 ? -23.938 -39.844 -8.617 1 40.19 704 LYS B O 1
ATOM 11157 N N . PRO B 1 705 ? -24.781 -39.312 -10.43 1 42.25 705 PRO B N 1
ATOM 11158 C CA . PRO B 1 705 ? -24.406 -37.906 -10.516 1 42.25 705 PRO B CA 1
ATOM 11159 C C . PRO B 1 705 ? -24.562 -37.156 -9.188 1 42.25 705 PRO B C 1
ATOM 11161 O O . PRO B 1 705 ? -23.844 -36.219 -8.914 1 42.25 705 PRO B O 1
ATOM 11164 N N . TRP B 1 706 ? -25.406 -37.719 -8.297 1 41.75 706 TRP B N 1
ATOM 11165 C CA . TRP B 1 706 ? -25.688 -37 -7.059 1 41.75 706 TRP B CA 1
ATOM 11166 C C . TRP B 1 706 ? -24.469 -37 -6.137 1 41.75 706 TRP B C 1
ATOM 11168 O O . TRP B 1 706 ? -24.406 -36.188 -5.203 1 41.75 706 TRP B O 1
ATOM 11178 N N . ARG B 1 707 ? -23.594 -37.812 -6.352 1 41.97 707 ARG B N 1
ATOM 11179 C CA . ARG B 1 707 ? -22.453 -37.844 -5.426 1 41.97 707 ARG B CA 1
ATOM 11180 C C . ARG B 1 707 ? -21.562 -36.625 -5.629 1 41.97 707 ARG B C 1
ATOM 11182 O O . ARG B 1 707 ? -21.109 -36 -4.656 1 41.97 707 ARG B O 1
ATOM 11189 N N . LEU B 1 708 ? -21.25 -36.344 -6.832 1 43.84 708 LEU B N 1
ATOM 11190 C CA . LEU B 1 708 ? -20.422 -35.188 -7.094 1 43.84 708 LEU B CA 1
ATOM 11191 C C . LEU B 1 708 ? -21.156 -33.906 -6.719 1 43.84 708 LEU B C 1
ATOM 11193 O O . LEU B 1 708 ? -20.547 -32.969 -6.164 1 43.84 708 LEU B O 1
ATOM 11197 N N . ALA B 1 709 ? -22.406 -33.969 -7.051 1 41.53 709 ALA B N 1
ATOM 11198 C CA . ALA B 1 709 ? -23.203 -32.781 -6.68 1 41.53 709 ALA B CA 1
ATOM 11199 C C . ALA B 1 709 ? -23.188 -32.562 -5.168 1 41.53 709 ALA B C 1
ATOM 11201 O O . ALA B 1 709 ? -23.094 -31.438 -4.699 1 41.53 709 ALA B O 1
ATOM 11202 N N . TRP B 1 710 ? -23.141 -33.625 -4.488 1 38.97 710 TRP B N 1
ATOM 11203 C CA . TRP B 1 710 ? -23.125 -33.562 -3.029 1 38.97 710 TRP B CA 1
ATOM 11204 C C . TRP B 1 710 ? -21.812 -32.969 -2.531 1 38.97 710 TRP B C 1
ATOM 11206 O O . TRP B 1 710 ? -21.797 -32.156 -1.598 1 38.97 710 TRP B O 1
ATOM 11216 N N . LEU B 1 711 ? -20.812 -33.25 -3.207 1 43.72 711 LEU B N 1
ATOM 11217 C CA . LEU B 1 711 ? -19.5 -32.781 -2.801 1 43.72 711 LEU B CA 1
ATOM 11218 C C . LEU B 1 711 ? -19.375 -31.266 -3.025 1 43.72 711 LEU B C 1
ATOM 11220 O O . LEU B 1 711 ? -18.812 -30.547 -2.193 1 43.72 711 LEU B O 1
ATOM 11224 N N . VAL B 1 712 ? -19.922 -30.875 -4.152 1 46.53 712 VAL B N 1
ATOM 11225 C CA . VAL B 1 712 ? -19.938 -29.453 -4.473 1 46.53 712 VAL B CA 1
ATOM 11226 C C . VAL B 1 712 ? -20.688 -28.688 -3.383 1 46.53 712 VAL B C 1
ATOM 11228 O O . VAL B 1 712 ? -20.219 -27.641 -2.918 1 46.53 712 VAL B O 1
ATOM 11231 N N . LEU B 1 713 ? -21.844 -29.266 -2.949 1 43.34 713 LEU B N 1
ATOM 11232 C CA . LEU B 1 713 ? -22.688 -28.609 -1.961 1 43.34 713 LEU B CA 1
ATOM 11233 C C . LEU B 1 713 ? -22 -28.562 -0.599 1 43.34 713 LEU B C 1
ATOM 11235 O O . LEU B 1 713 ? -22.094 -27.562 0.12 1 43.34 713 LEU B O 1
#